Protein AF-0000000085069255 (afdb_homodimer)

Nearest PDB structures (foldseek):
  7xeb-assembly2_B  TM=6.315E-01  e=9.864E-22  Grimontia hollisae
  7vlz-assembly1_A  TM=5.542E-01  e=4.445E-23  Vibrio harveyi VHJR7
  7tmm-assembly1_P  TM=4.502E-01  e=1.464E+00  Saccharomyces cerevisiae
  6xns-assembly2_E  TM=3.213E-01  e=7.939E+00  synthetic construct
  7xeb-assembly2_B  TM=6.242E-01  e=1.854E-21  Grimontia hollisae

Organism: Shewanella halifaxensis (strain HAW-EB4) (NCBI:txid458817)

pLDDT: mean 91.85, std 15.16, range [17.52, 98.81]

Foldseek 3Di:
DDDDDPPDPPPPPPPPPPPPPPPPPPLDAADVVLLVCLLPDDPVLLLDLPRPCQELNNLQSLLSCLQPDPDLSSVLSSLVSLLSSLFRHPLVPHDLVSLLSNLNSLLNCLVVCSCPPVLSSLLSLLSNLLSNQLDQSNQVSSLSNVVSLLVLLVVLLPDADDQSSVSSNLSSLLSLQSSLLSLLVPLPGNSLVSNVVVPSLVSLLVSLLDPSCQHPNRNLSNLSSQQSLQSNLSSDDADPVRDRDPVSVVSVVSLLVSLLVVCVPPNVVSQVSNLLRHCLSNVVFAVVLVVVVSRHDADDLCQLFVDWADLDQAEIETERDDDPVLRPVLSCLLVVLVVVLCVLLVLVPAWFPLQQRRHEYEYEYAALLSCSRNVRRPVVDRSPDQKAWFQDWRNDVPTYTYIYWYWPVVPPPDTDITLSQLNSVLVVCNTRFAPTGPCLAPAQCQLVSQLRSLCSSQPPDDLVLLVVCLVCLVPQDALVDLSRDDPVVDDNSRHNVSVLSLVCCSPPVSVLSSVLSVCRSNVNVVSNVVSSVVCSVCRVVSSVVSVVSNVVRDPPPVVDDRRTDADDRPSDHPVSDDPVNDADPPSHHD/DDDPDPPDDPPPPPPPPPPPPPPPPPLDAADVVLLVCLLPDDPVLLLDLPRPCQELNNLQSLLSCLQPDPDLSSVLSSLVSLVSSLFRHPLVPHDLVSLLSNLNSLLNCLVVCSCPPVLSSLLSSLSNCLSNQLDQSNQVSSLSNVVSLLVLLVVLLPDADDQSSVSSNLSSLLSLQSSLLSLLVPLPGNSLVSNVVVPSLVSLLVSLLDPSCQHPNRNLSNLSSQQSLQSNLSSDDADPVRDRDPVSVVSVVSLLVSLLVVCVPPNVVSQVSNLLRHCLSNVVFAVVLVVVVSRHDADDLCQLFVDWADLDQAEIETERDDDPVLRPVLSCLLCVLVVVLCVLLVLVPAWQPLQQRRHEYEYEYAALLSCSRNVRRPVVDRSPDQKAWFQDWRNDVPTYTYIYWYWPVVPPPDTDITLSQLNSVLVVCNTRFAPTGPCLAPAQCQLVSQLRSLCSSQPPDDLVLLVVCLVCLVPQDALVDLSRDDPVVDDNSRHNVSVLSLVCCSPPVSVLSSVLSVCRSNVNVVVNVVSSVVCSVCRVVSSVVSVVSNVVDDPPPVVDDRRTDADDRPSDHPVSDDPVNDADPPSHHD

Structure (mmCIF, N/CA/C/O backbone):
data_AF-0000000085069255-model_v1
#
loop_
_entity.id
_entity.type
_entity.pdbx_description
1 polymer 'Microbial collagenase'
#
loop_
_atom_site.group_PDB
_atom_site.id
_atom_site.type_symbol
_atom_site.label_atom_id
_atom_site.label_alt_id
_atom_site.label_comp_id
_atom_site.label_asym_id
_atom_site.label_entity_id
_atom_site.label_seq_id
_atom_site.pdbx_PDB_ins_code
_atom_site.Cartn_x
_atom_site.Cartn_y
_atom_site.Cartn_z
_atom_site.occupancy
_atom_site.B_iso_or_equiv
_atom_site.auth_seq_id
_atom_site.auth_comp_id
_atom_site.auth_asym_id
_atom_site.auth_atom_id
_atom_site.pdbx_PDB_model_num
ATOM 1 N N . MET A 1 1 ? -39.375 20.078 -47.5 1 18.75 1 MET A N 1
ATOM 2 C CA . MET A 1 1 ? -38.438 21.109 -47.938 1 18.75 1 MET A CA 1
ATOM 3 C C . MET A 1 1 ? -38.844 22.484 -47.438 1 18.75 1 MET A C 1
ATOM 5 O O . MET A 1 1 ? -39.219 23.344 -48.25 1 18.75 1 MET A O 1
ATOM 9 N N . ASN A 1 2 ? -39.188 22.625 -46.281 1 17.52 2 ASN A N 1
ATOM 10 C CA . ASN A 1 2 ? -40.031 23.656 -45.656 1 17.52 2 ASN A CA 1
ATOM 11 C C . ASN A 1 2 ? -39.281 24.969 -45.5 1 17.52 2 ASN A C 1
ATOM 13 O O . ASN A 1 2 ? -38.062 25.031 -45.719 1 17.52 2 ASN A O 1
ATOM 17 N N . THR A 1 3 ? -38.781 25.469 -44.375 1 18 3 THR A N 1
ATOM 18 C CA . THR A 1 3 ? -39.281 26.547 -43.562 1 18 3 THR A CA 1
ATOM 19 C C . THR A 1 3 ? -38.344 27.734 -43.531 1 18 3 THR A C 1
ATOM 21 O O . THR A 1 3 ? -38.781 28.891 -43.594 1 18 3 THR A O 1
ATOM 24 N N . PRO A 1 4 ? -36.969 27.766 -43.125 1 23.33 4 PRO A N 1
ATOM 25 C CA . PRO A 1 4 ? -36.781 28.719 -42.031 1 23.33 4 PRO A CA 1
ATOM 26 C C . PRO A 1 4 ? -36.438 30.125 -42.531 1 23.33 4 PRO A C 1
ATOM 28 O O . PRO A 1 4 ? -35.781 30.266 -43.562 1 23.33 4 PRO A O 1
ATOM 31 N N . SER A 1 5 ? -37.094 31.234 -42.031 1 20.42 5 SER A N 1
ATOM 32 C CA . SER A 1 5 ? -37.406 32.656 -42.188 1 20.42 5 SER A CA 1
ATOM 33 C C . SER A 1 5 ? -36.188 33.531 -41.844 1 20.42 5 SER A C 1
ATOM 35 O O . SER A 1 5 ? -35.438 33.188 -40.938 1 20.42 5 SER A O 1
ATOM 37 N N . LYS A 1 6 ? -35.781 34.375 -42.688 1 24.55 6 LYS A N 1
ATOM 38 C CA . LYS A 1 6 ? -34.781 35.375 -43 1 24.55 6 LYS A CA 1
ATOM 39 C C . LYS A 1 6 ? -34.781 36.5 -41.938 1 24.55 6 LYS A C 1
ATOM 41 O O . LYS A 1 6 ? -35.25 37.594 -42.219 1 24.55 6 LYS A O 1
ATOM 46 N N . PHE A 1 7 ? -34.938 36.375 -40.531 1 20.14 7 PHE A N 1
ATOM 47 C CA . PHE A 1 7 ? -35.344 37.5 -39.688 1 20.14 7 PHE A CA 1
ATOM 48 C C . PHE A 1 7 ? -34.281 38.562 -39.625 1 20.14 7 PHE A C 1
ATOM 50 O O . PHE A 1 7 ? -33.125 38.281 -39.375 1 20.14 7 PHE A O 1
ATOM 57 N N . ALA A 1 8 ? -34.531 39.625 -40.344 1 22.81 8 ALA A N 1
ATOM 58 C CA . ALA A 1 8 ? -33.875 40.906 -40.562 1 22.81 8 ALA A CA 1
ATOM 59 C C . ALA A 1 8 ? -33.531 41.594 -39.25 1 22.81 8 ALA A C 1
ATOM 61 O O . ALA A 1 8 ? -34.438 41.906 -38.469 1 22.81 8 ALA A O 1
ATOM 62 N N . ILE A 1 9 ? -32.406 41.438 -38.562 1 22.14 9 ILE A N 1
ATOM 63 C CA . ILE A 1 9 ? -31.938 41.844 -37.25 1 22.14 9 ILE A CA 1
ATOM 64 C C . ILE A 1 9 ? -31.734 43.375 -37.25 1 22.14 9 ILE A C 1
ATOM 66 O O . ILE A 1 9 ? -30.906 43.875 -38 1 22.14 9 ILE A O 1
ATOM 70 N N . THR A 1 10 ? -32.844 44.188 -37.25 1 22.31 10 THR A N 1
ATOM 71 C CA . THR A 1 10 ? -32.844 45.656 -37.188 1 22.31 10 THR A CA 1
ATOM 72 C C . THR A 1 10 ? -32.031 46.125 -35.969 1 22.31 10 THR A C 1
ATOM 74 O O . THR A 1 10 ? -32.25 45.656 -34.844 1 22.31 10 THR A O 1
ATOM 77 N N . ILE A 1 11 ? -30.844 46.656 -36.219 1 25.75 11 ILE A N 1
ATOM 78 C CA . ILE A 1 11 ? -29.766 47.156 -35.406 1 25.75 11 ILE A CA 1
ATOM 79 C C . ILE A 1 11 ? -30.234 48.438 -34.688 1 25.75 11 ILE A C 1
ATOM 81 O O . ILE A 1 11 ? -30.406 49.469 -35.281 1 25.75 11 ILE A O 1
ATOM 85 N N . ILE A 1 12 ? -31.406 48.438 -33.938 1 24.52 12 ILE A N 1
ATOM 86 C CA . ILE A 1 12 ? -31.812 49.719 -33.375 1 24.52 12 ILE A CA 1
ATOM 87 C C . ILE A 1 12 ? -30.766 50.188 -32.375 1 24.52 12 ILE A C 1
ATOM 89 O O . ILE A 1 12 ? -30.438 49.469 -31.422 1 24.52 12 ILE A O 1
ATOM 93 N N . ALA A 1 13 ? -29.859 51.094 -32.719 1 25.78 13 ALA A N 1
ATOM 94 C CA . ALA A 1 13 ? -28.797 51.812 -32.031 1 25.78 13 ALA A CA 1
ATOM 95 C C . ALA A 1 13 ? -29.375 52.656 -30.891 1 25.78 13 ALA A C 1
ATOM 97 O O . ALA A 1 13 ? -30.078 53.625 -31.109 1 25.78 13 ALA A O 1
ATOM 98 N N . SER A 1 14 ? -30.062 52 -29.906 1 23.38 14 SER A N 1
ATOM 99 C CA . SER A 1 14 ? -30.594 52.812 -28.812 1 23.38 14 SER A CA 1
ATOM 100 C C . SER A 1 14 ? -29.516 53.656 -28.156 1 23.38 14 SER A C 1
ATOM 102 O O . SER A 1 14 ? -28.406 53.188 -27.938 1 23.38 14 SER A O 1
ATOM 104 N N . LEU A 1 15 ? -29.594 55 -28.344 1 25.38 15 LEU A N 1
ATOM 105 C CA . LEU A 1 15 ? -28.875 56.156 -27.812 1 25.38 15 LEU A CA 1
ATOM 106 C C . LEU A 1 15 ? -28.938 56.156 -26.281 1 25.38 15 LEU A C 1
ATOM 108 O O . LEU A 1 15 ? -30 56.344 -25.688 1 25.38 15 LEU A O 1
ATOM 112 N N . LEU A 1 16 ? -28.359 55.156 -25.625 1 23.8 16 LEU A N 1
ATOM 113 C CA . LEU A 1 16 ? -28.328 55.188 -24.172 1 23.8 16 LEU A CA 1
ATOM 114 C C . LEU A 1 16 ? -27.625 56.406 -23.656 1 23.8 16 LEU A C 1
ATOM 116 O O . LEU A 1 16 ? -26.422 56.594 -23.891 1 23.8 16 LEU A O 1
ATOM 120 N N . ALA A 1 17 ? -28.312 57.656 -23.578 1 27.48 17 ALA A N 1
ATOM 121 C CA . ALA A 1 17 ? -27.891 58.844 -22.859 1 27.48 17 ALA A CA 1
ATOM 122 C C . ALA A 1 17 ? -27.547 58.531 -21.422 1 27.48 17 ALA A C 1
ATOM 124 O O . ALA A 1 17 ? -28.359 57.969 -20.672 1 27.48 17 ALA A O 1
ATOM 125 N N . SER A 1 18 ? -26.328 58.188 -21.156 1 24.2 18 SER A N 1
ATOM 126 C CA . SER A 1 18 ? -25.688 58.031 -19.859 1 24.2 18 SER A CA 1
ATOM 127 C C . SER A 1 18 ? -25.906 59.25 -18.984 1 24.2 18 SER A C 1
ATOM 129 O O . SER A 1 18 ? -25.375 60.312 -19.266 1 24.2 18 SER A O 1
ATOM 131 N N . LEU A 1 19 ? -27.203 59.562 -18.516 1 26.59 19 LEU A N 1
ATOM 132 C CA . LEU A 1 19 ? -27.422 60.594 -17.5 1 26.59 19 LEU A CA 1
ATOM 133 C C . LEU A 1 19 ? -26.531 60.375 -16.297 1 26.59 19 LEU A C 1
ATOM 135 O O . LEU A 1 19 ? -26.641 59.312 -15.633 1 26.59 19 LEU A O 1
ATOM 139 N N . SER A 1 20 ? -25.375 60.781 -16.359 1 27.28 20 SER A N 1
ATOM 140 C CA . SER A 1 20 ? -24.484 60.906 -15.203 1 27.28 20 SER A CA 1
ATOM 141 C C . SER A 1 20 ? -25.141 61.75 -14.086 1 27.28 20 SER A C 1
ATOM 143 O O . SER A 1 20 ? -25.219 62.969 -14.18 1 27.28 20 SER A O 1
ATOM 145 N N . GLY A 1 21 ? -26.391 61.375 -13.594 1 29.12 21 GLY A N 1
ATOM 146 C CA . GLY A 1 21 ? -26.922 62.031 -12.406 1 29.12 21 GLY A CA 1
ATOM 147 C C . GLY A 1 21 ? -25.906 62.125 -11.281 1 29.12 21 GLY A C 1
ATOM 148 O O . GLY A 1 21 ? -25.406 61.125 -10.797 1 29.12 21 GLY A O 1
ATOM 149 N N . CYS A 1 22 ? -25.125 63.156 -11.266 1 28.25 22 CYS A N 1
ATOM 150 C CA . CYS A 1 22 ? -24.406 63.531 -10.055 1 28.25 22 CYS A CA 1
ATOM 151 C C . CYS A 1 22 ? -25.344 63.594 -8.859 1 28.25 22 CYS A C 1
ATOM 153 O O . CYS A 1 22 ? -26.141 64.5 -8.727 1 28.25 22 CYS A O 1
ATOM 155 N N . ALA A 1 23 ? -26 62.531 -8.469 1 36.06 23 ALA A N 1
ATOM 156 C CA . ALA A 1 23 ? -26.719 62.594 -7.195 1 36.06 23 ALA A CA 1
ATOM 157 C C . ALA A 1 23 ? -25.906 63.312 -6.137 1 36.06 23 ALA A C 1
ATOM 159 O O . ALA A 1 23 ? -24.781 62.938 -5.824 1 36.06 23 ALA A O 1
ATOM 160 N N . SER A 1 24 ? -26.016 64.625 -6.059 1 33.84 24 SER A N 1
ATOM 161 C CA . SER A 1 24 ? -25.469 65.375 -4.926 1 33.84 24 SER A CA 1
ATOM 162 C C . SER A 1 24 ? -25.625 64.562 -3.623 1 33.84 24 SER A C 1
ATOM 164 O O . SER A 1 24 ? -26.75 64.312 -3.211 1 33.84 24 SER A O 1
ATOM 166 N N . VAL A 1 25 ? -24.844 63.656 -3.33 1 39.16 25 VAL A N 1
ATOM 167 C CA . VAL A 1 25 ? -24.812 63.125 -1.979 1 39.16 25 VAL A CA 1
ATOM 168 C C . VAL A 1 25 ? -24.922 64.25 -0.958 1 39.16 25 VAL A C 1
ATOM 170 O O . VAL A 1 25 ? -24.047 65.125 -0.884 1 39.16 25 VAL A O 1
ATOM 173 N N . LYS A 1 26 ? -26.109 64.625 -0.805 1 45.88 26 LYS A N 1
ATOM 174 C CA . LYS A 1 26 ? -26.469 65.562 0.269 1 45.88 26 LYS A CA 1
ATOM 175 C C . LYS A 1 26 ? -25.609 65.312 1.508 1 45.88 26 LYS A C 1
ATOM 177 O O . LYS A 1 26 ? -25.609 64.188 2.062 1 45.88 26 LYS A O 1
ATOM 182 N N . GLN A 1 27 ? -24.469 66.062 1.73 1 50.12 27 GLN A N 1
ATOM 183 C CA . GLN A 1 27 ? -23.656 66 2.945 1 50.12 27 GLN A CA 1
ATOM 184 C C . GLN A 1 27 ? -24.531 66 4.191 1 50.12 27 GLN A C 1
ATOM 186 O O . GLN A 1 27 ? -25.281 66.938 4.453 1 50.12 27 GLN A O 1
ATOM 191 N N . GLN A 1 28 ? -24.922 64.938 4.641 1 65.75 28 GLN A N 1
ATOM 192 C CA . GLN A 1 28 ? -25.75 64.812 5.828 1 65.75 28 GLN A CA 1
ATOM 193 C C . GLN A 1 28 ? -25.047 65.375 7.062 1 65.75 28 GLN A C 1
ATOM 195 O O . GLN A 1 28 ? -23.875 65.062 7.293 1 65.75 28 GLN A O 1
ATOM 200 N N . ASN A 1 29 ? -25.578 66.438 7.762 1 77.31 29 ASN A N 1
ATOM 201 C CA . ASN A 1 29 ? -25.031 67.062 8.938 1 77.31 29 ASN A CA 1
ATOM 202 C C . ASN A 1 29 ? -25.047 66.188 10.156 1 77.31 29 ASN A C 1
ATOM 204 O O . ASN A 1 29 ? -26.047 65.5 10.438 1 77.31 29 ASN A O 1
ATOM 208 N N . ALA A 1 30 ? -23.844 66 10.734 1 87.5 30 ALA A N 1
ATOM 209 C CA . ALA A 1 30 ? -23.672 65.188 11.945 1 87.5 30 ALA A CA 1
ATOM 210 C C . ALA A 1 30 ? -24.422 65.812 13.125 1 87.5 30 ALA A C 1
ATOM 212 O O . ALA A 1 30 ? -24.609 67.062 13.18 1 87.5 30 ALA A O 1
ATOM 213 N N . ASN A 1 31 ? -24.922 65 13.953 1 89.44 31 ASN A N 1
ATOM 214 C CA . ASN A 1 31 ? -25.484 65.5 15.219 1 89.44 31 ASN A CA 1
ATOM 215 C C . ASN A 1 31 ? -24.422 66.062 16.125 1 89.44 31 ASN A C 1
ATOM 217 O O . ASN A 1 31 ? -23.594 65.312 16.688 1 89.44 31 ASN A O 1
ATOM 221 N N . PRO A 1 32 ? -24.438 67.375 16.312 1 90.75 32 PRO A N 1
ATOM 222 C CA . PRO A 1 32 ? -23.344 68 17.031 1 90.75 32 PRO A CA 1
ATOM 223 C C . PRO A 1 32 ? -23.234 67.5 18.484 1 90.75 32 PRO A C 1
ATOM 225 O O . PRO A 1 32 ? -22.141 67.438 19.031 1 90.75 32 PRO A O 1
ATOM 228 N N . GLN A 1 33 ? -24.359 67.188 19.062 1 91.31 33 GLN A N 1
ATOM 229 C CA . GLN A 1 33 ? -24.344 66.75 20.453 1 91.31 33 GLN A CA 1
ATOM 230 C C . GLN A 1 33 ? -23.609 65.438 20.594 1 91.31 33 GLN A C 1
ATOM 232 O O . GLN A 1 33 ? -22.797 65.25 21.5 1 91.31 33 GLN A O 1
ATOM 237 N N . LEU A 1 34 ? -23.891 64.625 19.703 1 91 34 LEU A N 1
ATOM 238 C CA . LEU A 1 34 ? -23.266 63.281 19.734 1 91 34 LEU A CA 1
ATOM 239 C C . LEU A 1 34 ? -21.766 63.406 19.469 1 91 34 LEU A C 1
ATOM 241 O O . LEU A 1 34 ? -20.969 62.719 20.109 1 91 34 LEU A O 1
ATOM 245 N N . VAL A 1 35 ? -21.422 64.25 18.562 1 90.56 35 VAL A N 1
ATOM 246 C CA . VAL A 1 35 ? -20.016 64.438 18.188 1 90.56 35 VAL A CA 1
ATOM 247 C C . VAL A 1 35 ? -19.25 65 19.359 1 90.56 35 VAL A C 1
ATOM 249 O O . VAL A 1 35 ? -18.109 64.625 19.625 1 90.56 35 VAL A O 1
ATOM 252 N N . ASN A 1 36 ? -19.953 65.875 20.094 1 93.38 36 ASN A N 1
ATOM 253 C CA . ASN A 1 36 ? -19.328 66.5 21.266 1 93.38 36 ASN A CA 1
ATOM 254 C C . ASN A 1 36 ? -19.109 65.438 22.375 1 93.38 36 ASN A C 1
ATOM 256 O O . ASN A 1 36 ? -18.094 65.5 23.078 1 93.38 36 ASN A O 1
ATOM 260 N N . GLN A 1 37 ? -19.984 64.625 22.422 1 94.31 37 GLN A N 1
ATOM 261 C CA . GLN A 1 37 ? -19.859 63.531 23.406 1 94.31 37 GLN A CA 1
ATOM 262 C C . GLN A 1 37 ? -18.688 62.625 23.078 1 94.31 37 GLN A C 1
ATOM 264 O O . GLN A 1 37 ? -17.938 62.219 23.969 1 94.31 37 GLN A O 1
ATOM 269 N N . ILE A 1 38 ? -18.516 62.312 21.844 1 93.5 38 ILE A N 1
ATOM 270 C CA . ILE A 1 38 ? -17.406 61.469 21.391 1 93.5 38 ILE A CA 1
ATOM 271 C C . ILE A 1 38 ? -16.094 62.188 21.656 1 93.5 38 ILE A C 1
ATOM 273 O O . ILE A 1 38 ? -15.148 61.594 22.172 1 93.5 38 ILE A O 1
ATOM 277 N N . ASN A 1 39 ? -16.094 63.469 21.422 1 92.38 39 ASN A N 1
ATOM 278 C CA . ASN A 1 39 ? -14.883 64.25 21.578 1 92.38 39 ASN A CA 1
ATOM 279 C C . ASN A 1 39 ? -14.484 64.375 23.047 1 92.38 39 ASN A C 1
ATOM 281 O O . ASN A 1 39 ? -13.305 64.562 23.359 1 92.38 39 ASN A O 1
ATOM 285 N N . ALA A 1 40 ? -15.5 64.312 23.859 1 93.44 40 ALA A N 1
ATOM 286 C CA . ALA A 1 40 ? -15.258 64.5 25.281 1 93.44 40 ALA A CA 1
ATOM 287 C C . ALA A 1 40 ? -15.008 63.219 26.016 1 93.44 40 ALA A C 1
ATOM 289 O O . ALA A 1 40 ? -14.539 63.219 27.156 1 93.44 40 ALA A O 1
ATOM 290 N N . ALA A 1 41 ? -15.227 62.125 25.375 1 93.44 41 ALA A N 1
ATOM 291 C CA . ALA A 1 41 ? -15.164 60.812 26.031 1 93.44 41 ALA A CA 1
ATOM 292 C C . ALA A 1 41 ? -13.719 60.438 26.344 1 93.44 41 ALA A C 1
ATOM 294 O O . ALA A 1 41 ? -12.828 60.656 25.516 1 93.44 41 ALA A O 1
ATOM 295 N N . SER A 1 42 ? -13.5 59.875 27.484 1 93 42 SER A N 1
ATOM 296 C CA . SER A 1 42 ? -12.195 59.344 27.828 1 93 42 SER A CA 1
ATOM 297 C C . SER A 1 42 ? -11.945 58 27.094 1 93 42 SER A C 1
ATOM 299 O O . SER A 1 42 ? -12.883 57.375 26.609 1 93 42 SER A O 1
ATOM 301 N N . GLU A 1 43 ? -10.703 57.719 27 1 91.62 43 GLU A N 1
ATOM 302 C CA . GLU A 1 43 ? -10.32 56.438 26.391 1 91.62 43 GLU A CA 1
ATOM 303 C C . GLU A 1 43 ? -11.023 55.281 27.062 1 91.62 43 GLU A C 1
ATOM 305 O O . GLU A 1 43 ? -11.57 54.406 26.391 1 91.62 43 GLU A O 1
ATOM 310 N N . THR A 1 44 ? -11.078 55.344 28.375 1 91.88 44 THR A N 1
ATOM 311 C CA . THR A 1 44 ? -11.68 54.25 29.141 1 91.88 44 THR A CA 1
ATOM 312 C C . THR A 1 44 ? -13.18 54.156 28.875 1 91.88 44 THR A C 1
ATOM 314 O O . THR A 1 44 ? -13.734 53.062 28.797 1 91.88 44 THR A O 1
ATOM 317 N N . ALA A 1 45 ? -13.703 55.25 28.688 1 91.75 45 ALA A N 1
ATOM 318 C CA . ALA A 1 45 ? -15.141 55.312 28.438 1 91.75 45 ALA A CA 1
ATOM 319 C C . ALA A 1 45 ? -15.469 54.844 27.016 1 91.75 45 ALA A C 1
ATOM 321 O O . ALA A 1 45 ? -16.516 54.219 26.781 1 91.75 45 ALA A O 1
ATOM 322 N N . LEU A 1 46 ? -14.617 55.156 26.172 1 92 46 LEU A N 1
ATOM 323 C CA . LEU A 1 46 ? -14.828 54.781 24.781 1 92 46 LEU A CA 1
ATOM 324 C C . LEU A 1 46 ? -14.57 53.312 24.547 1 92 46 LEU A C 1
ATOM 326 O O . LEU A 1 46 ? -15.305 52.656 23.812 1 92 46 LEU A O 1
ATOM 330 N N . PHE A 1 47 ? -13.516 52.781 25.172 1 92.38 47 PHE A N 1
ATOM 331 C CA . PHE A 1 47 ? -13.125 51.406 24.984 1 92.38 47 PHE A CA 1
ATOM 332 C C . PHE A 1 47 ? -13.781 50.5 26.031 1 92.38 47 PHE A C 1
ATOM 334 O O . PHE A 1 47 ? -13.094 49.875 26.828 1 92.38 47 PHE A O 1
ATOM 341 N N . ASP A 1 48 ? -15.062 50.531 26 1 90.88 48 ASP A N 1
ATOM 342 C CA . ASP A 1 48 ? -15.93 49.781 26.891 1 90.88 48 ASP A CA 1
ATOM 343 C C . ASP A 1 48 ? -17.156 49.25 26.141 1 90.88 48 ASP A C 1
ATOM 345 O O . ASP A 1 48 ? -17.859 50 25.469 1 90.88 48 ASP A O 1
ATOM 349 N N . ALA A 1 49 ? -17.406 48.031 26.312 1 89.81 49 ALA A N 1
ATOM 350 C CA . ALA A 1 49 ? -18.516 47.375 25.609 1 89.81 49 ALA A CA 1
ATOM 351 C C . ALA A 1 49 ? -19.844 48 26 1 89.81 49 ALA A C 1
ATOM 353 O O . ALA A 1 49 ? -20.828 47.906 25.25 1 89.81 49 ALA A O 1
ATOM 354 N N . GLN A 1 50 ? -19.875 48.625 27.156 1 90 50 GLN A N 1
ATOM 355 C CA . GLN A 1 50 ? -21.109 49.188 27.672 1 90 50 GLN A CA 1
ATOM 356 C C . GLN A 1 50 ? -21.203 50.656 27.344 1 90 50 GLN A C 1
ATOM 358 O O . GLN A 1 50 ? -22.156 51.344 27.75 1 90 50 GLN A O 1
ATOM 363 N N . SER A 1 51 ? -20.281 51.125 26.609 1 93.19 51 SER A N 1
ATOM 364 C CA . SER A 1 51 ? -20.312 52.531 26.266 1 93.19 51 SER A CA 1
ATOM 365 C C . SER A 1 51 ? -21.578 52.875 25.469 1 93.19 51 SER A C 1
ATOM 367 O O . SER A 1 51 ? -21.859 52.25 24.453 1 93.19 51 SER A O 1
ATOM 369 N N . PRO A 1 52 ? -22.297 53.844 25.859 1 94 52 PRO A N 1
ATOM 370 C CA . PRO A 1 52 ? -23.5 54.25 25.141 1 94 52 PRO A CA 1
ATOM 371 C C . PRO A 1 52 ? -23.219 54.875 23.797 1 94 52 PRO A C 1
ATOM 373 O O . PRO A 1 52 ? -24.125 55.094 22.984 1 94 52 PRO A O 1
ATOM 376 N N . LEU A 1 53 ? -21.969 55.125 23.562 1 95.44 53 LEU A N 1
ATOM 377 C CA . LEU A 1 53 ? -21.578 55.812 22.328 1 95.44 53 LEU A CA 1
ATOM 378 C C . LEU A 1 53 ? -21.312 54.781 21.219 1 95.44 53 LEU A C 1
ATOM 380 O O . LEU A 1 53 ? -21.141 55.156 20.062 1 95.44 53 LEU A O 1
ATOM 384 N N . LEU A 1 54 ? -21.25 53.562 21.547 1 95.94 54 LEU A N 1
ATOM 385 C CA . LEU A 1 54 ? -20.938 52.562 20.562 1 95.94 54 LEU A CA 1
ATOM 386 C C . LEU A 1 54 ? -22.219 51.938 19.984 1 95.94 54 LEU A C 1
ATOM 388 O O . LEU A 1 54 ? -22.516 50.781 20.188 1 95.94 54 LEU A O 1
ATOM 392 N N . THR A 1 55 ? -22.922 52.75 19.219 1 95.06 55 THR A N 1
ATOM 393 C CA . THR A 1 55 ? -24.141 52.344 18.5 1 95.06 55 THR A CA 1
ATOM 394 C C . THR A 1 55 ? -23.984 52.594 17 1 95.06 55 THR A C 1
ATOM 396 O O . THR A 1 55 ? -23.156 53.406 16.594 1 95.06 55 THR A O 1
ATOM 399 N N . THR A 1 56 ? -24.844 51.969 16.25 1 95.94 56 THR A N 1
ATOM 400 C CA . THR A 1 56 ? -24.781 52.156 14.797 1 95.94 56 THR A CA 1
ATOM 401 C C . THR A 1 56 ? -25.125 53.594 14.414 1 95.94 56 THR A C 1
ATOM 403 O O . THR A 1 56 ? -24.562 54.156 13.461 1 95.94 56 THR A O 1
ATOM 406 N N . ASP A 1 57 ? -25.969 54.156 15.188 1 94.56 57 ASP A N 1
ATOM 407 C CA . ASP A 1 57 ? -26.328 55.562 14.938 1 94.56 57 ASP A CA 1
ATOM 408 C C . ASP A 1 57 ? -25.141 56.469 15.203 1 94.56 57 ASP A C 1
ATOM 410 O O . ASP A 1 57 ? -24.844 57.344 14.391 1 94.56 57 ASP A O 1
ATOM 414 N N . ALA A 1 58 ? -24.531 56.281 16.297 1 95.88 58 ALA A N 1
ATOM 415 C CA . ALA A 1 58 ? -23.359 57.094 16.641 1 95.88 58 ALA A CA 1
ATOM 416 C C . ALA A 1 58 ? -22.25 56.906 15.602 1 95.88 58 ALA A C 1
ATOM 418 O O . ALA A 1 58 ? -21.547 57.844 15.266 1 95.88 58 ALA A O 1
ATOM 419 N N . PHE A 1 59 ? -22.109 55.719 15.133 1 97.25 59 PHE A N 1
ATOM 420 C CA . PHE A 1 59 ? -21.141 55.406 14.102 1 97.25 59 PHE A CA 1
ATOM 421 C C . PHE A 1 59 ? -21.391 56.25 12.852 1 97.25 59 PHE A C 1
ATOM 423 O O . PHE A 1 59 ? -20.469 56.875 12.328 1 97.25 59 PHE A O 1
ATOM 430 N N . THR A 1 60 ? -22.609 56.312 12.43 1 96.12 60 THR A N 1
ATOM 431 C CA . THR A 1 60 ? -22.984 57.062 11.234 1 96.12 60 THR A CA 1
ATOM 432 C C . THR A 1 60 ? -22.75 58.531 11.438 1 96.12 60 THR A C 1
ATOM 434 O O . THR A 1 60 ? -22.203 59.219 10.555 1 96.12 60 THR A O 1
ATOM 437 N N . GLN A 1 61 ? -23.094 59 12.578 1 95.19 61 GLN A N 1
ATOM 438 C CA . GLN A 1 61 ? -22.906 60.406 12.875 1 95.19 61 GLN A CA 1
ATOM 439 C C . GLN A 1 61 ? -21.422 60.781 12.945 1 95.19 61 GLN A C 1
ATOM 441 O O . GLN A 1 61 ? -21 61.844 12.5 1 95.19 61 GLN A O 1
ATOM 446 N N . ALA A 1 62 ? -20.688 59.906 13.539 1 97.31 62 ALA A N 1
ATOM 447 C CA . ALA A 1 62 ? -19.25 60.094 13.602 1 97.31 62 ALA A CA 1
ATOM 448 C C . ALA A 1 62 ? -18.641 60.156 12.195 1 97.31 62 ALA A C 1
ATOM 450 O O . ALA A 1 62 ? -17.719 60.906 11.938 1 97.31 62 ALA A O 1
ATOM 451 N N . SER A 1 63 ? -19.141 59.344 11.273 1 97.62 63 SER A N 1
ATOM 452 C CA . SER A 1 63 ? -18.672 59.344 9.898 1 97.62 63 SER A CA 1
ATOM 453 C C . SER A 1 63 ? -18.953 60.656 9.203 1 97.62 63 SER A C 1
ATOM 455 O O . SER A 1 63 ? -18.078 61.219 8.516 1 97.62 63 SER A O 1
ATOM 457 N N . PHE A 1 64 ? -20.109 61.156 9.453 1 96 64 PHE A N 1
ATOM 458 C CA . PHE A 1 64 ? -20.469 62.438 8.875 1 96 64 PHE A CA 1
ATOM 459 C C . PHE A 1 64 ? -19.594 63.562 9.438 1 96 64 PHE A C 1
ATOM 461 O O . PHE A 1 64 ? -19.141 64.438 8.695 1 96 64 PHE A O 1
ATOM 468 N N . ALA A 1 65 ? -19.406 63.438 10.688 1 96.38 65 ALA A N 1
ATOM 469 C CA . ALA A 1 65 ? -18.578 64.438 11.344 1 96.38 65 ALA A CA 1
ATOM 470 C C . ALA A 1 65 ? -17.141 64.375 10.812 1 96.38 65 ALA A C 1
ATOM 472 O O . ALA A 1 65 ? -16.516 65.438 10.594 1 96.38 65 ALA A O 1
ATOM 473 N N . LEU A 1 66 ? -16.656 63.219 10.641 1 96.62 66 LEU A N 1
ATOM 474 C CA . LEU A 1 66 ? -15.297 63.062 10.117 1 96.62 66 LEU A CA 1
ATOM 475 C C . LEU A 1 66 ? -15.172 63.656 8.727 1 96.62 66 LEU A C 1
ATOM 477 O O . LEU A 1 66 ? -14.164 64.312 8.414 1 96.62 66 LEU A O 1
ATOM 481 N N . ALA A 1 67 ? -16.172 63.531 7.895 1 95.25 67 ALA A N 1
ATOM 482 C CA . ALA A 1 67 ? -16.156 64 6.512 1 95.25 67 ALA A CA 1
ATOM 483 C C . ALA A 1 67 ? -16.125 65.5 6.441 1 95.25 67 ALA A C 1
ATOM 485 O O . ALA A 1 67 ? -15.562 66.062 5.508 1 95.25 67 ALA A O 1
ATOM 486 N N . SER A 1 68 ? -16.641 66.125 7.477 1 92.94 68 SER A N 1
ATOM 487 C CA . SER A 1 68 ? -16.828 67.562 7.391 1 92.94 68 SER A CA 1
ATOM 488 C C . SER A 1 68 ? -15.797 68.312 8.242 1 92.94 68 SER A C 1
ATOM 490 O O . SER A 1 68 ? -15.602 69.5 8.094 1 92.94 68 SER A O 1
ATOM 492 N N . SER A 1 69 ? -15.133 67.562 9.055 1 92.62 69 SER A N 1
ATOM 493 C CA . SER A 1 69 ? -14.234 68.25 10 1 92.62 69 SER A CA 1
ATOM 494 C C . SER A 1 69 ? -12.906 68.625 9.344 1 92.62 69 SER A C 1
ATOM 496 O O . SER A 1 69 ? -12.391 67.875 8.508 1 92.62 69 SER A O 1
ATOM 498 N N . LYS A 1 70 ? -12.383 69.812 9.797 1 92.81 70 LYS A N 1
ATOM 499 C CA . LYS A 1 70 ? -11.055 70.25 9.375 1 92.81 70 LYS A CA 1
ATOM 500 C C . LYS A 1 70 ? -10.117 70.375 10.562 1 92.81 70 LYS A C 1
ATOM 502 O O . LYS A 1 70 ? -8.938 70.688 10.398 1 92.81 70 LYS A O 1
ATOM 507 N N . ASP A 1 71 ? -10.656 70.125 11.727 1 92.81 71 ASP A N 1
ATOM 508 C CA . ASP A 1 71 ? -9.883 70.25 12.961 1 92.81 71 ASP A CA 1
ATOM 509 C C . ASP A 1 71 ? -9.156 68.938 13.266 1 92.81 71 ASP A C 1
ATOM 511 O O . ASP A 1 71 ? -9.789 67.875 13.5 1 92.81 71 ASP A O 1
ATOM 515 N N . ILE A 1 72 ? -7.895 69 13.336 1 94.88 72 ILE A N 1
ATOM 516 C CA . ILE A 1 72 ? -7.023 67.812 13.469 1 94.88 72 ILE A CA 1
ATOM 517 C C . ILE A 1 72 ? -7.352 67.125 14.758 1 94.88 72 ILE A C 1
ATOM 519 O O . ILE A 1 72 ? -7.371 65.875 14.789 1 94.88 72 ILE A O 1
ATOM 523 N N . ALA A 1 73 ? -7.598 67.812 15.836 1 94.12 73 ALA A N 1
ATOM 524 C CA . ALA A 1 73 ? -7.891 67.188 17.125 1 94.12 73 ALA A CA 1
ATOM 525 C C . ALA A 1 73 ? -9.211 66.438 17.078 1 94.12 73 ALA A C 1
ATOM 527 O O . ALA A 1 73 ? -9.32 65.312 17.641 1 94.12 73 ALA A O 1
ATOM 528 N N . VAL A 1 74 ? -10.141 67 16.422 1 94.06 74 VAL A N 1
ATOM 529 C CA . VAL A 1 74 ? -11.445 66.312 16.281 1 94.06 74 VAL A CA 1
ATOM 530 C C . VAL A 1 74 ? -11.328 65.125 15.406 1 94.06 74 VAL A C 1
ATOM 532 O O . VAL A 1 74 ? -11.891 64.062 15.727 1 94.06 74 VAL A O 1
ATOM 535 N N . ILE A 1 75 ? -10.57 65.25 14.312 1 96.12 75 ILE A N 1
ATOM 536 C CA . ILE A 1 75 ? -10.367 64.125 13.398 1 96.12 75 ILE A CA 1
ATOM 537 C C . ILE A 1 75 ? -9.695 62.969 14.141 1 96.12 75 ILE A C 1
ATOM 539 O O . ILE A 1 75 ? -10.109 61.812 14 1 96.12 75 ILE A O 1
ATOM 543 N N . ASP A 1 76 ? -8.727 63.25 14.945 1 95.94 76 ASP A N 1
ATOM 544 C CA . ASP A 1 76 ? -8.039 62.219 15.734 1 95.94 76 ASP A CA 1
ATOM 545 C C . ASP A 1 76 ? -9.008 61.5 16.672 1 95.94 76 ASP A C 1
ATOM 547 O O . ASP A 1 76 ? -9 60.281 16.766 1 95.94 76 ASP A O 1
ATOM 551 N N . LYS A 1 77 ? -9.844 62.281 17.344 1 95.5 77 LYS A N 1
ATOM 552 C CA . LYS A 1 77 ? -10.797 61.719 18.297 1 95.5 77 LYS A CA 1
ATOM 553 C C . LYS A 1 77 ? -11.812 60.812 17.578 1 95.5 77 LYS A C 1
ATOM 555 O O . LYS A 1 77 ? -12.195 59.781 18.094 1 95.5 77 LYS A O 1
ATOM 560 N N . LEU A 1 78 ? -12.211 61.281 16.453 1 96.75 78 LEU A N 1
ATOM 561 C CA . LEU A 1 78 ? -13.188 60.5 15.68 1 96.75 78 LEU A CA 1
ATOM 562 C C . LEU A 1 78 ? -12.578 59.219 15.156 1 96.75 78 LEU A C 1
ATOM 564 O O . LEU A 1 78 ? -13.195 58.156 15.234 1 96.75 78 LEU A O 1
ATOM 568 N N . LEU A 1 79 ? -11.398 59.312 14.648 1 97.12 79 LEU A N 1
ATOM 569 C CA . LEU A 1 79 ? -10.719 58.125 14.195 1 97.12 79 LEU A CA 1
ATOM 570 C C . LEU A 1 79 ? -10.477 57.156 15.359 1 97.12 79 LEU A C 1
ATOM 572 O O . LEU A 1 79 ? -10.617 55.938 15.203 1 97.12 79 LEU A O 1
ATOM 576 N N . TYR A 1 80 ? -10.086 57.656 16.484 1 96.44 80 TYR A N 1
ATOM 577 C CA . TYR A 1 80 ? -9.875 56.844 17.656 1 96.44 80 TYR A CA 1
ATOM 578 C C . TYR A 1 80 ? -11.18 56.219 18.125 1 96.44 80 TYR A C 1
ATOM 580 O O . TYR A 1 80 ? -11.188 55.094 18.641 1 96.44 80 TYR A O 1
ATOM 588 N N . TYR A 1 81 ? -12.289 56.969 17.969 1 96.94 81 TYR A N 1
ATOM 589 C CA . TYR A 1 81 ? -13.617 56.438 18.234 1 96.94 81 TYR A CA 1
ATOM 590 C C . TYR A 1 81 ? -13.891 55.219 17.344 1 96.94 81 TYR A C 1
ATOM 592 O O . TYR A 1 81 ? -14.383 54.188 17.828 1 96.94 81 TYR A O 1
ATOM 600 N N . PHE A 1 82 ? -13.562 55.312 16.094 1 97.56 82 PHE A N 1
ATOM 601 C CA . PHE A 1 82 ? -13.773 54.188 15.188 1 97.56 82 PHE A CA 1
ATOM 602 C C . PHE A 1 82 ? -12.906 53 15.602 1 97.56 82 PHE A C 1
ATOM 604 O O . PHE A 1 82 ? -13.32 51.844 15.445 1 97.56 82 PHE A O 1
ATOM 611 N N . ARG A 1 83 ? -11.719 53.25 16.078 1 96.69 83 ARG A N 1
ATOM 612 C CA . ARG A 1 83 ? -10.875 52.219 16.641 1 96.69 83 ARG A CA 1
ATOM 613 C C . ARG A 1 83 ? -11.578 51.5 17.797 1 96.69 83 ARG A C 1
ATOM 615 O O . ARG A 1 83 ? -11.648 50.281 17.828 1 96.69 83 ARG A O 1
ATOM 622 N N . ALA A 1 84 ? -12.102 52.25 18.703 1 95.56 84 ALA A N 1
ATOM 623 C CA . ALA A 1 84 ? -12.82 51.688 19.828 1 95.56 84 ALA A CA 1
ATOM 624 C C . ALA A 1 84 ? -14.031 50.875 19.375 1 95.56 84 ALA A C 1
ATOM 626 O O . ALA A 1 84 ? -14.281 49.781 19.875 1 95.56 84 ALA A O 1
ATOM 627 N N . PHE A 1 85 ? -14.758 51.5 18.438 1 96.44 85 PHE A N 1
ATOM 628 C CA . PHE A 1 85 ? -15.953 50.844 17.922 1 96.44 85 PHE A CA 1
ATOM 629 C C . PHE A 1 85 ? -15.602 49.5 17.281 1 96.44 85 PHE A C 1
ATOM 631 O O . PHE A 1 85 ? -16.344 48.5 17.422 1 96.44 85 PHE A O 1
ATOM 638 N N . SER A 1 86 ? -14.539 49.469 16.641 1 96 86 SER A N 1
ATOM 639 C CA . SER A 1 86 ? -14.133 48.25 15.961 1 96 86 SER A CA 1
ATOM 640 C C . SER A 1 86 ? -13.898 47.094 16.953 1 96 86 SER A C 1
ATOM 642 O O . SER A 1 86 ? -14.031 45.938 16.594 1 96 86 SER A O 1
ATOM 644 N N . TYR A 1 87 ? -13.523 47.344 18.172 1 93.75 87 TYR A N 1
ATOM 645 C CA . TYR A 1 87 ? -13.234 46.344 19.172 1 93.75 87 TYR A CA 1
ATOM 646 C C . TYR A 1 87 ? -14.453 46.062 20.047 1 93.75 87 TYR A C 1
ATOM 648 O O . TYR A 1 87 ? -14.727 44.906 20.391 1 93.75 87 TYR A O 1
ATOM 656 N N . TYR A 1 88 ? -15.219 47.094 20.281 1 94.19 88 TYR A N 1
ATOM 657 C CA . TYR A 1 88 ? -16.234 46.938 21.312 1 94.19 88 TYR A CA 1
ATOM 658 C C . TYR A 1 88 ? -17.625 47.219 20.75 1 94.19 88 TYR A C 1
ATOM 660 O O . TYR A 1 88 ? -18.641 46.938 21.406 1 94.19 88 TYR A O 1
ATOM 668 N N . GLY A 1 89 ? -17.75 47.781 19.641 1 94.06 89 GLY A N 1
ATOM 669 C CA . GLY A 1 89 ? -19.031 48.125 19.047 1 94.06 89 GLY A CA 1
ATOM 670 C C . GLY A 1 89 ? -19.703 46.938 18.359 1 94.06 89 GLY A C 1
ATOM 671 O O . GLY A 1 89 ? -19.094 45.875 18.188 1 94.06 89 GLY A O 1
ATOM 672 N N . PRO A 1 90 ? -20.938 47.062 18.016 1 94.06 90 PRO A N 1
ATOM 673 C CA . PRO A 1 90 ? -21.656 46.031 17.266 1 94.06 90 PRO A CA 1
ATOM 674 C C . PRO A 1 90 ? -21.344 46.062 15.773 1 94.06 90 PRO A C 1
ATOM 676 O O . PRO A 1 90 ? -22.219 46.344 14.961 1 94.06 90 PRO A O 1
ATOM 679 N N . VAL A 1 91 ? -20.219 45.719 15.43 1 94.19 91 VAL A N 1
ATOM 680 C CA . VAL A 1 91 ? -19.703 45.812 14.07 1 94.19 91 VAL A CA 1
ATOM 681 C C . VAL A 1 91 ? -20.531 44.969 13.125 1 94.19 91 VAL A C 1
ATOM 683 O O . VAL A 1 91 ? -20.719 45.312 11.953 1 94.19 91 VAL A O 1
ATOM 686 N N . ASP A 1 92 ? -21.094 43.875 13.594 1 90.12 92 ASP A N 1
ATOM 687 C CA . ASP A 1 92 ? -21.875 42.969 12.773 1 90.12 92 ASP A CA 1
ATOM 688 C C . ASP A 1 92 ? -23.219 43.594 12.367 1 90.12 92 ASP A C 1
ATOM 690 O O . ASP A 1 92 ? -23.859 43.125 11.43 1 90.12 92 ASP A O 1
ATOM 694 N N . ASP A 1 93 ? -23.578 44.625 13.023 1 93.38 93 ASP A N 1
ATOM 695 C CA . ASP A 1 93 ? -24.859 45.25 12.766 1 93.38 93 ASP A CA 1
ATOM 696 C C . ASP A 1 93 ? -24.688 46.406 11.781 1 93.38 93 ASP A C 1
ATOM 698 O O . ASP A 1 93 ? -25.688 47.031 11.367 1 93.38 93 ASP A O 1
ATOM 702 N N . LEU A 1 94 ? -23.516 46.688 11.422 1 96 94 LEU A N 1
ATOM 703 C CA . LEU A 1 94 ? -23.281 47.781 10.477 1 96 94 LEU A CA 1
ATOM 704 C C . LEU A 1 94 ? -23.781 47.406 9.086 1 96 94 LEU A C 1
ATOM 706 O O . LEU A 1 94 ? -23.547 46.281 8.617 1 96 94 LEU A O 1
ATOM 710 N N . SER A 1 95 ? -24.438 48.344 8.445 1 95.12 95 SER A N 1
ATOM 711 C CA . SER A 1 95 ? -24.906 48.125 7.078 1 95.12 95 SER A CA 1
ATOM 712 C C . SER A 1 95 ? -23.844 48.531 6.059 1 95.12 95 SER A C 1
ATOM 714 O O . SER A 1 95 ? -22.859 49.188 6.406 1 95.12 95 SER A O 1
ATOM 716 N N . ASP A 1 96 ? -24.094 48.281 4.84 1 94.44 96 ASP A N 1
ATOM 717 C CA . ASP A 1 96 ? -23.219 48.688 3.75 1 94.44 96 ASP A CA 1
ATOM 718 C C . ASP A 1 96 ? -23.156 50.219 3.639 1 94.44 96 ASP A C 1
ATOM 720 O O . ASP A 1 96 ? -22.109 50.781 3.293 1 94.44 96 ASP A O 1
ATOM 724 N N . ALA A 1 97 ? -24.219 50.75 3.93 1 94.44 97 ALA A N 1
ATOM 725 C CA . ALA A 1 97 ? -24.281 52.219 3.861 1 94.44 97 ALA A CA 1
ATOM 726 C C . ALA A 1 97 ? -23.406 52.844 4.938 1 94.44 97 ALA A C 1
ATOM 728 O O . ALA A 1 97 ? -22.797 53.906 4.711 1 94.44 97 ALA A O 1
ATOM 729 N N . ASP A 1 98 ? -23.391 52.219 6.078 1 96.56 98 ASP A N 1
ATOM 730 C CA . ASP A 1 98 ? -22.531 52.719 7.152 1 96.56 98 ASP A CA 1
ATOM 731 C C . ASP A 1 98 ? -21.062 52.656 6.746 1 96.56 98 ASP A C 1
ATOM 733 O O . ASP A 1 98 ? -20.328 53.625 6.941 1 96.56 98 ASP A O 1
ATOM 737 N N . ILE A 1 99 ? -20.656 51.594 6.191 1 97.25 99 ILE A N 1
ATOM 738 C CA . ILE A 1 99 ? -19.281 51.406 5.773 1 97.25 99 ILE A CA 1
ATOM 739 C C . ILE A 1 99 ? -18.938 52.344 4.637 1 97.25 99 ILE A C 1
ATOM 741 O O . ILE A 1 99 ? -17.844 52.906 4.605 1 97.25 99 ILE A O 1
ATOM 745 N N . ALA A 1 100 ? -19.875 52.562 3.752 1 95.94 100 ALA A N 1
ATOM 746 C CA . ALA A 1 100 ? -19.672 53.469 2.643 1 95.94 100 ALA A CA 1
ATOM 747 C C . ALA A 1 100 ? -19.484 54.906 3.152 1 95.94 100 ALA A C 1
ATOM 749 O O . ALA A 1 100 ? -18.672 55.656 2.625 1 95.94 100 ALA A O 1
ATOM 750 N N . ALA A 1 101 ? -20.266 55.219 4.145 1 96.38 101 ALA A N 1
ATOM 751 C CA . ALA A 1 101 ? -20.156 56.562 4.727 1 96.38 101 ALA A CA 1
ATOM 752 C C . ALA A 1 101 ? -18.766 56.781 5.348 1 96.38 101 ALA A C 1
ATOM 754 O O . ALA A 1 101 ? -18.172 57.844 5.191 1 96.38 101 ALA A O 1
ATOM 755 N N . LEU A 1 102 ? -18.344 55.812 6.07 1 98.19 102 LEU A N 1
ATOM 756 C CA . LEU A 1 102 ? -17 55.875 6.641 1 98.19 102 LEU A CA 1
ATOM 757 C C . LEU A 1 102 ? -15.945 56 5.543 1 98.19 102 LEU A C 1
ATOM 759 O O . LEU A 1 102 ? -15.008 56.781 5.652 1 98.19 102 LEU A O 1
ATOM 763 N N . ALA A 1 103 ? -16.094 55.219 4.488 1 98.12 103 ALA A N 1
ATOM 764 C CA . ALA A 1 103 ? -15.148 55.25 3.377 1 98.12 103 ALA A CA 1
ATOM 765 C C . ALA A 1 103 ? -15.094 56.625 2.723 1 98.12 103 ALA A C 1
ATOM 767 O O . ALA A 1 103 ? -14.016 57.125 2.412 1 98.12 103 ALA A O 1
ATOM 768 N N . GLU A 1 104 ? -16.234 57.156 2.525 1 96.69 104 GLU A N 1
ATOM 769 C CA . GLU A 1 104 ? -16.297 58.5 1.936 1 96.69 104 GLU A CA 1
ATOM 770 C C . GLU A 1 104 ? -15.609 59.531 2.818 1 96.69 104 GLU A C 1
ATOM 772 O O . GLU A 1 104 ? -14.906 60.406 2.318 1 96.69 104 GLU A O 1
ATOM 777 N N . ALA A 1 105 ? -15.852 59.406 4.059 1 97.69 105 ALA A N 1
ATOM 778 C CA . ALA A 1 105 ? -15.211 60.312 5.004 1 97.69 105 ALA A CA 1
ATOM 779 C C . ALA A 1 105 ? -13.688 60.188 4.949 1 97.69 105 ALA A C 1
ATOM 781 O O . ALA A 1 105 ? -12.969 61.188 4.938 1 97.69 105 ALA A O 1
ATOM 782 N N . LEU A 1 106 ? -13.203 58.969 4.941 1 98.12 106 LEU A N 1
ATOM 783 C CA . LEU A 1 106 ? -11.773 58.719 4.879 1 98.12 106 LEU A CA 1
ATOM 784 C C . LEU A 1 106 ? -11.18 59.219 3.572 1 98.12 106 LEU A C 1
ATOM 786 O O . LEU A 1 106 ? -10.062 59.75 3.559 1 98.12 106 LEU A O 1
ATOM 790 N N . GLU A 1 107 ? -11.922 59.094 2.518 1 96.75 107 GLU A N 1
ATOM 791 C CA . GLU A 1 107 ? -11.484 59.625 1.226 1 96.75 107 GLU A CA 1
ATOM 792 C C . GLU A 1 107 ? -11.367 61.125 1.25 1 96.75 107 GLU A C 1
ATOM 794 O O . GLU A 1 107 ? -10.406 61.688 0.721 1 96.75 107 GLU A O 1
ATOM 799 N N . GLU A 1 108 ? -12.312 61.719 1.871 1 95.56 108 GLU A N 1
ATOM 800 C CA . GLU A 1 108 ? -12.297 63.188 1.977 1 95.56 108 GLU A CA 1
ATOM 801 C C . GLU A 1 108 ? -11.07 63.656 2.75 1 95.56 108 GLU A C 1
ATOM 803 O O . GLU A 1 108 ? -10.398 64.625 2.334 1 95.56 108 GLU A O 1
ATOM 808 N N . ILE A 1 109 ? -10.82 63 3.828 1 95.56 109 ILE A N 1
ATOM 809 C CA . ILE A 1 109 ? -9.695 63.438 4.641 1 95.56 109 ILE A CA 1
ATOM 810 C C . ILE A 1 109 ? -8.391 63.156 3.912 1 95.56 109 ILE A C 1
ATOM 812 O O . ILE A 1 109 ? -7.449 63.938 3.973 1 95.56 109 ILE A O 1
ATOM 816 N N . SER A 1 110 ? -8.281 62.062 3.234 1 95 110 SER A N 1
ATOM 817 C CA . SER A 1 110 ? -7.074 61.75 2.477 1 95 110 SER A CA 1
ATOM 818 C C . SER A 1 110 ? -6.871 62.75 1.328 1 95 110 SER A C 1
ATOM 820 O O . SER A 1 110 ? -5.758 63.219 1.107 1 95 110 SER A O 1
ATOM 822 N N . ASP A 1 111 ? -7.934 63.156 0.652 1 93.81 111 ASP A N 1
ATOM 823 C CA . ASP A 1 111 ? -7.875 64.062 -0.504 1 93.81 111 ASP A CA 1
ATOM 824 C C . ASP A 1 111 ? -7.559 65.5 -0.08 1 93.81 111 ASP A C 1
ATOM 826 O O . ASP A 1 111 ? -6.977 66.25 -0.848 1 93.81 111 ASP A O 1
ATOM 830 N N . SER A 1 112 ? -7.953 65.75 1.126 1 93.38 112 SER A N 1
ATOM 831 C CA . SER A 1 112 ? -7.777 67.125 1.611 1 93.38 112 SER A CA 1
ATOM 832 C C . SER A 1 112 ? -6.324 67.375 1.988 1 93.38 112 SER A C 1
ATOM 834 O O . SER A 1 112 ? -5.926 68.562 2.174 1 93.38 112 SER A O 1
ATOM 836 N N . GLY A 1 113 ? -5.543 66.375 2.162 1 92.38 113 GLY A N 1
ATOM 837 C CA . GLY A 1 113 ? -4.152 66.5 2.568 1 92.38 113 GLY A CA 1
ATOM 838 C C . GLY A 1 113 ? -3.98 66.625 4.07 1 92.38 113 GLY A C 1
ATOM 839 O O . GLY A 1 113 ? -2.861 66.75 4.562 1 92.38 113 GLY A O 1
ATOM 840 N N . LEU A 1 114 ? -5.047 66.438 4.797 1 92.75 114 LEU A N 1
ATOM 841 C CA . LEU A 1 114 ? -5.031 66.625 6.246 1 92.75 114 LEU A CA 1
ATOM 842 C C . LEU A 1 114 ? -4.195 65.562 6.914 1 92.75 114 LEU A C 1
ATOM 844 O O . LEU A 1 114 ? -3.727 65.688 8.039 1 92.75 114 LEU A O 1
ATOM 848 N N . LEU A 1 115 ? -4 64.438 6.234 1 94.75 115 LEU A N 1
ATOM 849 C CA . LEU A 1 115 ? -3.227 63.375 6.789 1 94.75 115 LEU A CA 1
ATOM 850 C C . LEU A 1 115 ? -1.73 63.594 6.613 1 94.75 115 LEU A C 1
ATOM 852 O O . LEU A 1 115 ? -0.912 62.969 7.281 1 94.75 115 LEU A O 1
ATOM 856 N N . ASP A 1 116 ? -1.481 64.562 5.727 1 89.31 116 ASP A N 1
ATOM 857 C CA . ASP A 1 116 ? -0.08 64.75 5.371 1 89.31 116 ASP A CA 1
ATOM 858 C C . ASP A 1 116 ? 0.719 65.312 6.566 1 89.31 116 ASP A C 1
ATOM 860 O O . ASP A 1 116 ? 0.361 66.312 7.172 1 89.31 116 ASP A O 1
ATOM 864 N N . VAL A 1 117 ? 1.65 64.625 7.039 1 84.31 117 VAL A N 1
ATOM 865 C CA . VAL A 1 117 ? 2.648 64.938 8.062 1 84.31 117 VAL A CA 1
ATOM 866 C C . VAL A 1 117 ? 1.995 64.875 9.445 1 84.31 117 VAL A C 1
ATOM 868 O O . VAL A 1 117 ? 2.557 65.375 10.422 1 84.31 117 VAL A O 1
ATOM 871 N N . GLN A 1 118 ? 0.72 64.375 9.516 1 94.25 118 GLN A N 1
ATOM 872 C CA . GLN A 1 118 ? 0.07 64.125 10.797 1 94.25 118 GLN A CA 1
ATOM 873 C C . GLN A 1 118 ? 0.181 62.656 11.203 1 94.25 118 GLN A C 1
ATOM 875 O O . GLN A 1 118 ? -0.709 61.844 10.898 1 94.25 118 GLN A O 1
ATOM 880 N N . VAL A 1 119 ? 1.144 62.406 11.953 1 95.75 119 VAL A N 1
ATOM 881 C CA . VAL A 1 119 ? 1.571 61.031 12.172 1 95.75 119 VAL A CA 1
ATOM 882 C C . VAL A 1 119 ? 0.503 60.281 12.969 1 95.75 119 VAL A C 1
ATOM 884 O O . VAL A 1 119 ? 0.236 59.094 12.695 1 95.75 119 VAL A O 1
ATOM 887 N N . ARG A 1 120 ? -0.088 60.906 13.93 1 95.69 120 ARG A N 1
ATOM 888 C CA . ARG A 1 120 ? -1.143 60.25 14.711 1 95.69 120 ARG A CA 1
ATOM 889 C C . ARG A 1 120 ? -2.348 59.938 13.836 1 95.69 120 ARG A C 1
ATOM 891 O O . ARG A 1 120 ? -2.945 58.844 13.977 1 95.69 120 ARG A O 1
ATOM 898 N N . LEU A 1 121 ? -2.688 60.844 12.977 1 97.31 121 LEU A N 1
ATOM 899 C CA . LEU A 1 121 ? -3.805 60.594 12.07 1 97.31 121 LEU A CA 1
ATOM 900 C C . LEU A 1 121 ? -3.477 59.469 11.094 1 97.31 121 LEU A C 1
ATOM 902 O O . LEU A 1 121 ? -4.348 58.688 10.75 1 97.31 121 LEU A O 1
ATOM 906 N N . GLN A 1 122 ? -2.244 59.438 10.672 1 97.69 122 GLN A N 1
ATOM 907 C CA . GLN A 1 122 ? -1.811 58.375 9.773 1 97.69 122 GLN A CA 1
ATOM 908 C C . GLN A 1 122 ? -1.903 57 10.453 1 97.69 122 GLN A C 1
ATOM 910 O O . GLN A 1 122 ? -2.307 56.031 9.82 1 97.69 122 GLN A O 1
ATOM 915 N N . GLU A 1 123 ? -1.503 56.938 11.703 1 97 123 GLU A N 1
ATOM 916 C CA . GLU A 1 123 ? -1.676 55.719 12.477 1 97 123 GLU A CA 1
ATOM 917 C C . GLU A 1 123 ? -3.137 55.281 12.492 1 97 123 GLU A C 1
ATOM 919 O O . GLU A 1 123 ? -3.451 54.125 12.18 1 97 123 GLU A O 1
ATOM 924 N N . GLN A 1 124 ? -3.99 56.188 12.828 1 97.19 124 GLN A N 1
ATOM 925 C CA . GLN A 1 124 ? -5.406 55.906 12.984 1 97.19 124 GLN A CA 1
ATOM 926 C C . GLN A 1 124 ? -6.039 55.531 11.641 1 97.19 124 GLN A C 1
ATOM 928 O O . GLN A 1 124 ? -6.934 54.688 11.586 1 97.19 124 GLN A O 1
ATOM 933 N N . TYR A 1 125 ? -5.598 56.219 10.625 1 97.81 125 TYR A N 1
ATOM 934 C CA . TYR A 1 125 ? -6.082 55.906 9.281 1 97.81 125 TYR A CA 1
ATOM 935 C C . TYR A 1 125 ? -5.785 54.438 8.914 1 97.81 125 TYR A C 1
ATOM 937 O O . TYR A 1 125 ? -6.68 53.719 8.484 1 97.81 125 TYR A O 1
ATOM 945 N N . ALA A 1 126 ? -4.562 54.031 9.133 1 97.88 126 ALA A N 1
ATOM 946 C CA . ALA A 1 126 ? -4.152 52.656 8.844 1 97.88 126 ALA A CA 1
ATOM 947 C C . ALA A 1 126 ? -4.977 51.656 9.641 1 97.88 126 ALA A C 1
ATOM 949 O O . ALA A 1 126 ? -5.473 50.656 9.094 1 97.88 126 ALA A O 1
ATOM 950 N N . VAL A 1 127 ? -5.168 51.906 10.945 1 97.44 127 VAL A N 1
ATOM 951 C CA . VAL A 1 127 ? -5.926 51.031 11.82 1 97.44 127 VAL A CA 1
ATOM 952 C C . VAL A 1 127 ? -7.367 50.938 11.328 1 97.44 127 VAL A C 1
ATOM 954 O O . VAL A 1 127 ? -7.934 49.844 11.266 1 97.44 127 VAL A O 1
ATOM 957 N N . THR A 1 128 ? -7.895 52.031 10.953 1 98.06 128 THR A N 1
ATOM 958 C CA . THR A 1 128 ? -9.273 52.031 10.484 1 98.06 128 THR A CA 1
ATOM 959 C C . THR A 1 128 ? -9.422 51.188 9.227 1 98.06 128 THR A C 1
ATOM 961 O O . THR A 1 128 ? -10.414 50.469 9.07 1 98.06 128 THR A O 1
ATOM 964 N N . LEU A 1 129 ? -8.484 51.281 8.375 1 97.81 129 LEU A N 1
ATOM 965 C CA . LEU A 1 129 ? -8.547 50.531 7.125 1 97.81 129 LEU A CA 1
ATOM 966 C C . LEU A 1 129 ? -8.617 49.031 7.391 1 97.81 129 LEU A C 1
ATOM 968 O O . LEU A 1 129 ? -9.531 48.344 6.914 1 97.81 129 LEU A O 1
ATOM 972 N N . TYR A 1 130 ? -7.676 48.5 8.188 1 97 130 TYR A N 1
ATOM 973 C CA . TYR A 1 130 ? -7.629 47.031 8.289 1 97 130 TYR A CA 1
ATOM 974 C C . TYR A 1 130 ? -8.68 46.531 9.258 1 97 130 TYR A C 1
ATOM 976 O O . TYR A 1 130 ? -8.984 45.312 9.281 1 97 130 TYR A O 1
ATOM 984 N N . ARG A 1 131 ? -9.297 47.406 10.039 1 96.88 131 ARG A N 1
ATOM 985 C CA . ARG A 1 131 ? -10.328 46.969 10.961 1 96.88 131 ARG A CA 1
ATOM 986 C C . ARG A 1 131 ? -11.688 46.875 10.273 1 96.88 131 ARG A C 1
ATOM 988 O O . ARG A 1 131 ? -12.539 46.062 10.633 1 96.88 131 ARG A O 1
ATOM 995 N N . TYR A 1 132 ? -11.891 47.75 9.273 1 97.56 132 TYR A N 1
ATOM 996 C CA . TYR A 1 132 ? -13.242 47.844 8.742 1 97.56 132 TYR A CA 1
ATOM 997 C C . TYR A 1 132 ? -13.289 47.344 7.301 1 97.56 132 TYR A C 1
ATOM 999 O O . TYR A 1 132 ? -14.367 47 6.793 1 97.56 132 TYR A O 1
ATOM 1007 N N . PHE A 1 133 ? -12.188 47.25 6.652 1 97.44 133 PHE A N 1
ATOM 1008 C CA . PHE A 1 133 ? -12.266 47.031 5.211 1 97.44 133 PHE A CA 1
ATOM 1009 C C . PHE A 1 133 ? -11.562 45.75 4.809 1 97.44 133 PHE A C 1
ATOM 1011 O O . PHE A 1 133 ? -11.43 45.438 3.619 1 97.44 133 PHE A O 1
ATOM 1018 N N . ALA A 1 134 ? -11.141 44.938 5.688 1 95.81 134 ALA A N 1
ATOM 1019 C CA . ALA A 1 134 ? -10.5 43.656 5.406 1 95.81 134 ALA A CA 1
ATOM 1020 C C . ALA A 1 134 ? -11.539 42.562 5.164 1 95.81 134 ALA A C 1
ATOM 1022 O O . ALA A 1 134 ? -11.555 41.531 5.863 1 95.81 134 ALA A O 1
ATOM 1023 N N . ASN A 1 135 ? -12.414 42.719 4.184 1 95.5 135 ASN A N 1
ATOM 1024 C CA . ASN A 1 135 ? -13.422 41.75 3.777 1 95.5 135 ASN A CA 1
ATOM 1025 C C . ASN A 1 135 ? -13.93 42 2.363 1 95.5 135 ASN A C 1
ATOM 1027 O O . ASN A 1 135 ? -13.734 43.094 1.828 1 95.5 135 ASN A O 1
ATOM 1031 N N . ASN A 1 136 ? -14.555 41.094 1.769 1 95.94 136 ASN A N 1
ATOM 1032 C CA . ASN A 1 136 ? -14.977 41.156 0.373 1 95.94 136 ASN A CA 1
ATOM 1033 C C . ASN A 1 136 ? -16.078 42.188 0.175 1 95.94 136 ASN A C 1
ATOM 1035 O O . ASN A 1 136 ? -16.125 42.875 -0.85 1 95.94 136 ASN A O 1
ATOM 1039 N N . ASP A 1 137 ? -16.953 42.312 1.132 1 95.75 137 ASP A N 1
ATOM 1040 C CA . ASP A 1 137 ? -18.094 43.219 1.007 1 95.75 137 ASP A CA 1
ATOM 1041 C C . ASP A 1 137 ? -17.641 44.656 0.981 1 95.75 137 ASP A C 1
ATOM 1043 O O . ASP A 1 137 ? -18.219 45.5 0.255 1 95.75 137 ASP A O 1
ATOM 1047 N N . ALA A 1 138 ? -16.625 45 1.747 1 96.56 138 ALA A N 1
ATOM 1048 C CA . ALA A 1 138 ? -16.156 46.375 1.881 1 96.56 138 ALA A CA 1
ATOM 1049 C C . ALA A 1 138 ? -15.078 46.688 0.838 1 96.56 138 ALA A C 1
ATOM 1051 O O . ALA A 1 138 ? -14.641 47.812 0.723 1 96.56 138 ALA A O 1
ATOM 1052 N N . ALA A 1 139 ? -14.648 45.75 0.062 1 96.25 139 ALA A N 1
ATOM 1053 C CA . ALA A 1 139 ? -13.492 45.812 -0.827 1 96.25 139 ALA A CA 1
ATOM 1054 C C . ALA A 1 139 ? -13.664 46.938 -1.855 1 96.25 139 ALA A C 1
ATOM 1056 O O . ALA A 1 139 ? -12.742 47.719 -2.107 1 96.25 139 ALA A O 1
ATOM 1057 N N . PRO A 1 140 ? -14.797 47.125 -2.471 1 94.62 140 PRO A N 1
ATOM 1058 C CA . PRO A 1 140 ? -14.945 48.188 -3.453 1 94.62 140 PRO A CA 1
ATOM 1059 C C . PRO A 1 140 ? -14.727 49.594 -2.848 1 94.62 140 PRO A C 1
ATOM 1061 O O . PRO A 1 140 ? -14.18 50.469 -3.51 1 94.62 140 PRO A O 1
ATOM 1064 N N . ALA A 1 141 ? -15.133 49.719 -1.61 1 96.56 141 ALA A N 1
ATOM 1065 C CA . ALA A 1 141 ? -14.977 51 -0.934 1 96.56 141 ALA A CA 1
ATOM 1066 C C . ALA A 1 141 ? -13.531 51.219 -0.496 1 96.56 141 ALA A C 1
ATOM 1068 O O . ALA A 1 141 ? -13.141 52.344 -0.185 1 96.56 141 ALA A O 1
ATOM 1069 N N . LEU A 1 142 ? -12.766 50.219 -0.413 1 97.06 142 LEU A N 1
ATOM 1070 C CA . LEU A 1 142 ? -11.375 50.25 0.027 1 97.06 142 LEU A CA 1
ATOM 1071 C C . LEU A 1 142 ? -10.477 50.812 -1.074 1 97.06 142 LEU A C 1
ATOM 1073 O O . LEU A 1 142 ? -9.477 51.469 -0.791 1 97.06 142 LEU A O 1
ATOM 1077 N N . ALA A 1 143 ? -10.773 50.594 -2.34 1 95.06 143 ALA A N 1
ATOM 1078 C CA . ALA A 1 143 ? -9.906 50.844 -3.49 1 95.06 143 ALA A CA 1
ATOM 1079 C C . ALA A 1 143 ? -9.422 52.312 -3.518 1 95.06 143 ALA A C 1
ATOM 1081 O O . ALA A 1 143 ? -8.219 52.562 -3.604 1 95.06 143 ALA A O 1
ATOM 1082 N N . PRO A 1 144 ? -10.328 53.25 -3.305 1 95.81 144 PRO A N 1
ATOM 1083 C CA . PRO A 1 144 ? -9.883 54.625 -3.375 1 95.81 144 PRO A CA 1
ATOM 1084 C C . PRO A 1 144 ? -9.047 55.031 -2.168 1 95.81 144 PRO A C 1
ATOM 1086 O O . PRO A 1 144 ? -8.414 56.094 -2.184 1 95.81 144 PRO A O 1
ATOM 1089 N N . LEU A 1 145 ? -9.031 54.25 -1.185 1 97.06 145 LEU A N 1
ATOM 1090 C CA . LEU A 1 145 ? -8.359 54.594 0.063 1 97.06 145 LEU A CA 1
ATOM 1091 C C . LEU A 1 145 ? -6.914 54.125 0.058 1 97.06 145 LEU A C 1
ATOM 1093 O O . LEU A 1 145 ? -6.09 54.625 0.824 1 97.06 145 LEU A O 1
ATOM 1097 N N . LEU A 1 146 ? -6.543 53.188 -0.789 1 96.69 146 LEU A N 1
ATOM 1098 C CA . LEU A 1 146 ? -5.281 52.438 -0.751 1 96.69 146 LEU A CA 1
ATOM 1099 C C . LEU A 1 146 ? -4.117 53.375 -1.139 1 96.69 146 LEU A C 1
ATOM 1101 O O . LEU A 1 146 ? -3.027 53.25 -0.571 1 96.69 146 LEU A O 1
ATOM 1105 N N . PRO A 1 147 ? -4.32 54.344 -2.051 1 95.12 147 PRO A N 1
ATOM 1106 C CA . PRO A 1 147 ? -3.193 55.188 -2.43 1 95.12 147 PRO A CA 1
ATOM 1107 C C . PRO A 1 147 ? -2.615 55.969 -1.247 1 95.12 147 PRO A C 1
ATOM 1109 O O . PRO A 1 147 ? -1.408 56.219 -1.2 1 95.12 147 PRO A O 1
ATOM 1112 N N . GLN A 1 148 ? -3.455 56.312 -0.296 1 95.94 148 GLN A N 1
ATOM 1113 C CA . GLN A 1 148 ? -2.99 57.031 0.879 1 95.94 148 GLN A CA 1
ATOM 1114 C C . GLN A 1 148 ? -2.004 56.219 1.69 1 95.94 148 GLN A C 1
ATOM 1116 O O . GLN A 1 148 ? -1.093 56.75 2.32 1 95.94 148 GLN A O 1
ATOM 1121 N N . LEU A 1 149 ? -2.121 54.906 1.729 1 96.38 149 LEU A N 1
ATOM 1122 C CA . LEU A 1 149 ? -1.184 54.031 2.436 1 96.38 149 LEU A CA 1
ATOM 1123 C C . LEU A 1 149 ? 0.221 54.188 1.857 1 96.38 149 LEU A C 1
ATOM 1125 O O . LEU A 1 149 ? 1.205 54.188 2.602 1 96.38 149 LEU A O 1
ATOM 1129 N N . GLU A 1 150 ? 0.291 54.281 0.532 1 95.31 150 GLU A N 1
ATOM 1130 C CA . GLU A 1 150 ? 1.59 54.438 -0.112 1 95.31 150 GLU A CA 1
ATOM 1131 C C . GLU A 1 150 ? 2.213 55.781 0.242 1 95.31 150 GLU A C 1
ATOM 1133 O O . GLU A 1 150 ? 3.41 55.875 0.527 1 95.31 150 GLU A O 1
ATOM 1138 N N . VAL A 1 151 ? 1.36 56.75 0.214 1 95.81 151 VAL A N 1
ATOM 1139 C CA . VAL A 1 151 ? 1.828 58.094 0.524 1 95.81 151 VAL A CA 1
ATOM 1140 C C . VAL A 1 151 ? 2.371 58.156 1.95 1 95.81 151 VAL A C 1
ATOM 1142 O O . VAL A 1 151 ? 3.486 58.625 2.182 1 95.81 151 VAL A O 1
ATOM 1145 N N . GLN A 1 152 ? 1.62 57.656 2.867 1 96.94 152 GLN A N 1
ATOM 1146 C CA . GLN A 1 152 ? 2.059 57.75 4.254 1 96.94 152 GLN A CA 1
ATOM 1147 C C . GLN A 1 152 ? 3.24 56.844 4.535 1 96.94 152 GLN A C 1
ATOM 1149 O O . GLN A 1 152 ? 4.07 57.125 5.398 1 96.94 152 GLN A O 1
ATOM 1154 N N . LEU A 1 153 ? 3.318 55.688 3.82 1 97.5 153 LEU A N 1
ATOM 1155 C CA . LEU A 1 153 ? 4.488 54.812 3.98 1 97.5 153 LEU A CA 1
ATOM 1156 C C . LEU A 1 153 ? 5.766 55.562 3.619 1 97.5 153 LEU A C 1
ATOM 1158 O O . LEU A 1 153 ? 6.75 55.531 4.363 1 97.5 153 LEU A O 1
ATOM 1162 N N . LYS A 1 154 ? 5.699 56.281 2.508 1 95.94 154 LYS A N 1
ATOM 1163 C CA . LYS A 1 154 ? 6.863 57.062 2.061 1 95.94 154 LYS A CA 1
ATOM 1164 C C . LYS A 1 154 ? 7.191 58.188 3.039 1 95.94 154 LYS A C 1
ATOM 1166 O O . LYS A 1 154 ? 8.359 58.375 3.381 1 95.94 154 LYS A O 1
ATOM 1171 N N . GLN A 1 155 ? 6.18 58.875 3.535 1 97.06 155 GLN A N 1
ATOM 1172 C CA . GLN A 1 155 ? 6.367 59.969 4.48 1 97.06 155 GLN A CA 1
ATOM 1173 C C . GLN A 1 155 ? 6.949 59.438 5.797 1 97.06 155 GLN A C 1
ATOM 1175 O O . GLN A 1 155 ? 7.906 60.031 6.32 1 97.06 155 GLN A O 1
ATOM 1180 N N . LEU A 1 156 ? 6.391 58.406 6.273 1 97.88 156 LEU A N 1
ATOM 1181 C CA . LEU A 1 156 ? 6.793 57.875 7.566 1 97.88 156 LEU A CA 1
ATOM 1182 C C . LEU A 1 156 ? 8.172 57.219 7.48 1 97.88 156 LEU A C 1
ATOM 1184 O O . LEU A 1 156 ? 8.953 57.281 8.438 1 97.88 156 LEU A O 1
ATOM 1188 N N . ALA A 1 157 ? 8.469 56.625 6.336 1 96.62 157 ALA A N 1
ATOM 1189 C CA . ALA A 1 157 ? 9.797 56.062 6.117 1 96.62 157 ALA A CA 1
ATOM 1190 C C . ALA A 1 157 ? 10.875 57.156 6.277 1 96.62 157 ALA A C 1
ATOM 1192 O O . ALA A 1 157 ? 11.93 56.875 6.871 1 96.62 157 ALA A O 1
ATOM 1193 N N . ALA A 1 158 ? 10.547 58.312 5.855 1 95.44 158 ALA A N 1
ATOM 1194 C CA . ALA A 1 158 ? 11.523 59.375 5.84 1 95.44 158 ALA A CA 1
ATOM 1195 C C . ALA A 1 158 ? 11.508 60.156 7.152 1 95.44 158 ALA A C 1
ATOM 1197 O O . ALA A 1 158 ? 12.375 61 7.395 1 95.44 158 ALA A O 1
ATOM 1198 N N . SER A 1 159 ? 10.609 59.844 8.023 1 96.62 159 SER A N 1
ATOM 1199 C CA . SER A 1 159 ? 10.469 60.594 9.273 1 96.62 159 SER A CA 1
ATOM 1200 C C . SER A 1 159 ? 11.547 60.219 10.273 1 96.62 159 SER A C 1
ATOM 1202 O O . SER A 1 159 ? 12.141 59.125 10.18 1 96.62 159 SER A O 1
ATOM 1204 N N . THR A 1 160 ? 11.766 61.094 11.242 1 95.75 160 THR A N 1
ATOM 1205 C CA . THR A 1 160 ? 12.75 60.844 12.289 1 95.75 160 THR A CA 1
ATOM 1206 C C . THR A 1 160 ? 12.234 59.781 13.25 1 95.75 160 THR A C 1
ATOM 1208 O O . THR A 1 160 ? 11.062 59.781 13.617 1 95.75 160 THR A O 1
ATOM 1211 N N . PRO A 1 161 ? 13.125 58.938 13.664 1 95.56 161 PRO A N 1
ATOM 1212 C CA . PRO A 1 161 ? 12.703 57.875 14.609 1 95.56 161 PRO A CA 1
ATOM 1213 C C . PRO A 1 161 ? 12.25 58.469 15.953 1 95.56 161 PRO A C 1
ATOM 1215 O O . PRO A 1 161 ? 12.977 59.219 16.578 1 95.56 161 PRO A O 1
ATOM 1218 N N . ASN A 1 162 ? 11.102 58.25 16.359 1 94.75 162 ASN A N 1
ATOM 1219 C CA . ASN A 1 162 ? 10.5 58.5 17.656 1 94.75 162 ASN A CA 1
ATOM 1220 C C . ASN A 1 162 ? 9.227 57.656 17.859 1 94.75 162 ASN A C 1
ATOM 1222 O O . ASN A 1 162 ? 8.766 57 16.922 1 94.75 162 ASN A O 1
ATOM 1226 N N . LYS A 1 163 ? 8.695 57.656 18.969 1 93.56 163 LYS A N 1
ATOM 1227 C CA . LYS A 1 163 ? 7.602 56.75 19.312 1 93.56 163 LYS A CA 1
ATOM 1228 C C . LYS A 1 163 ? 6.387 57 18.422 1 93.56 163 LYS A C 1
ATOM 1230 O O . LYS A 1 163 ? 5.816 56.062 17.875 1 93.56 163 LYS A O 1
ATOM 1235 N N . ALA A 1 164 ? 6.008 58.219 18.203 1 94.25 164 ALA A N 1
ATOM 1236 C CA . ALA A 1 164 ? 4.816 58.562 17.438 1 94.25 164 ALA A CA 1
ATOM 1237 C C . ALA A 1 164 ? 4.977 58.125 15.977 1 94.25 164 ALA A C 1
ATOM 1239 O O . ALA A 1 164 ? 4.086 57.5 15.406 1 94.25 164 ALA A O 1
ATOM 1240 N N . ASN A 1 165 ? 6.141 58.5 15.398 1 96.69 165 ASN A N 1
ATOM 1241 C CA . ASN A 1 165 ? 6.426 58.125 14.016 1 96.69 165 ASN A CA 1
ATOM 1242 C C . ASN A 1 165 ? 6.5 56.625 13.844 1 96.69 165 ASN A C 1
ATOM 1244 O O . ASN A 1 165 ? 6.008 56.062 12.852 1 96.69 165 ASN A O 1
ATOM 1248 N N . ASP A 1 166 ? 7.039 56 14.82 1 96.44 166 ASP A N 1
ATOM 1249 C CA . ASP A 1 166 ? 7.227 54.562 14.734 1 96.44 166 ASP A CA 1
ATOM 1250 C C . ASP A 1 166 ? 5.891 53.844 14.852 1 96.44 166 ASP A C 1
ATOM 1252 O O . ASP A 1 166 ? 5.656 52.844 14.156 1 96.44 166 ASP A O 1
ATOM 1256 N N . TYR A 1 167 ? 5.047 54.281 15.719 1 95.88 167 TYR A N 1
ATOM 1257 C CA . TYR A 1 167 ? 3.713 53.688 15.797 1 95.88 167 TYR A CA 1
ATOM 1258 C C . TYR A 1 167 ? 2.98 53.812 14.469 1 95.88 167 TYR A C 1
ATOM 1260 O O . TYR A 1 167 ? 2.342 52.844 14.016 1 95.88 167 TYR A O 1
ATOM 1268 N N . ALA A 1 168 ? 3.072 54.969 13.914 1 97.06 168 ALA A N 1
ATOM 1269 C CA . ALA A 1 168 ? 2.389 55.219 12.648 1 97.06 168 ALA A CA 1
ATOM 1270 C C . ALA A 1 168 ? 2.947 54.312 11.547 1 97.06 168 ALA A C 1
ATOM 1272 O O . ALA A 1 168 ? 2.189 53.75 10.75 1 97.06 168 ALA A O 1
ATOM 1273 N N . LEU A 1 169 ? 4.242 54.219 11.508 1 97.88 169 LEU A N 1
ATOM 1274 C CA . LEU A 1 169 ? 4.879 53.344 10.516 1 97.88 169 LEU A CA 1
ATOM 1275 C C . LEU A 1 169 ? 4.48 51.906 10.719 1 97.88 169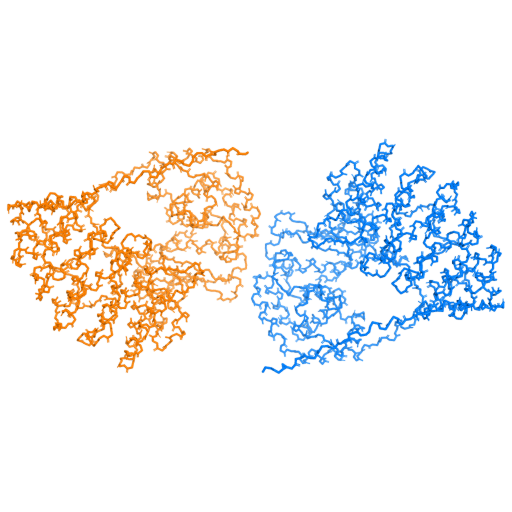 LEU A C 1
ATOM 1277 O O . LEU A 1 169 ? 4.121 51.219 9.758 1 97.88 169 LEU A O 1
ATOM 1281 N N . LEU A 1 170 ? 4.523 51.438 11.969 1 96.94 170 LEU A N 1
ATOM 1282 C CA . LEU A 1 170 ? 4.16 50.062 12.281 1 96.94 170 LEU A CA 1
ATOM 1283 C C . LEU A 1 170 ? 2.729 49.781 11.844 1 96.94 170 LEU A C 1
ATOM 1285 O O . LEU A 1 170 ? 2.473 48.75 11.188 1 96.94 170 LEU A O 1
ATOM 1289 N N . GLU A 1 171 ? 1.804 50.625 12.172 1 97 171 GLU A N 1
ATOM 1290 C CA . GLU A 1 171 ? 0.401 50.406 11.844 1 97 171 GLU A CA 1
ATOM 1291 C C . GLU A 1 171 ? 0.168 50.469 10.344 1 97 171 GLU A C 1
ATOM 1293 O O . GLU A 1 171 ? -0.698 49.781 9.805 1 97 171 GLU A O 1
ATOM 1298 N N . THR A 1 172 ? 0.941 51.312 9.68 1 98.12 172 THR A N 1
ATOM 1299 C CA . THR A 1 172 ? 0.859 51.375 8.227 1 98.12 172 THR A CA 1
ATOM 1300 C C . THR A 1 172 ? 1.302 50.031 7.613 1 98.12 172 THR A C 1
ATOM 1302 O O . THR A 1 172 ? 0.613 49.469 6.758 1 98.12 172 THR A O 1
ATOM 1305 N N . LEU A 1 173 ? 2.416 49.5 8.078 1 98.12 173 LEU A N 1
ATOM 1306 C CA . LEU A 1 173 ? 2.893 48.188 7.609 1 98.12 173 LEU A CA 1
ATOM 1307 C C . LEU A 1 173 ? 1.906 47.094 7.969 1 98.12 173 LEU A C 1
ATOM 1309 O O . LEU A 1 173 ? 1.642 46.219 7.16 1 98.12 173 LEU A O 1
ATOM 1313 N N . LYS A 1 174 ? 1.33 47.188 9.141 1 97.12 174 LYS A N 1
ATOM 1314 C CA . LYS A 1 174 ? 0.324 46.219 9.57 1 97.12 174 LYS A CA 1
ATOM 1315 C C . LYS A 1 174 ? -0.914 46.281 8.68 1 97.12 174 LYS A C 1
ATOM 1317 O O . LYS A 1 174 ? -1.559 45.25 8.43 1 97.12 174 LYS A O 1
ATOM 1322 N N . ALA A 1 175 ? -1.232 47.438 8.266 1 97.94 175 ALA A N 1
ATOM 1323 C CA . ALA A 1 175 ? -2.381 47.562 7.371 1 97.94 175 ALA A CA 1
ATOM 1324 C C . ALA A 1 175 ? -2.174 46.75 6.098 1 97.94 175 ALA A C 1
ATOM 1326 O O . ALA A 1 175 ? -3.066 46 5.676 1 97.94 175 ALA A O 1
ATOM 1327 N N . TYR A 1 176 ? -0.947 46.906 5.496 1 97.88 176 TYR A N 1
ATOM 1328 C CA . TYR A 1 176 ? -0.633 46.062 4.348 1 97.88 176 TYR A CA 1
ATOM 1329 C C . TYR A 1 176 ? -0.788 44.594 4.695 1 97.88 176 TYR A C 1
ATOM 1331 O O . TYR A 1 176 ? -1.479 43.844 3.99 1 97.88 176 TYR A O 1
ATOM 1339 N N . GLY A 1 177 ? -0.214 44.188 5.82 1 97.5 177 GLY A N 1
ATOM 1340 C CA . GLY A 1 177 ? -0.185 42.781 6.215 1 97.5 177 GLY A CA 1
ATOM 1341 C C . GLY A 1 177 ? -1.56 42.219 6.531 1 97.5 177 GLY A C 1
ATOM 1342 O O . GLY A 1 177 ? -1.922 41.156 6.051 1 97.5 177 GLY A O 1
ATOM 1343 N N . PHE A 1 178 ? -2.344 42.938 7.281 1 97.25 178 PHE A N 1
ATOM 1344 C CA . PHE A 1 178 ? -3.639 42.406 7.723 1 97.25 178 PHE A CA 1
ATOM 1345 C C . PHE A 1 178 ? -4.613 42.344 6.555 1 97.25 178 PHE A C 1
ATOM 1347 O O . PHE A 1 178 ? -5.402 41.406 6.469 1 97.25 178 PHE A O 1
ATOM 1354 N N . LEU A 1 179 ? -4.598 43.312 5.684 1 97.44 179 LEU A N 1
ATOM 1355 C CA . LEU A 1 179 ? -5.438 43.25 4.492 1 97.44 179 LEU A CA 1
ATOM 1356 C C . LEU A 1 179 ? -5.07 42.062 3.621 1 97.44 179 LEU A C 1
ATOM 1358 O O . LEU A 1 179 ? -5.945 41.312 3.197 1 97.44 179 LEU A O 1
ATOM 1362 N N . LEU A 1 180 ? -3.822 41.844 3.477 1 97.31 180 LEU A N 1
ATOM 1363 C CA . LEU A 1 180 ? -3.344 40.781 2.635 1 97.31 180 LEU A CA 1
ATOM 1364 C C . LEU A 1 180 ? -3.566 39.406 3.314 1 97.31 180 LEU A C 1
ATOM 1366 O O . LEU A 1 180 ? -3.814 38.406 2.643 1 97.31 180 LEU A O 1
ATOM 1370 N N . ASN A 1 181 ? -3.441 39.406 4.648 1 96.38 181 ASN A N 1
ATOM 1371 C CA . ASN A 1 181 ? -3.701 38.156 5.387 1 96.38 181 ASN A CA 1
ATOM 1372 C C . ASN A 1 181 ? -5.137 37.688 5.184 1 96.38 181 ASN A C 1
ATOM 1374 O O . ASN A 1 181 ? -5.383 36.469 5.09 1 96.38 181 ASN A O 1
ATOM 1378 N N . LYS A 1 182 ? -6.012 38.594 5.098 1 95.56 182 LYS A N 1
ATOM 1379 C CA . LYS A 1 182 ? -7.41 38.25 4.863 1 95.56 182 LYS A CA 1
ATOM 1380 C C . LYS A 1 182 ? -7.641 37.875 3.404 1 95.56 182 LYS A C 1
ATOM 1382 O O . LYS A 1 182 ? -8.32 36.875 3.119 1 95.56 182 LYS A O 1
ATOM 1387 N N . SER A 1 183 ? -7.086 38.531 2.518 1 95.94 183 SER A N 1
ATOM 1388 C CA . SER A 1 183 ? -7.355 38.344 1.097 1 95.94 183 SER A CA 1
ATOM 1389 C C . SER A 1 183 ? -6.793 37 0.611 1 95.94 183 SER A C 1
ATOM 1391 O O . SER A 1 183 ? -7.391 36.344 -0.24 1 95.94 183 SER A O 1
ATOM 1393 N N . ARG A 1 184 ? -5.668 36.562 1.157 1 94.56 184 ARG A N 1
ATOM 1394 C CA . ARG A 1 184 ? -5.016 35.344 0.694 1 94.56 184 ARG A CA 1
ATOM 1395 C C . ARG A 1 184 ? -5.867 34.094 0.994 1 94.56 184 ARG A C 1
ATOM 1397 O O . ARG A 1 184 ? -5.652 33.031 0.417 1 94.56 184 ARG A O 1
ATOM 1404 N N . LYS A 1 185 ? -6.758 34.25 1.913 1 92.19 185 LYS A N 1
ATOM 1405 C CA . LYS A 1 185 ? -7.609 33.156 2.301 1 92.19 185 LYS A CA 1
ATOM 1406 C C . LYS A 1 185 ? -8.688 32.875 1.251 1 92.19 185 LYS A C 1
ATOM 1408 O O . LYS A 1 185 ? -9.25 31.797 1.185 1 92.19 185 LYS A O 1
ATOM 1413 N N . GLU A 1 186 ? -9.008 33.938 0.487 1 93.56 186 GLU A N 1
ATOM 1414 C CA . GLU A 1 186 ? -9.922 33.844 -0.643 1 93.56 186 GLU A CA 1
ATOM 1415 C C . GLU A 1 186 ? -9.328 34.469 -1.897 1 93.56 186 GLU A C 1
ATOM 1417 O O . GLU A 1 186 ? -9.664 35.625 -2.254 1 93.56 186 GLU A O 1
ATOM 1422 N N . VAL A 1 187 ? -8.633 33.719 -2.588 1 92 187 VAL A N 1
ATOM 1423 C CA . VAL A 1 187 ? -7.797 34.219 -3.674 1 92 187 VAL A CA 1
ATOM 1424 C C . VAL A 1 187 ? -8.688 34.75 -4.797 1 92 187 VAL A C 1
ATOM 1426 O O . VAL A 1 187 ? -8.312 35.688 -5.496 1 92 187 VAL A O 1
ATOM 1429 N N . ASP A 1 188 ? -9.891 34.25 -4.906 1 93.5 188 ASP A N 1
ATOM 1430 C CA . ASP A 1 188 ? -10.789 34.719 -5.961 1 93.5 188 ASP A CA 1
ATOM 1431 C C . ASP A 1 188 ? -11.758 35.781 -5.441 1 93.5 188 ASP A C 1
ATOM 1433 O O . ASP A 1 188 ? -12.633 36.25 -6.176 1 93.5 188 ASP A O 1
ATOM 1437 N N . GLY A 1 189 ? -11.547 36.188 -4.195 1 96.44 189 GLY A N 1
ATOM 1438 C CA . GLY A 1 189 ? -12.453 37.156 -3.586 1 96.44 189 GLY A CA 1
ATOM 1439 C C . GLY A 1 189 ? -12.227 38.562 -4.059 1 96.44 189 GLY A C 1
ATOM 1440 O O . GLY A 1 189 ? -11.172 38.875 -4.598 1 96.44 189 GLY A O 1
ATOM 1441 N N . GLU A 1 190 ? -13.234 39.406 -3.781 1 97.06 190 GLU A N 1
ATOM 1442 C CA . GLU A 1 190 ? -13.195 40.812 -4.23 1 97.06 190 GLU A CA 1
ATOM 1443 C C . GLU A 1 190 ? -12.07 41.594 -3.549 1 97.06 190 GLU A C 1
ATOM 1445 O O . GLU A 1 190 ? -11.438 42.438 -4.16 1 97.06 190 GLU A O 1
ATOM 1450 N N . LEU A 1 191 ? -11.82 41.281 -2.336 1 97.56 191 LEU A N 1
ATOM 1451 C CA . LEU A 1 191 ? -10.742 41.938 -1.621 1 97.56 191 LEU A CA 1
ATOM 1452 C C . LEU A 1 191 ? -9.398 41.688 -2.299 1 97.56 191 LEU A C 1
ATOM 1454 O O . LEU A 1 191 ? -8.625 42.625 -2.502 1 97.56 191 LEU A O 1
ATOM 1458 N N . ASN A 1 192 ? -9.164 40.469 -2.598 1 97.31 192 ASN A N 1
ATOM 1459 C CA . ASN A 1 192 ? -7.906 40.125 -3.246 1 97.31 192 ASN A CA 1
ATOM 1460 C C . ASN A 1 192 ? -7.773 40.812 -4.609 1 97.31 192 ASN A C 1
ATOM 1462 O O . ASN A 1 192 ? -6.699 41.281 -4.965 1 97.31 192 ASN A O 1
ATOM 1466 N N . LYS A 1 193 ? -8.828 40.844 -5.367 1 96.25 193 LYS A N 1
ATOM 1467 C CA . LYS A 1 193 ? -8.828 41.5 -6.668 1 96.25 193 LYS A CA 1
ATOM 1468 C C . LYS A 1 193 ? -8.445 42.969 -6.539 1 96.25 193 LYS A C 1
ATOM 1470 O O . LYS A 1 193 ? -7.613 43.469 -7.293 1 96.25 193 LYS A O 1
ATOM 1475 N N . VAL A 1 194 ? -9.023 43.594 -5.578 1 96.81 194 VAL A N 1
ATOM 1476 C CA . VAL A 1 194 ? -8.789 45 -5.355 1 96.81 194 VAL A CA 1
ATOM 1477 C C . VAL A 1 194 ? -7.332 45.25 -4.957 1 96.81 194 VAL A C 1
ATOM 1479 O O . VAL A 1 194 ? -6.676 46.156 -5.457 1 96.81 194 VAL A O 1
ATOM 1482 N N . LEU A 1 195 ? -6.828 44.438 -4.078 1 96.88 195 LEU A N 1
ATOM 1483 C CA . LEU A 1 195 ? -5.477 44.594 -3.555 1 96.88 195 LEU A CA 1
ATOM 1484 C C . LEU A 1 195 ? -4.438 44.344 -4.637 1 96.88 195 LEU A C 1
ATOM 1486 O O . LEU A 1 195 ? -3.428 45.031 -4.727 1 96.88 195 LEU A O 1
ATOM 1490 N N . LEU A 1 196 ? -4.645 43.344 -5.453 1 95.31 196 LEU A N 1
ATOM 1491 C CA . LEU A 1 196 ? -3.689 43 -6.5 1 95.31 196 LEU A CA 1
ATOM 1492 C C . LEU A 1 196 ? -3.73 44 -7.633 1 95.31 196 LEU A C 1
ATOM 1494 O O . LEU A 1 196 ? -2.719 44.25 -8.297 1 95.31 196 LEU A O 1
ATOM 1498 N N . ALA A 1 197 ? -4.844 44.625 -7.836 1 94.12 197 ALA A N 1
ATOM 1499 C CA . ALA A 1 197 ? -5 45.594 -8.906 1 94.12 197 ALA A CA 1
ATOM 1500 C C . ALA A 1 197 ? -4.211 46.875 -8.609 1 94.12 197 ALA A C 1
ATOM 1502 O O . ALA A 1 197 ? -3.879 47.625 -9.523 1 94.12 197 ALA A O 1
ATOM 1503 N N . THR A 1 198 ? -3.893 47.156 -7.383 1 90.62 198 THR A N 1
ATOM 1504 C CA . THR A 1 198 ? -3.238 48.406 -6.988 1 90.62 198 THR A CA 1
ATOM 1505 C C . THR A 1 198 ? -1.728 48.219 -6.898 1 90.62 198 THR A C 1
ATOM 1507 O O . THR A 1 198 ? -1.001 49.125 -6.535 1 90.62 198 THR A O 1
ATOM 1510 N N . ASP A 1 199 ? -1.113 47.125 -7.184 1 86.38 199 ASP A N 1
ATOM 1511 C CA . ASP A 1 199 ? 0.308 46.781 -7.133 1 86.38 199 ASP A CA 1
ATOM 1512 C C . ASP A 1 199 ? 0.914 47.188 -5.789 1 86.38 199 ASP A C 1
ATOM 1514 O O . ASP A 1 199 ? 1.921 47.906 -5.742 1 86.38 199 ASP A O 1
ATOM 1518 N N . LEU A 1 200 ? 0.231 46.844 -4.73 1 89.25 200 LEU A N 1
ATOM 1519 C CA . LEU A 1 200 ? 0.648 47.156 -3.369 1 89.25 200 LEU A CA 1
ATOM 1520 C C . LEU A 1 200 ? 2.07 46.688 -3.107 1 89.25 200 LEU A C 1
ATOM 1522 O O . LEU A 1 200 ? 2.771 47.219 -2.252 1 89.25 200 LEU A O 1
ATOM 1526 N N . ASN A 1 201 ? 2.516 45.719 -3.859 1 93.31 201 ASN A N 1
ATOM 1527 C CA . ASN A 1 201 ? 3.828 45.125 -3.637 1 93.31 201 ASN A CA 1
ATOM 1528 C C . ASN A 1 201 ? 4.953 46.062 -4.051 1 93.31 201 ASN A C 1
ATOM 1530 O O . ASN A 1 201 ? 6.035 46.031 -3.465 1 93.31 201 ASN A O 1
ATOM 1534 N N . SER A 1 202 ? 4.715 46.906 -5.02 1 95.5 202 SER A N 1
ATOM 1535 C CA . SER A 1 202 ? 5.77 47.781 -5.512 1 95.5 202 SER A CA 1
ATOM 1536 C C . SER A 1 202 ? 6.254 48.75 -4.418 1 95.5 202 SER A C 1
ATOM 1538 O O . SER A 1 202 ? 7.461 48.906 -4.215 1 95.5 202 SER A O 1
ATOM 1540 N N . ALA A 1 203 ? 5.312 49.344 -3.701 1 96.19 203 ALA A N 1
ATOM 1541 C CA . ALA A 1 203 ? 5.668 50.25 -2.615 1 96.19 203 ALA A CA 1
ATOM 1542 C C . ALA A 1 203 ? 6.402 49.531 -1.5 1 96.19 203 ALA A C 1
ATOM 1544 O O . ALA A 1 203 ? 7.355 50.031 -0.922 1 96.19 203 ALA A O 1
ATOM 1545 N N . LEU A 1 204 ? 5.965 48.344 -1.198 1 98.06 204 LEU A N 1
ATOM 1546 C CA . LEU A 1 204 ? 6.582 47.531 -0.148 1 98.06 204 LEU A CA 1
ATOM 1547 C C . LEU A 1 204 ? 7.996 47.125 -0.54 1 98.06 204 LEU A C 1
ATOM 1549 O O . LEU A 1 204 ? 8.906 47.156 0.29 1 98.06 204 LEU A O 1
ATOM 1553 N N . ILE A 1 205 ? 8.172 46.719 -1.826 1 98.25 205 ILE A N 1
ATOM 1554 C CA . ILE A 1 205 ? 9.484 46.312 -2.32 1 98.25 205 ILE A CA 1
ATOM 1555 C C . ILE A 1 205 ? 10.445 47.5 -2.248 1 98.25 205 ILE A C 1
ATOM 1557 O O . ILE A 1 205 ? 11.57 47.375 -1.749 1 98.25 205 ILE A O 1
ATOM 1561 N N . ASP A 1 206 ? 9.953 48.625 -2.68 1 97.88 206 ASP A N 1
ATOM 1562 C CA . ASP A 1 206 ? 10.781 49.844 -2.658 1 97.88 206 ASP A CA 1
ATOM 1563 C C . ASP A 1 206 ? 11.172 50.188 -1.229 1 97.88 206 ASP A C 1
ATOM 1565 O O . ASP A 1 206 ? 12.328 50.562 -0.968 1 97.88 206 ASP A O 1
ATOM 1569 N N . PHE A 1 207 ? 10.219 50.156 -0.387 1 98.31 207 PHE A N 1
ATOM 1570 C CA . PHE A 1 207 ? 10.477 50.469 1.014 1 98.31 207 PHE A CA 1
ATOM 1571 C C . PHE A 1 207 ? 11.484 49.5 1.612 1 98.31 207 PHE A C 1
ATOM 1573 O O . PHE A 1 207 ? 12.461 49.938 2.242 1 98.31 207 PHE A O 1
ATOM 1580 N N . ALA A 1 208 ? 11.266 48.188 1.425 1 98.62 208 ALA A N 1
ATOM 1581 C CA . ALA A 1 208 ? 12.133 47.156 1.984 1 98.62 208 ALA A CA 1
ATOM 1582 C C . ALA A 1 208 ? 13.562 47.281 1.455 1 98.62 208 ALA A C 1
ATOM 1584 O O . ALA A 1 208 ? 14.523 47 2.168 1 98.62 208 ALA A O 1
ATOM 1585 N N . ALA A 1 209 ? 13.68 47.75 0.224 1 98.19 209 ALA A N 1
ATOM 1586 C CA . ALA A 1 209 ? 14.984 47.875 -0.418 1 98.19 209 ALA A CA 1
ATOM 1587 C C . ALA A 1 209 ? 15.711 49.156 0.056 1 98.19 209 ALA A C 1
ATOM 1589 O O . ALA A 1 209 ? 16.922 49.25 -0.073 1 98.19 209 ALA A O 1
ATOM 1590 N N . SER A 1 210 ? 14.984 50.062 0.618 1 97.56 210 SER A N 1
ATOM 1591 C CA . SER A 1 210 ? 15.547 51.344 0.981 1 97.56 210 SER A CA 1
ATOM 1592 C C . SER A 1 210 ? 16.297 51.281 2.305 1 97.56 210 SER A C 1
ATOM 1594 O O . SER A 1 210 ? 15.992 50.438 3.15 1 97.56 210 SER A O 1
ATOM 1596 N N . ALA A 1 211 ? 17.203 52.219 2.531 1 96.19 211 ALA A N 1
ATOM 1597 C CA . ALA A 1 211 ? 17.953 52.312 3.785 1 96.19 211 ALA A CA 1
ATOM 1598 C C . ALA A 1 211 ? 17.031 52.75 4.926 1 96.19 211 ALA A C 1
ATOM 1600 O O . ALA A 1 211 ? 17.328 52.5 6.098 1 96.19 211 ALA A O 1
ATOM 1601 N N . GLU A 1 212 ? 15.859 53.312 4.551 1 96.56 212 GLU A N 1
ATOM 1602 C CA . GLU A 1 212 ? 14.914 53.812 5.543 1 96.56 212 GLU A CA 1
ATOM 1603 C C . GLU A 1 212 ? 14.203 52.656 6.254 1 96.56 212 GLU A C 1
ATOM 1605 O O . GLU A 1 212 ? 13.578 52.844 7.297 1 96.56 212 GLU A O 1
ATOM 1610 N N . SER A 1 213 ? 14.391 51.531 5.703 1 98.12 213 SER A N 1
ATOM 1611 C CA . SER A 1 213 ? 13.734 50.375 6.316 1 98.12 213 SER A CA 1
ATOM 1612 C C . SER A 1 213 ? 14.539 49.875 7.504 1 98.12 213 SER A C 1
ATOM 1614 O O . SER A 1 213 ? 14.094 48.938 8.211 1 98.12 213 SER A O 1
ATOM 1616 N N . ILE A 1 214 ? 15.734 50.344 7.66 1 97.5 214 ILE A N 1
ATOM 1617 C CA . ILE A 1 214 ? 16.516 50.188 8.883 1 97.5 214 ILE A CA 1
ATOM 1618 C C . ILE A 1 214 ? 16.453 51.469 9.719 1 97.5 214 ILE A C 1
ATOM 1620 O O . ILE A 1 214 ? 16.938 52.5 9.289 1 97.5 214 ILE A O 1
ATOM 1624 N N . ARG A 1 215 ? 15.758 51.344 10.82 1 95.75 215 ARG A N 1
ATOM 1625 C CA . ARG A 1 215 ? 15.445 52.531 11.609 1 95.75 215 ARG A CA 1
ATOM 1626 C C . ARG A 1 215 ? 16.109 52.469 12.984 1 95.75 215 ARG A C 1
ATOM 1628 O O . ARG A 1 215 ? 15.875 51.531 13.742 1 95.75 215 ARG A O 1
ATOM 1635 N N . ALA A 1 216 ? 16.984 53.469 13.336 1 95 216 ALA A N 1
ATOM 1636 C CA . ALA A 1 216 ? 17.719 53.531 14.602 1 95 216 ALA A CA 1
ATOM 1637 C C . ALA A 1 216 ? 18.422 52.219 14.875 1 95 216 ALA A C 1
ATOM 1639 O O . ALA A 1 216 ? 18.297 51.656 15.969 1 95 216 ALA A O 1
ATOM 1640 N N . ASN A 1 217 ? 18.984 51.625 13.859 1 93.06 217 ASN A N 1
ATOM 1641 C CA . ASN A 1 217 ? 19.766 50.406 13.898 1 93.06 217 ASN A CA 1
ATOM 1642 C C . ASN A 1 217 ? 18.891 49.188 14.195 1 93.06 217 ASN A C 1
ATOM 1644 O O . ASN A 1 217 ? 19.375 48.156 14.664 1 93.06 217 ASN A O 1
ATOM 1648 N N . ASN A 1 218 ? 17.578 49.344 13.945 1 96 218 ASN A N 1
ATOM 1649 C CA . ASN A 1 218 ? 16.641 48.25 14.086 1 96 218 ASN A CA 1
ATOM 1650 C C . ASN A 1 218 ? 16 47.875 12.75 1 96 218 ASN A C 1
ATOM 1652 O O . ASN A 1 218 ? 15.727 48.75 11.93 1 96 218 ASN A O 1
ATOM 1656 N N . ASP A 1 219 ? 15.719 46.594 12.602 1 97.62 219 ASP A N 1
ATOM 1657 C CA . ASP A 1 219 ? 15.242 46.156 11.289 1 97.62 219 ASP A CA 1
ATOM 1658 C C . ASP A 1 219 ? 13.758 45.812 11.336 1 97.62 219 ASP A C 1
ATOM 1660 O O . ASP A 1 219 ? 13.242 45.156 10.406 1 97.62 219 ASP A O 1
ATOM 1664 N N . TRP A 1 220 ? 13.016 46.156 12.445 1 97.62 220 TRP A N 1
ATOM 1665 C CA . TRP A 1 220 ? 11.602 45.812 12.562 1 97.62 220 TRP A CA 1
ATOM 1666 C C . TRP A 1 220 ? 10.805 46.344 11.383 1 97.62 220 TRP A C 1
ATOM 1668 O O . TRP A 1 220 ? 9.867 45.688 10.914 1 97.62 220 TRP A O 1
ATOM 1678 N N . PRO A 1 221 ? 11.148 47.531 10.773 1 98.5 221 PRO A N 1
ATOM 1679 C CA . PRO A 1 221 ? 10.352 47.938 9.617 1 98.5 221 PRO A CA 1
ATOM 1680 C C . PRO A 1 221 ? 10.547 47.031 8.406 1 98.5 221 PRO A C 1
ATOM 1682 O O . PRO A 1 221 ? 9.57 46.688 7.742 1 98.5 221 PRO A O 1
ATOM 1685 N N . ARG A 1 222 ? 11.773 46.688 8.164 1 98.62 222 ARG A N 1
ATOM 1686 C CA . ARG A 1 222 ? 12.062 45.812 7.027 1 98.62 222 ARG A CA 1
ATOM 1687 C C . ARG A 1 222 ? 11.43 44.438 7.223 1 98.62 222 ARG A C 1
ATOM 1689 O O . ARG A 1 222 ? 10.844 43.875 6.289 1 98.62 222 ARG A O 1
ATOM 1696 N N . THR A 1 223 ? 11.547 43.906 8.422 1 98.56 223 THR A N 1
ATOM 1697 C CA . THR A 1 223 ? 10.977 42.594 8.711 1 98.56 223 THR A CA 1
ATOM 1698 C C . THR A 1 223 ? 9.461 42.594 8.539 1 98.56 223 THR A C 1
ATOM 1700 O O . THR A 1 223 ? 8.875 41.656 8.023 1 98.56 223 THR A O 1
ATOM 1703 N N . ASN A 1 224 ? 8.82 43.656 8.945 1 98.62 224 ASN A N 1
ATOM 1704 C CA . ASN A 1 224 ? 7.379 43.781 8.742 1 98.62 224 ASN A CA 1
ATOM 1705 C C . ASN A 1 224 ? 7.035 43.938 7.266 1 98.62 224 ASN A C 1
ATOM 1707 O O . ASN A 1 224 ? 5.996 43.438 6.816 1 98.62 224 ASN A O 1
ATOM 1711 N N . ALA A 1 225 ? 7.883 44.625 6.555 1 98.75 225 ALA A N 1
ATOM 1712 C CA . ALA A 1 225 ? 7.672 44.719 5.113 1 98.75 225 ALA A CA 1
ATOM 1713 C C . ALA A 1 225 ? 7.789 43.344 4.449 1 98.75 225 ALA A C 1
ATOM 1715 O O . ALA A 1 225 ? 6.973 43 3.592 1 98.75 225 ALA A O 1
ATOM 1716 N N . TYR A 1 226 ? 8.836 42.625 4.871 1 98.81 226 TYR A N 1
ATOM 1717 C CA . TYR A 1 226 ? 8.984 41.25 4.391 1 98.81 226 TYR A CA 1
ATOM 1718 C C . TYR A 1 226 ? 7.734 40.438 4.68 1 98.81 226 TYR A C 1
ATOM 1720 O O . TYR A 1 226 ? 7.262 39.688 3.816 1 98.81 226 TYR A O 1
ATOM 1728 N N . TRP A 1 227 ? 7.211 40.531 5.871 1 98.62 227 TRP A N 1
ATOM 1729 C CA . TRP A 1 227 ? 6.008 39.812 6.281 1 98.62 227 TRP A CA 1
ATOM 1730 C C . TRP A 1 227 ? 4.828 40.156 5.383 1 98.62 227 TRP A C 1
ATOM 1732 O O . TRP A 1 227 ? 4.117 39.281 4.906 1 98.62 227 TRP A O 1
ATOM 1742 N N . ALA A 1 228 ? 4.641 41.406 5.09 1 98.56 228 ALA A N 1
ATOM 1743 C CA . ALA A 1 228 ? 3.555 41.812 4.211 1 98.56 228 ALA A CA 1
ATOM 1744 C C . ALA A 1 228 ? 3.756 41.312 2.795 1 98.56 228 ALA A C 1
ATOM 1746 O O . ALA A 1 228 ? 2.797 40.875 2.141 1 98.56 228 ALA A O 1
ATOM 1747 N N . LEU A 1 229 ? 4.992 41.312 2.326 1 98.69 229 LEU A N 1
ATOM 1748 C CA . LEU A 1 229 ? 5.305 40.812 0.998 1 98.69 229 LEU A CA 1
ATOM 1749 C C . LEU A 1 229 ? 5.055 39.312 0.926 1 98.69 229 LEU A C 1
ATOM 1751 O O . LEU A 1 229 ? 4.637 38.781 -0.112 1 98.69 229 LEU A O 1
ATOM 1755 N N . ALA A 1 230 ? 5.375 38.625 2.025 1 98.5 230 ALA A N 1
ATOM 1756 C CA . ALA A 1 230 ? 5.078 37.188 2.08 1 98.5 230 ALA A CA 1
ATOM 1757 C C . ALA A 1 230 ? 3.586 36.938 1.906 1 98.5 230 ALA A C 1
ATOM 1759 O O . ALA A 1 230 ? 3.186 36.031 1.167 1 98.5 230 ALA A O 1
ATOM 1760 N N . LEU A 1 231 ? 2.799 37.719 2.596 1 98 231 LEU A N 1
ATOM 1761 C CA . LEU A 1 231 ? 1.352 37.594 2.502 1 98 231 LEU A CA 1
ATOM 1762 C C . LEU A 1 231 ? 0.86 37.938 1.103 1 98 231 LEU A C 1
ATOM 1764 O O . LEU A 1 231 ? -0.086 37.344 0.598 1 98 231 LEU A O 1
ATOM 1768 N N . TYR A 1 232 ? 1.508 38.938 0.48 1 98.06 232 TYR A N 1
ATOM 1769 C CA . TYR A 1 232 ? 1.199 39.25 -0.91 1 98.06 232 TYR A CA 1
ATOM 1770 C C . TYR A 1 232 ? 1.491 38.062 -1.818 1 98.06 232 TYR A C 1
ATOM 1772 O O . TYR A 1 232 ? 0.69 37.719 -2.697 1 98.06 232 TYR A O 1
ATOM 1780 N N . ARG A 1 233 ? 2.588 37.438 -1.586 1 97.69 233 ARG A N 1
ATOM 1781 C CA . ARG A 1 233 ? 2.973 36.25 -2.361 1 97.69 233 ARG A CA 1
ATOM 1782 C C . ARG A 1 233 ? 1.898 35.156 -2.285 1 97.69 233 ARG A C 1
ATOM 1784 O O . ARG A 1 233 ? 1.558 34.562 -3.297 1 97.69 233 ARG A O 1
ATOM 1791 N N . LEU A 1 234 ? 1.383 34.969 -1.086 1 96.62 234 LEU A N 1
ATOM 1792 C CA . LEU A 1 234 ? 0.365 33.969 -0.864 1 96.62 234 LEU A CA 1
ATOM 1793 C C . LEU A 1 234 ? -0.961 34.375 -1.499 1 96.62 234 LEU A C 1
ATOM 1795 O O . LEU A 1 234 ? -1.818 33.531 -1.754 1 96.62 234 LEU A O 1
ATOM 1799 N N . ALA A 1 235 ? -1.15 35.656 -1.732 1 96.75 235 ALA A N 1
ATOM 1800 C CA . ALA A 1 235 ? -2.393 36.188 -2.307 1 96.75 235 ALA A CA 1
ATOM 1801 C C . ALA A 1 235 ? -2.385 36.062 -3.828 1 96.75 235 ALA A C 1
ATOM 1803 O O . ALA A 1 235 ? -3.432 36.156 -4.469 1 96.75 235 ALA A O 1
ATOM 1804 N N . LEU A 1 236 ? -1.241 35.875 -4.402 1 96.44 236 LEU A N 1
ATOM 1805 C CA . LEU A 1 236 ? -1.124 35.719 -5.848 1 96.44 236 LEU A CA 1
ATOM 1806 C C . LEU A 1 236 ? -1.813 34.469 -6.336 1 96.44 236 LEU A C 1
ATOM 1808 O O . LEU A 1 236 ? -1.88 33.469 -5.609 1 96.44 236 LEU A O 1
ATOM 1812 N N . PRO A 1 237 ? -2.32 34.5 -7.547 1 92.25 237 PRO A N 1
ATOM 1813 C CA . PRO A 1 237 ? -2.938 33.281 -8.102 1 92.25 237 PRO A CA 1
ATOM 1814 C C . PRO A 1 237 ? -1.945 32.125 -8.25 1 92.25 237 PRO A C 1
ATOM 1816 O O . PRO A 1 237 ? -0.792 32.344 -8.633 1 92.25 237 PRO A O 1
ATOM 1819 N N . SER A 1 238 ? -2.375 30.969 -7.875 1 90.62 238 SER A N 1
ATOM 1820 C CA . SER A 1 238 ? -1.537 29.781 -7.98 1 90.62 238 SER A CA 1
ATOM 1821 C C . SER A 1 238 ? -1.78 29.047 -9.297 1 90.62 238 SER A C 1
ATOM 1823 O O . SER A 1 238 ? -2.84 29.188 -9.906 1 90.62 238 SER A O 1
ATOM 1825 N N . SER A 1 239 ? -0.757 28.281 -9.703 1 89.69 239 SER A N 1
ATOM 1826 C CA . SER A 1 239 ? -0.905 27.453 -10.898 1 89.69 239 SER A CA 1
ATOM 1827 C C . SER A 1 239 ? -1.726 26.203 -10.602 1 89.69 239 SER A C 1
ATOM 1829 O O . SER A 1 239 ? -1.83 25.781 -9.445 1 89.69 239 SER A O 1
ATOM 1831 N N . GLU A 1 240 ? -2.25 25.547 -11.656 1 86.06 240 GLU A N 1
ATOM 1832 C CA . GLU A 1 240 ? -3.057 24.344 -11.523 1 86.06 240 GLU A CA 1
ATOM 1833 C C . GLU A 1 240 ? -2.191 23.141 -11.164 1 86.06 240 GLU A C 1
ATOM 1835 O O . GLU A 1 240 ? -2.646 22.219 -10.477 1 86.06 240 GLU A O 1
ATOM 1840 N N . ASP A 1 241 ? -0.958 23.188 -11.555 1 84.88 241 ASP A N 1
ATOM 1841 C CA . ASP A 1 241 ? -0.091 22.016 -11.367 1 84.88 241 ASP A CA 1
ATOM 1842 C C . ASP A 1 241 ? 0.694 22.125 -10.055 1 84.88 241 ASP A C 1
ATOM 1844 O O . ASP A 1 241 ? 1.508 21.266 -9.742 1 84.88 241 ASP A O 1
ATOM 1848 N N . GLY A 1 242 ? 0.428 23.172 -9.32 1 86.5 242 GLY A N 1
ATOM 1849 C CA . GLY A 1 242 ? 1.091 23.328 -8.031 1 86.5 242 GLY A CA 1
ATOM 1850 C C . GLY A 1 242 ? 2.465 23.969 -8.148 1 86.5 242 GLY A C 1
ATOM 1851 O O . GLY A 1 242 ? 3.125 24.219 -7.133 1 86.5 242 GLY A O 1
ATOM 1852 N N . GLU A 1 243 ? 2.879 24.25 -9.344 1 89.06 243 GLU A N 1
ATOM 1853 C CA . GLU A 1 243 ? 4.168 24.906 -9.555 1 89.06 243 GLU A CA 1
ATOM 1854 C C . GLU A 1 243 ? 4.07 26.406 -9.312 1 89.06 243 GLU A C 1
ATOM 1856 O O . GLU A 1 243 ? 3.008 27 -9.5 1 89.06 243 GLU A O 1
ATOM 1861 N N . ASP A 1 244 ? 5.191 26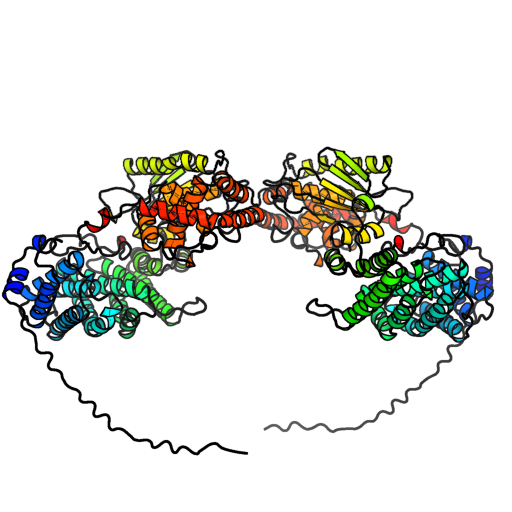.969 -8.867 1 92.44 244 ASP A N 1
ATOM 1862 C CA . ASP A 1 244 ? 5.23 28.422 -8.656 1 92.44 244 ASP A CA 1
ATOM 1863 C C . ASP A 1 244 ? 4.988 29.172 -9.969 1 92.44 244 ASP A C 1
ATOM 1865 O O . ASP A 1 244 ? 5.52 28.797 -11.016 1 92.44 244 ASP A O 1
ATOM 1869 N N . THR A 1 245 ? 4.191 30.234 -9.945 1 94.94 245 THR A N 1
ATOM 1870 C CA . THR A 1 245 ? 3.889 31.047 -11.109 1 94.94 245 THR A CA 1
ATOM 1871 C C . THR A 1 245 ? 5.004 32.062 -11.367 1 94.94 245 THR A C 1
ATOM 1873 O O . THR A 1 245 ? 5.867 32.281 -10.508 1 94.94 245 THR A O 1
ATOM 1876 N N . GLU A 1 246 ? 4.965 32.656 -12.531 1 95.12 246 GLU A N 1
ATOM 1877 C CA . GLU A 1 246 ? 5.945 33.688 -12.883 1 95.12 246 GLU A CA 1
ATOM 1878 C C . GLU A 1 246 ? 5.895 34.844 -11.898 1 95.12 246 GLU A C 1
ATOM 1880 O O . GLU A 1 246 ? 6.934 35.406 -11.523 1 95.12 246 GLU A O 1
ATOM 1885 N N . GLN A 1 247 ? 4.711 35.281 -11.492 1 95.19 247 GLN A N 1
ATOM 1886 C CA . GLN A 1 247 ? 4.543 36.406 -10.555 1 95.19 247 GLN A CA 1
ATOM 1887 C C . GLN A 1 247 ? 5.109 36.031 -9.18 1 95.19 247 GLN A C 1
ATOM 1889 O O . GLN A 1 247 ? 5.758 36.875 -8.539 1 95.19 247 GLN A O 1
ATOM 1894 N N . GLU A 1 248 ? 4.848 34.812 -8.758 1 96.5 248 GLU A N 1
ATOM 1895 C CA . GLU A 1 248 ? 5.395 34.344 -7.484 1 96.5 248 GLU A CA 1
ATOM 1896 C C . GLU A 1 248 ? 6.918 34.344 -7.512 1 96.5 248 GLU A C 1
ATOM 1898 O O . GLU A 1 248 ? 7.566 34.844 -6.59 1 96.5 248 GLU A O 1
ATOM 1903 N N . LEU A 1 249 ? 7.449 33.844 -8.578 1 96.56 249 LEU A N 1
ATOM 1904 C CA . LEU A 1 249 ? 8.898 33.75 -8.719 1 96.56 249 LEU A CA 1
ATOM 1905 C C . LEU A 1 249 ? 9.531 35.125 -8.805 1 96.56 249 LEU A C 1
ATOM 1907 O O . LEU A 1 249 ? 10.625 35.344 -8.273 1 96.56 249 LEU A O 1
ATOM 1911 N N . ALA A 1 250 ? 8.867 36.031 -9.5 1 96.94 250 ALA A N 1
ATOM 1912 C CA . ALA A 1 250 ? 9.367 37.375 -9.602 1 96.94 250 ALA A CA 1
ATOM 1913 C C . ALA A 1 250 ? 9.438 38.062 -8.234 1 96.94 250 ALA A C 1
ATOM 1915 O O . ALA A 1 250 ? 10.406 38.75 -7.926 1 96.94 250 ALA A O 1
ATOM 1916 N N . LEU A 1 251 ? 8.438 37.875 -7.449 1 97.81 251 LEU A N 1
ATOM 1917 C CA . LEU A 1 251 ? 8.438 38.438 -6.105 1 97.81 251 LEU A CA 1
ATOM 1918 C C . LEU A 1 251 ? 9.508 37.781 -5.238 1 97.81 251 LEU A C 1
ATOM 1920 O O . LEU A 1 251 ? 10.211 38.469 -4.492 1 97.81 251 LEU A O 1
ATOM 1924 N N . ASP A 1 252 ? 9.602 36.469 -5.312 1 97.81 252 ASP A N 1
ATOM 1925 C CA . ASP A 1 252 ? 10.656 35.75 -4.586 1 97.81 252 ASP A CA 1
ATOM 1926 C C . ASP A 1 252 ? 12.031 36.344 -4.926 1 97.81 252 ASP A C 1
ATOM 1928 O O . ASP A 1 252 ? 12.844 36.594 -4.031 1 97.81 252 ASP A O 1
ATOM 1932 N N . ALA A 1 253 ? 12.242 36.531 -6.191 1 97.75 253 ALA A N 1
ATOM 1933 C CA . ALA A 1 253 ? 13.531 37.031 -6.652 1 97.75 253 ALA A CA 1
ATOM 1934 C C . ALA A 1 253 ? 13.773 38.438 -6.133 1 97.75 253 ALA A C 1
ATOM 1936 O O . ALA A 1 253 ? 14.898 38.781 -5.758 1 97.75 253 ALA A O 1
ATOM 1937 N N . ALA A 1 254 ? 12.773 39.281 -6.172 1 98.38 254 ALA A N 1
ATOM 1938 C CA . ALA A 1 254 ? 12.898 40.656 -5.703 1 98.38 254 ALA A CA 1
ATOM 1939 C C . ALA A 1 254 ? 13.258 40.719 -4.223 1 98.38 254 ALA A C 1
ATOM 1941 O O . ALA A 1 254 ? 14.156 41.438 -3.816 1 98.38 254 ALA A O 1
ATOM 1942 N N . VAL A 1 255 ? 12.578 39.938 -3.443 1 98.69 255 VAL A N 1
ATOM 1943 C CA . VAL A 1 255 ? 12.82 39.906 -2.004 1 98.69 255 VAL A CA 1
ATOM 1944 C C . VAL A 1 255 ? 14.203 39.312 -1.722 1 98.69 255 VAL A C 1
ATOM 1946 O O . VAL A 1 255 ? 14.938 39.812 -0.863 1 98.69 255 VAL A O 1
ATOM 1949 N N . ALA A 1 256 ? 14.547 38.25 -2.467 1 98.5 256 ALA A N 1
ATOM 1950 C CA . ALA A 1 256 ? 15.867 37.656 -2.311 1 98.5 256 ALA A CA 1
ATOM 1951 C C . ALA A 1 256 ? 16.969 38.656 -2.613 1 98.5 256 ALA A C 1
ATOM 1953 O O . ALA A 1 256 ? 18 38.688 -1.94 1 98.5 256 ALA A O 1
ATOM 1954 N N . ALA A 1 257 ? 16.781 39.438 -3.633 1 98.56 257 ALA A N 1
ATOM 1955 C CA . ALA A 1 257 ? 17.781 40.438 -3.984 1 98.56 257 ALA A CA 1
ATOM 1956 C C . ALA A 1 257 ? 17.969 41.438 -2.844 1 98.56 257 ALA A C 1
ATOM 1958 O O . ALA A 1 257 ? 19.094 41.844 -2.549 1 98.56 257 ALA A O 1
ATOM 1959 N N . ILE A 1 258 ? 16.906 41.906 -2.234 1 98.81 258 ILE A N 1
ATOM 1960 C CA . ILE A 1 258 ? 16.984 42.812 -1.098 1 98.81 258 ILE A CA 1
ATOM 1961 C C . ILE A 1 258 ? 17.734 42.125 0.051 1 98.81 258 ILE A C 1
ATOM 1963 O O . ILE A 1 258 ? 18.609 42.75 0.67 1 98.81 258 ILE A O 1
ATOM 1967 N N . ALA A 1 259 ? 17.359 40.875 0.327 1 98.81 259 ALA A N 1
ATOM 1968 C CA . ALA A 1 259 ? 17.969 40.156 1.417 1 98.81 259 ALA A CA 1
ATOM 1969 C C . ALA A 1 259 ? 19.469 39.969 1.184 1 98.81 259 ALA A C 1
ATOM 1971 O O . ALA A 1 259 ? 20.266 40.125 2.105 1 98.81 259 ALA A O 1
ATOM 1972 N N . LYS A 1 260 ? 19.859 39.656 -0.028 1 98.56 260 LYS A N 1
ATOM 1973 C CA . LYS A 1 260 ? 21.266 39.469 -0.357 1 98.56 260 LYS A CA 1
ATOM 1974 C C . LYS A 1 260 ? 22.047 40.75 -0.125 1 98.56 260 LYS A C 1
ATOM 1976 O O . LYS A 1 260 ? 23.141 40.75 0.45 1 98.56 260 LYS A O 1
ATOM 1981 N N . ALA A 1 261 ? 21.516 41.812 -0.593 1 98.56 261 ALA A N 1
ATOM 1982 C CA . ALA A 1 261 ? 22.156 43.094 -0.379 1 98.56 261 ALA A CA 1
ATOM 1983 C C . ALA A 1 261 ? 22.281 43.406 1.11 1 98.56 261 ALA A C 1
ATOM 1985 O O . ALA A 1 261 ? 23.312 43.938 1.555 1 98.56 261 ALA A O 1
ATOM 1986 N N . ASP A 1 262 ? 21.297 43.125 1.832 1 98.38 262 ASP A N 1
ATOM 1987 C CA . ASP A 1 262 ? 21.297 43.375 3.268 1 98.38 262 ASP A CA 1
ATOM 1988 C C . ASP A 1 262 ? 22.312 42.5 3.984 1 98.38 262 ASP A C 1
ATOM 1990 O O . ASP A 1 262 ? 22.969 42.938 4.934 1 98.38 262 ASP A O 1
ATOM 1994 N N . VAL A 1 263 ? 22.422 41.25 3.594 1 98.5 263 VAL A N 1
ATOM 1995 C CA . VAL A 1 263 ? 23.359 40.312 4.199 1 98.5 263 VAL A CA 1
ATOM 1996 C C . VAL A 1 263 ? 24.781 40.844 4.047 1 98.5 263 VAL A C 1
ATOM 1998 O O . VAL A 1 263 ? 25.609 40.688 4.945 1 98.5 263 VAL A O 1
ATOM 2001 N N . THR A 1 264 ? 25.047 41.5 2.906 1 98 264 THR A N 1
ATOM 2002 C CA . THR A 1 264 ? 26.359 42.062 2.701 1 98 264 THR A CA 1
ATOM 2003 C C . THR A 1 264 ? 26.656 43.156 3.748 1 98 264 THR A C 1
ATOM 2005 O O . THR A 1 264 ? 27.797 43.344 4.145 1 98 264 THR A O 1
ATOM 2008 N N . LEU A 1 265 ? 25.656 43.781 4.262 1 97.69 265 LEU A N 1
ATOM 2009 C CA . LEU A 1 265 ? 25.812 44.906 5.184 1 97.69 265 LEU A CA 1
ATOM 2010 C C . LEU A 1 265 ? 25.719 44.406 6.629 1 97.69 265 LEU A C 1
ATOM 2012 O O . LEU A 1 265 ? 26.484 44.844 7.484 1 97.69 265 LEU A O 1
ATOM 2016 N N . ARG A 1 266 ? 24.75 43.438 6.973 1 97.81 266 ARG A N 1
ATOM 2017 C CA . ARG A 1 266 ? 24.422 43.188 8.375 1 97.81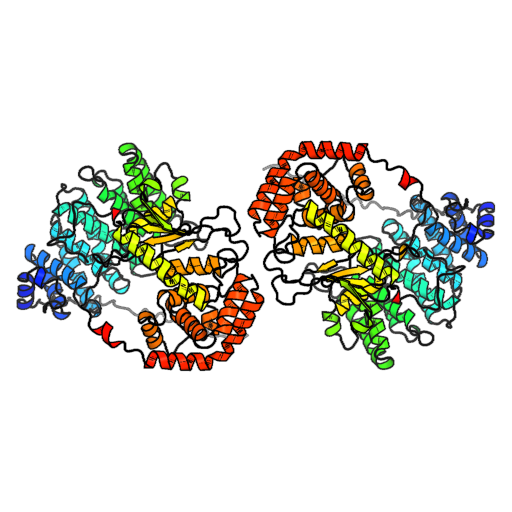 266 ARG A CA 1
ATOM 2018 C C . ARG A 1 266 ? 24.609 41.719 8.727 1 97.81 266 ARG A C 1
ATOM 2020 O O . ARG A 1 266 ? 24.391 41.312 9.867 1 97.81 266 ARG A O 1
ATOM 2027 N N . GLY A 1 267 ? 24.938 40.906 7.781 1 97.56 267 GLY A N 1
ATOM 2028 C CA . GLY A 1 267 ? 25.25 39.531 8.031 1 97.56 267 GLY A CA 1
ATOM 2029 C C . GLY A 1 267 ? 24.078 38.719 8.539 1 97.56 267 GLY A C 1
ATOM 2030 O O . GLY A 1 267 ? 23 38.719 7.93 1 97.56 267 GLY A O 1
ATOM 2031 N N . ASP A 1 268 ? 24.219 38.125 9.641 1 97.5 268 ASP A N 1
ATOM 2032 C CA . ASP A 1 268 ? 23.25 37.156 10.164 1 97.5 268 ASP A CA 1
ATOM 2033 C C . ASP A 1 268 ? 21.969 37.844 10.586 1 97.5 268 ASP A C 1
ATOM 2035 O O . ASP A 1 268 ? 20.875 37.281 10.477 1 97.5 268 ASP A O 1
ATOM 2039 N N . ALA A 1 269 ? 22.094 39.062 10.969 1 97.56 269 ALA A N 1
ATOM 2040 C CA . ALA A 1 269 ? 20.891 39.812 11.344 1 97.56 269 ALA A CA 1
ATOM 2041 C C . ALA A 1 269 ? 19.953 39.969 10.148 1 97.56 269 ALA A C 1
ATOM 2043 O O . ALA A 1 269 ? 18.734 39.906 10.305 1 97.56 269 ALA A O 1
ATOM 2044 N N . ALA A 1 270 ? 20.578 40.156 8.992 1 98.38 270 ALA A N 1
ATOM 2045 C CA . ALA A 1 270 ? 19.797 40.25 7.762 1 98.38 270 ALA A CA 1
ATOM 2046 C C . ALA A 1 270 ? 19.156 38.938 7.398 1 98.38 270 ALA A C 1
ATOM 2048 O O . ALA A 1 270 ? 18 38.875 6.961 1 98.38 270 ALA A O 1
ATOM 2049 N N . LYS A 1 271 ? 19.891 37.875 7.621 1 98.56 271 LYS A N 1
ATOM 2050 C CA . LYS A 1 271 ? 19.344 36.531 7.363 1 98.56 271 LYS A CA 1
ATOM 2051 C C . LYS A 1 271 ? 18.141 36.25 8.258 1 98.56 271 LYS A C 1
ATOM 2053 O O . LYS A 1 271 ? 17.125 35.719 7.797 1 98.56 271 LYS A O 1
ATOM 2058 N N . ASP A 1 272 ? 18.297 36.656 9.477 1 98.06 272 ASP A N 1
ATOM 2059 C CA . ASP A 1 272 ? 17.203 36.438 10.43 1 98.06 272 ASP A CA 1
ATOM 2060 C C . ASP A 1 272 ? 15.961 37.219 10.023 1 98.06 272 ASP A C 1
ATOM 2062 O O . ASP A 1 272 ? 14.844 36.719 10.109 1 98.06 272 ASP A O 1
ATOM 2066 N N . ALA A 1 273 ? 16.125 38.438 9.547 1 98.31 273 ALA A N 1
ATOM 2067 C CA . ALA A 1 273 ? 14.992 39.281 9.141 1 98.31 273 ALA A CA 1
ATOM 2068 C C . ALA A 1 273 ? 14.258 38.656 7.953 1 98.31 273 ALA A C 1
ATOM 2070 O O . ALA A 1 273 ? 13.023 38.594 7.957 1 98.31 273 ALA A O 1
ATOM 2071 N N . TYR A 1 274 ? 15.031 38.219 6.992 1 98.69 274 TYR A N 1
ATOM 2072 C CA . TYR A 1 274 ? 14.438 37.594 5.824 1 98.69 274 TYR A CA 1
ATOM 2073 C C . TYR A 1 274 ? 13.695 36.312 6.219 1 98.69 274 TYR A C 1
ATOM 2075 O O . TYR A 1 274 ? 12.57 36.062 5.773 1 98.69 274 TYR A O 1
ATOM 2083 N N . THR A 1 275 ? 14.367 35.5 7.062 1 98.75 275 THR A N 1
ATOM 2084 C CA . THR A 1 275 ? 13.828 34.219 7.469 1 98.75 275 THR A CA 1
ATOM 2085 C C . THR A 1 275 ? 12.508 34.375 8.211 1 98.75 275 THR A C 1
ATOM 2087 O O . THR A 1 275 ? 11.492 33.781 7.836 1 98.75 275 THR A O 1
ATOM 2090 N N . ALA A 1 276 ? 12.477 35.25 9.172 1 97.94 276 ALA A N 1
ATOM 2091 C CA . ALA A 1 276 ? 11.312 35.438 10.031 1 97.94 276 ALA A CA 1
ATOM 2092 C C . ALA A 1 276 ? 10.234 36.25 9.32 1 97.94 276 ALA A C 1
ATOM 2094 O O . ALA A 1 276 ? 9.047 36.031 9.547 1 97.94 276 ALA A O 1
ATOM 2095 N N . GLY A 1 277 ? 10.68 37.125 8.484 1 98.5 277 GLY A N 1
ATOM 2096 C CA . GLY A 1 277 ? 9.727 38.031 7.852 1 98.5 277 GLY A CA 1
ATOM 2097 C C . GLY A 1 277 ? 9.07 37.438 6.617 1 98.5 277 GLY A C 1
ATOM 2098 O O . GLY A 1 277 ? 7.855 37.531 6.445 1 98.5 277 GLY A O 1
ATOM 2099 N N . PHE A 1 278 ? 9.891 36.812 5.797 1 98.69 278 PHE A N 1
ATOM 2100 C CA . PHE A 1 278 ? 9.367 36.375 4.504 1 98.69 278 PHE A CA 1
ATOM 2101 C C . PHE A 1 278 ? 9.312 34.844 4.422 1 98.69 278 PHE A C 1
ATOM 2103 O O . PHE A 1 278 ? 8.242 34.281 4.227 1 98.69 278 PHE A O 1
ATOM 2110 N N . HIS A 1 279 ? 10.414 34.156 4.641 1 98.56 279 HIS A N 1
ATOM 2111 C CA . HIS A 1 279 ? 10.602 32.75 4.34 1 98.56 279 HIS A CA 1
ATOM 2112 C C . HIS A 1 279 ? 9.547 31.891 5.047 1 98.56 279 HIS A C 1
ATOM 2114 O O . HIS A 1 279 ? 8.844 31.125 4.402 1 98.56 279 HIS A O 1
ATOM 2120 N N . VAL A 1 280 ? 9.375 32.062 6.344 1 98.25 280 VAL A N 1
ATOM 2121 C CA . VAL A 1 280 ? 8.477 31.219 7.129 1 98.25 280 VAL A CA 1
ATOM 2122 C C . VAL A 1 280 ? 7.023 31.609 6.844 1 98.25 280 VAL A C 1
ATOM 2124 O O . VAL A 1 280 ? 6.129 30.766 6.891 1 98.25 280 VAL A O 1
ATOM 2127 N N . ASN A 1 281 ? 6.836 32.875 6.473 1 98.12 281 ASN A N 1
ATOM 2128 C CA . ASN A 1 281 ? 5.465 33.344 6.312 1 98.12 281 ASN A CA 1
ATOM 2129 C C . ASN A 1 281 ? 4.914 33 4.93 1 98.12 281 ASN A C 1
ATOM 2131 O O . ASN A 1 281 ? 3.715 33.125 4.688 1 98.12 281 ASN A O 1
ATOM 2135 N N . VAL A 1 282 ? 5.777 32.5 4.012 1 97.25 282 VAL A N 1
ATOM 2136 C CA . VAL A 1 282 ? 5.277 31.906 2.777 1 97.25 282 VAL A CA 1
ATOM 2137 C C . VAL A 1 282 ? 5.227 30.391 2.922 1 97.25 282 VAL A C 1
ATOM 2139 O O . VAL A 1 282 ? 4.957 29.672 1.953 1 97.25 282 VAL A O 1
ATOM 2142 N N . PHE A 1 283 ? 5.59 29.844 4.121 1 96.56 283 PHE A N 1
ATOM 2143 C CA . PHE A 1 283 ? 5.598 28.422 4.43 1 96.56 283 PHE A CA 1
ATOM 2144 C C . PHE A 1 283 ? 6.617 27.688 3.572 1 96.56 283 PHE A C 1
ATOM 2146 O O . PHE A 1 283 ? 6.336 26.609 3.047 1 96.56 283 PHE A O 1
ATOM 2153 N N . ALA A 1 284 ? 7.812 28.25 3.449 1 96.25 284 ALA A N 1
ATOM 2154 C CA . ALA A 1 284 ? 8.812 27.719 2.529 1 96.25 284 ALA A CA 1
ATOM 2155 C C . ALA A 1 284 ? 9.523 26.516 3.135 1 96.25 284 ALA A C 1
ATOM 2157 O O . ALA A 1 284 ? 10.086 25.688 2.41 1 96.25 284 ALA A O 1
ATOM 2158 N N . GLY A 1 285 ? 9.57 26.438 4.461 1 96.75 285 GLY A N 1
ATOM 2159 C CA . GLY A 1 285 ? 10.031 25.219 5.109 1 96.75 285 GLY A CA 1
ATOM 2160 C C . GLY A 1 285 ? 11.539 25.156 5.266 1 96.75 285 GLY A C 1
ATOM 2161 O O . GLY A 1 285 ? 12.25 26.078 4.859 1 96.75 285 GLY A O 1
ATOM 2162 N N . GLN A 1 286 ? 11.977 24.047 5.879 1 97.75 286 GLN A N 1
ATOM 2163 C CA . GLN A 1 286 ? 13.375 23.859 6.238 1 97.75 286 GLN A CA 1
ATOM 2164 C C . GLN A 1 286 ? 14.234 23.625 4.996 1 97.75 286 GLN A C 1
ATOM 2166 O O . GLN A 1 286 ? 15.305 24.219 4.855 1 97.75 286 GLN A O 1
ATOM 2171 N N . GLU A 1 287 ? 13.844 22.812 4.102 1 96.62 287 GLU A N 1
ATOM 2172 C CA . GLU A 1 287 ? 14.633 22.406 2.939 1 96.62 287 GLU A CA 1
ATOM 2173 C C . GLU A 1 287 ? 15 23.609 2.074 1 96.62 287 GLU A C 1
ATOM 2175 O O . GLU A 1 287 ? 16.156 23.766 1.691 1 96.62 287 GLU A O 1
ATOM 2180 N N . LEU A 1 288 ? 14.055 24.391 1.855 1 96.38 288 LEU A N 1
ATOM 2181 C CA . LEU A 1 288 ? 14.305 25.562 1.025 1 96.38 288 LEU A CA 1
ATOM 2182 C C . LEU A 1 288 ? 15.234 26.547 1.735 1 96.38 288 LEU A C 1
ATOM 2184 O O . LEU A 1 288 ? 16.031 27.234 1.09 1 96.38 288 LEU A O 1
ATOM 2188 N N . CYS A 1 289 ? 15.094 26.656 3.016 1 98.38 289 CYS A N 1
ATOM 2189 C CA . CYS A 1 289 ? 16 27.516 3.77 1 98.38 289 CYS A CA 1
ATOM 2190 C C . CYS A 1 289 ? 17.438 27.016 3.66 1 98.38 289 CYS A C 1
ATOM 2192 O O . CYS A 1 289 ? 18.359 27.812 3.521 1 98.38 289 CYS A O 1
ATOM 2194 N N . GLU A 1 290 ? 17.609 25.688 3.732 1 97.75 290 GLU A N 1
ATOM 2195 C CA . GLU A 1 290 ? 18.938 25.094 3.582 1 97.75 290 GLU A CA 1
ATOM 2196 C C . GLU A 1 290 ? 19.5 25.359 2.191 1 97.75 290 GLU A C 1
ATOM 2198 O O . GLU A 1 290 ? 20.688 25.672 2.051 1 97.75 290 GLU A O 1
ATOM 2203 N N . GLU A 1 291 ? 18.703 25.312 1.206 1 96.75 291 GLU A N 1
ATOM 2204 C CA . GLU A 1 291 ? 19.125 25.578 -0.169 1 96.75 291 GLU A CA 1
ATOM 2205 C C . GLU A 1 291 ? 19.516 27.047 -0.36 1 96.75 291 GLU A C 1
ATOM 2207 O O . GLU A 1 291 ? 20.375 27.359 -1.176 1 96.75 291 GLU A O 1
ATOM 2212 N N . ASN A 1 292 ? 18.766 27.891 0.385 1 97.56 292 ASN A N 1
ATOM 2213 C CA . ASN A 1 292 ? 19.016 29.328 0.303 1 97.56 292 ASN A CA 1
ATOM 2214 C C . ASN A 1 292 ? 19.781 29.828 1.524 1 97.56 292 ASN A C 1
ATOM 2216 O O . ASN A 1 292 ? 19.391 30.844 2.125 1 97.56 292 ASN A O 1
ATOM 2220 N N . SER A 1 293 ? 20.812 29.078 1.863 1 97.56 293 SER A N 1
ATOM 2221 C CA . SER A 1 293 ? 21.531 29.375 3.098 1 97.56 293 SER A CA 1
ATOM 2222 C C . SER A 1 293 ? 22.266 30.703 3.014 1 97.56 293 SER A C 1
ATOM 2224 O O . SER A 1 293 ? 22.703 31.25 4.035 1 97.56 293 SER A O 1
ATOM 2226 N N . ASP A 1 294 ? 22.391 31.266 1.83 1 98.06 294 ASP A N 1
ATOM 2227 C CA . ASP A 1 294 ? 23.031 32.562 1.648 1 98.06 294 ASP A CA 1
ATOM 2228 C C . ASP A 1 294 ? 22.188 33.688 2.238 1 98.06 294 ASP A C 1
ATOM 2230 O O . ASP A 1 294 ? 22.703 34.719 2.627 1 98.06 294 ASP A O 1
ATOM 2234 N N . ILE A 1 295 ? 20.812 33.5 2.365 1 98.62 295 ILE A N 1
ATOM 2235 C CA . ILE A 1 295 ? 19.969 34.562 2.855 1 98.62 295 ILE A CA 1
ATOM 2236 C C . ILE A 1 295 ? 19.062 34.031 3.967 1 98.62 295 ILE A C 1
ATOM 2238 O O . ILE A 1 295 ? 18.375 34.812 4.637 1 98.62 295 ILE A O 1
ATOM 2242 N N . CYS A 1 296 ? 19 32.812 4.168 1 98.44 296 CYS A N 1
ATOM 2243 C CA . CYS A 1 296 ? 18.141 32.188 5.164 1 98.44 296 CYS A CA 1
ATOM 2244 C C . CYS A 1 296 ? 18.984 31.484 6.238 1 98.44 296 CYS A C 1
ATOM 2246 O O . CYS A 1 296 ? 20.062 30.969 5.953 1 98.44 296 CYS A O 1
ATOM 2248 N N . ARG A 1 297 ? 18.484 31.453 7.469 1 98.06 297 ARG A N 1
ATOM 2249 C CA . ARG A 1 297 ? 19.234 30.844 8.562 1 98.06 297 ARG A CA 1
ATOM 2250 C C . ARG A 1 297 ? 18.297 30.078 9.5 1 98.06 297 ARG A C 1
ATOM 2252 O O . ARG A 1 297 ? 17.25 30.594 9.891 1 98.06 297 ARG A O 1
ATOM 2259 N N . ILE A 1 298 ? 18.688 28.875 9.883 1 98.06 298 ILE A N 1
ATOM 2260 C CA . ILE A 1 298 ? 17.938 28 10.781 1 98.06 298 ILE A CA 1
ATOM 2261 C C . ILE A 1 298 ? 18.547 28.062 12.18 1 98.06 298 ILE A C 1
ATOM 2263 O O . ILE A 1 298 ? 19.75 27.859 12.359 1 98.06 298 ILE A O 1
ATOM 2267 N N . PRO A 1 299 ? 17.75 28.438 13.148 1 96.12 299 PRO A N 1
ATOM 2268 C CA . PRO A 1 299 ? 18.281 28.453 14.516 1 96.12 299 PRO A CA 1
ATOM 2269 C C . PRO A 1 299 ? 18.656 27.062 15.023 1 96.12 299 PRO A C 1
ATOM 2271 O O . PRO A 1 299 ? 18.094 26.062 14.578 1 96.12 299 PRO A O 1
ATOM 2274 N N . GLU A 1 300 ? 19.594 27.047 15.945 1 96.12 300 GLU A N 1
ATOM 2275 C CA . GLU A 1 300 ? 19.938 25.781 16.609 1 96.12 300 GLU A CA 1
ATOM 2276 C C . GLU A 1 300 ? 18.812 25.344 17.547 1 96.12 300 GLU A C 1
ATOM 2278 O O . GLU A 1 300 ? 18.219 26.156 18.234 1 96.12 300 GLU A O 1
ATOM 2283 N N . LEU A 1 301 ? 18.594 24.031 17.578 1 96.5 301 LEU A N 1
ATOM 2284 C CA . LEU A 1 301 ? 17.531 23.469 18.406 1 96.5 301 LEU A CA 1
ATOM 2285 C C . LEU A 1 301 ? 17.688 23.891 19.859 1 96.5 301 LEU A C 1
ATOM 2287 O O . LEU A 1 301 ? 16.734 24.359 20.484 1 96.5 301 LEU A O 1
ATOM 2291 N N . LYS A 1 302 ? 18.875 23.859 20.406 1 96.31 302 LYS A N 1
ATOM 2292 C CA . LYS A 1 302 ? 19.141 24.156 21.812 1 96.31 302 LYS A CA 1
ATOM 2293 C C . LYS A 1 302 ? 18.906 25.641 22.125 1 96.31 302 LYS A C 1
ATOM 2295 O O . LYS A 1 302 ? 18.562 26 23.25 1 96.31 302 LYS A O 1
ATOM 2300 N N . THR A 1 303 ? 19.109 26.406 21.078 1 95.5 303 THR A N 1
ATOM 2301 C CA . THR A 1 303 ? 18.859 27.844 21.234 1 95.5 303 THR A CA 1
ATOM 2302 C C . THR A 1 303 ? 17.359 28.141 21.219 1 95.5 303 THR A C 1
ATOM 2304 O O . THR A 1 303 ? 16.859 28.922 22.031 1 95.5 303 THR A O 1
ATOM 2307 N N . ALA A 1 304 ? 16.641 27.453 20.344 1 96.12 304 ALA A N 1
ATOM 2308 C CA . ALA A 1 304 ? 15.195 27.688 20.203 1 96.12 304 ALA A CA 1
ATOM 2309 C C . ALA A 1 304 ? 14.43 27.047 21.359 1 96.12 304 ALA A C 1
ATOM 2311 O O . ALA A 1 304 ? 13.453 27.609 21.859 1 96.12 304 ALA A O 1
ATOM 2312 N N . LEU A 1 305 ? 14.891 25.859 21.766 1 97.88 305 LEU A N 1
ATOM 2313 C CA . LEU A 1 305 ? 14.25 25.078 22.812 1 97.88 305 LEU A CA 1
ATOM 2314 C C . LEU A 1 305 ? 15.273 24.625 23.844 1 97.88 305 LEU A C 1
ATOM 2316 O O . LEU A 1 305 ? 15.633 23.438 23.891 1 97.88 305 LEU A O 1
ATOM 2320 N N . PRO A 1 306 ? 15.609 25.516 24.781 1 97.81 306 PRO A N 1
ATOM 2321 C CA . PRO A 1 306 ? 16.734 25.234 25.688 1 97.81 306 PRO A CA 1
ATOM 2322 C C . PRO A 1 306 ? 16.344 24.328 26.844 1 97.81 306 PRO A C 1
ATOM 2324 O O . PRO A 1 306 ? 17.219 23.797 27.547 1 97.81 306 PRO A O 1
ATOM 2327 N N . ILE A 1 307 ? 15.078 24.141 27.125 1 98.31 307 ILE A N 1
ATOM 2328 C CA . ILE A 1 307 ? 14.648 23.406 28.312 1 98.31 307 ILE A CA 1
ATOM 2329 C C . ILE A 1 307 ? 14.141 22.031 27.922 1 98.31 307 ILE A C 1
ATOM 2331 O O . ILE A 1 307 ? 13.258 21.906 27.078 1 98.31 307 ILE A O 1
ATOM 2335 N N . GLU A 1 308 ? 14.688 21.047 28.484 1 97.75 308 GLU A N 1
ATOM 2336 C CA . GLU A 1 308 ? 14.219 19.672 28.406 1 97.75 308 GLU A CA 1
ATOM 2337 C C . GLU A 1 308 ? 13.773 19.172 29.781 1 97.75 308 GLU A C 1
ATOM 2339 O O . GLU A 1 308 ? 14.539 19.203 30.75 1 97.75 308 GLU A O 1
ATOM 2344 N N . HIS A 1 309 ? 12.539 18.812 29.875 1 98.19 309 HIS A N 1
ATOM 2345 C CA . HIS A 1 309 ? 11.969 18.375 31.156 1 98.19 309 HIS A CA 1
ATOM 2346 C C . HIS A 1 309 ? 11.344 16.984 31.016 1 98.19 309 HIS A C 1
ATOM 2348 O O . HIS A 1 309 ? 10.492 16.766 30.156 1 98.19 309 HIS A O 1
ATOM 2354 N N . HIS A 1 310 ? 11.703 16.062 31.875 1 97.69 310 HIS A N 1
ATOM 2355 C CA . HIS A 1 310 ? 11.188 14.695 31.844 1 97.69 310 HIS A CA 1
ATOM 2356 C C . HIS A 1 310 ? 10.016 14.516 32.781 1 97.69 310 HIS A C 1
ATOM 2358 O O . HIS A 1 310 ? 10.148 14.727 34 1 97.69 310 HIS A O 1
ATOM 2364 N N . CYS A 1 311 ? 8.898 14.289 32.219 1 96.88 311 CYS A N 1
ATOM 2365 C CA . CYS A 1 311 ? 7.742 13.914 33.031 1 96.88 311 CYS A CA 1
ATOM 2366 C C . CYS A 1 311 ? 7.898 12.508 33.562 1 96.88 311 CYS A C 1
ATOM 2368 O O . CYS A 1 311 ? 7.504 12.234 34.719 1 96.88 311 CYS A O 1
ATOM 2370 N N . SER A 1 312 ? 8.383 11.594 32.781 1 95.25 312 SER A N 1
ATOM 2371 C CA . SER A 1 312 ? 8.719 10.203 33.062 1 95.25 312 SER A CA 1
ATOM 2372 C C . SER A 1 312 ? 9.789 9.688 32.094 1 95.25 312 SER A C 1
ATOM 2374 O O . SER A 1 312 ? 10.352 10.453 31.312 1 95.25 312 SER A O 1
ATOM 2376 N N . ASP A 1 313 ? 10.094 8.375 32.219 1 94.94 313 ASP A N 1
ATOM 2377 C CA . ASP A 1 313 ? 11.055 7.762 31.297 1 94.94 313 ASP A CA 1
ATOM 2378 C C . ASP A 1 313 ? 10.5 7.711 29.875 1 94.94 313 ASP A C 1
ATOM 2380 O O . ASP A 1 313 ? 11.266 7.695 28.906 1 94.94 313 ASP A O 1
ATOM 2384 N N . SER A 1 314 ? 9.172 7.77 29.75 1 94.5 314 SER A N 1
ATOM 2385 C CA . SER A 1 314 ? 8.562 7.57 28.438 1 94.5 314 SER A CA 1
ATOM 2386 C C . SER A 1 314 ? 7.934 8.859 27.922 1 94.5 314 SER A C 1
ATOM 2388 O O . SER A 1 314 ? 7.18 8.844 26.953 1 94.5 314 SER A O 1
ATOM 2390 N N . LEU A 1 315 ? 8.203 9.992 28.625 1 96.5 315 LEU A N 1
ATOM 2391 C CA . LEU A 1 315 ? 7.574 11.258 28.25 1 96.5 315 LEU A CA 1
ATOM 2392 C C . LEU A 1 315 ? 8.438 12.438 28.672 1 96.5 315 LEU A C 1
ATOM 2394 O O . LEU A 1 315 ? 8.742 12.602 29.859 1 96.5 315 LEU A O 1
ATOM 2398 N N . PHE A 1 316 ? 8.852 13.234 27.656 1 97.75 316 PHE A N 1
ATOM 2399 C CA . PHE A 1 316 ? 9.602 14.43 28.016 1 97.75 316 PHE A CA 1
ATOM 2400 C C . PHE A 1 316 ? 9.188 15.617 27.156 1 97.75 316 PHE A C 1
ATOM 2402 O O . PHE A 1 316 ? 8.656 15.445 26.062 1 97.75 316 PHE A O 1
ATOM 2409 N N . ILE A 1 317 ? 9.406 16.859 27.641 1 98 317 ILE A N 1
ATOM 2410 C CA . ILE A 1 317 ? 8.977 18.109 27.031 1 98 317 ILE A CA 1
ATOM 2411 C C . ILE A 1 317 ? 10.195 18.938 26.641 1 98 317 ILE A C 1
ATOM 2413 O O . ILE A 1 317 ? 11.117 19.109 27.453 1 98 317 ILE A O 1
ATOM 2417 N N . LEU A 1 318 ? 10.266 19.328 25.422 1 98.31 318 LEU A N 1
ATOM 2418 C CA . LEU A 1 318 ? 11.133 20.422 24.969 1 98.31 318 LEU A CA 1
ATOM 2419 C C . LEU A 1 318 ? 10.359 21.734 24.875 1 98.31 318 LEU A C 1
ATOM 2421 O O . LEU A 1 318 ? 9.266 21.766 24.312 1 98.31 318 LEU A O 1
ATOM 2425 N N . THR A 1 319 ? 10.891 22.781 25.5 1 98.06 319 THR A N 1
ATOM 2426 C CA . THR A 1 319 ? 10.133 24.016 25.5 1 98.06 319 THR A CA 1
ATOM 2427 C C . THR A 1 319 ? 11.07 25.219 25.562 1 98.06 319 THR A C 1
ATOM 2429 O O . THR A 1 319 ? 12.258 25.078 25.859 1 98.06 319 THR A O 1
ATOM 2432 N N . GLN A 1 320 ? 10.508 26.375 25.266 1 96.94 320 GLN A N 1
ATOM 2433 C CA . GLN A 1 320 ? 11.273 27.609 25.219 1 96.94 320 GLN A CA 1
ATOM 2434 C C . GLN A 1 320 ? 11.438 28.219 26.609 1 96.94 320 GLN A C 1
ATOM 2436 O O . GLN A 1 320 ? 12.539 28.609 26.984 1 96.94 320 GLN A O 1
ATOM 2441 N N . ASP A 1 321 ? 10.336 28.281 27.375 1 96.44 321 ASP A N 1
ATOM 2442 C CA . ASP A 1 321 ? 10.477 29.078 28.594 1 96.44 321 ASP A CA 1
ATOM 2443 C C . ASP A 1 321 ? 9.398 28.719 29.609 1 96.44 321 ASP A C 1
ATOM 2445 O O . ASP A 1 321 ? 9.023 29.547 30.453 1 96.44 321 ASP A O 1
ATOM 2449 N N . LEU A 1 322 ? 8.766 27.531 29.484 1 97 322 LEU A N 1
ATOM 2450 C CA . LEU A 1 322 ? 7.855 27.125 30.547 1 97 322 LEU A CA 1
ATOM 2451 C C . LEU A 1 322 ? 8.586 27.031 31.891 1 97 322 LEU A C 1
ATOM 2453 O O . LEU A 1 322 ? 9.719 26.562 31.953 1 97 322 LEU A O 1
ATOM 2457 N N . ASN A 1 323 ? 7.957 27.609 32.906 1 96.69 323 ASN A N 1
ATOM 2458 C CA . ASN A 1 323 ? 8.57 27.5 34.219 1 96.69 323 ASN A CA 1
ATOM 2459 C C . ASN A 1 323 ? 8.258 26.172 34.906 1 96.69 323 ASN A C 1
ATOM 2461 O O . ASN A 1 323 ? 7.535 25.344 34.344 1 96.69 323 ASN A O 1
ATOM 2465 N N . GLU A 1 324 ? 8.719 25.969 36.062 1 97.19 324 GLU A N 1
ATOM 2466 C CA . GLU A 1 324 ? 8.617 24.688 36.75 1 97.19 324 GLU A CA 1
ATOM 2467 C C . GLU A 1 324 ? 7.16 24.328 37.031 1 97.19 324 GLU A C 1
ATOM 2469 O O . GLU A 1 324 ? 6.766 23.172 36.906 1 97.19 324 GLU A O 1
ATOM 2474 N N . GLN A 1 325 ? 6.398 25.328 37.438 1 97.19 325 GLN A N 1
ATOM 2475 C CA . GLN A 1 325 ? 4.992 25.078 37.719 1 97.19 325 GLN A CA 1
ATOM 2476 C C . GLN A 1 325 ? 4.219 24.703 36.469 1 97.19 325 GLN A C 1
ATOM 2478 O O . GLN A 1 325 ? 3.396 23.781 36.5 1 97.19 325 GLN A O 1
ATOM 2483 N N . GLU A 1 326 ? 4.465 25.422 35.375 1 97 326 GLU A N 1
ATOM 2484 C CA . GLU A 1 326 ? 3.818 25.156 34.094 1 97 326 GLU A CA 1
ATOM 2485 C C . GLU A 1 326 ? 4.188 23.766 33.594 1 97 326 GLU A C 1
ATOM 2487 O O . GLU A 1 326 ? 3.344 23.062 33.031 1 97 326 GLU A O 1
ATOM 2492 N N . LEU A 1 327 ? 5.449 23.422 33.781 1 97.75 327 LEU A N 1
ATOM 2493 C CA . LEU A 1 327 ? 5.918 22.094 33.375 1 97.75 327 LEU A CA 1
ATOM 2494 C C . LEU A 1 327 ? 5.227 21 34.156 1 97.75 327 LEU A C 1
ATOM 2496 O O . LEU A 1 327 ? 4.75 20.016 33.594 1 97.75 327 LEU A O 1
ATOM 2500 N N . ALA A 1 328 ? 5.145 21.172 35.469 1 97.06 328 ALA A N 1
ATOM 2501 C CA . ALA A 1 328 ? 4.48 20.188 36.344 1 97.06 328 ALA A CA 1
ATOM 2502 C C . ALA A 1 328 ? 3.01 20.047 35.938 1 97.06 328 ALA A C 1
ATOM 2504 O O . ALA A 1 328 ? 2.49 18.922 35.906 1 97.06 328 ALA A O 1
ATOM 2505 N N . GLU A 1 329 ? 2.4 21.203 35.688 1 96.56 329 GLU A N 1
ATOM 2506 C CA . GLU A 1 329 ? 0.999 21.172 35.281 1 96.56 329 GLU A CA 1
ATOM 2507 C C . GLU A 1 329 ? 0.824 20.469 33.938 1 96.56 329 GLU A C 1
ATOM 2509 O O . GLU A 1 329 ? -0.124 19.703 33.75 1 96.56 329 GLU A O 1
ATOM 2514 N N . SER A 1 330 ? 1.707 20.766 33.031 1 96.81 330 SER A N 1
ATOM 2515 C CA . SER A 1 330 ? 1.646 20.141 31.719 1 96.81 330 SER A CA 1
ATOM 2516 C C . SER A 1 330 ? 1.816 18.625 31.828 1 96.81 330 SER A C 1
ATOM 2518 O O . SER A 1 330 ? 1.069 17.859 31.203 1 96.81 330 SER A O 1
ATOM 2520 N N . CYS A 1 331 ? 2.803 18.188 32.656 1 96.75 331 CYS A N 1
ATOM 2521 C CA . CYS A 1 331 ? 3.025 16.766 32.875 1 96.75 331 CYS A CA 1
ATOM 2522 C C . CYS A 1 331 ? 1.797 16.094 33.469 1 96.75 331 CYS A C 1
ATOM 2524 O O . CYS A 1 331 ? 1.391 15.016 33.062 1 96.75 331 CYS A O 1
ATOM 2526 N N . LYS A 1 332 ? 1.216 16.766 34.438 1 96.25 332 LYS A N 1
ATOM 2527 C CA . LYS A 1 332 ? 0.011 16.25 35.062 1 96.25 332 LYS A CA 1
ATOM 2528 C C . LYS A 1 332 ? -1.135 16.125 34.062 1 96.25 332 LYS A C 1
ATOM 2530 O O . LYS A 1 332 ? -1.825 15.094 34.031 1 96.25 332 LYS A O 1
ATOM 2535 N N . LYS A 1 333 ? -1.336 17.094 33.281 1 94.62 333 LYS A N 1
ATOM 2536 C CA . LYS A 1 333 ? -2.414 17.094 32.281 1 94.62 333 LYS A CA 1
ATOM 2537 C C . LYS A 1 333 ? -2.211 15.992 31.25 1 94.62 333 LYS A C 1
ATOM 2539 O O . LYS A 1 333 ? -3.16 15.297 30.891 1 94.62 333 LYS A O 1
ATOM 2544 N N . LEU A 1 334 ? -1.022 15.844 30.828 1 94.06 334 LEU A N 1
ATOM 2545 C CA . LEU A 1 334 ? -0.702 14.828 29.828 1 94.06 334 LEU A CA 1
ATOM 2546 C C . LEU A 1 334 ? -1.022 13.43 30.344 1 94.06 334 LEU A C 1
ATOM 2548 O O . LEU A 1 334 ? -1.679 12.648 29.656 1 94.06 334 LEU A O 1
ATOM 2552 N N . THR A 1 335 ? -0.697 13.094 31.531 1 90.81 335 THR A N 1
ATOM 2553 C CA . THR A 1 335 ? -0.805 11.727 32.031 1 90.81 335 THR A CA 1
ATOM 2554 C C . THR A 1 335 ? -2.191 11.477 32.625 1 90.81 335 THR A C 1
ATOM 2556 O O . THR A 1 335 ? -2.57 10.328 32.875 1 90.81 335 THR A O 1
ATOM 2559 N N . SER A 1 336 ? -2.967 12.57 32.781 1 90.75 336 SER A N 1
ATOM 2560 C CA . SER A 1 336 ? -4.254 12.469 33.469 1 90.75 336 SER A CA 1
ATOM 2561 C C . SER A 1 336 ? -5.258 11.68 32.656 1 90.75 336 SER A C 1
ATOM 2563 O O . SER A 1 336 ? -6.207 11.109 33.188 1 90.75 336 SER A O 1
ATOM 2565 N N . GLN A 1 337 ? -5.074 11.594 31.375 1 90.56 337 GLN A N 1
ATOM 2566 C CA . GLN A 1 337 ? -6.082 10.961 30.531 1 90.56 337 GLN A CA 1
ATOM 2567 C C . GLN A 1 337 ? -5.66 9.547 30.141 1 90.56 337 GLN A C 1
ATOM 2569 O O . GLN A 1 337 ? -6.43 8.82 29.5 1 90.56 337 GLN A O 1
ATOM 2574 N N . GLU A 1 338 ? -4.48 9.133 30.422 1 93.81 338 GLU A N 1
ATOM 2575 C CA . GLU A 1 338 ? -3.934 7.859 29.953 1 93.81 338 GLU A CA 1
ATOM 2576 C C . GLU A 1 338 ? -4.742 6.68 30.5 1 93.81 338 GLU A C 1
ATOM 2578 O O . GLU A 1 338 ? -5.086 5.766 29.734 1 93.81 338 GLU A O 1
ATOM 2583 N N . SER A 1 339 ? -5.016 6.781 31.75 1 95.12 339 SER A N 1
ATOM 2584 C CA . SER A 1 339 ? -5.754 5.684 32.375 1 95.12 339 SER A CA 1
ATOM 2585 C C . SER A 1 339 ? -7.117 5.496 31.719 1 95.12 339 SER A C 1
ATOM 2587 O O . SER A 1 339 ? -7.523 4.367 31.422 1 95.12 339 SER A O 1
ATOM 2589 N N . ASN A 1 340 ? -7.809 6.641 31.547 1 96.12 340 ASN A N 1
ATOM 2590 C CA . ASN A 1 340 ? -9.117 6.57 30.891 1 96.12 340 ASN A CA 1
ATOM 2591 C C . ASN A 1 340 ? -9.008 6.004 29.484 1 96.12 340 ASN A C 1
ATOM 2593 O O . ASN A 1 340 ? -9.82 5.168 29.078 1 96.12 340 ASN A O 1
ATOM 2597 N N . PHE A 1 341 ? -8.062 6.422 28.719 1 97.94 341 PHE A N 1
ATOM 2598 C CA . PHE A 1 341 ? -7.824 5.926 27.359 1 97.94 341 PHE A CA 1
ATOM 2599 C C . PHE A 1 341 ? -7.691 4.41 27.359 1 97.94 341 PHE A C 1
ATOM 2601 O O . PHE A 1 341 ? -8.391 3.723 26.609 1 97.94 341 PHE A O 1
ATOM 2608 N N . HIS A 1 342 ? -6.816 3.871 28.203 1 97.94 342 HIS A N 1
ATOM 2609 C CA . HIS A 1 342 ? -6.535 2.439 28.266 1 97.94 342 HIS A CA 1
ATOM 2610 C C . HIS A 1 342 ? -7.762 1.657 28.719 1 97.94 342 HIS A C 1
ATOM 2612 O O . HIS A 1 342 ? -7.996 0.537 28.266 1 97.94 342 HIS A O 1
ATOM 2618 N N . SER A 1 343 ? -8.516 2.24 29.578 1 97.69 343 SER A N 1
ATOM 2619 C CA . SER A 1 343 ? -9.719 1.583 30.062 1 97.69 343 SER A CA 1
ATOM 2620 C C . SER A 1 343 ? -10.797 1.518 28.984 1 97.69 343 SER A C 1
ATOM 2622 O O . SER A 1 343 ? -11.375 0.458 28.75 1 97.69 343 SER A O 1
ATOM 2624 N N . VAL A 1 344 ? -11.047 2.652 28.312 1 98 344 VAL A N 1
ATOM 2625 C CA . VAL A 1 344 ? -12.086 2.76 27.297 1 98 344 VAL A CA 1
ATOM 2626 C C . VAL A 1 344 ? -11.789 1.798 26.141 1 98 344 VAL A C 1
ATOM 2628 O O . VAL A 1 344 ? -12.695 1.142 25.625 1 98 344 VAL A O 1
ATOM 2631 N N . LEU A 1 345 ? -10.547 1.649 25.75 1 98.56 345 LEU A N 1
ATOM 2632 C CA . LEU A 1 345 ? -10.18 0.877 24.578 1 98.56 345 LEU A CA 1
ATOM 2633 C C . LEU A 1 345 ? -9.68 -0.511 24.969 1 98.56 345 LEU A C 1
ATOM 2635 O O . LEU A 1 345 ? -9.453 -1.357 24.094 1 98.56 345 LEU A O 1
ATOM 2639 N N . LYS A 1 346 ? -9.492 -0.734 26.25 1 98 346 LYS A N 1
ATOM 2640 C CA . LYS A 1 346 ? -9.008 -2.008 26.781 1 98 346 LYS A CA 1
ATOM 2641 C C . LYS A 1 346 ? -7.703 -2.422 26.109 1 98 346 LYS A C 1
ATOM 2643 O O . LYS A 1 346 ? -7.578 -3.547 25.625 1 98 346 LYS A O 1
ATOM 2648 N N . THR A 1 347 ? -6.703 -1.518 26.078 1 97.69 347 THR A N 1
ATOM 2649 C CA . THR A 1 347 ? -5.461 -1.737 25.344 1 97.69 347 THR A CA 1
ATOM 2650 C C . THR A 1 347 ? -4.523 -2.656 26.125 1 97.69 347 THR A C 1
ATOM 2652 O O . THR A 1 347 ? -3.533 -3.146 25.578 1 97.69 347 THR A O 1
ATOM 2655 N N . GLN A 1 348 ? -4.793 -2.891 27.5 1 96.5 348 GLN A N 1
ATOM 2656 C CA . GLN A 1 348 ? -3.965 -3.67 28.406 1 96.5 348 GLN A CA 1
ATOM 2657 C C . GLN A 1 348 ? -2.572 -3.061 28.547 1 96.5 348 GLN A C 1
ATOM 2659 O O . GLN A 1 348 ? -1.598 -3.775 28.781 1 96.5 348 GLN A O 1
ATOM 2664 N N . LEU A 1 349 ? -2.449 -1.782 28.203 1 95.94 349 LEU A N 1
ATOM 2665 C CA . LEU A 1 349 ? -1.21 -1.019 28.312 1 95.94 349 LEU A CA 1
ATOM 2666 C C . LEU A 1 349 ? -0.121 -1.634 27.438 1 95.94 349 LEU A C 1
ATOM 2668 O O . LEU A 1 349 ? 1.064 -1.553 27.766 1 95.94 349 LEU A O 1
ATOM 2672 N N . LYS A 1 350 ? -0.5 -2.307 26.375 1 96.62 350 LYS A N 1
ATOM 2673 C CA . LYS A 1 350 ? 0.453 -2.918 25.453 1 96.62 350 LYS A CA 1
ATOM 2674 C C . LYS A 1 350 ? 0.52 -2.143 24.141 1 96.62 350 LYS A C 1
ATOM 2676 O O . LYS A 1 350 ? -0.507 -1.899 23.5 1 96.62 350 LYS A O 1
ATOM 2681 N N . PRO A 1 351 ? 1.68 -1.76 23.719 1 97.06 351 PRO A N 1
ATOM 2682 C CA . PRO A 1 351 ? 1.806 -1.072 22.438 1 97.06 351 PRO A CA 1
ATOM 2683 C C . PRO A 1 351 ? 1.406 -1.954 21.25 1 97.06 351 PRO A C 1
ATOM 2685 O O . PRO A 1 351 ? 1.335 -3.178 21.391 1 97.06 351 PRO A O 1
ATOM 2688 N N . ALA A 1 352 ? 1.062 -1.304 20.156 1 97.38 352 ALA A N 1
ATOM 2689 C CA . ALA A 1 352 ? 0.857 -2.045 18.922 1 97.38 352 ALA A CA 1
ATOM 2690 C C . ALA A 1 352 ? 2.105 -2.84 18.547 1 97.38 352 ALA A C 1
ATOM 2692 O O . ALA A 1 352 ? 3.229 -2.4 18.797 1 97.38 352 ALA A O 1
ATOM 2693 N N . PRO A 1 353 ? 1.896 -4.023 17.969 1 97.06 353 PRO A N 1
ATOM 2694 C CA . PRO A 1 353 ? 3.057 -4.828 17.578 1 97.06 353 PRO A CA 1
ATOM 2695 C C . PRO A 1 353 ? 3.998 -4.09 16.625 1 97.06 353 PRO A C 1
ATOM 2697 O O . PRO A 1 353 ? 3.543 -3.342 15.758 1 97.06 353 PRO A O 1
ATOM 2700 N N . ASN A 1 354 ? 5.34 -4.258 16.844 1 96.62 354 ASN A N 1
ATOM 2701 C CA . ASN A 1 354 ? 6.418 -3.697 16.031 1 96.62 354 ASN A CA 1
ATOM 2702 C C . ASN A 1 354 ? 6.523 -2.186 16.219 1 96.62 354 ASN A C 1
ATOM 2704 O O . ASN A 1 354 ? 7.094 -1.493 15.375 1 96.62 354 ASN A O 1
ATOM 2708 N N . ASP A 1 355 ? 5.848 -1.588 17.234 1 97.31 355 ASP A N 1
ATOM 2709 C CA . ASP A 1 355 ? 6.102 -0.209 17.641 1 97.31 355 ASP A CA 1
ATOM 2710 C C . ASP A 1 355 ? 7.234 -0.138 18.672 1 97.31 355 ASP A C 1
ATOM 2712 O O . ASP A 1 355 ? 7.066 -0.558 19.812 1 97.31 355 ASP A O 1
ATOM 2716 N N . PHE A 1 356 ? 8.367 0.444 18.297 1 95.88 356 PHE A N 1
ATOM 2717 C CA . PHE A 1 356 ? 9.555 0.403 19.156 1 95.88 356 PHE A CA 1
ATOM 2718 C C . PHE A 1 356 ? 9.812 1.765 19.781 1 95.88 356 PHE A C 1
ATOM 2720 O O . PHE A 1 356 ? 10.906 2.02 20.297 1 95.88 356 PHE A O 1
ATOM 2727 N N . ASN A 1 357 ? 8.789 2.67 19.688 1 95.38 357 ASN A N 1
ATOM 2728 C CA . ASN A 1 357 ? 8.922 3.932 20.406 1 95.38 357 ASN A CA 1
ATOM 2729 C C . ASN A 1 357 ? 9.086 3.701 21.906 1 95.38 357 ASN A C 1
ATOM 2731 O O . ASN A 1 357 ? 8.367 2.895 22.5 1 95.38 357 ASN A O 1
ATOM 2735 N N . THR A 1 358 ? 10.062 4.418 22.484 1 95.44 358 THR A N 1
ATOM 2736 C CA . THR A 1 358 ? 10.305 4.23 23.906 1 95.44 358 THR A CA 1
ATOM 2737 C C . THR A 1 358 ? 9.836 5.449 24.703 1 95.44 358 THR A C 1
ATOM 2739 O O . THR A 1 358 ? 9.57 5.352 25.906 1 95.44 358 THR A O 1
ATOM 2742 N N . ALA A 1 359 ? 9.789 6.562 24 1 96.19 359 ALA A N 1
ATOM 2743 C CA . ALA A 1 359 ? 9.383 7.781 24.688 1 96.19 359 ALA A CA 1
ATOM 2744 C C . ALA A 1 359 ? 8.758 8.781 23.719 1 96.19 359 ALA A C 1
ATOM 2746 O O . ALA A 1 359 ? 9.203 8.914 22.578 1 96.19 359 ALA A O 1
ATOM 2747 N N . LEU A 1 360 ? 7.762 9.484 24.219 1 97.56 360 LEU A N 1
ATOM 2748 C CA . LEU A 1 360 ? 7.156 10.586 23.484 1 97.56 360 LEU A CA 1
ATOM 2749 C C . LEU A 1 360 ? 7.879 11.898 23.766 1 97.56 360 LEU A C 1
ATOM 2751 O O . LEU A 1 360 ? 8.133 12.227 24.938 1 97.56 360 LEU A O 1
ATOM 2755 N N . ARG A 1 361 ? 8.242 12.555 22.688 1 97.88 361 ARG A N 1
ATOM 2756 C CA . ARG A 1 361 ? 8.742 13.922 22.797 1 97.88 361 ARG A CA 1
ATOM 2757 C C . ARG A 1 361 ? 7.617 14.93 22.578 1 97.88 361 ARG A C 1
ATOM 2759 O O . ARG A 1 361 ? 6.914 14.883 21.562 1 97.88 361 ARG A O 1
ATOM 2766 N N . VAL A 1 362 ? 7.434 15.82 23.516 1 98 362 VAL A N 1
ATOM 2767 C CA . VAL A 1 362 ? 6.48 16.922 23.406 1 98 362 VAL A CA 1
ATOM 2768 C C . VAL A 1 362 ? 7.234 18.234 23.203 1 98 362 VAL A C 1
ATOM 2770 O O . VAL A 1 362 ? 8.078 18.594 24.031 1 98 362 VAL A O 1
ATOM 2773 N N . VAL A 1 363 ? 6.961 18.875 22.109 1 98.19 363 VAL A N 1
ATOM 2774 C CA . VAL A 1 363 ? 7.531 20.203 21.875 1 98.19 363 VAL A CA 1
ATOM 2775 C C . VAL A 1 363 ? 6.469 21.281 22.109 1 98.19 363 VAL A C 1
ATOM 2777 O O . VAL A 1 363 ? 5.484 21.344 21.375 1 98.19 363 VAL A O 1
ATOM 2780 N N . ALA A 1 364 ? 6.629 22.047 23.172 1 97.62 364 ALA A N 1
ATOM 2781 C CA . ALA A 1 364 ? 5.676 23.094 23.531 1 97.62 364 ALA A CA 1
ATOM 2782 C C . ALA A 1 364 ? 6.277 24.469 23.312 1 97.62 364 ALA A C 1
ATOM 2784 O O . ALA A 1 364 ? 7.129 24.922 24.094 1 97.62 364 ALA A O 1
ATOM 2785 N N . PHE A 1 365 ? 5.793 25.188 22.375 1 97.31 365 PHE A N 1
ATOM 2786 C CA . PHE A 1 365 ? 6.305 26.516 22.031 1 97.31 365 PHE A CA 1
ATOM 2787 C C . PHE A 1 365 ? 5.605 27.578 22.859 1 97.31 365 PHE A C 1
ATOM 2789 O O . PHE A 1 365 ? 4.527 27.359 23.406 1 97.31 365 PHE A O 1
ATOM 2796 N N . LYS A 1 366 ? 6.227 28.719 22.875 1 95.38 366 LYS A N 1
ATOM 2797 C CA . LYS A 1 366 ? 5.746 29.875 23.656 1 95.38 366 LYS A CA 1
ATOM 2798 C C . LYS A 1 366 ? 4.391 30.344 23.141 1 95.38 366 LYS A C 1
ATOM 2800 O O . LYS A 1 366 ? 3.531 30.75 23.922 1 95.38 366 LYS A O 1
ATOM 2805 N N . ASN A 1 367 ? 4.238 30.438 21.906 1 94.69 367 ASN A N 1
ATOM 2806 C CA . ASN A 1 367 ? 3.021 30.844 21.203 1 94.69 367 ASN A CA 1
ATOM 2807 C C . ASN A 1 367 ? 3.02 30.344 19.766 1 94.69 367 ASN A C 1
ATOM 2809 O O . ASN A 1 367 ? 3.936 29.641 19.344 1 94.69 367 ASN A O 1
ATOM 2813 N N . TRP A 1 368 ? 1.978 30.625 19.062 1 95.25 368 TRP A N 1
ATOM 2814 C CA . TRP A 1 368 ? 1.85 30.125 17.688 1 95.25 368 TRP A CA 1
ATOM 2815 C C . TRP A 1 368 ? 2.963 30.688 16.812 1 95.25 368 TRP A C 1
ATOM 2817 O O . TRP A 1 368 ? 3.441 30 15.898 1 95.25 368 TRP A O 1
ATOM 2827 N N . SER A 1 369 ? 3.396 31.969 17.016 1 96.19 369 SER A N 1
ATOM 2828 C CA . SER A 1 369 ? 4.457 32.562 16.203 1 96.19 369 SER A CA 1
ATOM 2829 C C . SER A 1 369 ? 5.742 31.75 16.281 1 96.19 369 SER A C 1
ATOM 2831 O O . SER A 1 369 ? 6.391 31.516 15.258 1 96.19 369 SER A O 1
ATOM 2833 N N . GLN A 1 370 ? 6.02 31.328 17.469 1 96.75 370 GLN A N 1
ATOM 2834 C CA . GLN A 1 370 ? 7.227 30.531 17.672 1 96.75 370 GLN A CA 1
ATOM 2835 C C . GLN A 1 370 ? 7.07 29.125 17.109 1 96.75 370 GLN A C 1
ATOM 2837 O O . GLN A 1 370 ? 8.016 28.562 16.547 1 96.75 370 GLN A O 1
ATOM 2842 N N . TYR A 1 371 ? 5.898 28.578 17.281 1 96.81 371 TYR A N 1
ATOM 2843 C CA . TYR A 1 371 ? 5.562 27.312 16.641 1 96.81 371 TYR A CA 1
ATOM 2844 C C . TYR A 1 371 ? 5.723 27.406 15.125 1 96.81 371 TYR A C 1
ATOM 2846 O O . TYR A 1 371 ? 6.332 26.531 14.5 1 96.81 371 TYR A O 1
ATOM 2854 N N . HIS A 1 372 ? 5.219 28.484 14.57 1 96.62 372 HIS A N 1
ATOM 2855 C CA . HIS A 1 372 ? 5.25 28.719 13.133 1 96.62 372 HIS A CA 1
ATOM 2856 C C . HIS A 1 372 ? 6.68 28.875 12.625 1 96.62 372 HIS A C 1
ATOM 2858 O O . HIS A 1 372 ? 7.051 28.266 11.617 1 96.62 372 HIS A O 1
ATOM 2864 N N . LEU A 1 373 ? 7.496 29.562 13.352 1 97.69 373 LEU A N 1
ATOM 2865 C CA . LEU A 1 373 ? 8.883 29.844 12.977 1 97.69 373 LEU A CA 1
ATOM 2866 C C . LEU A 1 373 ? 9.742 28.594 13.133 1 97.69 373 LEU A C 1
ATOM 2868 O O . LEU A 1 373 ? 10.297 28.109 12.148 1 97.69 373 LEU A O 1
ATOM 2872 N N . ASN A 1 374 ? 9.75 28.094 14.312 1 97.88 374 ASN A N 1
ATOM 2873 C CA . ASN A 1 374 ? 10.688 27.016 14.633 1 97.88 374 ASN A CA 1
ATOM 2874 C C . ASN A 1 374 ? 10.18 25.672 14.148 1 97.88 374 ASN A C 1
ATOM 2876 O O . ASN A 1 374 ? 10.977 24.781 13.805 1 97.88 374 ASN A O 1
ATOM 2880 N N . GLY A 1 375 ? 8.883 25.469 14.148 1 97.69 375 GLY A N 1
ATOM 2881 C CA . GLY A 1 375 ? 8.336 24.234 13.609 1 97.69 375 GLY A CA 1
ATOM 2882 C C . GLY A 1 375 ? 8.742 23.969 12.172 1 97.69 375 GLY A C 1
ATOM 2883 O O . GLY A 1 375 ? 9.125 22.859 11.82 1 97.69 375 GLY A O 1
ATOM 2884 N N . GLN A 1 376 ? 8.672 25.016 11.328 1 97.56 376 GLN A N 1
ATOM 2885 C CA . GLN A 1 376 ? 9.055 24.906 9.922 1 97.56 376 GLN A CA 1
ATOM 2886 C C . GLN A 1 376 ? 10.562 24.688 9.781 1 97.56 376 GLN A C 1
ATOM 2888 O O . GLN A 1 376 ? 11 23.812 9.039 1 97.56 376 GLN A O 1
ATOM 2893 N N . LEU A 1 377 ? 11.32 25.469 10.523 1 98.25 377 LEU A N 1
ATOM 2894 C CA . LEU A 1 377 ? 12.75 25.578 10.258 1 98.25 377 LEU A CA 1
ATOM 2895 C C . LEU A 1 377 ? 13.516 24.422 10.875 1 98.25 377 LEU A C 1
ATOM 2897 O O . LEU A 1 377 ? 14.445 23.891 10.273 1 98.25 377 LEU A O 1
ATOM 2901 N N . ILE A 1 378 ? 13.109 24.047 12.109 1 97.88 378 ILE A N 1
ATOM 2902 C CA . ILE A 1 378 ? 13.891 23.062 12.852 1 97.88 378 ILE A CA 1
ATOM 2903 C C . ILE A 1 378 ? 13.344 21.656 12.586 1 97.88 378 ILE A C 1
ATOM 2905 O O . ILE A 1 378 ? 14.109 20.719 12.406 1 97.88 378 ILE A O 1
ATOM 2909 N N . PHE A 1 379 ? 12.023 21.547 12.469 1 96.88 379 PHE A N 1
ATOM 2910 C CA . PHE A 1 379 ? 11.422 20.219 12.438 1 96.88 379 PHE A CA 1
ATOM 2911 C C . PHE A 1 379 ? 10.812 19.938 11.07 1 96.88 379 PHE A C 1
ATOM 2913 O O . PHE A 1 379 ? 10.312 18.844 10.82 1 96.88 379 PHE A O 1
ATOM 2920 N N . ASP A 1 380 ? 10.805 20.938 10.156 1 96.06 380 ASP A N 1
ATOM 2921 C CA . ASP A 1 380 ? 10.32 20.828 8.789 1 96.06 380 ASP A CA 1
ATOM 2922 C C . ASP A 1 380 ? 8.867 20.344 8.758 1 96.06 380 ASP A C 1
ATOM 2924 O O . ASP A 1 380 ? 8.539 19.422 8 1 96.06 380 ASP A O 1
ATOM 2928 N N . ILE A 1 381 ? 7.977 20.844 9.617 1 95.69 381 ILE A N 1
ATOM 2929 C CA . ILE A 1 381 ? 6.566 20.484 9.648 1 95.69 381 ILE A CA 1
ATOM 2930 C C . ILE A 1 381 ? 5.723 21.641 9.133 1 95.69 381 ILE A C 1
ATOM 2932 O O . ILE A 1 381 ? 6.152 22.797 9.172 1 95.69 381 ILE A O 1
ATOM 2936 N N . ASN A 1 382 ? 4.555 21.328 8.578 1 93.94 382 ASN A N 1
ATOM 2937 C CA . ASN A 1 382 ? 3.561 22.344 8.273 1 93.94 382 ASN A CA 1
ATOM 2938 C C . ASN A 1 382 ? 2.898 22.891 9.539 1 93.94 382 ASN A C 1
ATOM 2940 O O . ASN A 1 382 ? 2.508 22.125 10.414 1 93.94 382 ASN A O 1
ATOM 2944 N N . THR A 1 383 ? 2.791 24.156 9.633 1 94.94 383 THR A N 1
ATOM 2945 C CA . THR A 1 383 ? 2.402 24.734 10.914 1 94.94 383 THR A CA 1
ATOM 2946 C C . THR A 1 383 ? 1.074 25.484 10.781 1 94.94 383 THR A C 1
ATOM 2948 O O . THR A 1 383 ? 0.671 26.203 11.695 1 94.94 383 THR A O 1
ATOM 2951 N N . ASP A 1 384 ? 0.433 25.359 9.633 1 91.12 384 ASP A N 1
ATOM 2952 C CA . ASP A 1 384 ? -0.89 25.953 9.492 1 91.12 384 ASP A CA 1
ATOM 2953 C C . ASP A 1 384 ? -1.958 25.094 10.164 1 91.12 384 ASP A C 1
ATOM 2955 O O . ASP A 1 384 ? -2.912 24.672 9.523 1 91.12 384 ASP A O 1
ATOM 2959 N N . ASN A 1 385 ? -1.79 24.844 11.453 1 90.44 385 ASN A N 1
ATOM 2960 C CA . ASN A 1 385 ? -2.666 24 12.266 1 90.44 385 ASN A CA 1
ATOM 2961 C C . ASN A 1 385 ? -2.496 24.297 13.75 1 90.44 385 ASN A C 1
ATOM 2963 O O . ASN A 1 385 ? -1.688 25.141 14.133 1 90.44 385 ASN A O 1
ATOM 2967 N N . GLY A 1 386 ? -3.295 23.719 14.594 1 90.06 386 GLY A N 1
ATOM 2968 C CA . GLY A 1 386 ? -3.297 23.969 16.016 1 90.06 386 GLY A CA 1
ATOM 2969 C C . GLY A 1 386 ? -2.35 23.062 16.781 1 90.06 386 GLY A C 1
ATOM 2970 O O . GLY A 1 386 ? -2.396 23 18.016 1 90.06 386 GLY A O 1
ATOM 2971 N N . GLY A 1 387 ? -1.51 22.391 16.141 1 93.31 387 GLY A N 1
ATOM 2972 C CA . GLY A 1 387 ? -0.614 21.359 16.656 1 93.31 387 GLY A CA 1
ATOM 2973 C C . GLY A 1 387 ? -0.556 20.125 15.773 1 93.31 387 GLY A C 1
ATOM 2974 O O . GLY A 1 387 ? -1.371 19.969 14.859 1 93.31 387 GLY A O 1
ATOM 2975 N N . MET A 1 388 ? 0.448 19.344 16.047 1 94.56 388 MET A N 1
ATOM 2976 C CA . MET A 1 388 ? 0.614 18.203 15.148 1 94.56 388 MET A CA 1
ATOM 2977 C C . MET A 1 388 ? 1.315 17.047 15.867 1 94.56 388 MET A C 1
ATOM 2979 O O . MET A 1 388 ? 2.273 17.266 16.609 1 94.56 388 MET A O 1
ATOM 2983 N N . TYR A 1 389 ? 0.793 15.883 15.672 1 95.62 389 TYR A N 1
ATOM 2984 C CA . TYR A 1 389 ? 1.467 14.664 16.109 1 95.62 389 TYR A CA 1
ATOM 2985 C C . TYR A 1 389 ? 2.137 13.961 14.938 1 95.62 389 TYR A C 1
ATOM 2987 O O . TYR A 1 389 ? 1.512 13.75 13.891 1 95.62 389 TYR A O 1
ATOM 2995 N N . ILE A 1 390 ? 3.408 13.625 15.07 1 95.62 390 ILE A N 1
ATOM 2996 C CA . ILE A 1 390 ? 4.184 12.875 14.086 1 95.62 390 ILE A CA 1
ATOM 2997 C C . ILE A 1 390 ? 4.68 11.57 14.703 1 95.62 390 ILE A C 1
ATOM 2999 O O . ILE A 1 390 ? 5.59 11.578 15.539 1 95.62 390 ILE A O 1
ATOM 3003 N N . GLU A 1 391 ? 4.16 10.539 14.227 1 94.69 391 GLU A N 1
ATOM 3004 C CA . GLU A 1 391 ? 4.477 9.219 14.766 1 94.69 391 GLU A CA 1
ATOM 3005 C C . GLU A 1 391 ? 5.828 8.727 14.25 1 94.69 391 GLU A C 1
ATOM 3007 O O . GLU A 1 391 ? 6.535 8 14.953 1 94.69 391 GLU A O 1
ATOM 3012 N N . GLY A 1 392 ? 6.156 9.125 13.039 1 94.62 392 GLY A N 1
ATOM 3013 C CA . GLY A 1 392 ? 7.305 8.547 12.359 1 94.62 392 GLY A CA 1
ATOM 3014 C C . GLY A 1 392 ? 7.055 7.137 11.859 1 94.62 392 GLY A C 1
ATOM 3015 O O . GLY A 1 392 ? 5.992 6.848 11.312 1 94.62 392 GLY A O 1
ATOM 3016 N N . THR A 1 393 ? 8.148 6.328 11.938 1 96.06 393 THR A N 1
ATOM 3017 C CA . THR A 1 393 ? 8.07 4.922 11.555 1 96.06 393 THR A CA 1
ATOM 3018 C C . THR A 1 393 ? 8.203 4.02 12.781 1 96.06 393 THR A C 1
ATOM 3020 O O . THR A 1 393 ? 9.32 3.701 13.203 1 96.06 393 THR A O 1
ATOM 3023 N N . PRO A 1 394 ? 7.07 3.59 13.273 1 96.88 394 PRO A N 1
ATOM 3024 C CA . PRO A 1 394 ? 7.09 2.861 14.547 1 96.88 394 PRO A CA 1
ATOM 3025 C C . PRO A 1 394 ? 8.023 1.651 14.516 1 96.88 394 PRO A C 1
ATOM 3027 O O . PRO A 1 394 ? 8.648 1.325 15.531 1 96.88 394 PRO A O 1
ATOM 3030 N N . SER A 1 395 ? 8.172 1.029 13.367 1 97 395 SER A N 1
ATOM 3031 C CA . SER A 1 395 ? 8.969 -0.191 13.273 1 97 395 SER A CA 1
ATOM 3032 C C . SER A 1 395 ? 10.453 0.127 13.148 1 97 395 SER A C 1
ATOM 3034 O O . SER A 1 395 ? 11.289 -0.772 13.211 1 97 395 SER A O 1
ATOM 3036 N N . LYS A 1 396 ? 10.852 1.37 12.961 1 96.75 396 LYS A N 1
ATOM 3037 C CA . LYS A 1 396 ? 12.25 1.785 12.867 1 96.75 396 LYS A CA 1
ATOM 3038 C C . LYS A 1 396 ? 12.898 1.824 14.25 1 96.75 396 LYS A C 1
ATOM 3040 O O . LYS A 1 396 ? 12.422 2.518 15.148 1 96.75 396 LYS A O 1
ATOM 3045 N N . PRO A 1 397 ? 14.008 1.044 14.398 1 94.25 397 PRO A N 1
ATOM 3046 C CA . PRO A 1 397 ? 14.734 1.192 15.664 1 94.25 397 PRO A CA 1
ATOM 3047 C C . PRO A 1 397 ? 15.172 2.631 15.922 1 94.25 397 PRO A C 1
ATOM 3049 O O . PRO A 1 397 ? 15.727 3.283 15.031 1 94.25 397 PRO A O 1
ATOM 3052 N N . GLY A 1 398 ? 14.836 3.121 17.062 1 95.12 398 GLY A N 1
ATOM 3053 C CA . GLY A 1 398 ? 15.211 4.48 17.406 1 95.12 398 GLY A CA 1
ATOM 3054 C C . GLY A 1 398 ? 14.211 5.52 16.938 1 95.12 398 GLY A C 1
ATOM 3055 O O . GLY A 1 398 ? 14.484 6.719 16.984 1 95.12 398 GLY A O 1
ATOM 3056 N N . ASN A 1 399 ? 13.086 5.113 16.5 1 96.06 399 ASN A N 1
ATOM 3057 C CA . ASN A 1 399 ? 12.023 6.039 16.109 1 96.06 399 ASN A CA 1
ATOM 3058 C C . ASN A 1 399 ? 11.695 7.012 17.234 1 96.06 399 ASN A C 1
ATOM 3060 O O . ASN A 1 399 ? 11.734 6.645 18.422 1 96.06 399 ASN A O 1
ATOM 3064 N N . GLN A 1 400 ? 11.398 8.297 16.906 1 96 400 GLN A N 1
ATOM 3065 C CA . GLN A 1 400 ? 11.023 9.32 17.875 1 96 400 GLN A CA 1
ATOM 3066 C C . GLN A 1 400 ? 9.648 9.906 17.547 1 96 400 GLN A C 1
ATOM 3068 O O . GLN A 1 400 ? 9.539 10.836 16.75 1 96 400 GLN A O 1
ATOM 3073 N N . ALA A 1 401 ? 8.688 9.414 18.234 1 97.19 401 ALA A N 1
ATOM 3074 C CA . ALA A 1 401 ? 7.375 10.047 18.141 1 97.19 401 ALA A CA 1
ATOM 3075 C C . ALA A 1 401 ? 7.398 11.43 18.781 1 97.19 401 ALA A C 1
ATOM 3077 O O . ALA A 1 401 ? 8.016 11.625 19.828 1 97.19 401 ALA A O 1
ATOM 3078 N N . THR A 1 402 ? 6.801 12.406 18.062 1 97.38 402 THR A N 1
ATOM 3079 C CA . THR A 1 402 ? 6.801 13.789 18.547 1 97.38 402 THR A CA 1
ATOM 3080 C C . THR A 1 402 ? 5.441 14.445 18.328 1 97.38 402 THR A C 1
ATOM 3082 O O . THR A 1 402 ? 4.836 14.266 17.266 1 97.38 402 THR A O 1
ATOM 3085 N N . PHE A 1 403 ? 4.926 15.086 19.281 1 95.31 403 PHE A N 1
ATOM 3086 C CA . PHE A 1 403 ? 3.873 16.016 18.891 1 95.31 403 PHE A CA 1
ATOM 3087 C C . PHE A 1 403 ? 4.262 17.453 19.25 1 95.31 403 PHE A C 1
ATOM 3089 O O . PHE A 1 403 ? 5.121 17.672 20.109 1 95.31 403 PHE A O 1
ATOM 3096 N N . PHE A 1 404 ? 3.738 18.391 18.516 1 97.31 404 PHE A N 1
ATOM 3097 C CA . PHE A 1 404 ? 4.027 19.812 18.562 1 97.31 404 PHE A CA 1
ATOM 3098 C C . PHE A 1 404 ? 2.801 20.609 19 1 97.31 404 PHE A C 1
ATOM 3100 O O . PHE A 1 404 ? 1.697 20.375 18.5 1 97.31 404 PHE A O 1
ATOM 3107 N N . ALA A 1 405 ? 3.004 21.438 20 1 96.81 405 ALA A N 1
ATOM 3108 C CA . ALA A 1 405 ? 1.948 22.281 20.547 1 96.81 405 ALA A CA 1
ATOM 3109 C C . ALA A 1 405 ? 2.5 23.641 20.953 1 96.81 405 ALA A C 1
ATOM 3111 O O . ALA A 1 405 ? 3.691 23.922 20.797 1 96.81 405 ALA A O 1
ATOM 3112 N N . TYR A 1 406 ? 1.638 24.562 21.391 1 96.88 406 TYR A N 1
ATOM 3113 C CA . TYR A 1 406 ? 2.035 25.891 21.875 1 96.88 406 TYR A CA 1
ATOM 3114 C C . TYR A 1 406 ? 1.065 26.391 22.938 1 96.88 406 TYR A C 1
ATOM 3116 O O . TYR A 1 406 ? -0.068 25.906 23.031 1 96.88 406 TYR A O 1
ATOM 3124 N N . ARG A 1 407 ? 1.562 27.328 23.703 1 95.38 407 ARG A N 1
ATOM 3125 C CA . ARG A 1 407 ? 0.735 27.922 24.75 1 95.38 407 ARG A CA 1
ATOM 3126 C C . ARG A 1 407 ? -0.431 28.703 24.141 1 95.38 407 ARG A C 1
ATOM 3128 O O . ARG A 1 407 ? -0.288 29.328 23.094 1 95.38 407 ARG A O 1
ATOM 3135 N N . GLN A 1 408 ? -1.491 28.578 24.938 1 93.19 408 GLN A N 1
ATOM 3136 C CA . GLN A 1 408 ? -2.646 29.422 24.641 1 93.19 408 GLN A CA 1
ATOM 3137 C C . GLN A 1 408 ? -2.418 30.859 25.109 1 93.19 408 GLN A C 1
ATOM 3139 O O . GLN A 1 408 ? -3.014 31.297 26.094 1 93.19 408 GLN A O 1
ATOM 3144 N N . TRP A 1 409 ? -1.694 31.656 24.344 1 88.19 409 TRP A N 1
ATOM 3145 C CA . TRP A 1 409 ? -1.177 32.938 24.781 1 88.19 409 TRP A CA 1
ATOM 3146 C C . TRP A 1 409 ? -2.301 33.969 24.906 1 88.19 409 TRP A C 1
ATOM 3148 O O . TRP A 1 409 ? -2.164 34.969 25.609 1 88.19 409 TRP A O 1
ATOM 3158 N N . TRP A 1 410 ? -3.443 33.719 24.312 1 85.31 410 TRP A N 1
ATOM 3159 C CA . TRP A 1 410 ? -4.508 34.719 24.281 1 85.31 410 TRP A CA 1
ATOM 3160 C C . TRP A 1 410 ? -5.328 34.688 25.562 1 85.31 410 TRP A C 1
ATOM 3162 O O . TRP A 1 410 ? -6.203 35.531 25.766 1 85.31 410 TRP A O 1
ATOM 3172 N N . ILE A 1 411 ? -5.055 33.75 26.484 1 87.81 411 ILE A N 1
ATOM 3173 C CA . ILE A 1 411 ? -5.82 33.719 27.719 1 87.81 411 ILE A CA 1
ATOM 3174 C C . ILE A 1 411 ? -4.938 34.156 28.891 1 87.81 411 ILE A C 1
ATOM 3176 O O . ILE A 1 411 ? -5.34 34.031 30.047 1 87.81 411 ILE A O 1
ATOM 3180 N N . GLU A 1 412 ? -3.77 34.594 28.609 1 85.44 412 GLU A N 1
ATOM 3181 C CA . GLU A 1 412 ? -2.898 35.094 29.672 1 85.44 412 GLU A CA 1
ATOM 3182 C C . GLU A 1 412 ? -3.641 36.062 30.594 1 85.44 412 GLU A C 1
ATOM 3184 O O . GLU A 1 412 ? -4.484 36.844 30.141 1 85.44 412 GLU A O 1
ATOM 3189 N N . PRO A 1 413 ? -3.393 35.938 31.875 1 88.69 413 PRO A N 1
ATOM 3190 C CA . PRO A 1 413 ? -2.254 35.281 32.531 1 88.69 413 PRO A CA 1
ATOM 3191 C C . PRO A 1 413 ? -2.529 33.812 32.844 1 88.69 413 PRO A C 1
ATOM 3193 O O . PRO A 1 413 ? -1.67 33.125 33.406 1 88.69 413 PRO A O 1
ATOM 3196 N N . GLU A 1 414 ? -3.693 33.344 32.5 1 91.94 414 GLU A N 1
ATOM 3197 C CA . GLU A 1 414 ? -3.969 31.938 32.656 1 91.94 414 GLU A CA 1
ATOM 3198 C C . GLU A 1 414 ? -3.064 31.094 31.766 1 91.94 414 GLU A C 1
ATOM 3200 O O . GLU A 1 414 ? -2.727 31.5 30.656 1 91.94 414 GLU A O 1
ATOM 3205 N N . PHE A 1 415 ? -2.66 29.969 32.344 1 94.81 415 PHE A N 1
ATOM 3206 C CA . PHE A 1 415 ? -1.751 29.109 31.609 1 94.81 415 PHE A CA 1
ATOM 3207 C C . PHE A 1 415 ? -2.479 27.875 31.094 1 94.81 415 PHE A C 1
ATOM 3209 O O . PHE A 1 415 ? -3.191 27.203 31.844 1 94.81 415 PHE A O 1
ATOM 3216 N N . LYS A 1 416 ? -2.256 27.656 29.844 1 94.81 416 LYS A N 1
ATOM 3217 C CA . LYS A 1 416 ? -2.672 26.422 29.203 1 94.81 416 LYS A CA 1
ATOM 3218 C C . LYS A 1 416 ? -1.873 26.172 27.922 1 94.81 416 LYS A C 1
ATOM 3220 O O . LYS A 1 416 ? -1.511 27.109 27.219 1 94.81 416 LYS A O 1
ATOM 3225 N N . VAL A 1 417 ? -1.536 24.938 27.719 1 94.75 417 VAL A N 1
ATOM 3226 C CA . VAL A 1 417 ? -1.029 24.562 26.391 1 94.75 417 VAL A CA 1
ATOM 3227 C C . VAL A 1 417 ? -2.193 24.188 25.484 1 94.75 417 VAL A C 1
ATOM 3229 O O . VAL A 1 417 ? -3.01 23.328 25.828 1 94.75 417 VAL A O 1
ATOM 3232 N N . TRP A 1 418 ? -2.25 24.812 24.328 1 92.5 418 TRP A N 1
ATOM 3233 C CA . TRP A 1 418 ? -3.354 24.656 23.391 1 92.5 418 TRP A CA 1
ATOM 3234 C C . TRP A 1 418 ? -3.41 23.234 22.859 1 92.5 418 TRP A C 1
ATOM 3236 O O . TRP A 1 418 ? -2.396 22.688 22.406 1 92.5 418 TRP A O 1
ATOM 3246 N N . ASN A 1 419 ? -4.527 22.484 22.906 1 90.88 419 ASN A N 1
ATOM 3247 C CA . ASN A 1 419 ? -4.828 21.172 22.344 1 90.88 419 ASN A CA 1
ATOM 3248 C C . ASN A 1 419 ? -3.918 20.094 22.922 1 90.88 419 ASN A C 1
ATOM 3250 O O . ASN A 1 419 ? -3.684 19.062 22.281 1 90.88 419 ASN A O 1
ATOM 3254 N N . LEU A 1 420 ? -3.404 20.328 24.094 1 94.69 420 LEU A N 1
ATOM 3255 C CA . LEU A 1 420 ? -2.422 19.438 24.703 1 94.69 420 LEU A CA 1
ATOM 3256 C C . LEU A 1 420 ? -2.979 18.031 24.828 1 94.69 420 LEU A C 1
ATOM 3258 O O . LEU A 1 420 ? -2.371 17.078 24.344 1 94.69 420 LEU A O 1
ATOM 3262 N N . ASN A 1 421 ? -4.121 17.906 25.422 1 93.62 421 ASN A N 1
ATOM 3263 C CA . ASN A 1 421 ? -4.723 16.594 25.656 1 93.62 421 ASN A CA 1
ATOM 3264 C C . ASN A 1 421 ? -5.117 15.914 24.344 1 93.62 421 ASN A C 1
ATOM 3266 O O . ASN A 1 421 ? -4.914 14.711 24.188 1 93.62 421 ASN A O 1
ATOM 3270 N N . HIS A 1 422 ? -5.648 16.719 23.469 1 94.88 422 HIS A N 1
ATOM 3271 C CA . HIS A 1 422 ? -6.055 16.219 22.156 1 94.88 422 HIS A CA 1
ATOM 3272 C C . HIS A 1 422 ? -4.875 15.602 21.406 1 94.88 422 HIS A C 1
ATOM 3274 O O . HIS A 1 422 ? -4.957 14.461 20.938 1 94.88 422 HIS A O 1
ATOM 3280 N N . GLU A 1 423 ? -3.74 16.266 21.375 1 95 423 GLU A N 1
ATOM 3281 C CA . GLU A 1 423 ? -2.543 15.781 20.688 1 95 423 GLU A CA 1
ATOM 3282 C C . GLU A 1 423 ? -1.984 14.539 21.359 1 95 423 GLU A C 1
ATOM 3284 O O . GLU A 1 423 ? -1.473 13.641 20.688 1 95 423 GLU A O 1
ATOM 3289 N N . TYR A 1 424 ? -2.092 14.555 22.656 1 96.19 424 TYR A N 1
ATOM 3290 C CA . TYR A 1 424 ? -1.584 13.406 23.391 1 96.19 424 TYR A CA 1
ATOM 3291 C C . TYR A 1 424 ? -2.357 12.141 23.031 1 96.19 424 TYR A C 1
ATOM 3293 O O . TYR A 1 424 ? -1.779 11.055 22.953 1 96.19 424 TYR A O 1
ATOM 3301 N N . VAL A 1 425 ? -3.605 12.25 22.828 1 96.94 425 VAL A N 1
ATOM 3302 C CA . VAL A 1 425 ? -4.418 11.094 22.484 1 96.94 425 VAL A CA 1
ATOM 3303 C C . VAL A 1 425 ? -4 10.555 21.109 1 96.94 425 VAL A C 1
ATOM 3305 O O . VAL A 1 425 ? -4.016 9.344 20.891 1 96.94 425 VAL A O 1
ATOM 3308 N N . HIS A 1 426 ? -3.66 11.438 20.172 1 97.25 426 HIS A N 1
ATOM 3309 C CA . HIS A 1 426 ? -3.123 10.961 18.906 1 97.25 426 HIS A CA 1
ATOM 3310 C C . HIS A 1 426 ? -1.928 10.039 19.125 1 97.25 426 HIS A C 1
ATOM 3312 O O . HIS A 1 426 ? -1.795 9.016 18.453 1 97.25 426 HIS A O 1
ATOM 3318 N N . TYR A 1 427 ? -1.096 10.391 20.078 1 96.81 427 TYR A N 1
ATOM 3319 C CA . TYR A 1 427 ? 0.04 9.539 20.406 1 96.81 427 TYR A CA 1
ATOM 3320 C C . TYR A 1 427 ? -0.428 8.203 20.984 1 96.81 427 TYR A C 1
ATOM 3322 O O . TYR A 1 427 ? 0.046 7.145 20.562 1 96.81 427 TYR A O 1
ATOM 3330 N N . LEU A 1 428 ? -1.303 8.258 21.953 1 97.31 428 LEU A N 1
ATOM 3331 C CA . LEU A 1 428 ? -1.801 7.027 22.547 1 97.31 428 LEU A CA 1
ATOM 3332 C C . LEU A 1 428 ? -2.439 6.125 21.5 1 97.31 428 LEU A C 1
ATOM 3334 O O . LEU A 1 428 ? -2.209 4.914 21.5 1 97.31 428 LEU A O 1
ATOM 3338 N N . ASP A 1 429 ? -3.232 6.707 20.641 1 98.06 429 ASP A N 1
ATOM 3339 C CA . ASP A 1 429 ? -3.883 5.988 19.547 1 98.06 429 ASP A CA 1
ATOM 3340 C C . ASP A 1 429 ? -2.854 5.344 18.625 1 98.06 429 ASP A C 1
ATOM 3342 O O . ASP A 1 429 ? -2.98 4.168 18.266 1 98.06 429 ASP A O 1
ATOM 3346 N N . GLY A 1 430 ? -1.788 6.074 18.25 1 97.44 430 GLY A N 1
ATOM 3347 C CA . GLY A 1 430 ? -0.748 5.57 17.359 1 97.44 430 GLY A CA 1
ATOM 3348 C C . GLY A 1 430 ? 0.117 4.504 18.016 1 97.44 430 GLY A C 1
ATOM 3349 O O . GLY A 1 430 ? 0.501 3.529 17.359 1 97.44 430 GLY A O 1
ATOM 3350 N N . HIS A 1 431 ? 0.348 4.648 19.297 1 97.19 431 HIS A N 1
ATOM 3351 C CA . HIS A 1 431 ? 1.285 3.781 20 1 97.19 431 HIS A CA 1
ATOM 3352 C C . HIS A 1 431 ? 0.598 2.51 20.484 1 97.19 431 HIS A C 1
ATOM 3354 O O . HIS A 1 431 ? 1.203 1.436 20.484 1 97.19 431 HIS A O 1
ATOM 3360 N N . PHE A 1 432 ? -0.722 2.588 20.844 1 97.75 432 PHE A N 1
ATOM 3361 C CA . PHE A 1 432 ? -1.325 1.464 21.547 1 97.75 432 PHE A CA 1
ATOM 3362 C C . PHE A 1 432 ? -2.469 0.865 20.75 1 97.75 432 PHE A C 1
ATOM 3364 O O . PHE A 1 432 ? -2.99 -0.197 21.094 1 97.75 432 PHE A O 1
ATOM 3371 N N . VAL A 1 433 ? -2.922 1.517 19.656 1 98.19 433 VAL A N 1
ATOM 3372 C CA . VAL A 1 433 ? -4.121 1.037 18.969 1 98.19 433 VAL A CA 1
ATOM 3373 C C . VAL A 1 433 ? -3.811 0.781 17.5 1 98.19 433 VAL A C 1
ATOM 3375 O O . VAL A 1 433 ? -3.922 -0.351 17.016 1 98.19 433 VAL A O 1
ATOM 3378 N N . LYS A 1 434 ? -3.348 1.77 16.781 1 97.94 434 LYS A N 1
ATOM 3379 C CA . LYS A 1 434 ? -3.16 1.645 15.336 1 97.94 434 LYS A CA 1
ATOM 3380 C C . LYS A 1 434 ? -1.808 1.018 15.016 1 97.94 434 LYS A C 1
ATOM 3382 O O . LYS A 1 434 ? -0.773 1.466 15.508 1 97.94 434 LYS A O 1
ATOM 3387 N N . TYR A 1 435 ? -1.897 0.013 14.219 1 97.56 435 TYR A N 1
ATOM 3388 C CA . TYR A 1 435 ? -0.663 -0.598 13.742 1 97.56 435 TYR A CA 1
ATOM 3389 C C . TYR A 1 435 ? 0.049 0.314 12.75 1 97.56 435 TYR A C 1
ATOM 3391 O O . TYR A 1 435 ? -0.592 0.933 11.898 1 97.56 435 TYR A O 1
ATOM 3399 N N . ALA A 1 436 ? 1.39 0.403 12.898 1 95.25 436 ALA A N 1
ATOM 3400 C CA . ALA A 1 436 ? 2.266 1.124 11.977 1 95.25 436 ALA A CA 1
ATOM 3401 C C . ALA A 1 436 ? 2.014 2.627 12.047 1 95.25 436 ALA A C 1
ATOM 3403 O O . ALA A 1 436 ? 1.56 3.141 13.07 1 95.25 436 ALA A O 1
ATOM 3404 N N . GLY A 1 437 ? 2.471 3.387 11.031 1 92.44 437 GLY A N 1
ATOM 3405 C CA . GLY A 1 437 ? 2.434 4.84 11.062 1 92.44 437 GLY A CA 1
ATOM 3406 C C . GLY A 1 437 ? 1.254 5.426 10.312 1 92.44 437 GLY A C 1
ATOM 3407 O O . GLY A 1 437 ? 0.375 4.691 9.859 1 92.44 437 GLY A O 1
ATOM 3408 N N . PHE A 1 438 ? 1.216 6.703 10.336 1 89 438 PHE A N 1
ATOM 3409 C CA . PHE A 1 438 ? 0.183 7.453 9.633 1 89 438 PHE A CA 1
ATOM 3410 C C . PHE A 1 438 ? 0.092 7.008 8.172 1 89 438 PHE A C 1
ATOM 3412 O O . PHE A 1 438 ? 1.114 6.809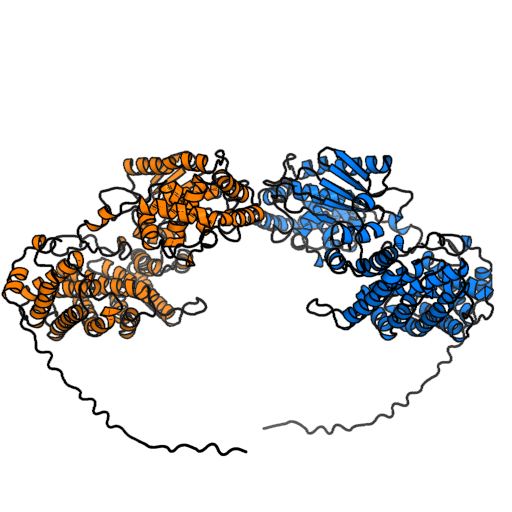 7.516 1 89 438 PHE A O 1
ATOM 3419 N N . GLY A 1 439 ? -1.099 6.734 7.633 1 91.56 439 GLY A N 1
ATOM 3420 C CA . GLY A 1 439 ? -1.317 6.375 6.238 1 91.56 439 GLY A CA 1
ATOM 3421 C C . GLY A 1 439 ? -1.293 4.879 5.996 1 91.56 439 GLY A C 1
ATOM 3422 O O . GLY A 1 439 ? -1.543 4.422 4.879 1 91.56 439 GLY A O 1
ATOM 3423 N N . HIS A 1 440 ? -1.006 4.164 7 1 95.5 440 HIS A N 1
ATOM 3424 C CA . HIS A 1 440 ? -0.951 2.713 6.859 1 95.5 440 HIS A CA 1
ATOM 3425 C C . HIS A 1 440 ? -2.299 2.15 6.418 1 95.5 440 HIS A C 1
ATOM 3427 O O . HIS A 1 440 ? -2.361 1.309 5.52 1 95.5 440 HIS A O 1
ATOM 3433 N N . PHE A 1 441 ? -3.342 2.506 7.094 1 97.12 441 PHE A N 1
ATOM 3434 C CA . PHE A 1 441 ? -4.676 2.027 6.75 1 97.12 441 PHE A CA 1
ATOM 3435 C C . PHE A 1 441 ? -5.254 2.82 5.586 1 97.12 441 PHE A C 1
ATOM 3437 O O . PHE A 1 441 ? -5.047 4.031 5.488 1 97.12 441 PHE A O 1
ATOM 3444 N N . PRO A 1 442 ? -6.027 2.266 4.711 1 93.38 442 PRO A N 1
ATOM 3445 C CA . PRO A 1 442 ? -6.379 2.883 3.43 1 93.38 442 PRO A CA 1
ATOM 3446 C C . PRO A 1 442 ? -7.445 3.969 3.57 1 93.38 442 PRO A C 1
ATOM 3448 O O . PRO A 1 442 ? -7.504 4.891 2.756 1 93.38 442 PRO A O 1
ATOM 3451 N N . GLU A 1 443 ? -8.383 3.84 4.508 1 95.94 443 GLU A N 1
ATOM 3452 C CA . GLU A 1 443 ? -9.492 4.781 4.605 1 95.94 443 GLU A CA 1
ATOM 3453 C C . GLU A 1 443 ? -10.188 4.676 5.961 1 95.94 443 GLU A C 1
ATOM 3455 O O . GLU A 1 443 ? -9.82 3.838 6.789 1 95.94 443 GLU A O 1
ATOM 3460 N N . LYS A 1 444 ? -11.102 5.684 6.258 1 97.62 444 LYS A N 1
ATOM 3461 C CA . LYS A 1 444 ? -11.992 5.688 7.414 1 97.62 444 LYS A CA 1
ATOM 3462 C C . LYS A 1 444 ? -11.211 5.809 8.719 1 97.62 444 LYS A C 1
ATOM 3464 O O . LYS A 1 444 ? -11.5 5.105 9.688 1 97.62 444 LYS A O 1
ATOM 3469 N N . MET A 1 445 ? -10.195 6.68 8.656 1 98.12 445 MET A N 1
ATOM 3470 C CA . MET A 1 445 ? -9.352 6.867 9.836 1 98.12 445 MET A CA 1
ATOM 3471 C C . MET A 1 445 ? -9.594 8.234 10.469 1 98.12 445 MET A C 1
ATOM 3473 O O . MET A 1 445 ? -9.367 8.414 11.664 1 98.12 445 MET A O 1
ATOM 3477 N N . VAL A 1 446 ? -10.148 9.195 9.703 1 98 446 VAL A N 1
ATOM 3478 C CA . VAL A 1 446 ? -10.266 10.562 10.188 1 98 446 VAL A CA 1
ATOM 3479 C C . VAL A 1 446 ? -11.297 10.633 11.312 1 98 446 VAL A C 1
ATOM 3481 O O . VAL A 1 446 ? -11.031 11.203 12.367 1 98 446 VAL A O 1
ATOM 3484 N N . TRP A 1 447 ? -12.453 10.016 11.125 1 98.5 447 TRP A N 1
ATOM 3485 C CA . TRP A 1 447 ? -13.477 10.023 12.164 1 98.5 447 TRP A CA 1
ATOM 3486 C C . TRP A 1 447 ? -12.953 9.383 13.453 1 98.5 447 TRP A C 1
ATOM 3488 O O . TRP A 1 447 ? -13.234 9.867 14.547 1 98.5 447 TRP A O 1
ATOM 3498 N N . TRP A 1 448 ? -12.164 8.305 13.312 1 98.69 448 TRP A N 1
ATOM 3499 C CA . TRP A 1 448 ? -11.617 7.562 14.438 1 98.69 448 TRP A CA 1
ATOM 3500 C C . TRP A 1 448 ? -10.602 8.398 15.211 1 98.69 448 TRP A C 1
ATOM 3502 O O . TRP A 1 448 ? -10.742 8.594 16.422 1 98.69 448 TRP A O 1
ATOM 3512 N N . SER A 1 449 ? -9.602 8.914 14.477 1 98.06 449 SER A N 1
ATOM 3513 C CA . SER A 1 449 ? -8.492 9.617 15.117 1 98.06 449 SER A CA 1
ATOM 3514 C C . SER A 1 449 ? -8.969 10.914 15.766 1 98.06 449 SER A C 1
ATOM 3516 O O . SER A 1 449 ? -8.68 11.164 16.938 1 98.06 449 SER A O 1
ATOM 3518 N N . GLU A 1 450 ? -9.711 11.68 14.984 1 97.94 450 GLU A N 1
ATOM 3519 C CA . GLU A 1 450 ? -10.133 12.984 15.477 1 97.94 450 GLU A CA 1
ATOM 3520 C C . GLU A 1 450 ? -11.273 12.852 16.484 1 97.94 450 GLU A C 1
ATOM 3522 O O . GLU A 1 450 ? -11.289 13.547 17.5 1 97.94 450 GLU A O 1
ATOM 3527 N N . GLY A 1 451 ? -12.195 11.977 16.234 1 98.44 451 GLY A N 1
ATOM 3528 C CA . GLY A 1 451 ? -13.273 11.734 17.188 1 98.44 451 GLY A CA 1
ATOM 3529 C C . GLY A 1 451 ? -12.781 11.172 18.516 1 98.44 451 GLY A C 1
ATOM 3530 O O . GLY A 1 451 ? -13.234 11.594 19.578 1 98.44 451 GLY A O 1
ATOM 3531 N N . LEU A 1 452 ? -11.859 10.219 18.422 1 98.56 452 LEU A N 1
ATOM 3532 C CA . LEU A 1 452 ? -11.297 9.609 19.625 1 98.56 452 LEU A CA 1
ATOM 3533 C C . LEU A 1 452 ? -10.531 10.633 20.453 1 98.56 452 LEU A C 1
ATOM 3535 O O . LEU A 1 452 ? -10.672 10.68 21.672 1 98.56 452 LEU A O 1
ATOM 3539 N N . ALA A 1 453 ? -9.758 11.43 19.75 1 97.75 453 ALA A N 1
ATOM 3540 C CA . ALA A 1 453 ? -9 12.469 20.438 1 97.75 453 ALA A CA 1
ATOM 3541 C C . ALA A 1 453 ? -9.93 13.445 21.156 1 97.75 453 ALA A C 1
ATOM 3543 O O . ALA A 1 453 ? -9.695 13.812 22.312 1 97.75 453 ALA A O 1
ATOM 3544 N N . GLU A 1 454 ? -11.016 13.844 20.5 1 97.81 454 GLU A N 1
ATOM 3545 C CA . GLU A 1 454 ? -11.984 14.742 21.109 1 97.81 454 GLU A CA 1
ATOM 3546 C C . GLU A 1 454 ? -12.664 14.086 22.312 1 97.81 454 GLU A C 1
ATOM 3548 O O . GLU A 1 454 ? -12.82 14.711 23.359 1 97.81 454 GLU A O 1
ATOM 3553 N N . TYR A 1 455 ? -13.008 12.883 22.188 1 98.19 455 TYR A N 1
ATOM 3554 C CA . TYR A 1 455 ? -13.773 12.203 23.219 1 98.19 455 TYR A CA 1
ATOM 3555 C C . TYR A 1 455 ? -12.93 11.969 24.469 1 98.19 455 TYR A C 1
ATOM 3557 O O . TYR A 1 455 ? -13.375 12.242 25.578 1 98.19 455 TYR A O 1
ATOM 3565 N N . ILE A 1 456 ? -11.75 11.492 24.266 1 97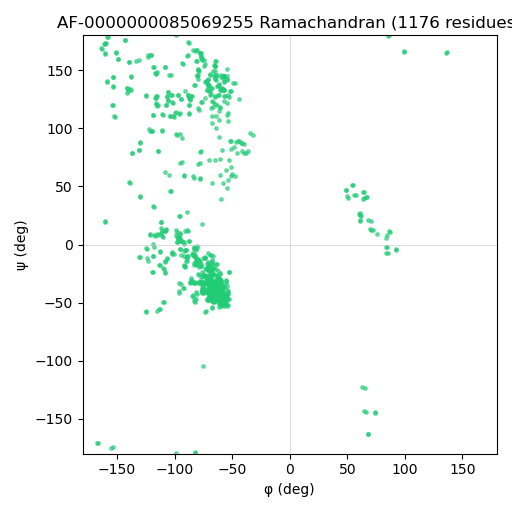.5 456 ILE A N 1
ATOM 3566 C CA . ILE A 1 456 ? -10.891 11.188 25.406 1 97.5 456 ILE A CA 1
ATOM 3567 C C . ILE A 1 456 ? -10.453 12.484 26.094 1 97.5 456 ILE A C 1
ATOM 3569 O O . ILE A 1 456 ? -10.391 12.555 27.312 1 97.5 456 ILE A O 1
ATOM 3573 N N . SER A 1 457 ? -10.188 13.477 25.312 1 95.62 457 SER A N 1
ATOM 3574 C CA . SER A 1 457 ? -9.688 14.742 25.859 1 95.62 457 SER A CA 1
ATOM 3575 C C . SER A 1 457 ? -10.789 15.516 26.562 1 95.62 457 SER A C 1
ATOM 3577 O O . SER A 1 457 ? -10.539 16.203 27.562 1 95.62 457 SER A O 1
ATOM 3579 N N . LYS A 1 458 ? -12.062 15.375 26.078 1 94.81 458 LYS A N 1
ATOM 3580 C CA . LYS A 1 458 ? -13.141 16.203 26.594 1 94.81 458 LYS A CA 1
ATOM 3581 C C . LYS A 1 458 ? -14.102 15.391 27.453 1 94.81 458 LYS A C 1
ATOM 3583 O O . LYS A 1 458 ? -14.914 15.945 28.203 1 94.81 458 LYS A O 1
ATOM 3588 N N . GLY A 1 459 ? -14.016 14.102 27.359 1 93.06 459 GLY A N 1
ATOM 3589 C CA . GLY A 1 459 ? -14.984 13.258 28.047 1 93.06 459 GLY A CA 1
ATOM 3590 C C . GLY A 1 459 ? -16.391 13.406 27.5 1 93.06 459 GLY A C 1
ATOM 3591 O O . GLY A 1 459 ? -16.578 13.555 26.281 1 93.06 459 GLY A O 1
ATOM 3592 N N . ASP A 1 460 ? -17.344 13.336 28.391 1 89.88 460 ASP A N 1
ATOM 3593 C CA . ASP A 1 460 ? -18.734 13.406 27.953 1 89.88 460 ASP A CA 1
ATOM 3594 C C . ASP A 1 460 ? -19.297 14.828 28.109 1 89.88 460 ASP A C 1
ATOM 3596 O O . ASP A 1 460 ? -20.5 15.031 28.031 1 89.88 460 ASP A O 1
ATOM 3600 N N . ASP A 1 461 ? -18.422 15.734 28.375 1 90.38 461 ASP A N 1
ATOM 3601 C CA . ASP A 1 461 ? -18.797 17.141 28.484 1 90.38 461 ASP A CA 1
ATOM 3602 C C . ASP A 1 461 ? -18.047 17.984 27.453 1 90.38 461 ASP A C 1
ATOM 3604 O O . ASP A 1 461 ? -16.938 18.453 27.719 1 90.38 461 ASP A O 1
ATOM 3608 N N . ASN A 1 462 ? -18.688 18.25 26.375 1 94.19 462 ASN A N 1
ATOM 3609 C CA . ASN A 1 462 ? -18.156 19.062 25.281 1 94.19 462 ASN A CA 1
ATOM 3610 C C . ASN A 1 462 ? -19.203 20.047 24.75 1 94.19 462 ASN A C 1
ATOM 3612 O O . ASN A 1 462 ? -19.797 19.812 23.703 1 94.19 462 ASN A O 1
ATOM 3616 N N . PRO A 1 463 ? -19.375 21.125 25.484 1 93 463 PRO A N 1
ATOM 3617 C CA . PRO A 1 463 ? -20.406 22.078 25.109 1 93 463 PRO A CA 1
ATOM 3618 C C . PRO A 1 463 ? -20.234 22.625 23.688 1 93 463 PRO A C 1
ATOM 3620 O O . PRO A 1 463 ? -21.219 22.906 23 1 93 463 PRO A O 1
ATOM 3623 N N . SER A 1 464 ? -19.031 22.828 23.281 1 91.88 464 SER A N 1
ATOM 3624 C CA . SER A 1 464 ? -18.781 23.328 21.922 1 91.88 464 SER A CA 1
ATOM 3625 C C . SER A 1 464 ? -19.328 22.375 20.875 1 91.88 464 SER A C 1
ATOM 3627 O O . SER A 1 464 ? -19.906 22.797 19.875 1 91.88 464 SER A O 1
ATOM 3629 N N . ALA A 1 465 ? -19.188 21.078 21.125 1 95.19 465 ALA A N 1
ATOM 3630 C CA . ALA A 1 465 ? -19.734 20.078 20.203 1 95.19 465 ALA A CA 1
ATOM 3631 C C . ALA A 1 465 ? -21.25 20.062 20.25 1 95.19 465 ALA A C 1
ATOM 3633 O O . ALA A 1 465 ? -21.906 20.078 19.203 1 95.19 465 ALA A O 1
ATOM 3634 N N . LEU A 1 466 ? -21.781 20.125 21.406 1 95.19 466 LEU A N 1
ATOM 3635 C CA . LEU A 1 466 ? -23.234 20.047 21.562 1 95.19 466 LEU A CA 1
ATOM 3636 C C . LEU A 1 466 ? -23.906 21.25 20.922 1 95.19 466 LEU A C 1
ATOM 3638 O O . LEU A 1 466 ? -25.016 21.125 20.391 1 95.19 466 LEU A O 1
ATOM 3642 N N . ARG A 1 467 ? -23.25 22.375 20.938 1 93.38 467 ARG A N 1
ATOM 3643 C CA . ARG A 1 467 ? -23.797 23.562 20.281 1 93.38 467 ARG A CA 1
ATOM 3644 C C . ARG A 1 467 ? -23.953 23.328 18.781 1 93.38 467 ARG A C 1
ATOM 3646 O O . ARG A 1 467 ? -24.969 23.688 18.188 1 93.38 467 ARG A O 1
ATOM 3653 N N . VAL A 1 468 ? -22.969 22.781 18.172 1 94.75 468 VAL A N 1
ATOM 3654 C CA . VAL A 1 468 ? -23 22.516 16.734 1 94.75 468 VAL A CA 1
ATOM 3655 C C . VAL A 1 468 ? -24.047 21.453 16.422 1 94.75 468 VAL A C 1
ATOM 3657 O O . VAL A 1 468 ? -24.797 21.594 15.453 1 94.75 468 VAL A O 1
ATOM 3660 N N . ILE A 1 469 ? -24.125 20.406 17.266 1 96.62 469 ILE A N 1
ATOM 3661 C CA . ILE A 1 469 ? -25.094 19.344 17.062 1 96.62 469 ILE A CA 1
ATOM 3662 C C . ILE A 1 469 ? -26.516 19.906 17.141 1 96.62 469 ILE A C 1
ATOM 3664 O O . ILE A 1 469 ? -27.359 19.594 16.312 1 96.62 469 ILE A O 1
ATOM 3668 N N . LYS A 1 470 ? -26.734 20.719 18.141 1 94.5 470 LYS A N 1
ATOM 3669 C CA . LYS A 1 470 ? -28.031 21.344 18.297 1 94.5 470 LYS A CA 1
ATOM 3670 C C . LYS A 1 470 ? -28.375 22.219 17.094 1 94.5 470 LYS A C 1
ATOM 3672 O O . LYS A 1 470 ? -29.5 22.156 16.578 1 94.5 470 LYS A O 1
ATOM 3677 N N . ARG A 1 471 ? -27.453 22.969 16.641 1 93.69 471 ARG A N 1
ATOM 3678 C CA . ARG A 1 471 ? -27.625 23.859 15.492 1 93.69 471 ARG A CA 1
ATOM 3679 C C . ARG A 1 471 ? -27.984 23.062 14.242 1 93.69 471 ARG A C 1
ATOM 3681 O O . ARG A 1 471 ? -28.859 23.453 13.477 1 93.69 471 ARG A O 1
ATOM 3688 N N . ASP A 1 472 ? -27.328 21.922 14.047 1 96 472 ASP A N 1
ATOM 3689 C CA . ASP A 1 472 ? -27.391 21.234 12.758 1 96 472 ASP A CA 1
ATOM 3690 C C . ASP A 1 472 ? -28.156 19.922 12.883 1 96 472 ASP A C 1
ATOM 3692 O O . ASP A 1 472 ? -28 19.031 12.039 1 96 472 ASP A O 1
ATOM 3696 N N . ILE A 1 473 ? -28.953 19.703 13.875 1 96.38 473 ILE A N 1
ATOM 3697 C CA . ILE A 1 473 ? -29.594 18.438 14.195 1 96.38 473 ILE A CA 1
ATOM 3698 C C . ILE A 1 473 ? -30.5 18.016 13.039 1 96.38 473 ILE A C 1
ATOM 3700 O O . ILE A 1 473 ? -30.656 16.828 12.766 1 96.38 473 ILE A O 1
ATOM 3704 N N . GLY A 1 474 ? -31.094 18.938 12.344 1 95.31 474 GLY A N 1
ATOM 3705 C CA . GLY A 1 474 ? -32 18.656 11.234 1 95.31 474 GLY A CA 1
ATOM 3706 C C . GLY A 1 474 ? -31.281 18.078 10.031 1 95.31 474 GLY A C 1
ATOM 3707 O O . GLY A 1 474 ? -31.906 17.422 9.195 1 95.31 474 GLY A O 1
ATOM 3708 N N . GLU A 1 475 ? -30.047 18.375 9.883 1 96.25 475 GLU A N 1
ATOM 3709 C CA . GLU A 1 475 ? -29.234 17.891 8.766 1 96.25 475 GLU A CA 1
ATOM 3710 C C . GLU A 1 475 ? -28.078 17.031 9.258 1 96.25 475 GLU A C 1
ATOM 3712 O O . GLU A 1 475 ? -26.984 17.078 8.688 1 96.25 475 GLU A O 1
ATOM 3717 N N . ALA A 1 476 ? -28.344 16.391 10.281 1 97.38 476 ALA A N 1
ATOM 3718 C CA . ALA A 1 476 ? -27.297 15.562 10.898 1 97.38 476 ALA A CA 1
ATOM 3719 C C . ALA A 1 476 ? -26.766 14.523 9.914 1 97.38 476 ALA A C 1
ATOM 3721 O O . ALA A 1 476 ? -27.547 13.844 9.242 1 97.38 476 ALA A O 1
ATOM 3722 N N . PRO A 1 477 ? -25.453 14.32 9.742 1 98.25 477 PRO A N 1
ATOM 3723 C CA . PRO A 1 477 ? -24.922 13.211 8.953 1 98.25 477 PRO A CA 1
ATOM 3724 C C . PRO A 1 477 ? -25.234 11.844 9.555 1 98.25 477 PRO A C 1
ATOM 3726 O O . PRO A 1 477 ? -25.422 11.727 10.773 1 98.25 477 PRO A O 1
ATOM 3729 N N . THR A 1 478 ? -25.281 10.875 8.688 1 98.44 478 THR A N 1
ATOM 3730 C CA . THR A 1 478 ? -25.5 9.508 9.148 1 98.44 478 THR A CA 1
ATOM 3731 C C . THR A 1 478 ? -24.203 8.93 9.727 1 98.44 478 THR A C 1
ATOM 3733 O O . THR A 1 478 ? -23.125 9.492 9.539 1 98.44 478 THR A O 1
ATOM 3736 N N . LEU A 1 479 ? -24.359 7.793 10.469 1 98.62 479 LEU A N 1
ATOM 3737 C CA . LEU A 1 479 ? -23.188 7.086 10.938 1 98.62 479 LEU A CA 1
ATOM 3738 C C . LEU A 1 479 ? -22.266 6.734 9.781 1 98.62 479 LEU A C 1
ATOM 3740 O O . LEU A 1 479 ? -21.047 6.891 9.875 1 98.62 479 LEU A O 1
ATOM 3744 N N . GLU A 1 480 ? -22.875 6.27 8.703 1 98.38 480 GLU A N 1
ATOM 3745 C CA . GLU A 1 480 ? -22.094 5.91 7.52 1 98.38 480 GLU A CA 1
ATOM 3746 C C . GLU A 1 480 ? -21.297 7.102 7.004 1 98.38 480 GLU A C 1
ATOM 3748 O O . GLU A 1 480 ? -20.109 6.969 6.664 1 98.38 480 GLU A O 1
ATOM 3753 N N . GLU A 1 481 ? -21.922 8.227 6.953 1 98.38 481 GLU A N 1
ATOM 3754 C CA . GLU A 1 481 ? -21.266 9.445 6.504 1 98.38 481 GLU A CA 1
ATOM 3755 C C . GLU A 1 481 ? -20.156 9.859 7.473 1 98.38 481 GLU A C 1
ATOM 3757 O O . GLU A 1 481 ? -19.078 10.297 7.047 1 98.38 481 GLU A O 1
ATOM 3762 N N . ILE A 1 482 ? -20.391 9.75 8.766 1 98.75 482 ILE A N 1
ATOM 3763 C CA . ILE A 1 482 ? -19.406 10.125 9.766 1 98.75 482 ILE A CA 1
ATOM 3764 C C . ILE A 1 482 ? -18.203 9.188 9.672 1 98.75 482 ILE A C 1
ATOM 3766 O O . ILE A 1 482 ? -17.047 9.648 9.68 1 98.75 482 ILE A O 1
ATOM 3770 N N . PHE A 1 483 ? -18.469 7.898 9.516 1 98.69 483 PHE A N 1
ATOM 3771 C CA . PHE A 1 483 ? -17.391 6.922 9.406 1 98.69 483 PHE A CA 1
ATOM 3772 C C . PHE A 1 483 ? -16.516 7.219 8.188 1 98.69 483 PHE A C 1
ATOM 3774 O O . PHE A 1 483 ? -15.328 6.891 8.18 1 98.69 483 PHE A O 1
ATOM 3781 N N . ALA A 1 484 ? -17.062 7.887 7.191 1 98.06 484 ALA A N 1
ATOM 3782 C CA . ALA A 1 484 ? -16.359 8.164 5.938 1 98.06 484 ALA A CA 1
ATOM 3783 C C . ALA A 1 484 ? -15.719 9.547 5.961 1 98.06 484 ALA A C 1
ATOM 3785 O O . ALA A 1 484 ? -15.234 10.031 4.934 1 98.06 484 ALA A O 1
ATOM 3786 N N . THR A 1 485 ? -15.719 10.156 7.086 1 98.19 485 THR A N 1
ATOM 3787 C CA . THR A 1 485 ? -15.25 11.531 7.215 1 98.19 485 THR A CA 1
ATOM 3788 C C . THR A 1 485 ? -13.812 11.664 6.719 1 98.19 485 THR A C 1
ATOM 3790 O O . THR A 1 485 ? -12.969 10.812 7.012 1 98.19 485 THR A O 1
ATOM 3793 N N . GLU A 1 486 ? -13.594 12.633 5.938 1 95.88 486 GLU A N 1
ATOM 3794 C CA . GLU A 1 486 ? -12.289 13.133 5.531 1 95.88 486 GLU A CA 1
ATOM 3795 C C . GLU A 1 486 ? -12.102 14.594 5.93 1 95.88 486 GLU A C 1
ATOM 3797 O O . GLU A 1 486 ? -13.078 15.281 6.238 1 95.88 486 GLU A O 1
ATOM 3802 N N . TYR A 1 487 ? -10.906 15.023 5.93 1 93 487 TYR A N 1
ATOM 3803 C CA . TYR A 1 487 ? -10.641 16.391 6.352 1 93 487 TYR A CA 1
ATOM 3804 C C . TYR A 1 487 ? -11.375 17.391 5.461 1 93 487 TYR A C 1
ATOM 3806 O O . TYR A 1 487 ? -11.812 18.453 5.926 1 93 487 TYR A O 1
ATOM 3814 N N . LYS A 1 488 ? -11.578 17.031 4.164 1 92.31 488 LYS A N 1
ATOM 3815 C CA . LYS A 1 488 ? -12.234 17.922 3.213 1 92.31 488 LYS A CA 1
ATOM 3816 C C . LYS A 1 488 ? -13.711 18.109 3.562 1 92.31 488 LYS A C 1
ATOM 3818 O O . LYS A 1 488 ? -14.367 19 3.041 1 92.31 488 LYS A O 1
ATOM 3823 N N . ASP A 1 489 ? -14.164 17.312 4.52 1 94.5 489 ASP A N 1
ATOM 3824 C CA . ASP A 1 489 ? -15.586 17.344 4.855 1 94.5 489 ASP A CA 1
ATOM 3825 C C . ASP A 1 489 ? -15.883 18.406 5.906 1 94.5 489 ASP A C 1
ATOM 3827 O O . ASP A 1 489 ? -17.016 18.547 6.352 1 94.5 489 ASP A O 1
ATOM 3831 N N . GLY A 1 490 ? -14.938 19.141 6.305 1 93.62 490 GLY A N 1
ATOM 3832 C CA . GLY A 1 490 ? -15.133 20.266 7.191 1 93.62 490 GLY A CA 1
ATOM 3833 C C . GLY A 1 490 ? -14.805 19.953 8.641 1 93.62 490 GLY A C 1
ATOM 3834 O O . GLY A 1 490 ? -14.836 18.797 9.055 1 93.62 490 GLY A O 1
ATOM 3835 N N . GLN A 1 491 ? -14.68 20.953 9.438 1 94.44 491 GLN A N 1
ATOM 3836 C CA . GLN A 1 491 ? -14.227 20.828 10.82 1 94.44 491 GLN A CA 1
ATOM 3837 C C . GLN A 1 491 ? -15.32 20.25 11.711 1 94.44 491 GLN A C 1
ATOM 3839 O O . GLN A 1 491 ? -15.039 19.469 12.625 1 94.44 491 GLN A O 1
ATOM 3844 N N . ASP A 1 492 ? -16.516 20.672 11.477 1 97.19 492 ASP A N 1
ATOM 3845 C CA . ASP A 1 492 ? -17.594 20.188 12.32 1 97.19 492 ASP A CA 1
ATOM 3846 C C . ASP A 1 492 ? -17.75 18.672 12.211 1 97.19 492 ASP A C 1
ATOM 3848 O O . ASP A 1 492 ? -17.891 17.984 13.219 1 97.19 492 ASP A O 1
ATOM 3852 N N . ARG A 1 493 ? -17.719 18.188 11.008 1 97.56 493 ARG A N 1
ATOM 3853 C CA . ARG A 1 493 ? -17.812 16.75 10.828 1 97.56 493 ARG A CA 1
ATOM 3854 C C . ARG A 1 493 ? -16.594 16.031 11.414 1 97.56 493 ARG A C 1
ATOM 3856 O O . ARG A 1 493 ? -16.734 15.016 12.094 1 97.56 493 ARG A O 1
ATOM 3863 N N . THR A 1 494 ? -15.422 16.547 11.156 1 97.56 494 THR A N 1
ATOM 3864 C CA . THR A 1 494 ? -14.141 15.961 11.547 1 97.56 494 THR A CA 1
ATOM 3865 C C . THR A 1 494 ? -14.047 15.82 13.062 1 97.56 494 THR A C 1
ATOM 3867 O O . THR A 1 494 ? -13.648 14.773 13.57 1 97.56 494 THR A O 1
ATOM 3870 N N . TYR A 1 495 ? -14.508 16.859 13.758 1 97.31 495 TYR A N 1
ATOM 3871 C CA . TYR A 1 495 ? -14.242 16.875 15.188 1 97.31 495 TYR A CA 1
ATOM 3872 C C . TYR A 1 495 ? -15.516 16.625 15.984 1 97.31 495 TYR A C 1
ATOM 3874 O O . TYR A 1 495 ? -15.547 15.766 16.875 1 97.31 495 TYR A O 1
ATOM 3882 N N . LYS A 1 496 ? -16.578 17.344 15.68 1 98.12 496 LYS A N 1
ATOM 3883 C CA . LYS A 1 496 ? -17.766 17.344 16.547 1 98.12 496 LYS A CA 1
ATOM 3884 C C . LYS A 1 496 ? -18.656 16.141 16.266 1 98.12 496 LYS A C 1
ATOM 3886 O O . LYS A 1 496 ? -19.047 15.43 17.188 1 98.12 496 LYS A O 1
ATOM 3891 N N . TRP A 1 497 ? -18.938 15.938 14.992 1 98.62 497 TRP A N 1
ATOM 3892 C CA . TRP A 1 497 ? -19.781 14.789 14.664 1 98.62 497 TRP A CA 1
ATOM 3893 C C . TRP A 1 497 ? -19.047 13.484 14.93 1 98.62 497 TRP A C 1
ATOM 3895 O O . TRP A 1 497 ? -19.641 12.508 15.398 1 98.62 497 TRP A O 1
ATOM 3905 N N . SER A 1 498 ? -17.766 13.461 14.609 1 98.75 498 SER A N 1
ATOM 3906 C CA . SER A 1 498 ? -16.953 12.289 14.914 1 98.75 498 SER A CA 1
ATOM 3907 C C . SER A 1 498 ? -16.891 12.023 16.406 1 98.75 498 SER A C 1
ATOM 3909 O O . SER A 1 498 ? -16.938 10.875 16.844 1 98.75 498 SER A O 1
ATOM 3911 N N . TYR A 1 499 ? -16.797 13.078 17.203 1 98.56 499 TYR A N 1
ATOM 3912 C CA . TYR A 1 499 ? -16.859 12.977 18.656 1 98.56 499 TYR A CA 1
ATOM 3913 C C . TYR A 1 499 ? -18.156 12.312 19.094 1 98.56 499 TYR A C 1
ATOM 3915 O O . TYR A 1 499 ? -18.156 11.414 19.938 1 98.56 499 TYR A O 1
ATOM 3923 N N . MET A 1 500 ? -19.234 12.734 18.531 1 98.69 500 MET A N 1
ATOM 3924 C CA . MET A 1 500 ? -20.547 12.195 18.922 1 98.69 500 MET A CA 1
ATOM 3925 C C . MET A 1 500 ? -20.656 10.727 18.547 1 98.69 500 MET A C 1
ATOM 3927 O O . MET A 1 500 ? -21.219 9.93 19.312 1 98.69 500 MET A O 1
ATOM 3931 N N . ALA A 1 501 ? -20.156 10.398 17.375 1 98.81 501 ALA A N 1
ATOM 3932 C CA . ALA A 1 501 ? -20.203 9 16.969 1 98.81 501 ALA A CA 1
ATOM 3933 C C . ALA A 1 501 ? -19.375 8.125 17.906 1 98.81 501 ALA A C 1
ATOM 3935 O O . ALA A 1 501 ? -19.828 7.043 18.297 1 98.81 501 ALA A O 1
ATOM 3936 N N . ILE A 1 502 ? -18.156 8.586 18.266 1 98.81 502 ILE A N 1
ATOM 3937 C CA . ILE A 1 502 ? -17.312 7.855 19.203 1 98.81 502 ILE A CA 1
ATOM 3938 C C . ILE A 1 502 ? -18.031 7.688 20.531 1 98.81 502 ILE A C 1
ATOM 3940 O O . ILE A 1 502 ? -18.094 6.582 21.078 1 98.81 502 ILE A O 1
ATOM 3944 N N . ARG A 1 503 ? -18.578 8.742 21.047 1 98.62 503 ARG A N 1
ATOM 3945 C CA . ARG A 1 503 ? -19.281 8.703 22.328 1 98.62 503 ARG A CA 1
ATOM 3946 C C . ARG A 1 503 ? -20.453 7.73 22.281 1 98.62 503 ARG A C 1
ATOM 3948 O O . ARG A 1 503 ? -20.641 6.938 23.203 1 98.62 503 ARG A O 1
ATOM 3955 N N . PHE A 1 504 ? -21.266 7.781 21.172 1 98.56 504 PHE A N 1
ATOM 3956 C CA . PHE A 1 504 ? -22.406 6.875 21 1 98.56 504 PHE A CA 1
ATOM 3957 C C . PHE A 1 504 ? -21.953 5.422 21.078 1 98.56 504 PHE A C 1
ATOM 3959 O O . PHE A 1 504 ? -22.562 4.613 21.781 1 98.56 504 PHE A O 1
ATOM 3966 N N . LEU A 1 505 ? -20.828 5.129 20.391 1 98.81 505 LEU A N 1
ATOM 3967 C CA . LEU A 1 505 ? -20.344 3.752 20.344 1 98.81 505 LEU A CA 1
ATOM 3968 C C . LEU A 1 505 ? -19.781 3.33 21.703 1 98.81 505 LEU A C 1
ATOM 3970 O O . LEU A 1 505 ? -20 2.195 22.141 1 98.81 505 LEU A O 1
ATOM 3974 N N . VAL A 1 506 ? -19.047 4.188 22.375 1 98.56 506 VAL A N 1
ATOM 3975 C CA . VAL A 1 506 ? -18.469 3.879 23.672 1 98.56 506 VAL A CA 1
ATOM 3976 C C . VAL A 1 506 ? -19.594 3.623 24.688 1 98.56 506 VAL A C 1
ATOM 3978 O O . VAL A 1 506 ? -19.516 2.691 25.484 1 98.56 506 VAL A O 1
ATOM 3981 N N . GLU A 1 507 ? -20.688 4.367 24.562 1 98 507 GLU A N 1
ATOM 3982 C CA . GLU A 1 507 ? -21.766 4.309 25.547 1 98 507 GLU A CA 1
ATOM 3983 C C . GLU A 1 507 ? -22.734 3.182 25.25 1 98 507 GLU A C 1
ATOM 3985 O O . GLU A 1 507 ? -23.359 2.619 26.156 1 98 507 GLU A O 1
ATOM 3990 N N . ASN A 1 508 ? -22.906 2.832 23.984 1 98.5 508 ASN A N 1
ATOM 3991 C CA . ASN A 1 508 ? -23.984 1.926 23.625 1 98.5 508 ASN A CA 1
ATOM 3992 C C . ASN A 1 508 ? -23.469 0.639 23 1 98.5 508 ASN A C 1
ATOM 3994 O O . ASN A 1 508 ? -24.141 -0.387 23.016 1 98.5 508 ASN A O 1
ATOM 3998 N N . TYR A 1 509 ? -22.328 0.646 22.438 1 98.62 509 TYR A N 1
ATOM 3999 C CA . TYR A 1 509 ? -21.75 -0.491 21.734 1 98.62 509 TYR A CA 1
ATOM 4000 C C . TYR A 1 509 ? -20.266 -0.636 22.031 1 98.62 509 TYR A C 1
ATOM 4002 O O . TYR A 1 509 ? -19.453 -0.755 21.125 1 98.62 509 TYR A O 1
ATOM 4010 N N . HIS A 1 510 ? -19.969 -0.687 23.328 1 98.56 510 HIS A N 1
ATOM 4011 C CA . HIS A 1 510 ? -18.594 -0.63 23.797 1 98.56 510 HIS A CA 1
ATOM 4012 C C . HIS A 1 510 ? -17.797 -1.831 23.312 1 98.56 510 HIS A C 1
ATOM 4014 O O . HIS A 1 510 ? -16.625 -1.692 22.938 1 98.56 510 HIS A O 1
ATOM 4020 N N . SER A 1 511 ? -18.375 -3.045 23.312 1 98.56 511 SER A N 1
ATOM 4021 C CA . SER A 1 511 ? -17.656 -4.242 22.875 1 98.56 511 SER A CA 1
ATOM 4022 C C . SER A 1 511 ? -17.234 -4.125 21.422 1 98.56 511 SER A C 1
ATOM 4024 O O . SER A 1 511 ? -16.109 -4.484 21.062 1 98.56 511 SER A O 1
ATOM 4026 N N . GLU A 1 512 ? -18.188 -3.639 20.547 1 98.62 512 GLU A N 1
ATOM 4027 C CA . GLU A 1 512 ? -17.875 -3.438 19.141 1 98.62 512 GLU A CA 1
ATOM 4028 C C . GLU A 1 512 ? -16.828 -2.352 18.953 1 98.62 512 GLU A C 1
ATOM 4030 O O . GLU A 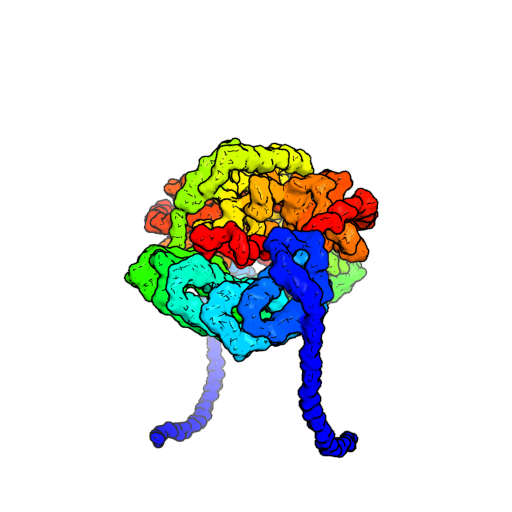1 512 ? -15.953 -2.463 18.094 1 98.62 512 GLU A O 1
ATOM 4035 N N . PHE A 1 513 ? -16.953 -1.33 19.812 1 98.69 513 PHE A N 1
ATOM 4036 C CA . PHE A 1 513 ? -15.977 -0.252 19.75 1 98.69 513 PHE A CA 1
ATOM 4037 C C . PHE A 1 513 ? -14.578 -0.772 20.078 1 98.69 513 PHE A C 1
ATOM 4039 O O . PHE A 1 513 ? -13.617 -0.46 19.375 1 98.69 513 PHE A O 1
ATOM 4046 N N . VAL A 1 514 ? -14.438 -1.605 21.078 1 98.81 514 VAL A N 1
ATOM 4047 C CA . VAL A 1 514 ? -13.172 -2.221 21.469 1 98.81 514 VAL A CA 1
ATOM 4048 C C . VAL A 1 514 ? -12.68 -3.143 20.359 1 98.81 514 VAL A C 1
ATOM 4050 O O . VAL A 1 514 ? -11.484 -3.197 20.062 1 98.81 514 VAL A O 1
ATOM 4053 N N . GLN A 1 515 ? -13.641 -3.83 19.719 1 98.56 515 GLN A N 1
ATOM 4054 C CA . GLN A 1 515 ? -13.273 -4.727 18.625 1 98.56 515 GLN A CA 1
ATOM 4055 C C . GLN A 1 515 ? -12.688 -3.949 17.438 1 98.56 515 GLN A C 1
ATOM 4057 O O . GLN A 1 515 ? -11.781 -4.43 16.766 1 98.56 515 GLN A O 1
ATOM 4062 N N . LEU A 1 516 ? -13.227 -2.74 17.141 1 98.62 516 LEU A N 1
ATOM 4063 C CA . LEU A 1 516 ? -12.633 -1.887 16.125 1 98.62 516 LEU A CA 1
ATOM 4064 C C . LEU A 1 516 ? -11.172 -1.593 16.453 1 98.62 516 LEU A C 1
ATOM 4066 O O . LEU A 1 516 ? -10.305 -1.711 15.578 1 98.62 516 LEU A O 1
ATOM 4070 N N . SER A 1 517 ? -10.906 -1.221 17.719 1 98.5 517 SER A N 1
ATOM 4071 C CA . SER A 1 517 ? -9.547 -0.957 18.188 1 98.5 517 SER A CA 1
ATOM 4072 C C . SER A 1 517 ? -8.656 -2.188 18.016 1 98.5 517 SER A C 1
ATOM 4074 O O . SER A 1 517 ? -7.5 -2.072 17.609 1 98.5 517 SER A O 1
ATOM 4076 N N . HIS A 1 518 ? -9.18 -3.328 18.297 1 98.12 518 HIS A N 1
ATOM 4077 C CA . HIS A 1 518 ? -8.43 -4.57 18.172 1 98.12 518 HIS A CA 1
ATOM 4078 C C . HIS A 1 518 ? -8.047 -4.848 16.719 1 98.12 518 HIS A C 1
ATOM 4080 O O . HIS A 1 518 ? -6.922 -5.254 16.438 1 98.12 518 HIS A O 1
ATOM 4086 N N . TYR A 1 519 ? -9.008 -4.629 15.781 1 98.31 519 TYR A N 1
ATOM 4087 C CA . TYR A 1 519 ? -8.734 -4.844 14.367 1 98.31 519 TYR A CA 1
ATOM 4088 C C . TYR A 1 519 ? -7.641 -3.904 13.875 1 98.31 519 TYR A C 1
ATOM 4090 O O . TYR A 1 519 ? -6.797 -4.297 13.062 1 98.31 519 TYR A O 1
ATOM 4098 N N . LEU A 1 520 ? -7.637 -2.672 14.352 1 98.31 520 LEU A N 1
ATOM 4099 C CA . LEU A 1 520 ? -6.598 -1.722 13.969 1 98.31 520 LEU A CA 1
ATOM 4100 C C . LEU A 1 520 ? -5.246 -2.133 14.547 1 98.31 520 LEU A C 1
ATOM 4102 O O . LEU A 1 520 ? -4.23 -2.102 13.844 1 98.31 520 LEU A O 1
ATOM 4106 N N . LYS A 1 521 ? -5.234 -2.594 15.781 1 98.06 521 LYS A N 1
ATOM 4107 C CA . LYS A 1 521 ? -4 -2.982 16.453 1 98.06 521 LYS A CA 1
ATOM 4108 C C . LYS A 1 521 ? -3.379 -4.215 15.805 1 98.06 521 LYS A C 1
ATOM 4110 O O . LYS A 1 521 ? -2.156 -4.312 15.695 1 98.06 521 LYS A O 1
ATOM 4115 N N . THR A 1 522 ? -4.23 -5.121 15.328 1 97.75 522 THR A N 1
ATOM 4116 C CA . THR A 1 522 ? -3.756 -6.383 14.773 1 97.75 522 THR A CA 1
ATOM 4117 C C . THR A 1 522 ? -3.619 -6.293 13.258 1 97.75 522 THR A C 1
ATOM 4119 O O . THR A 1 522 ? -3.406 -7.305 12.586 1 97.75 522 THR A O 1
ATOM 4122 N N . ASP A 1 523 ? -3.822 -5.102 12.734 1 97.94 523 ASP A N 1
ATOM 4123 C CA . ASP A 1 523 ? -3.602 -4.836 11.32 1 97.94 523 ASP A CA 1
ATOM 4124 C C . ASP A 1 523 ? -4.57 -5.637 10.453 1 97.94 523 ASP A C 1
ATOM 4126 O O . ASP A 1 523 ? -4.164 -6.242 9.453 1 97.94 523 ASP A O 1
ATOM 4130 N N . TYR A 1 524 ? -5.824 -5.754 10.875 1 98 524 TYR A N 1
ATOM 4131 C CA . TYR A 1 524 ? -6.855 -6.457 10.117 1 98 524 TYR A CA 1
ATOM 4132 C C . TYR A 1 524 ? -7.945 -5.496 9.656 1 98 524 TYR A C 1
ATOM 4134 O O . TYR A 1 524 ? -9.047 -5.488 10.211 1 98 524 TYR A O 1
ATOM 4142 N N . PHE A 1 525 ? -7.707 -4.734 8.531 1 97.69 525 PHE A N 1
ATOM 4143 C CA . PHE A 1 525 ? -8.562 -3.658 8.047 1 97.69 525 PHE A CA 1
ATOM 4144 C C . PHE A 1 525 ? -9.891 -4.207 7.551 1 97.69 525 PHE A C 1
ATOM 4146 O O . PHE A 1 525 ? -10.938 -3.564 7.711 1 97.69 525 PHE A O 1
ATOM 4153 N N . GLU A 1 526 ? -9.867 -5.379 6.91 1 97.5 526 GLU A N 1
ATOM 4154 C CA . GLU A 1 526 ? -11.109 -5.965 6.422 1 97.5 526 GLU A CA 1
ATOM 4155 C C . GLU A 1 526 ? -12.117 -6.148 7.551 1 97.5 526 GLU A C 1
ATOM 4157 O O . GLU A 1 526 ? -13.305 -5.84 7.391 1 97.5 526 GLU A O 1
ATOM 4162 N N . GLY A 1 527 ? -11.633 -6.66 8.664 1 98.38 527 GLY A N 1
ATOM 4163 C CA . GLY A 1 527 ? -12.492 -6.797 9.828 1 98.38 527 GLY A CA 1
ATOM 4164 C C . GLY A 1 527 ? -13.016 -5.469 10.344 1 98.38 527 GLY A C 1
ATOM 4165 O O . GLY A 1 527 ? -14.188 -5.348 10.688 1 98.38 527 GLY A O 1
ATOM 4166 N N . TYR A 1 528 ? -12.18 -4.465 10.406 1 98.38 528 TYR A N 1
ATOM 4167 C CA . TYR A 1 528 ? -12.531 -3.105 10.789 1 98.38 528 TYR A CA 1
ATOM 4168 C C . TYR A 1 528 ? -13.633 -2.553 9.891 1 98.38 528 TYR A C 1
ATOM 4170 O O . TYR A 1 528 ? -14.664 -2.084 10.383 1 98.38 528 TYR A O 1
ATOM 4178 N N . ASP A 1 529 ? -13.453 -2.68 8.578 1 98.5 529 ASP A N 1
ATOM 4179 C CA . ASP A 1 529 ? -14.367 -2.15 7.57 1 98.5 529 ASP A CA 1
ATOM 4180 C C . ASP A 1 529 ? -15.727 -2.842 7.652 1 98.5 529 ASP A C 1
ATOM 4182 O O . ASP A 1 529 ? -16.766 -2.182 7.609 1 98.5 529 ASP A O 1
ATOM 4186 N N . GLN A 1 530 ? -15.719 -4.18 7.812 1 98.12 530 GLN A N 1
ATOM 4187 C CA . GLN A 1 530 ? -16.953 -4.945 7.895 1 98.12 530 GLN A CA 1
ATOM 4188 C C . GLN A 1 530 ? -17.734 -4.609 9.164 1 98.12 530 GLN A C 1
ATOM 4190 O O . GLN A 1 530 ? -18.969 -4.508 9.141 1 98.12 530 GLN A O 1
ATOM 4195 N N . LEU A 1 531 ? -17 -4.465 10.242 1 98.56 531 LEU A N 1
ATOM 4196 C CA . LEU A 1 531 ? -17.656 -4.137 11.5 1 98.56 531 LEU A CA 1
ATOM 4197 C C . LEU A 1 531 ? -18.266 -2.736 11.453 1 98.56 531 LEU A C 1
ATOM 4199 O O . LEU A 1 531 ? -19.359 -2.514 11.945 1 98.56 531 LEU A O 1
ATOM 4203 N N . MET A 1 532 ? -17.578 -1.769 10.844 1 98.44 532 MET A N 1
ATOM 4204 C CA . MET A 1 532 ? -18.125 -0.429 10.656 1 98.44 532 MET A CA 1
ATOM 4205 C C . MET A 1 532 ? -19.422 -0.476 9.844 1 98.44 532 MET A C 1
ATOM 4207 O O . MET A 1 532 ? -20.406 0.169 10.203 1 98.44 532 MET A O 1
ATOM 4211 N N . ALA A 1 533 ? -19.375 -1.23 8.789 1 98.06 533 ALA A N 1
ATOM 4212 C CA . ALA A 1 533 ? -20.578 -1.396 7.98 1 98.06 533 ALA A CA 1
ATOM 4213 C C . ALA A 1 533 ? -21.734 -1.963 8.82 1 98.06 533 ALA A C 1
ATOM 4215 O O . ALA A 1 533 ? -22.859 -1.498 8.719 1 98.06 533 ALA A O 1
ATOM 4216 N N . SER A 1 534 ? -21.422 -2.914 9.672 1 98.62 534 SER A N 1
ATOM 4217 C CA . SER A 1 534 ? -22.422 -3.539 10.523 1 98.62 534 SER A CA 1
ATOM 4218 C C . SER A 1 534 ? -23 -2.541 11.531 1 98.62 534 SER A C 1
ATOM 4220 O O . SER A 1 534 ? -24.188 -2.564 11.828 1 98.62 534 SER A O 1
ATOM 4222 N N . LEU A 1 535 ? -22.172 -1.664 12.023 1 98.62 535 LEU A N 1
ATOM 4223 C CA . LEU A 1 535 ? -22.562 -0.704 13.047 1 98.62 535 LEU A CA 1
ATOM 4224 C C . LEU A 1 535 ? -23.531 0.335 12.484 1 98.62 535 LEU A C 1
ATOM 4226 O O . LEU A 1 535 ? -24.25 0.99 13.242 1 98.62 535 LEU A O 1
ATOM 4230 N N . THR A 1 536 ? -23.594 0.523 11.156 1 98.31 536 THR A N 1
ATOM 4231 C CA . THR A 1 536 ? -24.484 1.496 10.547 1 98.31 536 THR A CA 1
ATOM 4232 C C . THR A 1 536 ? -25.953 1.074 10.727 1 98.31 536 THR A C 1
ATOM 4234 O O . THR A 1 536 ? -26.859 1.885 10.555 1 98.31 536 THR A O 1
ATOM 4237 N N . GLN A 1 537 ? -26.188 -0.174 11.07 1 98.19 537 GLN A N 1
ATOM 4238 C CA . GLN A 1 537 ? -27.547 -0.661 11.305 1 98.19 537 GLN A CA 1
ATOM 4239 C C . GLN A 1 537 ? -28.188 0.049 12.5 1 98.19 537 GLN A C 1
ATOM 4241 O O . GLN A 1 537 ? -29.406 0.049 12.641 1 98.19 537 GLN A O 1
ATOM 4246 N N . HIS A 1 538 ? -27.344 0.695 13.312 1 98.5 538 HIS A N 1
ATOM 4247 C CA . HIS A 1 538 ? -27.844 1.351 14.516 1 98.5 538 HIS A CA 1
ATOM 4248 C C . HIS A 1 538 ? -28.109 2.832 14.266 1 98.5 538 HIS A C 1
ATOM 4250 O O . HIS A 1 538 ? -28.156 3.625 15.211 1 98.5 538 HIS A O 1
ATOM 4256 N N . GLN A 1 539 ? -28.344 3.232 13.078 1 98.44 539 GLN A N 1
ATOM 4257 C CA . GLN A 1 539 ? -28.562 4.621 12.68 1 98.44 539 GLN A CA 1
ATOM 4258 C C . GLN A 1 539 ? -29.781 5.211 13.391 1 98.44 539 GLN A C 1
ATOM 4260 O O . GLN A 1 539 ? -29.734 6.348 13.867 1 98.44 539 GLN A O 1
ATOM 4265 N N . ALA A 1 540 ? -30.828 4.496 13.469 1 98.31 540 ALA A N 1
ATOM 4266 C CA . ALA A 1 540 ? -32.062 5 14.102 1 98.31 540 ALA A CA 1
ATOM 4267 C C . ALA A 1 540 ? -31.828 5.297 15.578 1 98.31 540 ALA A C 1
ATOM 4269 O O . ALA A 1 540 ? -32.281 6.328 16.094 1 98.31 540 ALA A O 1
ATOM 4270 N N . GLN A 1 541 ? -31.078 4.453 16.219 1 98.62 541 GLN A N 1
ATOM 4271 C CA . GLN A 1 541 ? -30.781 4.668 17.625 1 98.62 541 GLN A CA 1
ATOM 4272 C C . GLN A 1 541 ? -29.859 5.871 17.812 1 98.62 541 GLN A C 1
ATOM 4274 O O . GLN A 1 541 ? -30.016 6.633 18.766 1 98.62 541 GLN A O 1
ATOM 4279 N N . PHE A 1 542 ? -28.922 5.98 16.969 1 98.5 542 PHE A N 1
ATOM 4280 C CA . PHE A 1 542 ? -28.016 7.117 17.016 1 98.5 542 PHE A CA 1
ATOM 4281 C C . PHE A 1 542 ? -28.781 8.43 16.922 1 98.5 542 PHE A C 1
ATOM 4283 O O . PHE A 1 542 ? -28.531 9.352 17.703 1 98.5 542 PHE A O 1
ATOM 4290 N N . SER A 1 543 ? -29.703 8.531 16.016 1 98.19 543 SER A N 1
ATOM 4291 C CA . SER A 1 543 ? -30.5 9.734 15.828 1 98.19 543 SER A CA 1
ATOM 4292 C C . SER A 1 543 ? -31.297 10.07 17.078 1 98.19 543 SER A C 1
ATOM 4294 O O . SER A 1 543 ? -31.344 11.227 17.516 1 98.19 543 SER A O 1
ATOM 4296 N N . THR A 1 544 ? -31.891 9.078 17.656 1 98.19 544 THR A N 1
ATOM 4297 C CA . THR A 1 544 ? -32.688 9.281 18.875 1 98.19 544 THR A CA 1
ATOM 4298 C C . THR A 1 544 ? -31.766 9.727 20.016 1 98.19 544 THR A C 1
ATOM 4300 O O . THR A 1 544 ? -32.156 10.602 20.812 1 98.19 544 THR A O 1
ATOM 4303 N N . TRP A 1 545 ? -30.672 9.109 20.031 1 98.25 545 TRP A N 1
ATOM 4304 C CA . TRP A 1 545 ? -29.703 9.445 21.062 1 98.25 545 TRP A CA 1
ATOM 4305 C C . TRP A 1 545 ? -29.219 10.891 20.922 1 98.25 545 TRP A C 1
ATOM 4307 O O . TRP A 1 545 ? -29.094 11.609 21.906 1 98.25 545 TRP A O 1
ATOM 4317 N N . LEU A 1 546 ? -29 11.367 19.703 1 98.06 546 LEU A N 1
ATOM 4318 C CA . LEU A 1 546 ? -28.609 12.75 19.453 1 98.06 546 LEU A CA 1
ATOM 4319 C C . LEU A 1 546 ? -29.688 13.711 19.922 1 98.06 546 LEU A C 1
ATOM 4321 O O . LEU A 1 546 ? -29.391 14.727 20.562 1 98.06 546 LEU A O 1
ATOM 4325 N N . ASP A 1 547 ? -30.906 13.352 19.656 1 97.19 547 ASP A N 1
ATOM 4326 C CA . ASP A 1 547 ? -32.031 14.188 20.062 1 97.19 547 ASP A CA 1
ATOM 4327 C C . ASP A 1 547 ? -32.062 14.336 21.594 1 97.19 547 ASP A C 1
ATOM 4329 O O . ASP A 1 547 ? -32.344 15.43 22.094 1 97.19 547 ASP A O 1
ATOM 4333 N N . THR A 1 548 ? -31.766 13.312 22.188 1 97.06 548 THR A N 1
ATOM 4334 C CA . THR A 1 548 ? -31.766 13.336 23.641 1 97.06 548 THR A CA 1
ATOM 4335 C C . THR A 1 548 ? -30.641 14.234 24.156 1 97.06 548 THR A C 1
ATOM 4337 O O . THR A 1 548 ? -30.859 15.031 25.078 1 97.06 548 THR A O 1
ATOM 4340 N N . GLN A 1 549 ? -29.453 14.109 23.562 1 95.88 549 GLN A N 1
ATOM 4341 C CA . GLN A 1 549 ? -28.312 14.922 23.984 1 95.88 549 GLN A CA 1
ATOM 4342 C C . GLN A 1 549 ? -28.609 16.406 23.797 1 95.88 549 GLN A C 1
ATOM 4344 O O . GLN A 1 549 ? -28.297 17.219 24.672 1 95.88 549 GLN A O 1
ATOM 4349 N N . VAL A 1 550 ? -29.188 16.75 22.688 1 94.25 550 VAL A N 1
ATOM 4350 C CA . VAL A 1 550 ? -29.5 18.125 22.359 1 94.25 550 VAL A CA 1
ATOM 4351 C C . VAL A 1 550 ? -30.578 18.656 23.297 1 94.25 550 VAL A C 1
ATOM 4353 O O . VAL A 1 550 ? -30.531 19.812 23.719 1 94.25 550 VAL A O 1
ATOM 4356 N N . GLY A 1 551 ? -31.547 17.875 23.547 1 93.06 551 GLY A N 1
ATOM 4357 C CA . GLY A 1 551 ? -32.625 18.266 24.438 1 93.06 551 GLY A CA 1
ATOM 4358 C C . GLY A 1 551 ? -32.156 18.578 25.844 1 93.06 551 GLY A C 1
ATOM 4359 O O . GLY A 1 551 ? -32.719 19.453 26.516 1 93.06 551 GLY A O 1
ATOM 4360 N N . GLU A 1 552 ? -31.141 17.953 26.25 1 92.62 552 GLU A N 1
ATOM 4361 C CA . GLU A 1 552 ? -30.625 18.094 27.609 1 92.62 552 GLU A CA 1
ATOM 4362 C C . GLU A 1 552 ? -29.609 19.219 27.703 1 92.62 552 GLU A C 1
ATOM 4364 O O . GLU A 1 552 ? -29.266 19.672 28.797 1 92.62 552 GLU A O 1
ATOM 4369 N N . PHE A 1 553 ? -29.141 19.672 26.594 1 91.62 553 PHE A N 1
ATOM 4370 C CA . PHE A 1 553 ? -28.078 20.672 26.547 1 91.62 553 PHE A CA 1
ATOM 4371 C C . PHE A 1 553 ? -28.672 22.078 26.625 1 91.62 553 PHE A C 1
ATOM 4373 O O . PHE A 1 553 ? -29.516 22.453 25.797 1 91.62 553 PHE A O 1
ATOM 4380 N N . ASP A 1 554 ? -28.219 22.875 27.609 1 86.94 554 ASP A N 1
ATOM 4381 C CA . ASP A 1 554 ? -28.609 24.266 27.797 1 86.94 554 ASP A CA 1
ATOM 4382 C C . ASP A 1 554 ? -27.547 25.203 27.219 1 86.94 554 ASP A C 1
ATOM 4384 O O . ASP A 1 554 ? -26.438 25.312 27.766 1 86.94 554 ASP A O 1
ATOM 4388 N N . ASP A 1 555 ? -27.859 25.953 26.172 1 79.06 555 ASP A N 1
ATOM 4389 C CA . ASP A 1 555 ? -26.891 26.797 25.469 1 79.06 555 ASP A CA 1
ATOM 4390 C C . ASP A 1 555 ? -27 28.25 25.938 1 79.06 555 ASP A C 1
ATOM 4392 O O . ASP A 1 555 ? -26.453 29.156 25.312 1 79.06 555 ASP A O 1
ATOM 4396 N N . ASN A 1 556 ? -27.703 28.719 26.938 1 74.94 556 ASN A N 1
ATOM 4397 C CA . ASN A 1 556 ? -27.984 30.094 27.359 1 74.94 556 ASN A CA 1
ATOM 4398 C C . ASN A 1 556 ? -26.734 30.781 27.859 1 74.94 556 ASN A C 1
ATOM 4400 O O . ASN A 1 556 ? -26.609 32 27.75 1 74.94 556 ASN A O 1
ATOM 4404 N N . GLU A 1 557 ? -25.844 30.203 28.297 1 66.62 557 GLU A N 1
ATOM 4405 C CA . GLU A 1 557 ? -24.656 30.828 28.891 1 66.62 557 GLU A CA 1
ATOM 4406 C C . GLU A 1 557 ? -23.828 31.547 27.844 1 66.62 557 GLU A C 1
ATOM 4408 O O . GLU A 1 557 ? -23.266 32.625 28.109 1 66.62 557 GLU A O 1
ATOM 4413 N N . GLU A 1 558 ? -23.656 31.25 26.656 1 64.31 558 GLU A N 1
ATOM 4414 C CA . GLU A 1 558 ? -22.812 31.875 25.641 1 64.31 558 GLU A CA 1
ATOM 4415 C C . GLU A 1 558 ? -23.391 33.219 25.172 1 64.31 558 GLU A C 1
ATOM 4417 O O . GLU A 1 558 ? -22.641 34.125 24.797 1 64.31 558 GLU A O 1
ATOM 4422 N N . LYS A 1 559 ? -24.641 33.562 25.328 1 63.03 559 LYS A N 1
ATOM 4423 C CA . LYS A 1 559 ? -25.359 34.719 24.828 1 63.03 559 LYS A CA 1
ATOM 4424 C C . LYS A 1 559 ? -25.109 35.938 25.688 1 63.03 559 LYS A C 1
ATOM 4426 O O . LYS A 1 559 ? -25.344 37.094 25.266 1 63.03 559 LYS A O 1
ATOM 4431 N N . THR A 1 560 ? -24.344 35.812 26.797 1 64.38 560 THR A N 1
ATOM 4432 C CA . THR A 1 560 ? -24.219 36.906 27.719 1 64.38 560 THR A CA 1
ATOM 4433 C C . THR A 1 560 ? -22.797 37.438 27.766 1 64.38 560 THR A C 1
ATOM 4435 O O . THR A 1 560 ? -22.516 38.438 28.422 1 64.38 560 THR A O 1
ATOM 4438 N N . LYS A 1 561 ? -21.891 37.125 27.047 1 71.12 561 LYS A N 1
ATOM 4439 C CA . LYS A 1 561 ? -20.5 37.562 27.125 1 71.12 561 LYS A CA 1
ATOM 4440 C C . LYS A 1 561 ? -20.312 38.906 26.469 1 71.12 561 LYS A C 1
ATOM 4442 O O . LYS A 1 561 ? -20.938 39.219 25.438 1 71.12 561 LYS A O 1
ATOM 4447 N N . PRO A 1 562 ? -19.531 39.719 27.188 1 76.06 562 PRO A N 1
ATOM 4448 C CA . PRO A 1 562 ? -19.266 41.031 26.578 1 76.06 562 PRO A CA 1
ATOM 4449 C C . PRO A 1 562 ? -18.625 40.906 25.203 1 76.06 562 PRO A C 1
ATOM 4451 O O . PRO A 1 562 ? -17.828 40.031 24.953 1 76.06 562 PRO A O 1
ATOM 4454 N N . ARG A 1 563 ? -19.062 41.906 24.375 1 80.69 563 ARG A N 1
ATOM 4455 C CA . ARG A 1 563 ? -18.562 41.969 23 1 80.69 563 ARG A CA 1
ATOM 4456 C C . ARG A 1 563 ? -17.094 42.344 22.984 1 80.69 563 ARG A C 1
ATOM 4458 O O . ARG A 1 563 ? -16.672 43.281 23.672 1 80.69 563 ARG A O 1
ATOM 4465 N N . LEU A 1 564 ? -16.172 41.781 22.406 1 85.31 564 LEU A N 1
ATOM 4466 C CA . LEU A 1 564 ? -14.781 42.094 22.109 1 85.31 564 LEU A CA 1
ATOM 4467 C C . LEU A 1 564 ? -14.328 41.375 20.844 1 85.31 564 LEU A C 1
ATOM 4469 O O . LEU A 1 564 ? -14.219 40.156 20.828 1 85.31 564 LEU A O 1
ATOM 4473 N N . HIS A 1 565 ? -14.133 42.219 19.844 1 89.25 565 HIS A N 1
ATOM 4474 C CA . HIS A 1 565 ? -13.656 41.719 18.562 1 89.25 565 HIS A CA 1
ATOM 4475 C C . HIS A 1 565 ? -12.141 41.812 18.469 1 89.25 565 HIS A C 1
ATOM 4477 O O . HIS A 1 565 ? -11.609 42.812 17.984 1 89.25 565 HIS A O 1
ATOM 4483 N N . LYS A 1 566 ? -11.547 40.781 18.844 1 86.31 566 LYS A N 1
ATOM 4484 C CA . LYS A 1 566 ? -10.086 40.812 18.844 1 86.31 566 LYS A CA 1
ATOM 4485 C C . LYS A 1 566 ? -9.539 40.594 17.438 1 86.31 566 LYS A C 1
ATOM 4487 O O . LYS A 1 566 ? -10.203 39.969 16.594 1 86.31 566 LYS A O 1
ATOM 4492 N N . GLN A 1 567 ? -8.367 41.219 17.312 1 84.25 567 GLN A N 1
ATOM 4493 C CA . GLN A 1 567 ? -7.621 40.781 16.141 1 84.25 567 GLN A CA 1
ATOM 4494 C C . GLN A 1 567 ? -7.32 39.281 16.203 1 84.25 567 GLN A C 1
ATOM 4496 O O . GLN A 1 567 ? -7.109 38.75 17.281 1 84.25 567 GLN A O 1
ATOM 4501 N N . GLY A 1 568 ? -7.359 38.688 15.086 1 79.75 568 GLY A N 1
ATOM 4502 C CA . GLY A 1 568 ? -7.172 37.25 15.047 1 79.75 568 GLY A CA 1
ATOM 4503 C C . GLY A 1 568 ? -5.883 36.781 15.711 1 79.75 568 GLY A C 1
ATOM 4504 O O . GLY A 1 568 ? -4.855 37.469 15.602 1 79.75 568 GLY A O 1
ATOM 4505 N N . ARG A 1 569 ? -5.91 35.656 16.344 1 80.5 569 ARG A N 1
ATOM 4506 C CA . ARG A 1 569 ? -4.816 35.094 17.125 1 80.5 569 ARG A CA 1
ATOM 4507 C C . ARG A 1 569 ? -3.623 34.75 16.234 1 80.5 569 ARG A C 1
ATOM 4509 O O . ARG A 1 569 ? -2.473 34.875 16.656 1 80.5 569 ARG A O 1
ATOM 4516 N N . TYR A 1 570 ? -3.893 34.5 15.031 1 85.62 570 TYR A N 1
ATOM 4517 C CA . TYR A 1 570 ? -2.855 34 14.141 1 85.62 570 TYR A CA 1
ATOM 4518 C C . TYR A 1 570 ? -2.49 35.062 13.094 1 85.62 570 TYR A C 1
ATOM 4520 O O . TYR A 1 570 ? -1.782 34.75 12.125 1 85.62 570 TYR A O 1
ATOM 4528 N N . ASP A 1 571 ? -2.971 36.281 13.367 1 89.19 571 ASP A N 1
ATOM 4529 C CA . ASP A 1 571 ? -2.881 37.25 12.305 1 89.19 571 ASP A CA 1
ATOM 4530 C C . ASP A 1 571 ? -1.502 37.906 12.281 1 89.19 571 ASP A C 1
ATOM 4532 O O . ASP A 1 571 ? -1.038 38.344 11.227 1 89.19 571 ASP A O 1
ATOM 4536 N N . TYR A 1 572 ? -0.911 38.062 13.422 1 92.44 572 TYR A N 1
ATOM 4537 C CA . TYR A 1 572 ? 0.359 38.75 13.531 1 92.44 572 TYR A CA 1
ATOM 4538 C C . TYR A 1 572 ? 1.362 37.969 14.344 1 92.44 572 TYR A C 1
ATOM 4540 O O . TYR A 1 572 ? 0.978 37.094 15.133 1 92.44 572 TYR A O 1
ATOM 4548 N N . ARG A 1 573 ? 2.699 38.312 14.109 1 93.5 573 ARG A N 1
ATOM 4549 C CA . ARG A 1 573 ? 3.762 37.5 14.711 1 93.5 573 ARG A CA 1
ATOM 4550 C C . ARG A 1 573 ? 4.391 38.25 15.891 1 93.5 573 ARG A C 1
ATOM 4552 O O . ARG A 1 573 ? 4.574 39.469 15.844 1 93.5 573 ARG A O 1
ATOM 4559 N N . ASP A 1 574 ? 4.758 37.469 16.812 1 92.38 574 ASP A N 1
ATOM 4560 C CA . ASP A 1 574 ? 5.324 38.094 18.016 1 92.38 574 ASP A CA 1
ATOM 4561 C C . ASP A 1 574 ? 6.695 38.688 17.734 1 92.38 574 ASP A C 1
ATOM 4563 O O . ASP A 1 574 ? 7.051 39.719 18.281 1 92.38 574 ASP A O 1
ATOM 4567 N N . TYR A 1 575 ? 7.465 38.094 16.781 1 93.25 575 TYR A N 1
ATOM 4568 C CA . TYR A 1 575 ? 8.828 38.531 16.5 1 93.25 575 TYR A CA 1
ATOM 4569 C C . TYR A 1 575 ? 8.844 39.75 15.586 1 93.25 575 TYR A C 1
ATOM 4571 O O . TYR A 1 575 ? 9.898 40.312 15.32 1 93.25 575 TYR A O 1
ATOM 4579 N N . LEU A 1 576 ? 7.684 40.125 15.141 1 95.69 576 LEU A N 1
ATOM 4580 C CA . LEU A 1 576 ? 7.574 41.312 14.289 1 95.69 576 LEU A CA 1
ATOM 4581 C C . LEU A 1 576 ? 7.324 42.562 15.117 1 95.69 576 LEU A C 1
ATOM 4583 O O . LEU A 1 576 ? 7.484 43.688 14.625 1 95.69 576 LEU A O 1
ATOM 4587 N N . GLN A 1 577 ? 6.887 42.406 16.312 1 93.31 577 GLN A N 1
ATOM 4588 C CA . GLN A 1 577 ? 6.547 43.5 17.203 1 93.31 577 GLN A CA 1
ATOM 4589 C C . GLN A 1 577 ? 7.801 44.125 17.828 1 93.31 577 GLN A C 1
ATOM 4591 O O . GLN A 1 577 ? 8.492 43.438 18.609 1 93.31 577 GLN A O 1
ATOM 4596 N N . PRO A 1 578 ? 8.062 45.406 17.516 1 94.12 578 PRO A N 1
ATOM 4597 C CA . PRO A 1 578 ? 9.227 46 18.172 1 94.12 578 PRO A CA 1
ATOM 4598 C C . PRO A 1 578 ? 9.031 46.219 19.672 1 94.12 578 PRO A C 1
ATOM 4600 O O . PRO A 1 578 ? 7.941 46.594 20.109 1 94.12 578 PRO A O 1
ATOM 4603 N N . GLN A 1 579 ? 9.984 46.094 20.484 1 89.19 579 GLN A N 1
ATOM 4604 C CA . GLN A 1 579 ? 9.922 46.094 21.938 1 89.19 579 GLN A CA 1
ATOM 4605 C C . GLN A 1 579 ? 9.516 47.438 22.484 1 89.19 579 GLN A C 1
ATOM 4607 O O . GLN A 1 579 ? 8.805 47.531 23.5 1 89.19 579 GLN A O 1
ATOM 4612 N N . HIS A 1 580 ? 9.938 48.469 21.766 1 91.62 580 HIS A N 1
ATOM 4613 C CA . HIS A 1 580 ? 9.719 49.812 22.312 1 91.62 580 HIS A CA 1
ATOM 4614 C C . HIS A 1 580 ? 8.312 50.312 21.984 1 91.62 580 HIS A C 1
ATOM 4616 O O . HIS A 1 580 ? 7.898 51.344 22.469 1 91.62 580 HIS A O 1
ATOM 4622 N N . LEU A 1 581 ? 7.574 49.562 21.156 1 91.19 581 LEU A N 1
ATOM 4623 C CA . LEU A 1 581 ? 6.203 49.969 20.812 1 91.19 581 LEU A CA 1
ATOM 4624 C C . LEU A 1 581 ? 5.203 49.031 21.5 1 91.19 581 LEU A C 1
ATOM 4626 O O . LEU A 1 581 ? 4.52 48.25 20.844 1 91.19 581 LEU A O 1
ATOM 4630 N N . ALA A 1 582 ? 5.23 49.031 22.859 1 75.38 582 ALA A N 1
ATOM 4631 C CA . ALA A 1 582 ? 4.387 48.125 23.656 1 75.38 582 ALA A CA 1
ATOM 4632 C C . ALA A 1 582 ? 2.938 48.594 23.656 1 75.38 582 ALA A C 1
ATOM 4634 O O . ALA A 1 582 ? 2.67 49.781 23.438 1 75.38 582 ALA A O 1
ATOM 4635 N N . HIS A 1 583 ? 2.066 47.625 23.844 1 73.06 583 HIS A N 1
ATOM 4636 C CA . HIS A 1 583 ? 0.65 47.906 24.047 1 73.06 583 HIS A CA 1
ATOM 4637 C C . HIS A 1 583 ? 0.441 48.875 25.203 1 73.06 583 HIS A C 1
ATOM 4639 O O . HIS A 1 583 ? 1.03 48.688 26.281 1 73.06 583 HIS A O 1
ATOM 4645 N N . GLY A 1 584 ? -0.236 50.062 24.859 1 72.94 584 GLY A N 1
ATOM 4646 C CA . GLY A 1 584 ? -0.441 51 25.938 1 72.94 584 GLY A CA 1
ATOM 4647 C C . GLY A 1 584 ? -1.447 52.094 25.609 1 72.94 584 GLY A C 1
ATOM 4648 O O . GLY A 1 584 ? -2.141 52 24.594 1 72.94 584 GLY A O 1
ATOM 4649 N N . GLU A 1 585 ? -1.534 53.031 26.422 1 73.5 585 GLU A N 1
ATOM 4650 C CA . GLU A 1 585 ? -2.469 54.156 26.344 1 73.5 585 GLU A CA 1
ATOM 4651 C C . GLU A 1 585 ? -2.379 54.844 24.984 1 73.5 585 GLU A C 1
ATOM 4653 O O . GLU A 1 585 ? -1.281 55.062 24.453 1 73.5 585 GLU A O 1
ATOM 4658 N N . ASN A 1 586 ? -3.553 55 24.312 1 72.38 586 ASN A N 1
ATOM 4659 C CA . ASN A 1 586 ? -3.748 55.75 23.078 1 72.38 586 ASN A CA 1
ATOM 4660 C C . ASN A 1 586 ? -3.428 54.875 21.859 1 72.38 586 ASN A C 1
ATOM 4662 O O . ASN A 1 586 ? -3.551 55.344 20.719 1 72.38 586 ASN A O 1
ATOM 4666 N N . HIS A 1 587 ? -2.887 53.656 22.125 1 77.56 587 HIS A N 1
ATOM 4667 C CA . HIS A 1 587 ? -2.568 52.75 21.031 1 77.56 587 HIS A CA 1
ATOM 4668 C C . HIS A 1 587 ? -3.139 51.375 21.297 1 77.56 587 HIS A C 1
ATOM 4670 O O . HIS A 1 587 ? -2.449 50.344 21.109 1 77.56 587 HIS A O 1
ATOM 4676 N N . LEU A 1 588 ? -4.344 51.438 21.797 1 73.5 588 LEU A N 1
ATOM 4677 C CA . LEU A 1 588 ? -4.945 50.188 22.266 1 73.5 588 LEU A CA 1
ATOM 4678 C C . LEU A 1 588 ? -5.266 49.25 21.109 1 73.5 588 LEU A C 1
ATOM 4680 O O . LEU A 1 588 ? -5.711 49.688 20.047 1 73.5 588 LEU A O 1
ATOM 4684 N N . LYS A 1 589 ? -4.863 47.969 21.266 1 78.06 589 LYS A N 1
ATOM 4685 C CA . LYS A 1 589 ? -5.188 46.875 20.359 1 78.06 589 LYS A CA 1
ATOM 4686 C C . LYS A 1 589 ? -5.543 45.625 21.141 1 78.06 589 LYS A C 1
ATOM 4688 O O . LYS A 1 589 ? -5.059 45.406 22.266 1 78.06 589 LYS A O 1
ATOM 4693 N N . PHE A 1 590 ? -6.562 44.906 20.453 1 80.88 590 PHE A N 1
ATOM 4694 C CA . PHE A 1 590 ? -6.969 43.656 21.109 1 80.88 590 PHE A CA 1
ATOM 4695 C C . PHE A 1 590 ? -6.961 42.5 20.109 1 80.88 590 PHE A C 1
ATOM 4697 O O . PHE A 1 590 ? -7.223 42.688 18.922 1 80.88 590 PHE A O 1
ATOM 4704 N N . MET B 1 1 ? 16.609 25.953 -54.969 1 20.16 1 MET B N 1
ATOM 4705 C CA . MET B 1 1 ? 15.977 25.891 -56.312 1 20.16 1 MET B CA 1
ATOM 4706 C C . MET B 1 1 ? 16.219 24.547 -56.969 1 20.16 1 MET B C 1
ATOM 4708 O O . MET B 1 1 ? 15.844 24.328 -58.125 1 20.16 1 MET B O 1
ATOM 4712 N N . ASN B 1 2 ? 17.203 23.797 -56.406 1 20.42 2 ASN B N 1
ATOM 4713 C CA . ASN B 1 2 ? 18.109 22.797 -56.969 1 20.42 2 ASN B CA 1
ATOM 4714 C C . ASN B 1 2 ? 17.359 21.578 -57.469 1 20.42 2 ASN B C 1
ATOM 4716 O O . ASN B 1 2 ? 16.281 21.25 -56.938 1 20.42 2 ASN B O 1
ATOM 4720 N N . THR B 1 3 ? 17.812 21 -58.562 1 21.94 3 THR B N 1
ATOM 4721 C CA . THR B 1 3 ? 17.5 20.328 -59.812 1 21.94 3 THR B CA 1
ATOM 4722 C C . THR B 1 3 ? 17.375 18.828 -59.625 1 21.94 3 THR B C 1
ATOM 4724 O O . THR B 1 3 ? 17.484 18.047 -60.562 1 21.94 3 THR B O 1
ATOM 4727 N N . PRO B 1 4 ? 17 18.344 -58.469 1 24.94 4 PRO B N 1
ATOM 4728 C CA . PRO B 1 4 ? 17.438 16.953 -58.312 1 24.94 4 PRO B CA 1
ATOM 4729 C C . PRO B 1 4 ? 16.844 16.031 -59.375 1 24.94 4 PRO B C 1
ATOM 4731 O O . PRO B 1 4 ? 15.672 16.203 -59.75 1 24.94 4 PRO B O 1
ATOM 4734 N N . SER B 1 5 ? 17.672 15.477 -60.219 1 22.16 5 SER B N 1
ATOM 4735 C CA . SER B 1 5 ? 17.625 14.688 -61.438 1 22.16 5 SER B CA 1
ATOM 4736 C C . SER B 1 5 ? 16.922 13.352 -61.219 1 22.16 5 SER B C 1
ATOM 4738 O O . SER B 1 5 ? 17.281 12.602 -60.312 1 22.16 5 SER B O 1
ATOM 4740 N N . LYS B 1 6 ? 15.68 13.234 -61.75 1 24.66 6 LYS B N 1
ATOM 4741 C CA . LYS B 1 6 ? 14.719 12.141 -61.719 1 24.66 6 LYS B CA 1
ATOM 4742 C C . LYS B 1 6 ? 15.258 10.922 -62.469 1 24.66 6 LYS B C 1
ATOM 4744 O O . LYS B 1 6 ? 15.484 10.977 -63.688 1 24.66 6 LYS B O 1
ATOM 4749 N N . PHE B 1 7 ? 16.266 10.227 -61.844 1 23.22 7 PHE B N 1
ATOM 4750 C CA . PHE B 1 7 ? 16.844 9 -62.375 1 23.22 7 PHE B CA 1
ATOM 4751 C C . PHE B 1 7 ? 15.758 8.062 -62.875 1 23.22 7 PHE B C 1
ATOM 4753 O O . PHE B 1 7 ? 14.711 7.914 -62.219 1 23.22 7 PHE B O 1
ATOM 4760 N N . ALA B 1 8 ? 15.953 7.723 -64.062 1 21.81 8 ALA B N 1
ATOM 4761 C CA . ALA B 1 8 ? 15.258 6.98 -65.125 1 21.81 8 ALA B CA 1
ATOM 4762 C C . ALA B 1 8 ? 14.859 5.586 -64.625 1 21.81 8 ALA B C 1
ATOM 4764 O O . ALA B 1 8 ? 15.555 4.996 -63.812 1 21.81 8 ALA B O 1
ATOM 4765 N N . ILE B 1 9 ? 13.773 4.961 -65.125 1 21.8 9 ILE B N 1
ATOM 4766 C CA . ILE B 1 9 ? 12.68 4.016 -64.938 1 21.8 9 ILE B CA 1
ATOM 4767 C C . ILE B 1 9 ? 13.125 2.615 -65.375 1 21.8 9 ILE B C 1
ATOM 4769 O O . ILE B 1 9 ? 12.359 1.654 -65.25 1 21.8 9 ILE B O 1
ATOM 4773 N N . THR B 1 10 ? 14.531 2.373 -65.625 1 22.25 10 THR B N 1
ATOM 4774 C CA . THR B 1 10 ? 14.609 1.243 -66.562 1 22.25 10 THR B CA 1
ATOM 4775 C C . THR B 1 10 ? 13.977 -0.001 -65.938 1 22.25 10 THR B C 1
ATOM 4777 O O . THR B 1 10 ? 14.211 -0.312 -64.75 1 22.25 10 THR B O 1
ATOM 4780 N N . ILE B 1 11 ? 13.109 -0.665 -66.75 1 25.36 11 ILE B N 1
ATOM 4781 C CA . ILE B 1 11 ? 12.062 -1.677 -66.75 1 25.36 11 ILE B CA 1
ATOM 4782 C C . ILE B 1 11 ? 12.688 -3.066 -66.625 1 25.36 11 ILE B C 1
ATOM 4784 O O . ILE B 1 11 ? 11.969 -4.074 -66.625 1 25.36 11 ILE B O 1
ATOM 4788 N N . ILE B 1 12 ? 13.969 -3.271 -66.188 1 24.77 12 ILE B N 1
ATOM 4789 C CA . ILE B 1 12 ? 14.484 -4.551 -66.625 1 24.77 12 ILE B CA 1
ATOM 4790 C C . ILE B 1 12 ? 13.656 -5.691 -66.062 1 24.77 12 ILE B C 1
ATOM 4792 O O . ILE B 1 12 ? 13.547 -5.824 -64.812 1 24.77 12 ILE B O 1
ATOM 4796 N N . ALA B 1 13 ? 12.641 -6.199 -66.75 1 25.02 13 ALA B N 1
ATOM 4797 C CA . ALA B 1 13 ? 11.727 -7.32 -66.562 1 25.02 13 ALA B CA 1
ATOM 4798 C C . ALA B 1 13 ? 12.492 -8.633 -66.438 1 25.02 13 ALA B C 1
ATOM 4800 O O . ALA B 1 13 ? 13.016 -9.164 -67.438 1 25.02 13 ALA B O 1
ATOM 4801 N N . SER B 1 14 ? 13.484 -8.672 -65.5 1 23.44 14 SER B N 1
ATOM 4802 C CA . SER B 1 14 ? 14.227 -9.93 -65.5 1 23.44 14 SER B CA 1
ATOM 4803 C C . SER B 1 14 ? 13.289 -11.125 -65.375 1 23.44 14 SER B C 1
ATOM 4805 O O . SER B 1 14 ? 12.297 -11.086 -64.625 1 23.44 14 SER B O 1
ATOM 4807 N N . LEU B 1 15 ? 13.219 -11.922 -66.438 1 24.78 15 LEU B N 1
ATOM 4808 C CA . LEU B 1 15 ? 12.602 -13.203 -66.75 1 24.78 15 LEU B CA 1
ATOM 4809 C C . LEU B 1 15 ? 12.961 -14.25 -65.688 1 24.78 15 LEU B C 1
ATOM 4811 O O . LEU B 1 15 ? 14.117 -14.68 -65.625 1 24.78 15 LEU B O 1
ATOM 4815 N N . LEU B 1 16 ? 12.633 -14.023 -64.438 1 23.38 16 LEU B N 1
ATOM 4816 C CA . LEU B 1 16 ? 12.953 -15.062 -63.5 1 23.38 16 LEU B CA 1
ATOM 4817 C C . LEU B 1 16 ? 12.25 -16.375 -63.844 1 23.38 16 LEU B C 1
ATOM 4819 O O . LEU B 1 16 ? 11.023 -16.453 -63.812 1 23.38 16 LEU B O 1
ATOM 4823 N N . ALA B 1 17 ? 12.719 -17.109 -64.938 1 26.98 17 ALA B N 1
ATOM 4824 C CA . ALA B 1 17 ? 12.344 -18.484 -65.25 1 26.98 17 ALA B CA 1
ATOM 4825 C C . ALA B 1 17 ? 12.469 -19.375 -64 1 26.98 17 ALA B C 1
ATOM 4827 O O . ALA B 1 17 ? 13.547 -19.5 -63.438 1 26.98 17 ALA B O 1
ATOM 4828 N N . SER B 1 18 ? 11.477 -19.375 -63.219 1 23.92 18 SER B N 1
ATOM 4829 C CA . SER B 1 18 ? 11.336 -20.312 -62.094 1 23.92 18 SER B CA 1
ATOM 4830 C C . SER B 1 18 ? 11.508 -21.75 -62.562 1 23.92 18 SER B C 1
ATOM 4832 O O . SER B 1 18 ? 10.719 -22.25 -63.375 1 23.92 18 SER B O 1
ATOM 4834 N N . LEU B 1 19 ? 12.805 -22.188 -62.906 1 26.33 19 LEU B N 1
ATOM 4835 C CA . LEU B 1 19 ? 13.125 -23.594 -63.125 1 26.33 19 LEU B CA 1
ATOM 4836 C C . LEU B 1 19 ? 12.547 -24.469 -62.031 1 26.33 19 LEU B C 1
ATOM 4838 O O . LEU B 1 19 ? 12.922 -24.328 -60.875 1 26.33 19 LEU B O 1
ATOM 4842 N N . SER B 1 20 ? 11.336 -24.703 -62.156 1 27.33 20 SER B N 1
ATOM 4843 C CA . SER B 1 20 ? 10.711 -25.734 -61.344 1 27.33 20 SER B CA 1
ATOM 4844 C C . SER B 1 20 ? 11.43 -27.062 -61.5 1 27.33 20 SER B C 1
ATOM 4846 O O . SER B 1 20 ? 11.211 -27.781 -62.469 1 27.33 20 SER B O 1
ATOM 4848 N N . GLY B 1 21 ? 12.828 -27.094 -61.375 1 29.22 21 GLY B N 1
ATOM 4849 C CA . GLY B 1 21 ? 13.477 -28.406 -61.375 1 29.22 21 GLY B CA 1
ATOM 4850 C C . GLY B 1 21 ? 12.781 -29.422 -60.5 1 29.22 21 GLY B C 1
ATOM 4851 O O . GLY B 1 21 ? 12.617 -29.188 -59.281 1 29.22 21 GLY B O 1
ATOM 4852 N N . CYS B 1 22 ? 11.844 -30.125 -61.031 1 27.97 22 CYS B N 1
ATOM 4853 C CA . CYS B 1 22 ? 11.406 -31.344 -60.375 1 27.97 22 CYS B CA 1
ATOM 4854 C C . CYS B 1 22 ? 12.602 -32.188 -59.969 1 27.97 22 CYS B C 1
ATOM 4856 O O . CYS B 1 22 ? 13.234 -32.844 -60.812 1 27.97 22 CYS B O 1
ATOM 4858 N N . ALA B 1 23 ? 13.523 -31.719 -59.156 1 35.88 23 ALA B N 1
ATOM 4859 C CA . ALA B 1 23 ? 14.539 -32.625 -58.656 1 35.88 23 ALA B CA 1
ATOM 4860 C C . ALA B 1 23 ? 13.938 -34 -58.312 1 35.88 23 ALA B C 1
ATOM 4862 O O . ALA B 1 23 ? 13.023 -34.094 -57.5 1 35.88 23 ALA B O 1
ATOM 4863 N N . SER B 1 24 ? 13.859 -34.875 -59.344 1 34.28 24 SER B N 1
ATOM 4864 C CA . SER B 1 24 ? 13.539 -36.25 -59.031 1 34.28 24 SER B CA 1
ATOM 4865 C C . SER B 1 24 ? 14.203 -36.719 -57.719 1 34.28 24 SER B C 1
ATOM 4867 O O . SER B 1 24 ? 15.43 -36.719 -57.625 1 34.28 24 SER B O 1
ATOM 4869 N N . VAL B 1 25 ? 13.711 -36.406 -56.656 1 39.62 25 VAL B N 1
ATOM 4870 C CA . VAL B 1 25 ? 14.164 -37.062 -55.438 1 39.62 25 VAL B CA 1
ATOM 4871 C C . VAL B 1 25 ? 14.398 -38.562 -55.688 1 39.62 25 VAL B C 1
ATOM 4873 O O . VAL B 1 25 ? 13.461 -39.281 -56 1 39.62 25 VAL B O 1
ATOM 4876 N N . LYS B 1 26 ? 15.516 -38.781 -56.281 1 46.47 26 LYS B N 1
ATOM 4877 C CA . LYS B 1 26 ? 16.047 -40.125 -56.406 1 46.47 26 LYS B CA 1
ATOM 4878 C C . LYS B 1 26 ? 15.648 -41 -55.219 1 46.47 26 LYS B C 1
ATOM 4880 O O . LYS B 1 26 ? 15.992 -40.688 -54.094 1 46.47 26 LYS B O 1
ATOM 4885 N N . GLN B 1 27 ? 14.523 -41.812 -55.281 1 50.09 27 GLN B N 1
ATOM 4886 C CA . GLN B 1 27 ? 14.133 -42.781 -54.281 1 50.09 27 GLN B CA 1
ATOM 4887 C C . GLN B 1 27 ? 15.344 -43.562 -53.781 1 50.09 27 GLN B C 1
ATOM 4889 O O . GLN B 1 27 ? 15.969 -44.312 -54.562 1 50.09 27 GLN B O 1
ATOM 4894 N N . GLN B 1 28 ? 16 -43.156 -52.875 1 65.56 28 GLN B N 1
ATOM 4895 C CA . GLN B 1 28 ? 17.156 -43.844 -52.312 1 65.56 28 GLN B CA 1
ATOM 4896 C C . GLN B 1 28 ? 16.781 -45.219 -51.75 1 65.56 28 GLN B C 1
ATOM 4898 O O . GLN B 1 28 ? 15.797 -45.344 -51.031 1 65.56 28 GLN B O 1
ATOM 4903 N N . ASN B 1 29 ? 17.344 -46.375 -52.312 1 77 29 ASN B N 1
ATOM 4904 C CA . ASN B 1 29 ? 17.078 -47.75 -51.938 1 77 29 ASN B CA 1
ATOM 4905 C C . ASN B 1 29 ? 17.578 -48.062 -50.531 1 77 29 ASN B C 1
ATOM 4907 O O . ASN B 1 29 ? 18.719 -47.688 -50.188 1 77 29 ASN B O 1
ATOM 4911 N N . ALA B 1 30 ? 16.641 -48.531 -49.656 1 87.31 30 ALA B N 1
ATOM 4912 C CA . ALA B 1 30 ? 16.969 -48.906 -48.281 1 87.31 30 ALA B CA 1
ATOM 4913 C C . ALA B 1 30 ? 17.922 -50.094 -48.281 1 87.31 30 ALA B C 1
ATOM 4915 O O . ALA B 1 30 ? 17.938 -50.938 -49.188 1 87.31 30 ALA B O 1
ATOM 4916 N N . ASN B 1 31 ? 18.797 -50.094 -47.344 1 89.25 31 ASN B N 1
ATOM 4917 C CA . ASN B 1 31 ? 19.641 -51.281 -47.094 1 89.25 31 ASN B CA 1
ATOM 4918 C C . ASN B 1 31 ? 18.812 -52.469 -46.656 1 89.25 31 ASN B C 1
ATOM 4920 O O . ASN B 1 31 ? 18.312 -52.5 -45.531 1 89.25 31 ASN B O 1
ATOM 4924 N N . PRO B 1 32 ? 18.703 -53.469 -47.5 1 90.56 32 PRO B N 1
ATOM 4925 C CA . PRO B 1 32 ? 17.781 -54.562 -47.188 1 90.56 32 PRO B CA 1
ATOM 4926 C C . PRO B 1 32 ? 18.188 -55.344 -45.938 1 90.56 32 PRO B C 1
ATOM 4928 O O . PRO B 1 32 ? 17.328 -55.812 -45.219 1 90.56 32 PRO B O 1
ATOM 4931 N N . GLN B 1 33 ? 19.469 -55.406 -45.719 1 91.12 33 GLN B N 1
ATOM 4932 C CA . GLN B 1 33 ? 19.938 -56.156 -44.531 1 91.12 33 GLN B CA 1
ATOM 4933 C C . GLN B 1 33 ? 19.484 -55.469 -43.25 1 91.12 33 GLN B C 1
ATOM 4935 O O . GLN B 1 33 ? 19 -56.156 -42.344 1 91.12 33 GLN B O 1
ATOM 4940 N N . LEU B 1 34 ? 19.609 -54.25 -43.281 1 90.81 34 LEU B N 1
ATOM 4941 C CA . LEU B 1 34 ? 19.219 -53.5 -42.094 1 90.81 34 LEU B CA 1
ATOM 4942 C C . LEU B 1 34 ? 17.703 -53.562 -41.875 1 90.81 34 LEU B C 1
ATOM 4944 O O . LEU B 1 34 ? 17.25 -53.719 -40.75 1 90.81 34 LEU B O 1
ATOM 4948 N N . VAL B 1 35 ? 16.984 -53.469 -42.906 1 90.25 35 VAL B N 1
ATOM 4949 C CA . VAL B 1 35 ? 15.523 -53.5 -42.844 1 90.25 35 VAL B CA 1
ATOM 4950 C C . VAL B 1 35 ? 15.062 -54.875 -42.344 1 90.25 35 VAL B C 1
ATOM 4952 O O . VAL B 1 35 ? 14.125 -54.969 -41.562 1 90.25 35 VAL B O 1
ATOM 4955 N N . ASN B 1 36 ? 15.82 -55.906 -42.781 1 93.12 36 ASN B N 1
ATOM 4956 C CA . ASN B 1 36 ? 15.5 -57.25 -42.312 1 93.12 36 ASN B CA 1
ATOM 4957 C C . ASN B 1 36 ? 15.781 -57.406 -40.844 1 93.12 36 ASN B C 1
ATOM 4959 O O . ASN B 1 36 ? 15.031 -58.094 -40.125 1 93.12 36 ASN B O 1
ATOM 4963 N N . GLN B 1 37 ? 16.75 -56.781 -40.438 1 94.06 37 GLN B N 1
ATOM 4964 C CA . GLN B 1 37 ? 17.078 -56.812 -39.031 1 94.06 37 GLN B CA 1
ATOM 4965 C C . GLN B 1 37 ? 16.016 -56.125 -38.188 1 94.06 37 GLN B C 1
ATOM 4967 O O . GLN B 1 37 ? 15.625 -56.625 -37.125 1 94.06 37 GLN B O 1
ATOM 4972 N N . ILE B 1 38 ? 15.523 -55.031 -38.656 1 93.31 38 ILE B N 1
ATOM 4973 C CA . ILE B 1 38 ? 14.469 -54.281 -37.969 1 93.31 38 ILE B CA 1
ATOM 4974 C C . ILE B 1 38 ? 13.195 -55.125 -37.906 1 93.31 38 ILE B C 1
ATOM 4976 O O . ILE B 1 38 ? 12.555 -55.25 -36.875 1 93.31 38 ILE B O 1
ATOM 4980 N N . ASN B 1 39 ? 12.945 -55.812 -39 1 92.12 39 ASN B N 1
ATOM 4981 C CA . ASN B 1 39 ? 11.727 -56.594 -39.125 1 92.12 39 ASN B CA 1
ATOM 4982 C C . ASN B 1 39 ? 11.773 -57.812 -38.219 1 92.12 39 ASN B C 1
ATOM 4984 O O . ASN B 1 39 ? 10.734 -58.312 -37.781 1 92.12 39 ASN B O 1
ATOM 4988 N N . ALA B 1 40 ? 12.992 -58.219 -37.969 1 93.19 40 ALA B N 1
ATOM 4989 C CA . ALA B 1 40 ? 13.156 -59.469 -37.188 1 93.19 40 ALA B CA 1
ATOM 4990 C C . ALA B 1 40 ? 13.336 -59.156 -35.719 1 93.19 40 ALA B C 1
ATOM 4992 O O . ALA B 1 40 ? 13.227 -60.062 -34.875 1 93.19 40 ALA B O 1
ATOM 4993 N N . ALA B 1 41 ? 13.5 -57.938 -35.375 1 93.25 41 ALA B N 1
ATOM 4994 C CA . ALA B 1 41 ? 13.836 -57.594 -34 1 93.25 41 ALA B CA 1
ATOM 4995 C C . ALA B 1 41 ? 12.625 -57.75 -33.062 1 93.25 41 ALA B C 1
ATOM 4997 O O . ALA B 1 41 ? 11.5 -57.406 -33.469 1 93.25 41 ALA B O 1
ATOM 4998 N N . SER B 1 42 ? 12.836 -58.25 -31.906 1 92.81 42 SER B N 1
ATOM 4999 C CA . SER B 1 42 ? 11.789 -58.312 -30.891 1 92.81 42 SER B CA 1
ATOM 5000 C C . SER B 1 42 ? 11.531 -56.938 -30.297 1 92.81 42 SER B C 1
ATOM 5002 O O . SER B 1 42 ? 12.367 -56.031 -30.391 1 92.81 42 SER B O 1
ATOM 5004 N N . GLU B 1 43 ? 10.375 -56.844 -29.75 1 91.44 43 GLU B N 1
ATOM 5005 C CA . GLU B 1 43 ? 10.016 -55.594 -29.062 1 91.44 43 GLU B CA 1
ATOM 5006 C C . GLU B 1 43 ? 11.055 -55.219 -28.016 1 91.44 43 GLU B C 1
ATOM 5008 O O . GLU B 1 43 ? 11.5 -54.094 -27.938 1 91.44 43 GLU B O 1
ATOM 5013 N N . THR B 1 44 ? 11.492 -56.25 -27.297 1 91.62 44 THR B N 1
ATOM 5014 C CA . THR B 1 44 ? 12.445 -56 -26.203 1 91.62 44 THR B CA 1
ATOM 5015 C C . THR B 1 44 ? 13.789 -55.562 -26.766 1 91.62 44 THR B C 1
ATOM 5017 O O . THR B 1 44 ? 14.453 -54.719 -26.172 1 91.62 44 THR B O 1
ATOM 5020 N N . ALA B 1 45 ? 14.07 -56.062 -27.844 1 91.56 45 ALA B N 1
ATOM 5021 C CA . ALA B 1 45 ? 15.344 -55.719 -28.453 1 91.56 45 ALA B CA 1
ATOM 5022 C C . ALA B 1 45 ? 15.297 -54.312 -29.062 1 91.56 45 ALA B C 1
ATOM 5024 O O . ALA B 1 45 ? 16.297 -53.594 -29.078 1 91.56 45 ALA B O 1
ATOM 5025 N N . LEU B 1 46 ? 14.195 -54 -29.562 1 91.94 46 LEU B N 1
ATOM 5026 C CA . LEU B 1 46 ? 14.023 -52.719 -30.188 1 91.94 46 LEU B CA 1
ATOM 5027 C C . LEU B 1 46 ? 13.93 -51.594 -29.156 1 91.94 46 LEU B C 1
ATOM 5029 O O . LEU B 1 46 ? 14.5 -50.531 -29.328 1 91.94 46 LEU B O 1
ATOM 5033 N N . PHE B 1 47 ? 13.195 -51.875 -28.078 1 92.44 47 PHE B N 1
ATOM 5034 C CA . PHE B 1 47 ? 12.969 -50.875 -27.047 1 92.44 47 PHE B CA 1
ATOM 5035 C C . PHE B 1 47 ? 14.039 -50.969 -25.953 1 92.44 47 PHE B C 1
ATOM 5037 O O . PHE B 1 47 ? 13.719 -51.219 -24.797 1 92.44 47 PHE B O 1
ATOM 5044 N N . ASP B 1 48 ? 15.234 -50.812 -26.391 1 90.81 48 ASP B N 1
ATOM 5045 C CA . ASP B 1 48 ? 16.438 -50.844 -25.562 1 90.81 48 ASP B CA 1
ATOM 5046 C C . ASP B 1 48 ? 17.438 -49.781 -26 1 90.81 48 ASP B C 1
ATOM 5048 O O . ASP B 1 48 ? 17.781 -49.688 -27.172 1 90.81 48 ASP B O 1
ATOM 5052 N N . ALA B 1 49 ? 17.922 -49.062 -25.062 1 89.75 49 ALA B N 1
ATOM 5053 C CA . ALA B 1 49 ? 18.844 -47.969 -25.359 1 89.75 49 ALA B CA 1
ATOM 5054 C C . ALA B 1 49 ? 20.141 -48.5 -25.984 1 89.75 49 ALA B C 1
ATOM 5056 O O . ALA B 1 49 ? 20.844 -47.75 -26.672 1 89.75 49 ALA B O 1
ATOM 5057 N N . GLN B 1 50 ? 20.391 -49.75 -25.766 1 90 50 GLN B N 1
ATOM 5058 C CA . GLN B 1 50 ? 21.641 -50.344 -26.25 1 90 50 GLN B CA 1
ATOM 5059 C C . GLN B 1 50 ? 21.406 -51.062 -27.578 1 90 50 GLN B C 1
ATOM 5061 O O . GLN B 1 50 ? 22.328 -51.688 -28.109 1 90 50 GLN B O 1
ATOM 5066 N N . SER B 1 51 ? 20.25 -50.938 -28.062 1 93.06 51 SER B N 1
ATOM 5067 C CA . SER B 1 51 ? 19.969 -51.625 -29.328 1 93.06 51 SER B CA 1
ATOM 5068 C C . SER B 1 51 ? 20.859 -51.094 -30.438 1 93.06 51 SER B C 1
ATOM 5070 O O . SER B 1 51 ? 20.922 -49.875 -30.688 1 93.06 51 SER B O 1
ATOM 5072 N N . PRO B 1 52 ? 21.531 -51.938 -31.141 1 93.81 52 PRO B N 1
ATOM 5073 C CA . PRO B 1 52 ? 22.406 -51.5 -32.219 1 93.81 52 PRO B CA 1
ATOM 5074 C C . PRO B 1 52 ? 21.625 -50.969 -33.438 1 93.81 52 PRO B C 1
ATOM 5076 O O . PRO B 1 52 ? 22.219 -50.375 -34.344 1 93.81 52 PRO B O 1
ATOM 5079 N N . LEU B 1 53 ? 20.344 -51.125 -33.375 1 95.25 53 LEU B N 1
ATOM 5080 C CA . LEU B 1 53 ? 19.5 -50.688 -34.5 1 95.25 53 LEU B CA 1
ATOM 5081 C C . LEU B 1 53 ? 19.078 -49.25 -34.344 1 95.25 53 LEU B C 1
ATOM 5083 O O . LEU B 1 53 ? 18.5 -48.656 -35.25 1 95.25 53 LEU B O 1
ATOM 5087 N N . LEU B 1 54 ? 19.281 -48.688 -33.219 1 95.88 54 LEU B N 1
ATOM 5088 C CA . LEU B 1 54 ? 18.859 -47.312 -32.969 1 95.88 54 LEU B CA 1
ATOM 5089 C C . LEU B 1 54 ? 19.984 -46.344 -33.25 1 95.88 54 LEU B C 1
ATOM 5091 O O . LEU B 1 54 ? 20.5 -45.688 -32.344 1 95.88 54 LEU B O 1
ATOM 5095 N N . THR B 1 55 ? 20.297 -46.188 -34.5 1 94.94 55 THR B N 1
ATOM 5096 C CA . THR B 1 55 ? 21.281 -45.25 -35.031 1 94.94 55 THR B CA 1
ATOM 5097 C C . THR B 1 55 ? 20.672 -44.312 -36.062 1 94.94 55 THR B C 1
ATOM 5099 O O . THR B 1 55 ? 19.625 -44.656 -36.656 1 94.94 55 THR B O 1
ATOM 5102 N N . THR B 1 56 ? 21.312 -43.25 -36.312 1 95.88 56 THR B N 1
ATOM 5103 C CA . THR B 1 56 ? 20.797 -42.281 -37.312 1 95.88 56 THR B CA 1
ATOM 5104 C C . THR B 1 56 ? 20.797 -42.906 -38.719 1 95.88 56 THR B C 1
ATOM 5106 O O . THR B 1 56 ? 19.906 -42.656 -39.5 1 95.88 56 THR B O 1
ATOM 5109 N N . ASP B 1 57 ? 21.75 -43.719 -38.906 1 94.44 57 ASP B N 1
ATOM 5110 C CA . ASP B 1 57 ? 21.812 -44.406 -40.219 1 94.44 57 ASP B CA 1
ATOM 5111 C C . ASP B 1 57 ? 20.641 -45.375 -40.375 1 94.44 57 ASP B C 1
ATOM 5113 O O . ASP B 1 57 ? 19.969 -45.406 -41.406 1 94.44 57 ASP B O 1
ATOM 5117 N N . ALA B 1 58 ? 20.422 -46.156 -39.375 1 95.81 58 ALA B N 1
ATOM 5118 C CA . ALA B 1 58 ? 19.297 -47.094 -39.406 1 95.81 58 ALA B CA 1
ATOM 5119 C C . ALA B 1 58 ? 17.969 -46.344 -39.562 1 95.81 58 ALA B C 1
ATOM 5121 O O . ALA B 1 58 ? 17.062 -46.812 -40.219 1 95.81 58 ALA B O 1
ATOM 5122 N N . PHE B 1 59 ? 17.859 -45.219 -38.906 1 97.19 59 PHE B N 1
ATOM 5123 C CA . PHE B 1 59 ? 16.672 -44.375 -39 1 97.19 59 PHE B CA 1
ATOM 5124 C C . PHE B 1 59 ? 16.422 -44 -40.438 1 97.19 59 PHE B C 1
ATOM 5126 O O . PHE B 1 59 ? 15.297 -44.125 -40.938 1 97.19 59 PHE B O 1
ATOM 5133 N N . THR B 1 60 ? 17.438 -43.562 -41.125 1 96.06 60 THR B N 1
ATOM 5134 C CA . THR B 1 60 ? 17.328 -43.125 -42.5 1 96.06 60 THR B CA 1
ATOM 5135 C C . THR B 1 60 ? 16.953 -44.281 -43.438 1 96.06 60 THR B C 1
ATOM 5137 O O . THR B 1 60 ? 16.062 -44.125 -44.281 1 96.06 60 THR B O 1
ATOM 5140 N N . GLN B 1 61 ? 17.547 -45.375 -43.188 1 95.12 61 GLN B N 1
ATOM 5141 C CA . GLN B 1 61 ? 17.234 -46.562 -43.969 1 95.12 61 GLN B CA 1
ATOM 5142 C C . GLN B 1 61 ? 15.812 -47.031 -43.75 1 95.12 61 GLN B C 1
ATOM 5144 O O . GLN B 1 61 ? 15.133 -47.469 -44.688 1 95.12 61 GLN B O 1
ATOM 5149 N N . ALA B 1 62 ? 15.438 -47 -42.531 1 97.25 62 ALA B N 1
ATOM 5150 C CA . ALA B 1 62 ? 14.062 -47.375 -42.188 1 97.25 62 ALA B CA 1
ATOM 5151 C C . ALA B 1 62 ? 13.07 -46.438 -42.875 1 97.25 62 ALA B C 1
ATOM 5153 O O . ALA B 1 62 ? 12.008 -46.875 -43.344 1 97.25 62 ALA B O 1
ATOM 5154 N N . SER B 1 63 ? 13.383 -45.156 -43 1 97.62 63 SER B N 1
ATOM 5155 C CA . SER B 1 63 ? 12.516 -44.188 -43.688 1 97.62 63 SER B CA 1
ATOM 5156 C C . SER B 1 63 ? 12.383 -44.531 -45.156 1 97.62 63 SER B C 1
ATOM 5158 O O . SER B 1 63 ? 11.273 -44.5 -45.719 1 97.62 63 SER B O 1
ATOM 5160 N N . PHE B 1 64 ? 13.477 -44.875 -45.719 1 95.88 64 PHE B N 1
ATOM 5161 C CA . PHE B 1 64 ? 13.453 -45.25 -47.125 1 95.88 64 PHE B CA 1
ATOM 5162 C C . PHE B 1 64 ? 12.633 -46.531 -47.344 1 95.88 64 PHE B C 1
ATOM 5164 O O . PHE B 1 64 ? 11.844 -46.594 -48.312 1 95.88 64 PHE B O 1
ATOM 5171 N N . ALA B 1 65 ? 12.859 -47.375 -46.469 1 96.25 65 ALA B N 1
ATOM 5172 C CA . ALA B 1 65 ? 12.117 -48.656 -46.562 1 96.25 65 ALA B CA 1
ATOM 5173 C C . ALA B 1 65 ? 10.617 -48.406 -46.375 1 96.25 65 ALA B C 1
ATOM 5175 O O . ALA B 1 65 ? 9.805 -49 -47.094 1 96.25 65 ALA B O 1
ATOM 5176 N N . LEU B 1 66 ? 10.273 -47.594 -45.469 1 96.56 66 LEU B N 1
ATOM 5177 C CA . LEU B 1 66 ? 8.867 -47.25 -45.25 1 96.56 66 LEU B CA 1
ATOM 5178 C C . LEU B 1 66 ? 8.242 -46.656 -46.5 1 96.56 66 LEU B C 1
ATOM 5180 O O . LEU B 1 66 ? 7.105 -46.969 -46.844 1 96.56 66 LEU B O 1
ATOM 5184 N N . ALA B 1 67 ? 8.953 -45.812 -47.219 1 95.12 67 ALA B N 1
ATOM 5185 C CA . ALA B 1 67 ? 8.453 -45.094 -48.375 1 95.12 67 ALA B CA 1
ATOM 5186 C C . ALA B 1 67 ? 8.18 -46.062 -49.531 1 95.12 67 ALA B C 1
ATOM 5188 O O . ALA B 1 67 ? 7.281 -45.812 -50.344 1 95.12 67 ALA B O 1
ATOM 5189 N N . SER B 1 68 ? 8.898 -47.156 -49.5 1 92.75 68 SER B N 1
ATOM 5190 C CA . SER B 1 68 ? 8.828 -48 -50.688 1 92.75 68 SER B CA 1
ATOM 5191 C C . SER B 1 68 ? 8.008 -49.25 -50.406 1 92.75 68 SER B C 1
ATOM 5193 O O . SER B 1 68 ? 7.621 -49.969 -51.312 1 92.75 68 SER B O 1
ATOM 5195 N N . SER B 1 69 ? 7.723 -49.469 -49.188 1 92.56 69 SER B N 1
ATOM 5196 C CA . SER B 1 69 ? 7.059 -50.719 -48.812 1 92.56 69 SER B CA 1
ATOM 5197 C C . SER B 1 69 ? 5.559 -50.656 -49.094 1 92.56 69 SER B C 1
ATOM 5199 O O . SER B 1 69 ? 4.934 -49.625 -48.875 1 92.56 69 SER B O 1
ATOM 5201 N N . LYS B 1 70 ? 5.023 -51.875 -49.562 1 92.81 70 LYS B N 1
ATOM 5202 C CA . LYS B 1 70 ? 3.578 -52 -49.719 1 92.81 70 LYS B CA 1
ATOM 5203 C C . LYS B 1 70 ? 3.027 -53.125 -48.812 1 92.81 70 LYS B C 1
ATOM 5205 O O . LYS B 1 70 ? 1.817 -53.344 -48.781 1 92.81 70 LYS B O 1
ATOM 5210 N N . ASP B 1 71 ? 3.928 -53.719 -48.094 1 92.62 71 ASP B N 1
ATOM 5211 C CA . ASP B 1 71 ? 3.555 -54.781 -47.188 1 92.62 71 ASP B CA 1
ATOM 5212 C C . ASP B 1 71 ? 3.15 -54.25 -45.812 1 92.62 71 ASP B C 1
ATOM 5214 O O . ASP B 1 71 ? 3.971 -53.656 -45.094 1 92.62 71 ASP B O 1
ATOM 5218 N N . ILE B 1 72 ? 1.968 -54.531 -45.438 1 94.81 72 ILE B N 1
ATOM 5219 C CA . ILE B 1 72 ? 1.358 -53.969 -44.25 1 94.81 72 ILE B CA 1
ATOM 5220 C C . ILE B 1 72 ? 2.162 -54.375 -43 1 94.81 72 ILE B C 1
ATOM 5222 O O . ILE B 1 72 ? 2.375 -53.594 -42.094 1 94.81 72 ILE B O 1
ATOM 5226 N N . ALA B 1 73 ? 2.609 -55.625 -42.969 1 93.94 73 ALA B N 1
ATOM 5227 C CA . ALA B 1 73 ? 3.361 -56.125 -41.812 1 93.94 73 ALA B CA 1
ATOM 5228 C C . ALA B 1 73 ? 4.703 -55.406 -41.688 1 93.94 73 ALA B C 1
ATOM 5230 O O . ALA B 1 73 ? 5.137 -55.094 -40.562 1 93.94 73 ALA B O 1
ATOM 5231 N N . VAL B 1 74 ? 5.297 -55.188 -42.781 1 93.88 74 VAL B N 1
ATOM 5232 C CA . VAL B 1 74 ? 6.586 -54.5 -42.781 1 93.88 74 VAL B CA 1
ATOM 5233 C C . VAL B 1 74 ? 6.398 -53.031 -42.375 1 93.88 74 VAL B C 1
ATOM 5235 O O . VAL B 1 74 ? 7.176 -52.531 -41.562 1 93.88 74 VAL B O 1
ATOM 5238 N N . ILE B 1 75 ? 5.336 -52.438 -42.906 1 96 75 ILE B N 1
ATOM 5239 C CA . ILE B 1 75 ? 5.035 -51.031 -42.562 1 96 75 ILE B CA 1
ATOM 5240 C C . ILE B 1 75 ? 4.801 -50.906 -41.062 1 96 75 ILE B C 1
ATOM 5242 O O . ILE B 1 75 ? 5.316 -50 -40.438 1 96 75 ILE B O 1
ATOM 5246 N N . ASP B 1 76 ? 4.078 -51.812 -40.469 1 95.88 76 ASP B N 1
ATOM 5247 C CA . ASP B 1 76 ? 3.816 -51.812 -39.031 1 95.88 76 ASP B CA 1
ATOM 5248 C C . ASP B 1 76 ? 5.113 -51.906 -38.25 1 95.88 76 ASP B C 1
ATOM 5250 O O . ASP B 1 76 ? 5.324 -51.156 -37.281 1 95.88 76 ASP B O 1
ATOM 5254 N N . LYS B 1 77 ? 5.984 -52.812 -38.656 1 95.44 77 LYS B N 1
ATOM 5255 C CA . LYS B 1 77 ? 7.25 -53.031 -37.969 1 95.44 77 LYS B CA 1
ATOM 5256 C C . LYS B 1 77 ? 8.133 -51.781 -38.062 1 95.44 77 LYS B C 1
ATOM 5258 O O . LYS B 1 77 ? 8.789 -51.406 -37.094 1 95.44 77 LYS B O 1
ATOM 5263 N N . LEU B 1 78 ? 8.109 -51.188 -39.188 1 96.62 78 LEU B N 1
ATOM 5264 C CA . LEU B 1 78 ? 8.922 -49.969 -39.375 1 96.62 78 LEU B CA 1
ATOM 5265 C C . LEU B 1 78 ? 8.375 -48.812 -38.562 1 96.62 78 LEU B C 1
ATOM 5267 O O . LEU B 1 78 ? 9.148 -48.094 -37.938 1 96.62 78 LEU B O 1
ATOM 5271 N N . LEU B 1 79 ? 7.094 -48.656 -38.594 1 97.06 79 LEU B N 1
ATOM 5272 C CA . LEU B 1 79 ? 6.496 -47.625 -37.75 1 97.06 79 LEU B CA 1
ATOM 5273 C C . LEU B 1 79 ? 6.754 -47.875 -36.281 1 97.06 79 LEU B C 1
ATOM 5275 O O . LEU B 1 79 ? 7.023 -46.938 -35.531 1 97.06 79 LEU B O 1
ATOM 5279 N N . TYR B 1 80 ? 6.645 -49.094 -35.875 1 96.31 80 TYR B N 1
ATOM 5280 C CA . TYR B 1 80 ? 6.918 -49.438 -34.469 1 96.31 80 TYR B CA 1
ATOM 5281 C C . TYR B 1 80 ? 8.383 -49.219 -34.125 1 96.31 80 TYR B C 1
ATOM 5283 O O . TYR B 1 80 ? 8.711 -48.844 -33 1 96.31 80 TYR B O 1
ATOM 5291 N N . TYR B 1 81 ? 9.281 -49.469 -35.125 1 96.75 81 TYR B N 1
ATOM 5292 C CA . TYR B 1 81 ? 10.688 -49.125 -34.969 1 96.75 81 TYR B CA 1
ATOM 5293 C C . TYR B 1 81 ? 10.859 -47.625 -34.688 1 96.75 81 TYR B C 1
ATOM 5295 O O . TYR B 1 81 ? 11.625 -47.25 -33.812 1 96.75 81 TYR B O 1
ATOM 5303 N N . PHE B 1 82 ? 10.156 -46.812 -35.438 1 97.56 82 PHE B N 1
ATOM 5304 C CA . PHE B 1 82 ? 10.25 -45.375 -35.188 1 97.56 82 PHE B CA 1
ATOM 5305 C C . PHE B 1 82 ? 9.734 -45 -33.812 1 97.56 82 PHE B C 1
ATOM 5307 O O . PHE B 1 82 ? 10.242 -44.094 -33.188 1 97.56 82 PHE B O 1
ATOM 5314 N N . ARG B 1 83 ? 8.711 -45.688 -33.344 1 96.62 83 ARG B N 1
ATOM 5315 C CA . ARG B 1 83 ? 8.242 -45.531 -31.984 1 96.62 83 ARG B CA 1
ATOM 5316 C C . ARG B 1 83 ? 9.359 -45.812 -30.984 1 96.62 83 ARG B C 1
ATOM 5318 O O . ARG B 1 83 ? 9.617 -45.031 -30.094 1 96.62 83 ARG B O 1
ATOM 5325 N N . ALA B 1 84 ? 10.008 -46.906 -31.141 1 95.5 84 ALA B N 1
ATOM 5326 C CA . ALA B 1 84 ? 11.117 -47.281 -30.266 1 95.5 84 ALA B CA 1
ATOM 5327 C C . ALA B 1 84 ? 12.234 -46.25 -30.328 1 95.5 84 ALA B C 1
ATOM 5329 O O . ALA B 1 84 ? 12.773 -45.844 -29.297 1 95.5 84 ALA B O 1
ATOM 5330 N N . PHE B 1 85 ? 12.547 -45.875 -31.562 1 96.38 85 PHE B N 1
ATOM 5331 C CA . PHE B 1 85 ? 13.617 -44.906 -31.75 1 96.38 85 PHE B CA 1
ATOM 5332 C C . PHE B 1 85 ? 13.289 -43.594 -31.047 1 96.38 85 PHE B C 1
ATOM 5334 O O . PHE B 1 85 ? 14.18 -42.969 -30.469 1 96.38 85 PHE B O 1
ATOM 5341 N N . SER B 1 86 ? 12.102 -43.25 -31.094 1 96 86 SER B N 1
ATOM 5342 C CA . SER B 1 86 ? 11.695 -41.969 -30.484 1 96 86 SER B CA 1
ATOM 5343 C C . SER B 1 86 ? 11.938 -42 -28.969 1 96 86 SER B C 1
ATOM 5345 O O . SER B 1 86 ? 12.125 -40.938 -28.359 1 96 86 SER B O 1
ATOM 5347 N N . TYR B 1 87 ? 11.914 -43.125 -28.312 1 93.81 87 TYR B N 1
ATOM 5348 C CA . TYR B 1 87 ? 12.086 -43.219 -26.875 1 93.81 87 TYR B CA 1
ATOM 5349 C C . TYR B 1 87 ? 13.539 -43.531 -26.516 1 93.81 87 TYR B C 1
ATOM 5351 O O . TYR B 1 87 ? 14.07 -43 -25.531 1 93.81 87 TYR B O 1
ATOM 5359 N N . TYR B 1 88 ? 14.188 -44.281 -27.375 1 94.12 88 TYR B N 1
ATOM 5360 C CA . TYR B 1 88 ? 15.477 -44.812 -26.938 1 94.12 88 TYR B CA 1
ATOM 5361 C C . TYR B 1 88 ? 16.578 -44.406 -27.906 1 94.12 88 TYR B C 1
ATOM 5363 O O . TYR B 1 88 ? 17.766 -44.562 -27.609 1 94.12 88 TYR B O 1
ATOM 5371 N N . GLY B 1 89 ? 16.281 -43.906 -29.016 1 94 89 GLY B N 1
ATOM 5372 C CA . GLY B 1 89 ? 17.266 -43.531 -30.016 1 94 89 GLY B CA 1
ATOM 5373 C C . GLY B 1 89 ? 17.859 -42.156 -29.781 1 94 89 GLY B C 1
ATOM 5374 O O . GLY B 1 89 ? 17.391 -41.406 -28.906 1 94 89 GLY B O 1
ATOM 5375 N N . PRO B 1 90 ? 18.906 -41.812 -30.438 1 94 90 PRO B N 1
ATOM 5376 C CA . PRO B 1 90 ? 19.5 -40.5 -30.359 1 94 90 PRO B CA 1
ATOM 5377 C C . PRO B 1 90 ? 18.75 -39.438 -31.188 1 94 90 PRO B C 1
ATOM 5379 O O . PRO B 1 90 ? 19.297 -38.906 -32.156 1 94 90 PRO B O 1
ATOM 5382 N N . VAL B 1 91 ? 17.641 -39.094 -30.781 1 94.06 91 VAL B N 1
ATOM 5383 C CA . VAL B 1 91 ? 16.734 -38.25 -31.516 1 94.06 91 VAL B CA 1
ATOM 5384 C C . VAL B 1 91 ? 17.359 -36.875 -31.719 1 94.06 91 VAL B C 1
ATOM 5386 O O . VAL B 1 91 ? 17.125 -36.219 -32.719 1 94.06 91 VAL B O 1
ATOM 5389 N N . ASP B 1 92 ? 18.203 -36.438 -30.812 1 90.06 92 ASP B N 1
ATOM 5390 C CA . ASP B 1 92 ? 18.828 -35.125 -30.875 1 90.06 92 ASP B CA 1
ATOM 5391 C C . ASP B 1 92 ? 19.859 -35.062 -31.984 1 90.06 92 ASP B C 1
ATOM 5393 O O . ASP B 1 92 ? 20.266 -33.969 -32.406 1 90.06 92 ASP B O 1
ATOM 5397 N N . ASP B 1 93 ? 20.25 -36.156 -32.469 1 93.25 93 ASP B N 1
ATOM 5398 C CA . ASP B 1 93 ? 21.281 -36.219 -33.469 1 93.25 93 ASP B CA 1
ATOM 5399 C C . ASP B 1 93 ? 20.672 -36.281 -34.875 1 93.25 93 ASP B C 1
ATOM 5401 O O . ASP B 1 93 ? 21.391 -36.25 -35.875 1 93.25 93 ASP B O 1
ATOM 5405 N N . LEU B 1 94 ? 19.406 -36.344 -34.938 1 95.88 94 LEU B N 1
ATOM 5406 C CA . LEU B 1 94 ? 18.734 -36.406 -36.219 1 95.88 94 LEU B CA 1
ATOM 5407 C C . LEU B 1 94 ? 18.844 -35.062 -36.938 1 95.88 94 LEU B C 1
ATOM 5409 O O . LEU B 1 94 ? 18.641 -34 -36.344 1 95.88 94 LEU B O 1
ATOM 5413 N N . SER B 1 95 ? 19.141 -35.125 -38.219 1 94.94 95 SER B N 1
ATOM 5414 C CA . SER B 1 95 ? 19.203 -33.906 -39.031 1 94.94 95 SER B CA 1
ATOM 5415 C C . SER B 1 95 ? 17.844 -33.562 -39.594 1 94.94 95 SER B C 1
ATOM 5417 O O . SER B 1 95 ? 16.922 -34.375 -39.562 1 94.94 95 SER B O 1
ATOM 5419 N N . ASP B 1 96 ? 17.75 -32.438 -40.219 1 94.31 96 ASP B N 1
ATOM 5420 C CA . ASP B 1 96 ? 16.531 -32.031 -40.906 1 94.31 96 ASP B CA 1
ATOM 5421 C C . ASP B 1 96 ? 16.219 -32.969 -42.094 1 94.31 96 ASP B C 1
ATOM 5423 O O . ASP B 1 96 ? 15.047 -33.219 -42.406 1 94.31 96 ASP B O 1
ATOM 5427 N N . ALA B 1 97 ? 17.219 -33.406 -42.656 1 94.31 97 ALA B N 1
ATOM 5428 C CA . ALA B 1 97 ? 17.047 -34.281 -43.781 1 94.31 97 ALA B CA 1
ATOM 5429 C C . ALA B 1 97 ? 16.453 -35.625 -43.344 1 94.31 97 ALA B C 1
ATOM 5431 O O . ALA B 1 97 ? 15.648 -36.219 -44.062 1 94.31 97 ALA B O 1
ATOM 5432 N N . ASP B 1 98 ? 16.875 -36.062 -42.188 1 96.5 98 ASP B N 1
ATOM 5433 C CA . ASP B 1 98 ? 16.312 -37.281 -41.656 1 96.5 98 ASP B CA 1
ATOM 5434 C C . ASP B 1 98 ? 14.812 -37.156 -41.406 1 96.5 98 ASP B C 1
ATOM 5436 O O . ASP B 1 98 ? 14.039 -38.031 -41.781 1 96.5 98 ASP B O 1
ATOM 5440 N N . ILE B 1 99 ? 14.43 -36.094 -40.812 1 97.19 99 ILE B N 1
ATOM 5441 C CA . ILE B 1 99 ? 13.031 -35.844 -40.5 1 97.19 99 ILE B CA 1
ATOM 5442 C C . ILE B 1 99 ? 12.227 -35.656 -41.781 1 97.19 99 ILE B C 1
ATOM 5444 O O . ILE B 1 99 ? 11.109 -36.156 -41.875 1 97.19 99 ILE B O 1
ATOM 5448 N N . ALA B 1 100 ? 12.828 -35 -42.75 1 95.81 100 ALA B N 1
ATOM 5449 C CA . ALA B 1 100 ? 12.172 -34.812 -44.031 1 95.81 100 ALA B CA 1
ATOM 5450 C C . ALA B 1 100 ? 11.938 -36.156 -44.719 1 95.81 100 ALA B C 1
ATOM 5452 O O . ALA B 1 100 ? 10.891 -36.375 -45.344 1 95.81 100 ALA B O 1
ATOM 5453 N N . ALA B 1 101 ? 12.914 -37.031 -44.594 1 96.25 101 ALA B N 1
ATOM 5454 C CA . ALA B 1 101 ? 12.781 -38.344 -45.219 1 96.25 101 ALA B CA 1
ATOM 5455 C C . ALA B 1 101 ? 11.633 -39.125 -44.562 1 96.25 101 ALA B C 1
ATOM 5457 O O . ALA B 1 101 ? 10.852 -39.781 -45.281 1 96.25 101 ALA B O 1
ATOM 5458 N N . LEU B 1 102 ? 11.586 -39.062 -43.281 1 98.19 102 LEU B N 1
ATOM 5459 C CA . LEU B 1 102 ? 10.477 -39.719 -42.594 1 98.19 102 LEU B CA 1
ATOM 5460 C C . LEU B 1 102 ? 9.141 -39.125 -43 1 98.19 102 LEU B C 1
ATOM 5462 O O . LEU B 1 102 ? 8.18 -39.844 -43.25 1 98.19 102 LEU B O 1
ATOM 5466 N N . ALA B 1 103 ? 9.078 -37.812 -43.125 1 98.12 103 ALA B N 1
ATOM 5467 C CA . ALA B 1 103 ? 7.852 -37.125 -43.5 1 98.12 103 ALA B CA 1
ATOM 5468 C C . ALA B 1 103 ? 7.402 -37.562 -44.906 1 98.12 103 ALA B C 1
ATOM 5470 O O . ALA B 1 103 ? 6.219 -37.812 -45.125 1 98.12 103 ALA B O 1
ATOM 5471 N N . GLU B 1 104 ? 8.344 -37.625 -45.75 1 96.62 104 GLU B N 1
ATOM 5472 C CA . GLU B 1 104 ? 8.039 -38.031 -47.125 1 96.62 104 GLU B CA 1
ATOM 5473 C C . GLU B 1 104 ? 7.496 -39.469 -47.125 1 96.62 104 GLU B C 1
ATOM 5475 O O . GLU B 1 104 ? 6.555 -39.781 -47.875 1 96.62 104 GLU B O 1
ATOM 5480 N N . ALA B 1 105 ? 8.117 -40.281 -46.375 1 97.62 105 ALA B N 1
ATOM 5481 C CA . ALA B 1 105 ? 7.66 -41.656 -46.281 1 97.62 105 ALA B CA 1
ATOM 5482 C C . ALA B 1 105 ? 6.23 -41.719 -45.75 1 97.62 105 ALA B C 1
ATOM 5484 O O . ALA B 1 105 ? 5.398 -42.469 -46.281 1 97.62 105 ALA B O 1
ATOM 5485 N N . LEU B 1 106 ? 5.945 -41 -44.719 1 98.12 106 LEU B N 1
ATOM 5486 C CA . LEU B 1 106 ? 4.613 -40.969 -44.125 1 98.12 106 LEU B CA 1
ATOM 5487 C C . LEU B 1 106 ? 3.59 -40.438 -45.125 1 98.12 106 LEU B C 1
ATOM 5489 O O . LEU B 1 106 ? 2.459 -40.906 -45.188 1 98.12 106 LEU B O 1
ATOM 5493 N N . GLU B 1 107 ? 3.996 -39.469 -45.875 1 96.62 107 GLU B N 1
ATOM 5494 C CA . GLU B 1 107 ? 3.119 -38.906 -46.906 1 96.62 107 GLU B CA 1
ATOM 5495 C C . GLU B 1 107 ? 2.795 -39.938 -47.969 1 96.62 107 GLU B C 1
ATOM 5497 O O . GLU B 1 107 ? 1.646 -40.031 -48.406 1 96.62 107 GLU B O 1
ATOM 5502 N N . GLU B 1 108 ? 3.785 -40.656 -48.344 1 95.5 108 GLU B N 1
ATOM 5503 C CA . GLU B 1 108 ? 3.59 -41.688 -49.344 1 95.5 108 GLU B CA 1
ATOM 5504 C C . GLU B 1 108 ? 2.598 -42.75 -48.844 1 95.5 108 GLU B C 1
ATOM 5506 O O . GLU B 1 108 ? 1.702 -43.156 -49.594 1 95.5 108 GLU B O 1
ATOM 5511 N N . ILE B 1 109 ? 2.787 -43.125 -47.625 1 95.56 109 ILE B N 1
ATOM 5512 C CA . ILE B 1 109 ? 1.905 -44.156 -47.125 1 95.56 109 ILE B CA 1
ATOM 5513 C C . ILE B 1 109 ? 0.493 -43.625 -46.938 1 95.56 109 ILE B C 1
ATOM 5515 O O . ILE B 1 109 ? -0.49 -44.312 -47.219 1 95.56 109 ILE B O 1
ATOM 5519 N N . SER B 1 110 ? 0.333 -42.438 -46.531 1 94.94 110 SER B N 1
ATOM 5520 C CA . SER B 1 110 ? -0.986 -41.812 -46.375 1 94.94 110 SER B CA 1
ATOM 5521 C C . SER B 1 110 ? -1.665 -41.656 -47.719 1 94.94 110 SER B C 1
ATOM 5523 O O . SER B 1 110 ? -2.85 -41.969 -47.875 1 94.94 110 SER B O 1
ATOM 5525 N N . ASP B 1 111 ? -0.917 -41.281 -48.781 1 93.69 111 ASP B N 1
ATOM 5526 C CA . ASP B 1 111 ? -1.449 -41 -50.094 1 93.69 111 ASP B CA 1
ATOM 5527 C C . ASP B 1 111 ? -1.829 -42.312 -50.812 1 93.69 111 ASP B C 1
ATOM 5529 O O . ASP B 1 111 ? -2.723 -42.312 -51.656 1 93.69 111 ASP B O 1
ATOM 5533 N N . SER B 1 112 ? -1.135 -43.344 -50.406 1 93.25 112 SER B N 1
ATOM 5534 C CA . SER B 1 112 ? -1.356 -44.625 -51.094 1 93.25 112 SER B CA 1
ATOM 5535 C C . SER B 1 112 ? -2.65 -45.281 -50.594 1 93.25 112 SER B C 1
ATOM 5537 O O . SER B 1 112 ? -3.131 -46.219 -51.219 1 93.25 112 SER B O 1
ATOM 5539 N N . GLY B 1 113 ? -3.184 -44.812 -49.5 1 92.12 113 GLY B N 1
ATOM 5540 C CA . GLY B 1 113 ? -4.391 -45.406 -48.938 1 92.12 113 GLY B CA 1
ATOM 5541 C C . GLY B 1 113 ? -4.121 -46.625 -48.062 1 92.12 113 GLY B C 1
ATOM 5542 O O . GLY B 1 113 ? -5.051 -47.219 -47.531 1 92.12 113 GLY B O 1
ATOM 5543 N N . LEU B 1 114 ? -2.873 -46.906 -47.844 1 92.56 114 LEU B N 1
ATOM 5544 C CA . LEU B 1 114 ? -2.477 -48.094 -47.094 1 92.56 114 LEU B CA 1
ATOM 5545 C C . LEU B 1 114 ? -2.908 -47.969 -45.625 1 92.56 114 LEU B C 1
ATOM 5547 O O . LEU B 1 114 ? -3.047 -49 -44.938 1 92.56 114 LEU B O 1
ATOM 5551 N N . LEU B 1 115 ? -3.133 -46.812 -45.188 1 94.75 115 LEU B N 1
ATOM 5552 C CA . LEU B 1 115 ? -3.539 -46.594 -43.812 1 94.75 115 LEU B CA 1
ATOM 5553 C C . LEU B 1 115 ? -5.035 -46.844 -43.625 1 94.75 115 LEU B C 1
ATOM 5555 O O . LEU B 1 115 ? -5.516 -47.031 -42.531 1 94.75 115 LEU B O 1
ATOM 5559 N N . ASP B 1 116 ? -5.691 -46.844 -44.781 1 89.38 116 ASP B N 1
ATOM 5560 C CA . ASP B 1 116 ? -7.148 -46.906 -44.719 1 89.38 116 ASP B CA 1
ATOM 5561 C C . ASP B 1 116 ? -7.613 -48.25 -44.156 1 89.38 116 ASP B C 1
ATOM 5563 O O . ASP B 1 116 ? -7.23 -49.312 -44.625 1 89.38 116 ASP B O 1
ATOM 5567 N N . VAL B 1 117 ? -8.273 -48.281 -43.094 1 84.62 117 VAL B N 1
ATOM 5568 C CA . VAL B 1 117 ? -8.945 -49.344 -42.375 1 84.62 117 VAL B CA 1
ATOM 5569 C C . VAL B 1 117 ? -7.902 -50.25 -41.719 1 84.62 117 VAL B C 1
ATOM 5571 O O . VAL B 1 117 ? -8.211 -51.406 -41.344 1 84.62 117 VAL B O 1
ATOM 5574 N N . GLN B 1 118 ? -6.598 -49.781 -41.688 1 94.12 118 GLN B N 1
ATOM 5575 C CA . GLN B 1 118 ? -5.562 -50.5 -40.938 1 94.12 118 GLN B CA 1
ATOM 5576 C C . GLN B 1 118 ? -5.332 -49.844 -39.562 1 94.12 118 GLN B C 1
ATOM 5578 O O . GLN B 1 118 ? -4.477 -48.969 -39.438 1 94.12 118 GLN B O 1
ATOM 5583 N N . VAL B 1 119 ? -5.98 -50.375 -38.656 1 95.75 119 VAL B N 1
ATOM 5584 C CA . VAL B 1 119 ? -6.117 -49.688 -37.375 1 95.75 119 VAL B CA 1
ATOM 5585 C C . VAL B 1 119 ? -4.766 -49.625 -36.688 1 95.75 119 VAL B C 1
ATOM 5587 O O . VAL B 1 119 ? -4.418 -48.625 -36.062 1 95.75 119 VAL B O 1
ATOM 5590 N N . ARG B 1 120 ? -4.012 -50.656 -36.719 1 95.69 120 ARG B N 1
ATOM 5591 C CA . ARG B 1 120 ? -2.691 -50.688 -36.094 1 95.69 120 ARG B CA 1
ATOM 5592 C C . ARG B 1 120 ? -1.768 -49.656 -36.75 1 95.69 120 ARG B C 1
ATOM 5594 O O . ARG B 1 120 ? -1.01 -48.969 -36.062 1 95.69 120 ARG B O 1
ATOM 5601 N N . LEU B 1 121 ? -1.84 -49.594 -38.062 1 97.25 121 LEU B N 1
ATOM 5602 C CA . LEU B 1 121 ? -1.021 -48.594 -38.75 1 97.25 121 LEU B CA 1
ATOM 5603 C C . LEU B 1 121 ? -1.459 -47.188 -38.406 1 97.25 121 LEU B C 1
ATOM 5605 O O . LEU B 1 121 ? -0.624 -46.281 -38.312 1 97.25 121 LEU B O 1
ATOM 5609 N N . GLN B 1 122 ? -2.742 -47 -38.281 1 97.69 122 GLN B N 1
ATOM 5610 C CA . GLN B 1 122 ? -3.266 -45.688 -37.906 1 97.69 122 GLN B CA 1
ATOM 5611 C C . GLN B 1 122 ? -2.779 -45.281 -36.5 1 97.69 122 GLN B C 1
ATOM 5613 O O . GLN B 1 122 ? -2.443 -44.125 -36.281 1 97.69 122 GLN B O 1
ATOM 5618 N N . GLU B 1 123 ? -2.771 -46.219 -35.594 1 97.06 123 GLU B N 1
ATOM 5619 C CA . GLU B 1 123 ? -2.201 -45.969 -34.25 1 97.06 123 GLU B CA 1
ATOM 5620 C C . GLU B 1 123 ? -0.753 -45.5 -34.375 1 97.06 123 GLU B C 1
ATOM 5622 O O . GLU B 1 123 ? -0.386 -44.469 -33.812 1 97.06 123 GLU B O 1
ATOM 5627 N N . GLN B 1 124 ? 0.017 -46.25 -35.125 1 97.19 124 GLN B N 1
ATOM 5628 C CA . GLN B 1 124 ? 1.445 -45.969 -35.219 1 97.19 124 GLN B CA 1
ATOM 5629 C C . GLN B 1 124 ? 1.694 -44.656 -35.938 1 97.19 124 GLN B C 1
ATOM 5631 O O . GLN B 1 124 ? 2.645 -43.938 -35.625 1 97.19 124 GLN B O 1
ATOM 5636 N N . TYR B 1 125 ? 0.878 -44.406 -36.938 1 97.75 125 TYR B N 1
ATOM 5637 C CA . TYR B 1 125 ? 0.977 -43.156 -37.688 1 97.75 125 TYR B CA 1
ATOM 5638 C C . TYR B 1 125 ? 0.802 -41.969 -36.719 1 97.75 125 TYR B C 1
ATOM 5640 O O . TYR B 1 125 ? 1.623 -41.031 -36.719 1 97.75 125 TYR B O 1
ATOM 5648 N N . ALA B 1 126 ? -0.222 -42 -35.906 1 97.88 126 ALA B N 1
ATOM 5649 C CA . ALA B 1 126 ? -0.498 -40.938 -34.969 1 97.88 126 ALA B CA 1
ATOM 5650 C C . ALA B 1 126 ? 0.667 -40.75 -33.969 1 97.88 126 ALA B C 1
ATOM 5652 O O . ALA B 1 126 ? 1.114 -39.625 -33.75 1 97.88 126 ALA B O 1
ATOM 5653 N N . VAL B 1 127 ? 1.196 -41.875 -33.469 1 97.44 127 VAL B N 1
ATOM 5654 C CA . VAL B 1 127 ? 2.305 -41.844 -32.5 1 97.44 127 VAL B CA 1
ATOM 5655 C C . VAL B 1 127 ? 3.533 -41.219 -33.156 1 97.44 127 VAL B C 1
ATOM 5657 O O . VAL B 1 127 ? 4.211 -40.375 -32.562 1 97.44 127 VAL B O 1
ATOM 5660 N N . THR B 1 128 ? 3.758 -41.594 -34.375 1 98.06 128 THR B N 1
ATOM 5661 C CA . THR B 1 128 ? 4.918 -41.062 -35.094 1 98.06 128 THR B CA 1
ATOM 5662 C C . THR B 1 128 ? 4.809 -39.562 -35.25 1 98.06 128 THR B C 1
ATOM 5664 O O . THR B 1 128 ? 5.801 -38.844 -35.094 1 98.06 128 THR B O 1
ATOM 5667 N N . LEU B 1 129 ? 3.645 -39.094 -35.531 1 97.75 129 LEU B N 1
ATOM 5668 C CA . LEU B 1 129 ? 3.445 -37.656 -35.75 1 97.75 129 LEU B CA 1
ATOM 5669 C C . LEU B 1 129 ? 3.812 -36.875 -34.5 1 97.75 129 LEU B C 1
ATOM 5671 O O . LEU B 1 129 ? 4.633 -35.938 -34.562 1 97.75 129 LEU B O 1
ATOM 5675 N N . TYR B 1 130 ? 3.246 -37.219 -33.344 1 97 130 TYR B N 1
ATOM 5676 C CA . TYR B 1 130 ? 3.445 -36.344 -32.188 1 97 130 TYR B CA 1
ATOM 5677 C C . TYR B 1 130 ? 4.805 -36.594 -31.562 1 97 130 TYR B C 1
ATOM 5679 O O . TYR B 1 130 ? 5.27 -35.781 -30.75 1 97 130 TYR B O 1
ATOM 5687 N N . ARG B 1 131 ? 5.492 -37.656 -31.922 1 96.88 131 ARG B N 1
ATOM 5688 C CA . ARG B 1 131 ? 6.812 -37.938 -31.359 1 96.88 131 ARG B CA 1
ATOM 5689 C C . ARG B 1 131 ? 7.898 -37.188 -32.125 1 96.88 131 ARG B C 1
ATOM 5691 O O . ARG B 1 131 ? 8.922 -36.812 -31.562 1 96.88 131 ARG B O 1
ATOM 5698 N N . TYR B 1 132 ? 7.66 -37 -33.438 1 97.5 132 TYR B N 1
ATOM 5699 C CA . TYR B 1 132 ? 8.758 -36.469 -34.25 1 97.5 132 TYR B CA 1
ATOM 5700 C C . TYR B 1 132 ? 8.453 -35.062 -34.75 1 97.5 132 TYR B C 1
ATOM 5702 O O . TYR B 1 132 ? 9.359 -34.312 -35.125 1 97.5 132 TYR B O 1
ATOM 5710 N N . PHE B 1 133 ? 7.219 -34.688 -34.719 1 97.38 133 PHE B N 1
ATOM 5711 C CA . PHE B 1 133 ? 6.898 -33.469 -35.469 1 97.38 133 PHE B CA 1
ATOM 5712 C C . PHE B 1 133 ? 6.301 -32.406 -34.531 1 97.38 133 PHE B C 1
ATOM 5714 O O . PHE B 1 133 ? 5.855 -31.344 -35 1 97.38 133 PHE B O 1
ATOM 5721 N N . ALA B 1 134 ? 6.289 -32.562 -33.281 1 95.75 134 ALA B N 1
ATOM 5722 C CA . ALA B 1 134 ? 5.785 -31.609 -32.281 1 95.75 134 ALA B CA 1
ATOM 5723 C C . ALA B 1 134 ? 6.848 -30.578 -31.953 1 95.75 134 ALA B C 1
ATOM 5725 O O . ALA B 1 134 ? 7.219 -30.422 -30.781 1 95.75 134 ALA B O 1
ATOM 5726 N N . ASN B 1 135 ? 7.359 -29.844 -32.938 1 95.44 135 ASN B N 1
ATOM 5727 C CA . ASN B 1 135 ? 8.328 -28.766 -32.75 1 95.44 135 ASN B CA 1
ATOM 5728 C C . ASN B 1 135 ? 8.344 -27.828 -33.969 1 95.44 135 ASN B C 1
ATOM 5730 O O . ASN B 1 135 ? 7.828 -28.172 -35.031 1 95.44 135 ASN B O 1
ATOM 5734 N N . ASN B 1 136 ? 8.898 -26.703 -33.844 1 95.88 136 ASN B N 1
ATOM 5735 C CA . ASN B 1 136 ? 8.859 -25.656 -34.844 1 95.88 136 ASN B CA 1
ATOM 5736 C C . ASN B 1 136 ? 9.695 -26.047 -36.062 1 95.88 136 ASN B C 1
ATOM 5738 O O . ASN B 1 136 ? 9.32 -25.734 -37.219 1 95.88 136 ASN B O 1
ATOM 5742 N N . ASP B 1 137 ? 10.789 -26.719 -35.844 1 95.62 137 ASP B N 1
ATOM 5743 C CA . ASP B 1 137 ? 11.703 -27.062 -36.938 1 95.62 137 ASP B CA 1
ATOM 5744 C C . ASP B 1 137 ? 11.055 -28.062 -37.906 1 95.62 137 ASP B C 1
ATOM 5746 O O . ASP B 1 137 ? 11.25 -27.984 -39.125 1 95.62 137 ASP B O 1
ATOM 5750 N N . ALA B 1 138 ? 10.266 -28.969 -37.375 1 96.44 138 ALA B N 1
ATOM 5751 C CA . ALA B 1 138 ? 9.656 -30.031 -38.156 1 96.44 138 ALA B CA 1
ATOM 5752 C C . ALA B 1 138 ? 8.289 -29.609 -38.688 1 96.44 138 ALA B C 1
ATOM 5754 O O . ALA B 1 138 ? 7.672 -30.344 -39.469 1 96.44 138 ALA B O 1
ATOM 5755 N N . ALA B 1 139 ? 7.789 -28.484 -38.344 1 96.12 139 ALA B N 1
ATOM 5756 C CA . ALA B 1 139 ? 6.422 -28.031 -38.562 1 96.12 139 ALA B CA 1
ATOM 5757 C C . ALA B 1 139 ? 6.113 -27.984 -40.062 1 96.12 139 ALA B C 1
ATOM 5759 O O . ALA B 1 139 ? 5.055 -28.438 -40.5 1 96.12 139 ALA B O 1
ATOM 5760 N N . PRO B 1 140 ? 6.98 -27.5 -40.906 1 94.44 140 PRO B N 1
ATOM 5761 C CA . PRO B 1 140 ? 6.668 -27.469 -42.344 1 94.44 140 PRO B CA 1
ATOM 5762 C C . PRO B 1 140 ? 6.438 -28.859 -42.938 1 94.44 140 PRO B C 1
ATOM 5764 O O . PRO B 1 140 ? 5.594 -29.016 -43.812 1 94.44 140 PRO B O 1
ATOM 5767 N N . ALA B 1 141 ? 7.164 -29.812 -42.406 1 96.5 141 ALA B N 1
ATOM 5768 C CA . ALA B 1 141 ? 7.031 -31.172 -42.906 1 96.5 141 ALA B CA 1
ATOM 5769 C C . ALA B 1 141 ? 5.766 -31.844 -42.375 1 96.5 141 ALA B C 1
ATOM 5771 O O . ALA B 1 141 ? 5.328 -32.875 -42.906 1 96.5 141 ALA B O 1
ATOM 5772 N N . LEU B 1 142 ? 5.223 -31.328 -41.344 1 97 142 LEU B N 1
ATOM 5773 C CA . LEU B 1 142 ? 4.035 -31.875 -40.688 1 97 142 LEU B CA 1
ATOM 5774 C C . LEU B 1 142 ? 2.777 -31.531 -41.469 1 97 142 LEU B C 1
ATOM 5776 O O . LEU B 1 142 ? 1.823 -32.312 -41.5 1 97 142 LEU B O 1
ATOM 5780 N N . ALA B 1 143 ? 2.711 -30.422 -42.188 1 94.94 143 ALA B N 1
ATOM 5781 C CA . ALA B 1 143 ? 1.519 -29.828 -42.812 1 94.94 143 ALA B CA 1
ATOM 5782 C C . ALA B 1 143 ? 0.844 -30.828 -43.75 1 94.94 143 ALA B C 1
ATOM 5784 O O . ALA B 1 143 ? -0.352 -31.109 -43.594 1 94.94 143 ALA B O 1
ATOM 5785 N N . PRO B 1 144 ? 1.627 -31.5 -44.562 1 95.75 144 PRO B N 1
ATOM 5786 C CA . PRO B 1 144 ? 0.982 -32.406 -45.5 1 95.75 144 PRO B CA 1
ATOM 5787 C C . PRO B 1 144 ? 0.486 -33.688 -44.844 1 95.75 144 PRO B C 1
ATOM 5789 O O . PRO B 1 144 ? -0.263 -34.469 -45.438 1 95.75 144 PRO B O 1
ATOM 5792 N N . LEU B 1 145 ? 0.886 -33.906 -43.656 1 97.06 145 LEU B N 1
ATOM 5793 C CA . LEU B 1 145 ? 0.574 -35.125 -42.969 1 97.06 145 LEU B CA 1
ATOM 5794 C C . LEU B 1 145 ? -0.724 -35 -42.156 1 97.06 145 LEU B C 1
ATOM 5796 O O . LEU B 1 145 ? -1.35 -36.031 -41.812 1 97.06 145 LEU B O 1
ATOM 5800 N N . LEU B 1 146 ? -1.18 -33.812 -41.875 1 96.69 146 LEU B N 1
ATOM 5801 C CA . LEU B 1 146 ? -2.252 -33.531 -40.938 1 96.69 146 LEU B CA 1
ATOM 5802 C C . LEU B 1 146 ? -3.598 -34 -41.469 1 96.69 146 LEU B C 1
ATOM 5804 O O . LEU B 1 146 ? -4.438 -34.5 -40.719 1 96.69 146 LEU B O 1
ATOM 5808 N N . PRO B 1 147 ? -3.82 -33.938 -42.781 1 95.06 147 PRO B N 1
ATOM 5809 C CA . PRO B 1 147 ? -5.125 -34.375 -43.312 1 95.06 147 PRO B CA 1
ATOM 5810 C C . PRO B 1 147 ? -5.43 -35.844 -43 1 95.06 147 PRO B C 1
ATOM 5812 O O . PRO B 1 147 ? -6.59 -36.219 -42.781 1 95.06 147 PRO B O 1
ATOM 5815 N N . GLN B 1 148 ? -4.398 -36.656 -42.938 1 96 148 GLN B N 1
ATOM 5816 C CA . GLN B 1 148 ? -4.598 -38.062 -42.625 1 96 148 GLN B CA 1
ATOM 5817 C C . GLN B 1 148 ? -5.168 -38.25 -41.219 1 96 148 GLN B C 1
ATOM 5819 O O . GLN B 1 148 ? -5.922 -39.188 -40.969 1 96 148 GLN B O 1
ATOM 5824 N N . LEU B 1 149 ? -4.871 -37.406 -40.281 1 96.31 149 LEU B N 1
ATOM 5825 C CA . LEU B 1 149 ? -5.422 -37.5 -38.906 1 96.31 149 LEU B CA 1
ATOM 5826 C C . LEU B 1 149 ? -6.941 -37.344 -38.938 1 96.31 149 LEU B C 1
ATOM 5828 O O . LEU B 1 149 ? -7.648 -38.031 -38.219 1 96.31 149 LEU B O 1
ATOM 5832 N N . GLU B 1 150 ? -7.402 -36.438 -39.781 1 95.31 150 GLU B N 1
ATOM 5833 C CA . GLU B 1 150 ? -8.844 -36.25 -39.906 1 95.31 150 GLU B CA 1
ATOM 5834 C C . GLU B 1 150 ? -9.516 -37.469 -40.5 1 95.31 150 GLU B C 1
ATOM 5836 O O . GLU B 1 150 ? -10.57 -37.906 -40.031 1 95.31 150 GLU B O 1
ATOM 5841 N N . VAL B 1 151 ? -8.867 -37.969 -41.5 1 95.81 151 VAL B N 1
ATOM 5842 C CA . VAL B 1 151 ? -9.406 -39.156 -42.156 1 95.81 151 VAL B CA 1
ATOM 5843 C C . VAL B 1 151 ? -9.5 -40.312 -41.156 1 95.81 151 VAL B C 1
ATOM 5845 O O . VAL B 1 151 ? -10.555 -40.938 -41.031 1 95.81 151 VAL B O 1
ATOM 5848 N N . GLN B 1 152 ? -8.445 -40.562 -40.469 1 96.94 152 GLN B N 1
ATOM 5849 C CA . GLN B 1 152 ? -8.461 -41.719 -39.594 1 96.94 152 GLN B CA 1
ATOM 5850 C C . GLN B 1 152 ? -9.359 -41.469 -38.375 1 96.94 152 GLN B C 1
ATOM 5852 O O . GLN B 1 152 ? -9.93 -42.438 -37.844 1 96.94 152 GLN B O 1
ATOM 5857 N N . LEU B 1 153 ? -9.469 -40.188 -37.938 1 97.5 153 LEU B N 1
ATOM 5858 C CA . LEU B 1 153 ? -10.398 -39.906 -36.844 1 97.5 153 LEU B CA 1
ATOM 5859 C C . LEU B 1 153 ? -11.82 -40.312 -37.25 1 97.5 153 LEU B C 1
ATOM 5861 O O . LEU B 1 153 ? -12.523 -40.969 -36.469 1 97.5 153 LEU B O 1
ATOM 5865 N N . LYS B 1 154 ? -12.203 -39.938 -38.438 1 95.88 154 LYS B N 1
ATOM 5866 C CA . LYS B 1 154 ? -13.547 -40.281 -38.938 1 95.88 154 LYS B CA 1
ATOM 5867 C C . LYS B 1 154 ? -13.734 -41.781 -39.062 1 95.88 154 LYS B C 1
ATOM 5869 O O . LYS B 1 154 ? -14.758 -42.312 -38.656 1 95.88 154 LYS B O 1
ATOM 5874 N N . GLN B 1 155 ? -12.727 -42.469 -39.594 1 97 155 GLN B N 1
ATOM 5875 C CA . GLN B 1 155 ? -12.781 -43.906 -39.781 1 97 155 GLN B CA 1
ATOM 5876 C C . GLN B 1 155 ? -12.867 -44.625 -38.438 1 97 155 GLN B C 1
ATOM 5878 O O . GLN B 1 155 ? -13.703 -45.5 -38.25 1 97 155 GLN B O 1
ATOM 5883 N N . LEU B 1 156 ? -12.039 -44.219 -37.562 1 97.81 156 LEU B N 1
ATOM 5884 C CA . LEU B 1 156 ? -11.945 -44.875 -36.25 1 97.81 156 LEU B CA 1
ATOM 5885 C C . LEU B 1 156 ? -13.188 -44.562 -35.406 1 97.81 156 LEU B C 1
ATOM 5887 O O . LEU B 1 156 ? -13.641 -45.438 -34.656 1 97.81 156 LEU B O 1
ATOM 5891 N N . ALA B 1 157 ? -13.727 -43.375 -35.562 1 96.56 157 ALA B N 1
ATOM 5892 C CA . ALA B 1 157 ? -14.969 -43.031 -34.875 1 96.56 157 ALA B CA 1
ATOM 5893 C C . ALA B 1 157 ? -16.094 -43.969 -35.25 1 96.56 157 ALA B C 1
ATOM 5895 O O . ALA B 1 157 ? -16.859 -44.406 -34.375 1 96.56 157 ALA B O 1
ATOM 5896 N N . ALA B 1 158 ? -16.062 -44.406 -36.469 1 95.38 158 ALA B N 1
ATOM 5897 C CA . ALA B 1 158 ? -17.156 -45.219 -36.969 1 95.38 158 ALA B CA 1
ATOM 5898 C C . ALA B 1 158 ? -16.859 -46.719 -36.75 1 95.38 158 ALA B C 1
ATOM 5900 O O . ALA B 1 158 ? -17.719 -47.562 -36.969 1 95.38 158 ALA B O 1
ATOM 5901 N N . SER B 1 159 ? -15.703 -47.031 -36.281 1 96.62 159 SER B N 1
ATOM 5902 C CA . SER B 1 159 ? -15.305 -48.406 -36.125 1 96.62 159 SER B CA 1
ATOM 5903 C C . SER B 1 159 ? -15.969 -49.062 -34.906 1 96.62 159 SER B C 1
ATOM 5905 O O . SER B 1 159 ? -16.391 -48.344 -34 1 96.62 159 SER B O 1
ATOM 5907 N N . THR B 1 160 ? -16.016 -50.406 -34.906 1 95.75 160 THR B N 1
ATOM 5908 C CA . THR B 1 160 ? -16.594 -51.125 -33.781 1 95.75 160 THR B CA 1
ATOM 5909 C C . THR B 1 160 ? -15.664 -51.062 -32.562 1 95.75 160 THR B C 1
ATOM 5911 O O . THR B 1 160 ? -14.445 -51.156 -32.688 1 95.75 160 THR B O 1
ATOM 5914 N N . PRO B 1 161 ? -16.25 -50.906 -31.422 1 95.5 161 PRO B N 1
ATOM 5915 C CA . PRO B 1 161 ? -15.422 -50.875 -30.219 1 95.5 161 PRO B CA 1
ATOM 5916 C C . PRO B 1 161 ? -14.672 -52.188 -29.969 1 95.5 161 PRO B C 1
ATOM 5918 O O . PRO B 1 161 ? -15.289 -53.25 -29.953 1 95.5 161 PRO B O 1
ATOM 5921 N N . ASN B 1 162 ? -13.453 -52.188 -29.922 1 94.75 162 ASN B N 1
ATOM 5922 C CA . ASN B 1 162 ? -12.531 -53.25 -29.484 1 94.75 162 ASN B CA 1
ATOM 5923 C C . ASN B 1 162 ? -11.156 -52.688 -29.156 1 94.75 162 ASN B C 1
ATOM 5925 O O . ASN B 1 162 ? -10.906 -51.5 -29.375 1 94.75 162 ASN B O 1
ATOM 5929 N N . LYS B 1 163 ? -10.32 -53.438 -28.641 1 93.56 163 LYS B N 1
ATOM 5930 C CA . LYS B 1 163 ? -9.055 -52.938 -28.109 1 93.56 163 LYS B CA 1
ATOM 5931 C C . LYS B 1 163 ? -8.211 -52.281 -29.188 1 93.56 163 LYS B C 1
ATOM 5933 O O . LYS B 1 163 ? -7.691 -51.188 -29 1 93.56 163 LYS B O 1
ATOM 5938 N N . ALA B 1 164 ? -8.102 -52.906 -30.344 1 94.31 164 ALA B N 1
ATOM 5939 C CA . ALA B 1 164 ? -7.254 -52.375 -31.422 1 94.31 164 ALA B CA 1
ATOM 5940 C C . ALA B 1 164 ? -7.777 -51.031 -31.938 1 94.31 164 ALA B C 1
ATOM 5942 O O . ALA B 1 164 ? -7.016 -50.094 -32.062 1 94.31 164 ALA B O 1
ATOM 5943 N N . ASN B 1 165 ? -9.094 -51 -32.219 1 96.69 165 ASN B N 1
ATOM 5944 C CA . ASN B 1 165 ? -9.727 -49.781 -32.688 1 96.69 165 ASN B CA 1
ATOM 5945 C C . ASN B 1 165 ? -9.625 -48.656 -31.641 1 96.69 165 ASN B C 1
ATOM 5947 O O . ASN B 1 165 ? -9.375 -47.5 -31.984 1 96.69 165 ASN B O 1
ATOM 5951 N N . ASP B 1 166 ? -9.75 -49.062 -30.438 1 96.44 166 ASP B N 1
ATOM 5952 C CA . ASP B 1 166 ? -9.742 -48.062 -29.359 1 96.44 166 ASP B CA 1
ATOM 5953 C C . ASP B 1 166 ? -8.344 -47.5 -29.156 1 96.44 166 ASP B C 1
ATOM 5955 O O . ASP B 1 166 ? -8.188 -46.281 -28.906 1 96.44 166 ASP B O 1
ATOM 5959 N N . TYR B 1 167 ? -7.348 -48.312 -29.203 1 96 167 TYR B N 1
ATOM 5960 C CA . TYR B 1 167 ? -5.98 -47.812 -29.125 1 96 167 TYR B CA 1
ATOM 5961 C C . TYR B 1 167 ? -5.703 -46.812 -30.25 1 96 167 TYR B C 1
ATOM 5963 O O . TYR B 1 167 ? -5.102 -45.75 -30.016 1 96 167 TYR B O 1
ATOM 5971 N N . ALA B 1 168 ? -6.133 -47.156 -31.406 1 97.12 168 ALA B N 1
ATOM 5972 C CA . ALA B 1 168 ? -5.902 -46.312 -32.562 1 97.12 168 ALA B CA 1
ATOM 5973 C C . ALA B 1 168 ? -6.629 -44.969 -32.406 1 97.12 168 ALA B C 1
ATOM 5975 O O . ALA B 1 168 ? -6.07 -43.906 -32.688 1 97.12 168 ALA B O 1
ATOM 5976 N N . LEU B 1 169 ? -7.844 -45.031 -31.953 1 97.88 169 LEU B N 1
ATOM 5977 C CA . LEU B 1 169 ? -8.617 -43.844 -31.719 1 97.88 169 LEU B CA 1
ATOM 5978 C C . LEU B 1 169 ? -7.965 -42.969 -30.641 1 97.88 169 LEU B C 1
ATOM 5980 O O . LEU B 1 169 ? -7.816 -41.75 -30.812 1 97.88 169 LEU B O 1
ATOM 5984 N N . LEU B 1 170 ? -7.566 -43.594 -29.547 1 97 170 LEU B N 1
ATOM 5985 C CA . LEU B 1 170 ? -6.934 -42.875 -28.438 1 97 170 LEU B CA 1
ATOM 5986 C C . LEU B 1 170 ? -5.668 -42.188 -28.922 1 97 170 LEU B C 1
ATOM 5988 O O . LEU B 1 170 ? -5.48 -41 -28.641 1 97 170 LEU B O 1
ATOM 5992 N N . GLU B 1 171 ? -4.82 -42.875 -29.656 1 97 171 GLU B N 1
ATOM 5993 C CA . GLU B 1 171 ? -3.561 -42.281 -30.094 1 97 171 GLU B CA 1
ATOM 5994 C C . GLU B 1 171 ? -3.801 -41.188 -31.125 1 97 171 GLU B C 1
ATOM 5996 O O . GLU B 1 171 ? -3.045 -40.219 -31.188 1 97 171 GLU B O 1
ATOM 6001 N N . THR B 1 172 ? -4.848 -41.344 -31.922 1 98.12 172 THR B N 1
ATOM 6002 C CA . THR B 1 172 ? -5.211 -40.281 -32.844 1 98.12 172 THR B CA 1
ATOM 6003 C C . THR B 1 172 ? -5.617 -39.031 -32.094 1 98.12 172 THR B C 1
ATOM 6005 O O . THR B 1 172 ? -5.141 -37.938 -32.406 1 98.12 172 THR B O 1
ATOM 6008 N N . LEU B 1 173 ? -6.457 -39.156 -31.078 1 98.12 173 LEU B N 1
ATOM 6009 C CA . LEU B 1 173 ? -6.859 -38.031 -30.266 1 98.12 173 LEU B CA 1
ATOM 6010 C C . LEU B 1 173 ? -5.66 -37.438 -29.531 1 98.12 173 LEU B C 1
ATOM 6012 O O . LEU B 1 173 ? -5.527 -36.219 -29.438 1 98.12 173 LEU B O 1
ATOM 6016 N N . LYS B 1 174 ? -4.777 -38.281 -29.062 1 97.12 174 LYS B N 1
ATOM 6017 C CA . LYS B 1 174 ? -3.561 -37.812 -28.391 1 97.12 174 LYS B CA 1
ATOM 6018 C C . LYS B 1 174 ? -2.668 -37.031 -29.359 1 97.12 174 LYS B C 1
ATOM 6020 O O . LYS B 1 174 ? -1.989 -36.094 -28.953 1 97.12 174 LYS B O 1
ATOM 6025 N N . ALA B 1 175 ? -2.664 -37.469 -30.562 1 97.94 175 ALA B N 1
ATOM 6026 C CA . ALA B 1 175 ? -1.862 -36.719 -31.531 1 97.94 175 ALA B CA 1
ATOM 6027 C C . ALA B 1 175 ? -2.318 -35.281 -31.641 1 97.94 175 ALA B C 1
ATOM 6029 O O . ALA B 1 175 ? -1.494 -34.344 -31.609 1 97.94 175 ALA B O 1
ATOM 6030 N N . TYR B 1 176 ? -3.682 -35.094 -31.75 1 97.88 176 TYR B N 1
ATOM 6031 C CA . TYR B 1 176 ? -4.199 -33.719 -31.719 1 97.88 176 TYR B CA 1
ATOM 6032 C C . TYR B 1 176 ? -3.734 -33 -30.469 1 97.88 176 TYR B C 1
ATOM 6034 O O . TYR B 1 176 ? -3.182 -31.891 -30.562 1 97.88 176 TYR B O 1
ATOM 6042 N N . GLY B 1 177 ? -3.881 -33.625 -29.312 1 97.5 177 GLY B N 1
ATOM 6043 C CA . GLY B 1 177 ? -3.59 -33 -28.047 1 97.5 177 GLY B CA 1
ATOM 6044 C C . GLY B 1 177 ? -2.117 -32.688 -27.844 1 97.5 177 GLY B C 1
ATOM 6045 O O . GLY B 1 177 ? -1.761 -31.578 -27.453 1 97.5 177 GLY B O 1
ATOM 6046 N N . PHE B 1 178 ? -1.249 -33.625 -28.156 1 97.25 178 PHE B N 1
ATOM 6047 C CA . PHE B 1 178 ? 0.178 -33.438 -27.906 1 97.25 178 PHE B CA 1
ATOM 6048 C C . PHE B 1 178 ? 0.763 -32.375 -28.844 1 97.25 178 PHE B C 1
ATOM 6050 O O . PHE B 1 178 ? 1.615 -31.594 -28.438 1 97.25 178 PHE B O 1
ATOM 6057 N N . LEU B 1 179 ? 0.346 -32.375 -30.078 1 97.38 179 LEU B N 1
ATOM 6058 C CA . LEU B 1 179 ? 0.794 -31.344 -31.016 1 97.38 179 LEU B CA 1
ATOM 6059 C C . LEU B 1 179 ? 0.362 -29.969 -30.547 1 97.38 179 LEU B C 1
ATOM 6061 O O . LEU B 1 179 ? 1.173 -29.031 -30.5 1 97.38 179 LEU B O 1
ATOM 6065 N N . LEU B 1 180 ? -0.827 -29.891 -30.094 1 97.25 180 LEU B N 1
ATOM 6066 C CA . LEU B 1 180 ? -1.37 -28.609 -29.656 1 97.25 180 LEU B CA 1
ATOM 6067 C C . LEU B 1 180 ? -0.764 -28.203 -28.312 1 97.25 180 LEU B C 1
ATOM 6069 O O . LEU B 1 180 ? -0.588 -27 -28.047 1 97.25 180 LEU B O 1
ATOM 6073 N N . ASN B 1 181 ? -0.479 -29.203 -27.469 1 96.31 181 ASN B N 1
ATOM 6074 C CA . ASN B 1 181 ? 0.164 -28.906 -26.188 1 96.31 181 ASN B CA 1
ATOM 6075 C C . ASN B 1 181 ? 1.526 -28.25 -26.391 1 96.31 181 ASN B C 1
ATOM 6077 O O . ASN B 1 181 ? 1.899 -27.344 -25.641 1 96.31 181 ASN B O 1
ATOM 6081 N N . LYS B 1 182 ? 2.203 -28.656 -27.375 1 95.5 182 LYS B N 1
ATOM 6082 C CA . LYS B 1 182 ? 3.502 -28.062 -27.688 1 95.5 182 LYS B CA 1
ATOM 6083 C C . LYS B 1 182 ? 3.342 -26.703 -28.344 1 95.5 182 LYS B C 1
ATOM 6085 O O . LYS B 1 182 ? 4.035 -25.75 -27.984 1 95.5 182 LYS B O 1
ATOM 6090 N N . SER B 1 183 ? 2.449 -26.562 -29.219 1 95.88 183 SER B N 1
ATOM 6091 C CA . SER B 1 183 ? 2.311 -25.344 -30.016 1 95.88 183 SER B CA 1
ATOM 6092 C C . SER B 1 183 ? 1.828 -24.188 -29.141 1 95.88 183 SER B C 1
ATOM 6094 O O . SER B 1 183 ? 2.24 -23.047 -29.359 1 95.88 183 SER B O 1
ATOM 6096 N N . ARG B 1 184 ? 0.989 -24.438 -28.141 1 94.5 184 ARG B N 1
ATOM 6097 C CA . ARG B 1 184 ? 0.41 -23.375 -27.312 1 94.5 184 ARG B CA 1
ATOM 6098 C C . ARG B 1 184 ? 1.482 -22.672 -26.484 1 94.5 184 ARG B C 1
ATOM 6100 O O . ARG B 1 184 ? 1.262 -21.578 -25.984 1 94.5 184 ARG B O 1
ATOM 6107 N N . LYS B 1 185 ? 2.574 -23.344 -26.328 1 92.12 185 LYS B N 1
ATOM 6108 C CA . LYS B 1 185 ? 3.656 -22.766 -25.531 1 92.12 185 LYS B CA 1
ATOM 6109 C C . LYS B 1 185 ? 4.395 -21.688 -26.297 1 92.12 185 LYS B C 1
ATOM 6111 O O . LYS B 1 185 ? 5.055 -20.828 -25.688 1 92.12 185 LYS B O 1
ATOM 6116 N N . GLU B 1 186 ? 4.316 -21.781 -27.641 1 93.5 186 GLU B N 1
ATOM 6117 C CA . GLU B 1 186 ? 4.859 -20.75 -28.516 1 93.5 186 GLU B CA 1
ATOM 6118 C C . GLU B 1 186 ? 3.828 -20.312 -29.562 1 93.5 186 GLU B C 1
ATOM 6120 O O . GLU B 1 186 ? 3.869 -20.75 -30.703 1 93.5 186 GLU B O 1
ATOM 6125 N N . VAL B 1 187 ? 3.084 -19.391 -29.188 1 91.88 187 VAL B N 1
ATOM 6126 C CA . VAL B 1 187 ? 1.903 -19.031 -29.969 1 91.88 187 VAL B CA 1
ATOM 6127 C C . VAL B 1 187 ? 2.328 -18.438 -31.312 1 91.88 187 VAL B C 1
ATOM 6129 O O . VAL B 1 187 ? 1.626 -18.594 -32.312 1 91.88 187 VAL B O 1
ATOM 6132 N N . ASP B 1 188 ? 3.502 -17.875 -31.375 1 93.44 188 ASP B N 1
ATOM 6133 C CA . ASP B 1 188 ? 3.973 -17.266 -32.625 1 93.44 188 ASP B CA 1
ATOM 6134 C C . ASP B 1 188 ? 4.887 -18.219 -33.375 1 93.44 188 ASP B C 1
ATOM 6136 O O . ASP B 1 188 ? 5.426 -17.875 -34.438 1 93.44 188 ASP B O 1
ATOM 6140 N N . GLY B 1 189 ? 4.992 -19.438 -32.875 1 96.44 189 GLY B N 1
ATOM 6141 C CA . GLY B 1 189 ? 5.891 -20.406 -33.5 1 96.44 189 GLY B CA 1
ATOM 6142 C C . GLY B 1 189 ? 5.332 -21.016 -34.75 1 96.44 189 GLY B C 1
ATOM 6143 O O . GLY B 1 189 ? 4.121 -20.984 -35 1 96.44 189 GLY B O 1
ATOM 6144 N N . GLU B 1 190 ? 6.242 -21.656 -35.531 1 97.06 190 GLU B N 1
ATOM 6145 C CA . GLU B 1 190 ? 5.867 -22.234 -36.812 1 97.06 190 GLU B CA 1
ATOM 6146 C C . GLU B 1 190 ? 4.898 -23.406 -36.625 1 97.06 190 GLU B C 1
ATOM 6148 O O . GLU B 1 190 ? 3.994 -23.594 -37.438 1 97.06 190 GLU B O 1
ATOM 6153 N N . LEU B 1 191 ? 5.07 -24.125 -35.594 1 97.5 191 LEU B N 1
ATOM 6154 C CA . LEU B 1 191 ? 4.172 -25.25 -35.344 1 97.5 191 LEU B CA 1
ATOM 6155 C C . LEU B 1 191 ? 2.738 -24.766 -35.156 1 97.5 191 LEU B C 1
ATOM 6157 O O . LEU B 1 191 ? 1.808 -25.328 -35.75 1 97.5 191 LEU B O 1
ATOM 6161 N N . ASN B 1 192 ? 2.598 -23.781 -34.375 1 97.31 192 ASN B N 1
ATOM 6162 C CA . ASN B 1 192 ? 1.265 -23.234 -34.125 1 97.31 192 ASN B CA 1
ATOM 6163 C C . ASN B 1 192 ? 0.634 -22.688 -35.375 1 97.31 192 ASN B C 1
ATOM 6165 O O . ASN B 1 192 ? -0.554 -22.891 -35.625 1 97.31 192 ASN B O 1
ATOM 6169 N N . LYS B 1 193 ? 1.407 -22 -36.188 1 96.19 193 LYS B N 1
ATOM 6170 C CA . LYS B 1 193 ? 0.921 -21.469 -37.469 1 96.19 193 LYS B CA 1
ATOM 6171 C C . LYS B 1 193 ? 0.39 -22.578 -38.344 1 96.19 193 LYS B C 1
ATOM 6173 O O . LYS B 1 193 ? -0.7 -22.469 -38.906 1 96.19 193 LYS B O 1
ATOM 6178 N N . VAL B 1 194 ? 1.127 -23.625 -38.406 1 96.75 194 VAL B N 1
ATOM 6179 C CA . VAL B 1 194 ? 0.762 -24.75 -39.25 1 96.75 194 VAL B CA 1
ATOM 6180 C C . VAL B 1 194 ? -0.524 -25.391 -38.75 1 96.75 194 VAL B C 1
ATOM 6182 O O . VAL B 1 194 ? -1.429 -25.703 -39.531 1 96.75 194 VAL B O 1
ATOM 6185 N N . LEU B 1 195 ? -0.613 -25.578 -37.469 1 96.88 195 LEU B N 1
ATOM 6186 C CA . LEU B 1 195 ? -1.757 -26.266 -36.875 1 96.88 195 LEU B CA 1
ATOM 6187 C C . LEU B 1 195 ? -3.021 -25.422 -37 1 96.88 195 LEU B C 1
ATOM 6189 O O . LEU B 1 195 ? -4.102 -25.953 -37.281 1 96.88 195 LEU B O 1
ATOM 6193 N N . LEU B 1 196 ? -2.93 -24.141 -36.812 1 95.25 196 LEU B N 1
ATOM 6194 C CA . LEU B 1 196 ? -4.094 -23.266 -36.906 1 95.25 196 LEU B CA 1
ATOM 6195 C C . LEU B 1 196 ? -4.539 -23.078 -38.344 1 95.25 196 LEU B C 1
ATOM 6197 O O . LEU B 1 196 ? -5.727 -22.875 -38.625 1 95.25 196 LEU B O 1
ATOM 6201 N N . ALA B 1 197 ? -3.635 -23.203 -39.25 1 94.12 197 ALA B N 1
ATOM 6202 C CA . ALA B 1 197 ? -3.949 -23.016 -40.656 1 94.12 197 ALA B CA 1
ATOM 6203 C C . ALA B 1 197 ? -4.789 -24.188 -41.188 1 94.12 197 ALA B C 1
ATOM 6205 O O . ALA B 1 197 ? -5.477 -24.047 -42.219 1 94.12 197 ALA B O 1
ATOM 6206 N N . THR B 1 198 ? -4.77 -25.328 -40.562 1 90.5 198 THR B N 1
ATOM 6207 C CA . THR B 1 198 ? -5.445 -26.516 -41.062 1 90.5 198 THR B CA 1
ATOM 6208 C C . THR B 1 198 ? -6.82 -26.672 -40.406 1 90.5 198 THR B C 1
ATOM 6210 O O . THR B 1 198 ? -7.535 -27.641 -40.656 1 90.5 198 THR B O 1
ATOM 6213 N N . ASP B 1 199 ? -7.32 -25.828 -39.594 1 86.31 199 ASP B N 1
ATOM 6214 C CA . ASP B 1 199 ? -8.602 -25.844 -38.875 1 86.31 199 ASP B CA 1
ATOM 6215 C C . ASP B 1 199 ? -8.828 -27.172 -38.188 1 86.31 199 ASP B C 1
ATOM 6217 O O . ASP B 1 199 ? -9.867 -27.812 -38.375 1 86.31 199 ASP B O 1
ATOM 6221 N N . LEU B 1 200 ? -7.82 -27.656 -37.5 1 89.25 200 LEU B N 1
ATOM 6222 C CA . LEU B 1 200 ? -7.859 -28.922 -36.781 1 89.25 200 LEU B CA 1
ATOM 6223 C C . LEU B 1 200 ? -9.047 -28.984 -35.844 1 89.25 200 LEU B C 1
ATOM 6225 O O . LEU B 1 200 ? -9.539 -30.078 -35.531 1 89.25 200 LEU B O 1
ATOM 6229 N N . ASN B 1 201 ? -9.555 -27.844 -35.438 1 93.38 201 ASN B N 1
ATOM 6230 C CA . ASN B 1 201 ? -10.633 -27.797 -34.469 1 93.38 201 ASN B CA 1
ATOM 6231 C C . ASN B 1 201 ? -11.961 -28.25 -35.062 1 93.38 201 ASN B C 1
ATOM 6233 O O . ASN B 1 201 ? -12.797 -28.812 -34.375 1 93.38 201 ASN B O 1
ATOM 6237 N N . SER B 1 202 ? -12.148 -28.078 -36.344 1 95.56 202 SER B N 1
ATOM 6238 C CA . SER B 1 202 ? -13.414 -28.422 -36.969 1 95.56 202 SER B CA 1
ATOM 6239 C C . SER B 1 202 ? -13.688 -29.922 -36.875 1 95.56 202 SER B C 1
ATOM 6241 O O . SER B 1 202 ? -14.781 -30.328 -36.5 1 95.56 202 SER B O 1
ATOM 6243 N N . ALA B 1 203 ? -12.68 -30.719 -37.188 1 96.12 203 ALA B N 1
ATOM 6244 C CA . ALA B 1 203 ? -12.82 -32.156 -37.094 1 96.12 203 ALA B CA 1
ATOM 6245 C C . ALA B 1 203 ? -13.078 -32.625 -35.656 1 96.12 203 ALA B C 1
ATOM 6247 O O . ALA B 1 203 ? -13.883 -33.5 -35.406 1 96.12 203 ALA B O 1
ATOM 6248 N N . LEU B 1 204 ? -12.398 -32 -34.75 1 98.06 204 LEU B N 1
ATOM 6249 C CA . LEU B 1 204 ? -12.555 -32.344 -33.312 1 98.06 204 LEU B CA 1
ATOM 6250 C C . LEU B 1 204 ? -13.938 -31.953 -32.812 1 98.06 204 LEU B C 1
ATOM 6252 O O . LEU B 1 204 ? -14.562 -32.719 -32.062 1 98.06 204 LEU B O 1
ATOM 6256 N N . ILE B 1 205 ? -14.43 -30.766 -33.25 1 98.25 205 ILE B N 1
ATOM 6257 C CA . ILE B 1 205 ? -15.758 -30.312 -32.844 1 98.25 205 ILE B CA 1
ATOM 6258 C C . ILE B 1 205 ? -16.812 -31.266 -33.406 1 98.25 205 ILE B C 1
ATOM 6260 O O . ILE B 1 205 ? -17.703 -31.703 -32.656 1 98.25 205 ILE B O 1
ATOM 6264 N N . ASP B 1 206 ? -16.641 -31.625 -34.656 1 97.88 206 ASP B N 1
ATOM 6265 C CA . ASP B 1 206 ? -17.594 -32.531 -35.281 1 97.88 206 ASP B CA 1
ATOM 6266 C C . ASP B 1 206 ? -17.594 -33.875 -34.562 1 97.88 206 ASP B C 1
ATOM 6268 O O . ASP B 1 206 ? -18.656 -34.469 -34.312 1 97.88 206 ASP B O 1
ATOM 6272 N N . PHE B 1 207 ? -16.438 -34.375 -34.312 1 98.25 207 PHE B N 1
ATOM 6273 C CA . PHE B 1 207 ? -16.312 -35.656 -33.625 1 98.25 207 PHE B CA 1
ATOM 6274 C C . PHE B 1 207 ? -16.938 -35.594 -32.25 1 98.25 207 PHE B C 1
ATOM 6276 O O . PHE B 1 207 ? -17.734 -36.438 -31.875 1 98.25 207 PHE B O 1
ATOM 6283 N N . ALA B 1 208 ? -16.594 -34.562 -31.453 1 98.62 208 ALA B N 1
ATOM 6284 C CA . ALA B 1 208 ? -17.094 -34.406 -30.078 1 98.62 208 ALA B CA 1
ATOM 6285 C C . ALA B 1 208 ? -18.625 -34.281 -30.078 1 98.62 208 ALA B C 1
ATOM 6287 O O . ALA B 1 208 ? -19.281 -34.75 -29.141 1 98.62 208 ALA B O 1
ATOM 6288 N N . ALA B 1 209 ? -19.156 -33.688 -31.109 1 98.12 209 ALA B N 1
ATOM 6289 C CA . ALA B 1 209 ? -20.594 -33.469 -31.203 1 98.12 209 ALA B CA 1
ATOM 6290 C C . ALA B 1 209 ? -21.312 -34.75 -31.625 1 98.12 209 ALA B C 1
ATOM 6292 O O . ALA B 1 209 ? -22.531 -34.875 -31.422 1 98.12 209 ALA B O 1
ATOM 6293 N N . SER B 1 210 ? -20.609 -35.656 -32.188 1 97.56 210 SER B N 1
ATOM 6294 C CA . SER B 1 210 ? -21.219 -36.875 -32.75 1 97.56 210 SER B CA 1
ATOM 6295 C C . SER B 1 210 ? -21.516 -37.906 -31.672 1 97.56 210 SER B C 1
ATOM 6297 O O . SER B 1 210 ? -20.859 -37.938 -30.625 1 97.56 210 SER B O 1
ATOM 6299 N N . ALA B 1 211 ? -22.438 -38.812 -31.953 1 96.12 211 ALA B N 1
ATOM 6300 C CA . ALA B 1 211 ? -22.781 -39.906 -31.047 1 96.12 211 ALA B CA 1
ATOM 6301 C C . ALA B 1 211 ? -21.641 -40.906 -30.953 1 96.12 211 ALA B C 1
ATOM 6303 O O . ALA B 1 211 ? -21.531 -41.656 -29.984 1 96.12 211 ALA B O 1
ATOM 6304 N N . GLU B 1 212 ? -20.734 -40.844 -31.953 1 96.5 212 GLU B N 1
ATOM 6305 C CA . GLU B 1 212 ? -19.625 -41.781 -32.031 1 96.5 212 GLU B CA 1
ATOM 6306 C C . GLU B 1 212 ? -18.562 -41.438 -30.953 1 96.5 212 GLU B C 1
ATOM 6308 O O . GLU B 1 212 ? -17.688 -42.281 -30.688 1 96.5 212 GLU B O 1
ATOM 6313 N N . SER B 1 213 ? -18.75 -40.344 -30.406 1 98.12 213 SER B N 1
ATOM 6314 C CA . SER B 1 213 ? -17.781 -39.938 -29.391 1 98.12 213 SER B CA 1
ATOM 6315 C C . SER B 1 213 ? -18.109 -40.594 -28.047 1 98.12 213 SER B C 1
ATOM 6317 O O . SER B 1 213 ? -17.344 -40.438 -27.078 1 98.12 213 SER B O 1
ATOM 6319 N N . ILE B 1 214 ? -19.25 -41.188 -27.953 1 97.44 214 ILE B N 1
ATOM 6320 C CA . ILE B 1 214 ? -19.594 -42.094 -26.859 1 97.44 214 ILE B CA 1
ATOM 6321 C C . ILE B 1 214 ? -19.484 -43.531 -27.312 1 97.44 214 ILE B C 1
ATOM 6323 O O . ILE B 1 214 ? -20.219 -43.969 -28.203 1 97.44 214 ILE B O 1
ATOM 6327 N N . ARG B 1 215 ? -18.469 -44.188 -26.75 1 95.69 215 ARG B N 1
ATOM 6328 C CA . ARG B 1 215 ? -18.125 -45.5 -27.25 1 95.69 215 ARG B CA 1
ATOM 6329 C C . ARG B 1 215 ? -18.328 -46.562 -26.188 1 95.69 215 ARG B C 1
ATOM 6331 O O . ARG B 1 215 ? -17.75 -46.469 -25.094 1 95.69 215 ARG B O 1
ATOM 6338 N N . ALA B 1 216 ? -19.203 -47.625 -26.453 1 94.94 216 ALA B N 1
ATOM 6339 C CA . ALA B 1 216 ? -19.531 -48.688 -25.516 1 94.94 216 ALA B CA 1
ATOM 6340 C C . ALA B 1 216 ? -19.922 -48.094 -24.156 1 94.94 216 ALA B C 1
ATOM 6342 O O . ALA B 1 216 ? -19.391 -48.531 -23.125 1 94.94 216 ALA B O 1
ATOM 6343 N N . ASN B 1 217 ? -20.672 -47.062 -24.172 1 92.94 217 ASN B N 1
ATOM 6344 C CA . ASN B 1 217 ? -21.219 -46.375 -23 1 92.94 217 ASN B CA 1
ATOM 6345 C C . ASN B 1 217 ? -20.125 -45.688 -22.203 1 92.94 217 ASN B C 1
ATOM 6347 O O . ASN B 1 217 ? -20.297 -45.406 -21 1 92.94 217 ASN B O 1
ATOM 6351 N N . ASN B 1 218 ? -18.984 -45.438 -22.875 1 96 218 ASN B N 1
ATOM 6352 C CA . ASN B 1 218 ? -17.906 -44.688 -22.25 1 96 218 ASN B CA 1
ATOM 6353 C C . ASN B 1 218 ? -17.625 -43.375 -22.969 1 96 218 ASN B C 1
ATOM 6355 O O . ASN B 1 218 ? -17.75 -43.281 -24.203 1 96 218 ASN B O 1
ATOM 6359 N N . ASP B 1 219 ? -17.219 -42.375 -22.203 1 97.56 219 ASP B N 1
ATOM 6360 C CA . ASP B 1 219 ? -17.094 -41.062 -22.812 1 97.56 219 ASP B CA 1
ATOM 6361 C C . ASP B 1 219 ? -15.633 -40.656 -22.969 1 97.56 219 ASP B C 1
ATOM 6363 O O . ASP B 1 219 ? -15.328 -39.469 -23.219 1 97.56 219 ASP B O 1
ATOM 6367 N N . TRP B 1 220 ? -14.656 -41.594 -22.781 1 97.56 220 TRP B N 1
ATOM 6368 C CA . TRP B 1 220 ? -13.242 -41.281 -22.891 1 97.56 220 TRP B CA 1
ATOM 6369 C C . TRP B 1 220 ? -12.922 -40.625 -24.234 1 97.56 220 TRP B C 1
ATOM 6371 O O . TRP B 1 220 ? -12.078 -39.75 -24.328 1 97.56 220 TRP B O 1
ATOM 6381 N N . PRO B 1 221 ? -13.594 -41.031 -25.359 1 98.5 221 PRO B N 1
ATOM 6382 C CA . PRO B 1 221 ? -13.25 -40.344 -26.609 1 98.5 221 PRO B CA 1
ATOM 6383 C C . PRO B 1 221 ? -13.656 -38.875 -26.609 1 98.5 221 PRO B C 1
ATOM 6385 O O . PRO B 1 221 ? -12.883 -38 -27.031 1 98.5 221 PRO B O 1
ATOM 6388 N N . ARG B 1 222 ? -14.844 -38.625 -26.125 1 98.62 222 ARG B N 1
ATOM 6389 C CA . ARG B 1 222 ? -15.32 -37.219 -26.078 1 98.62 222 ARG B CA 1
ATOM 6390 C C . ARG B 1 222 ? -14.469 -36.375 -25.141 1 98.62 222 ARG B C 1
ATOM 6392 O O . ARG B 1 222 ? -14.117 -35.25 -25.453 1 98.62 222 ARG B O 1
ATOM 6399 N N . THR B 1 223 ? -14.141 -36.938 -23.984 1 98.56 223 THR B N 1
ATOM 6400 C CA . THR B 1 223 ? -13.328 -36.219 -23 1 98.56 223 THR B CA 1
ATOM 6401 C C . THR B 1 223 ? -11.953 -35.906 -23.578 1 98.56 223 THR B C 1
ATOM 6403 O O . THR B 1 223 ? -11.422 -34.812 -23.375 1 98.56 223 THR B O 1
ATOM 6406 N N . ASN B 1 224 ? -11.383 -36.812 -24.312 1 98.62 224 ASN B N 1
ATOM 6407 C CA . ASN B 1 224 ? -10.102 -36.562 -24.969 1 98.62 224 ASN B CA 1
ATOM 6408 C C . ASN B 1 224 ? -10.242 -35.5 -26.078 1 98.62 224 ASN B C 1
ATOM 6410 O O . ASN B 1 224 ? -9.328 -34.719 -26.297 1 98.62 224 ASN B O 1
ATOM 6414 N N . ALA B 1 225 ? -11.359 -35.562 -26.75 1 98.75 225 ALA B N 1
ATOM 6415 C CA . ALA B 1 225 ? -11.609 -34.531 -27.75 1 98.75 225 ALA B CA 1
ATOM 6416 C C . ALA B 1 225 ? -11.711 -33.156 -27.109 1 98.75 225 ALA B C 1
ATOM 6418 O O . ALA B 1 225 ? -11.148 -32.156 -27.609 1 98.75 225 ALA B O 1
ATOM 6419 N N . TYR B 1 226 ? -12.461 -33.125 -25.984 1 98.81 226 TYR B N 1
ATOM 6420 C CA . TYR B 1 226 ? -12.555 -31.875 -25.219 1 98.81 226 TYR B CA 1
ATOM 6421 C C . TYR B 1 226 ? -11.164 -31.375 -24.828 1 98.81 226 TYR B C 1
ATOM 6423 O O . TYR B 1 226 ? -10.875 -30.188 -24.938 1 98.81 226 TYR B O 1
ATOM 6431 N N . TRP B 1 227 ? -10.336 -32.281 -24.344 1 98.62 227 TRP B N 1
ATOM 6432 C CA . TRP B 1 227 ? -8.977 -31.938 -23.938 1 98.62 227 TRP B CA 1
ATOM 6433 C C . TRP B 1 227 ? -8.18 -31.344 -25.094 1 98.62 227 TRP B C 1
ATOM 6435 O O . TRP B 1 227 ? -7.523 -30.312 -24.938 1 98.62 227 TRP B O 1
ATOM 6445 N N . ALA B 1 228 ? -8.266 -31.922 -26.234 1 98.56 228 ALA B N 1
ATOM 6446 C CA . ALA B 1 228 ? -7.566 -31.406 -27.406 1 98.56 228 ALA B CA 1
ATOM 6447 C C . ALA B 1 228 ? -8.102 -30.031 -27.812 1 98.56 228 ALA B C 1
ATOM 6449 O O . ALA B 1 228 ? -7.332 -29.141 -28.188 1 98.56 228 ALA B O 1
ATOM 6450 N N . LEU B 1 229 ? -9.398 -29.859 -27.734 1 98.69 229 LEU B N 1
ATOM 6451 C CA . LEU B 1 229 ? -10.023 -28.578 -28.047 1 98.69 229 LEU B CA 1
ATOM 6452 C C . LEU B 1 229 ? -9.594 -27.5 -27.062 1 98.69 229 LEU B C 1
ATOM 6454 O O . LEU B 1 229 ? -9.438 -26.344 -27.438 1 98.69 229 LEU B O 1
ATOM 6458 N N . ALA B 1 230 ? -9.469 -27.922 -25.797 1 98.5 230 ALA B N 1
ATOM 6459 C CA . ALA B 1 230 ? -8.969 -26.969 -24.797 1 98.5 230 ALA B CA 1
ATOM 6460 C C . ALA B 1 230 ? -7.574 -26.484 -25.172 1 98.5 230 ALA B C 1
ATOM 6462 O O . ALA B 1 230 ? -7.289 -25.281 -25.062 1 98.5 230 ALA B O 1
ATOM 6463 N N . LEU B 1 231 ? -6.738 -27.406 -25.594 1 97.94 231 LEU B N 1
ATOM 6464 C CA . LEU B 1 231 ? -5.379 -27.047 -25.969 1 97.94 231 LEU B CA 1
ATOM 6465 C C . LEU B 1 231 ? -5.383 -26.172 -27.234 1 97.94 231 LEU B C 1
ATOM 6467 O O . LEU B 1 231 ? -4.559 -25.266 -27.359 1 97.94 231 LEU B O 1
ATOM 6471 N N . TYR B 1 232 ? -6.328 -26.453 -28.125 1 98.06 232 TYR B N 1
ATOM 6472 C CA . TYR B 1 232 ? -6.496 -25.594 -29.297 1 98.06 232 TYR B CA 1
ATOM 6473 C C . TYR B 1 232 ? -6.875 -24.172 -28.875 1 98.06 232 TYR B C 1
ATOM 6475 O O . TYR B 1 232 ? -6.332 -23.203 -29.406 1 98.06 232 TYR B O 1
ATOM 6483 N N . ARG B 1 233 ? -7.746 -24.078 -27.938 1 97.62 233 ARG B N 1
ATOM 6484 C CA . ARG B 1 233 ? -8.172 -22.781 -27.422 1 97.62 233 ARG B CA 1
ATOM 6485 C C . ARG B 1 233 ? -6.98 -21.984 -26.906 1 97.62 233 ARG B C 1
ATOM 6487 O O . ARG B 1 233 ? -6.871 -20.781 -27.172 1 97.62 233 ARG B O 1
ATOM 6494 N N . LEU B 1 234 ? -6.113 -22.688 -26.203 1 96.62 234 LEU B N 1
ATOM 6495 C CA . LEU B 1 234 ? -4.938 -22.047 -25.625 1 96.62 234 LEU B CA 1
ATOM 6496 C C . LEU B 1 234 ? -3.936 -21.656 -26.703 1 96.62 234 LEU B C 1
ATOM 6498 O O . LEU B 1 234 ? -3.08 -20.797 -26.484 1 96.62 234 LEU B O 1
ATOM 6502 N N . ALA B 1 235 ? -4.008 -22.312 -27.859 1 96.69 235 ALA B N 1
ATOM 6503 C CA . ALA B 1 235 ? -3.078 -22.062 -28.953 1 96.69 235 ALA B CA 1
ATOM 6504 C C . ALA B 1 235 ? -3.521 -20.859 -29.781 1 96.69 235 ALA B C 1
ATOM 6506 O O . ALA B 1 235 ? -2.742 -20.312 -30.562 1 96.69 235 ALA B O 1
ATOM 6507 N N . LEU B 1 236 ? -4.746 -20.453 -29.625 1 96.44 236 LEU B N 1
ATOM 6508 C CA . LEU B 1 236 ? -5.27 -19.312 -30.359 1 96.44 236 LEU B CA 1
ATOM 6509 C C . LEU B 1 236 ? -4.582 -18.016 -29.938 1 96.44 236 LEU B C 1
ATOM 6511 O O . LEU B 1 236 ? -4.156 -17.891 -28.781 1 96.44 236 LEU B O 1
ATOM 6515 N N . PRO B 1 237 ? -4.473 -17.078 -30.844 1 92.25 237 PRO B N 1
ATOM 6516 C CA . PRO B 1 237 ? -3.881 -15.789 -30.469 1 92.25 237 PRO B CA 1
ATOM 6517 C C . PRO B 1 237 ? -4.699 -15.047 -29.406 1 92.25 237 PRO B C 1
ATOM 6519 O O . PRO B 1 237 ? -5.934 -15.07 -29.453 1 92.25 237 PRO B O 1
ATOM 6522 N N . SER B 1 238 ? -4.012 -14.508 -28.438 1 90.62 238 SER B N 1
ATOM 6523 C CA . SER B 1 238 ? -4.66 -13.758 -27.375 1 90.62 238 SER B CA 1
ATOM 6524 C C . SER B 1 238 ? -4.715 -12.266 -27.688 1 90.62 238 SER B C 1
ATOM 6526 O O . SER B 1 238 ? -3.918 -11.773 -28.484 1 90.62 238 SER B O 1
ATOM 6528 N N . SER B 1 239 ? -5.699 -11.594 -27.062 1 89.75 239 SER B N 1
ATOM 6529 C CA . SER B 1 239 ? -5.797 -10.141 -27.219 1 89.75 239 SER B CA 1
ATOM 6530 C C . SER B 1 239 ? -4.754 -9.43 -26.359 1 89.75 239 SER B C 1
ATOM 6532 O O . SER B 1 239 ? -4.25 -9.992 -25.391 1 89.75 239 SER B O 1
ATOM 6534 N N . GLU B 1 240 ? -4.477 -8.156 -26.688 1 86.06 240 GLU B N 1
ATOM 6535 C CA . GLU B 1 240 ? -3.5 -7.355 -25.953 1 86.06 240 GLU B CA 1
ATOM 6536 C C . GLU B 1 240 ? -4.039 -6.938 -24.578 1 86.06 240 GLU B C 1
ATOM 6538 O O . GLU B 1 240 ? -3.271 -6.777 -23.625 1 86.06 240 GLU B O 1
ATOM 6543 N N . ASP B 1 241 ? -5.328 -6.852 -24.484 1 85.12 241 ASP B N 1
ATOM 6544 C CA . ASP B 1 241 ? -5.926 -6.34 -23.25 1 85.12 241 ASP B CA 1
ATOM 6545 C C . ASP B 1 241 ? -6.293 -7.48 -22.312 1 85.12 241 ASP B C 1
ATOM 6547 O O . ASP B 1 241 ? -6.852 -7.25 -21.234 1 85.12 241 ASP B O 1
ATOM 6551 N N . GLY B 1 242 ? -5.969 -8.68 -22.719 1 86.44 242 GLY B N 1
ATOM 6552 C CA . GLY B 1 242 ? -6.234 -9.82 -21.859 1 86.44 242 GLY B CA 1
ATOM 6553 C C . GLY B 1 242 ? -7.656 -10.344 -21.969 1 86.44 242 GLY B C 1
ATOM 6554 O O . GLY B 1 242 ? -8.008 -11.344 -21.344 1 86.44 242 GLY B O 1
ATOM 6555 N N . GLU B 1 243 ? -8.438 -9.695 -22.766 1 89.06 243 GLU B N 1
ATOM 6556 C CA . GLU B 1 243 ? -9.805 -10.141 -23 1 89.06 243 GLU B CA 1
ATOM 6557 C C . GLU B 1 243 ? -9.859 -11.289 -23.984 1 89.06 243 GLU B C 1
ATOM 6559 O O . GLU B 1 243 ? -8.992 -11.398 -24.859 1 89.06 243 GLU B O 1
ATOM 6564 N N . ASP B 1 244 ? -10.867 -12.164 -23.812 1 92.31 244 ASP B N 1
ATOM 6565 C CA . ASP B 1 244 ? -11.047 -13.273 -24.75 1 92.31 244 ASP B CA 1
ATOM 6566 C C . ASP B 1 244 ? -11.32 -12.766 -26.156 1 92.31 244 ASP B C 1
ATOM 6568 O O . ASP B 1 244 ? -12.078 -11.82 -26.344 1 92.31 244 ASP B O 1
ATOM 6572 N N . THR B 1 245 ? -10.711 -13.367 -27.156 1 94.88 245 THR B N 1
ATOM 6573 C CA . THR B 1 245 ? -10.891 -13.008 -28.562 1 94.88 245 THR B CA 1
ATOM 6574 C C . THR B 1 245 ? -12.164 -13.633 -29.125 1 94.88 245 THR B C 1
ATOM 6576 O O . THR B 1 245 ? -12.742 -14.531 -28.5 1 94.88 245 THR B O 1
ATOM 6579 N N . GLU B 1 246 ? -12.562 -13.164 -30.297 1 95.12 246 GLU B N 1
ATOM 6580 C CA . GLU B 1 246 ? -13.734 -13.719 -30.969 1 95.12 246 GLU B CA 1
ATOM 6581 C C . GLU B 1 246 ? -13.562 -15.203 -31.25 1 95.12 246 GLU B C 1
ATOM 6583 O O . GLU B 1 246 ? -14.508 -15.984 -31.109 1 95.12 246 GLU B O 1
ATOM 6588 N N . GLN B 1 247 ? -12.391 -15.633 -31.688 1 95.19 247 GLN B N 1
ATOM 6589 C CA . GLN B 1 247 ? -12.109 -17.031 -31.984 1 95.19 247 GLN B CA 1
ATOM 6590 C C . GLN B 1 247 ? -12.188 -17.891 -30.734 1 95.19 247 GLN B C 1
ATOM 6592 O O . GLN B 1 247 ? -12.727 -19 -30.766 1 95.19 247 GLN B O 1
ATOM 6597 N N . GLU B 1 248 ? -11.633 -17.359 -29.641 1 96.5 248 GLU B N 1
ATOM 6598 C CA . GLU B 1 248 ? -11.703 -18.078 -28.375 1 96.5 248 GLU B CA 1
ATOM 6599 C C . GLU B 1 248 ? -13.148 -18.25 -27.922 1 96.5 248 GLU B C 1
ATOM 6601 O O . GLU B 1 248 ? -13.562 -19.344 -27.531 1 96.5 248 GLU B O 1
ATOM 6606 N N . LEU B 1 249 ? -13.891 -17.188 -28.047 1 96.5 249 LEU B N 1
ATOM 6607 C CA . LEU B 1 249 ? -15.289 -17.219 -27.609 1 96.5 249 LEU B CA 1
ATOM 6608 C C . LEU B 1 249 ? -16.109 -18.141 -28.484 1 96.5 249 LEU B C 1
ATOM 6610 O O . LEU B 1 249 ? -17.016 -18.828 -28 1 96.5 249 LEU B O 1
ATOM 6614 N N . ALA B 1 250 ? -15.812 -18.125 -29.766 1 97 250 ALA B N 1
ATOM 6615 C CA . ALA B 1 250 ? -16.516 -19.016 -30.688 1 97 250 ALA B CA 1
ATOM 6616 C C . ALA B 1 250 ? -16.266 -20.484 -30.328 1 97 250 ALA B C 1
ATOM 6618 O O . ALA B 1 250 ? -17.188 -21.297 -30.359 1 97 250 ALA B O 1
ATOM 6619 N N . LEU B 1 251 ? -15.07 -20.812 -30.031 1 97.75 251 LEU B N 1
ATOM 6620 C CA . LEU B 1 251 ? -14.75 -22.172 -29.641 1 97.75 251 LEU B CA 1
ATOM 6621 C C . LEU B 1 251 ? -15.414 -22.531 -28.312 1 97.75 251 LEU B C 1
ATOM 6623 O O . LEU B 1 251 ? -15.953 -23.641 -28.172 1 97.75 251 LEU B O 1
ATOM 6627 N N . ASP B 1 252 ? -15.336 -21.625 -27.359 1 97.81 252 ASP B N 1
ATOM 6628 C CA . ASP B 1 252 ? -16.016 -21.844 -26.078 1 97.81 252 ASP B CA 1
ATOM 6629 C C . ASP B 1 252 ? -17.484 -22.156 -26.297 1 97.81 252 ASP B C 1
ATOM 6631 O O . ASP B 1 252 ? -18.031 -23.094 -25.688 1 97.81 252 ASP B O 1
ATOM 6635 N N . ALA B 1 253 ? -18.094 -21.359 -27.125 1 97.75 253 ALA B N 1
ATOM 6636 C CA . ALA B 1 253 ? -19.516 -21.531 -27.406 1 97.75 253 ALA B CA 1
ATOM 6637 C C . ALA B 1 253 ? -19.797 -22.875 -28.062 1 97.75 253 ALA B C 1
ATOM 6639 O O . ALA B 1 253 ? -20.781 -23.547 -27.734 1 97.75 253 ALA B O 1
ATOM 6640 N N . ALA B 1 254 ? -18.984 -23.266 -29 1 98.38 254 ALA B N 1
ATOM 6641 C CA . ALA B 1 254 ? -19.156 -24.547 -29.703 1 98.38 254 ALA B CA 1
ATOM 6642 C C . ALA B 1 254 ? -19.062 -25.719 -28.734 1 98.38 254 ALA B C 1
ATOM 6644 O O . ALA B 1 254 ? -19.891 -26.625 -28.75 1 98.38 254 ALA B O 1
ATOM 6645 N N . VAL B 1 255 ? -18.078 -25.688 -27.891 1 98.69 255 VAL B N 1
ATOM 6646 C CA . VAL B 1 255 ? -17.875 -26.766 -26.938 1 98.69 255 VAL B CA 1
ATOM 6647 C C . VAL B 1 255 ? -19.016 -26.781 -25.906 1 98.69 255 VAL B C 1
ATOM 6649 O O . VAL B 1 255 ? -19.516 -27.844 -25.547 1 98.69 255 VAL B O 1
ATOM 6652 N N . ALA B 1 256 ? -19.391 -25.578 -25.469 1 98.44 256 ALA B N 1
ATOM 6653 C CA . ALA B 1 256 ? -20.5 -25.469 -24.531 1 98.44 256 ALA B CA 1
ATOM 6654 C C . ALA B 1 256 ? -21.781 -26.062 -25.125 1 98.44 256 ALA B C 1
ATOM 6656 O O . ALA B 1 256 ? -22.562 -26.703 -24.406 1 98.44 256 ALA B O 1
ATOM 6657 N N . ALA B 1 257 ? -22.031 -25.781 -26.375 1 98.56 257 ALA B N 1
ATOM 6658 C CA . ALA B 1 257 ? -23.219 -26.328 -27.031 1 98.56 257 ALA B CA 1
ATOM 6659 C C . ALA B 1 257 ? -23.203 -27.859 -27.016 1 98.56 257 ALA B C 1
ATOM 6661 O O . ALA B 1 257 ? -24.234 -28.484 -26.781 1 98.56 257 ALA B O 1
ATOM 6662 N N . ILE B 1 258 ? -22.094 -28.453 -27.297 1 98.81 258 ILE B N 1
ATOM 6663 C CA . ILE B 1 258 ? -21.953 -29.906 -27.266 1 98.81 258 ILE B CA 1
ATOM 6664 C C . ILE B 1 258 ? -22.219 -30.422 -25.844 1 98.81 258 ILE B C 1
ATOM 6666 O O . ILE B 1 258 ? -22.953 -31.391 -25.656 1 98.81 258 ILE B O 1
ATOM 6670 N N . ALA B 1 259 ? -21.594 -29.75 -24.875 1 98.81 259 ALA B N 1
ATOM 6671 C CA . ALA B 1 259 ? -21.75 -30.156 -23.484 1 98.81 259 ALA B CA 1
ATOM 6672 C C . ALA B 1 259 ? -23.203 -30.062 -23.047 1 98.81 259 ALA B C 1
ATOM 6674 O O . ALA B 1 259 ? -23.719 -30.969 -22.375 1 98.81 259 ALA B O 1
ATOM 6675 N N . LYS B 1 260 ? -23.875 -29 -23.422 1 98.56 260 LYS B N 1
ATOM 6676 C CA . LYS B 1 260 ? -25.281 -28.828 -23.062 1 98.56 260 LYS B CA 1
ATOM 6677 C C . LYS B 1 260 ? -26.141 -29.953 -23.641 1 98.56 260 LYS B C 1
ATOM 6679 O O . LYS B 1 260 ? -26.984 -30.516 -22.938 1 98.56 260 LYS B O 1
ATOM 6684 N N . ALA B 1 261 ? -25.922 -30.219 -24.859 1 98.56 261 ALA B N 1
ATOM 6685 C CA . ALA B 1 261 ? -26.656 -31.328 -25.5 1 98.56 261 ALA B CA 1
ATOM 6686 C C . ALA B 1 261 ? -26.375 -32.656 -24.781 1 98.56 261 ALA B C 1
ATOM 6688 O O . ALA B 1 261 ? -27.297 -33.438 -24.578 1 98.56 261 ALA B O 1
ATOM 6689 N N . ASP B 1 262 ? -25.188 -32.844 -24.438 1 98.38 262 ASP B N 1
ATOM 6690 C CA . ASP B 1 262 ? -24.812 -34.094 -23.766 1 98.38 262 ASP B CA 1
ATOM 6691 C C . ASP B 1 262 ? -25.422 -34.188 -22.359 1 98.38 262 ASP B C 1
ATOM 6693 O O . ASP B 1 262 ? -25.828 -35.25 -21.922 1 98.38 262 ASP B O 1
ATOM 6697 N N . VAL B 1 263 ? -25.438 -33.062 -21.641 1 98.5 263 VAL B N 1
ATOM 6698 C CA . VAL B 1 263 ? -26.016 -33.031 -20.297 1 98.5 263 VAL B CA 1
ATOM 6699 C C . VAL B 1 263 ? -27.484 -33.469 -20.344 1 98.5 263 VAL B C 1
ATOM 6701 O O . VAL B 1 263 ? -27.969 -34.125 -19.438 1 98.5 263 VAL B O 1
ATOM 6704 N N . THR B 1 264 ? -28.172 -33.094 -21.438 1 98 26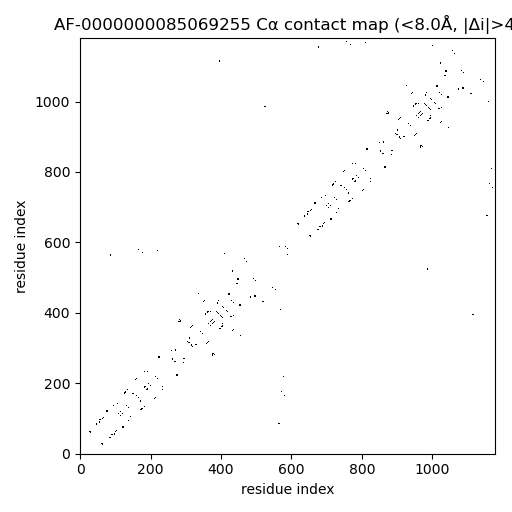4 THR B N 1
ATOM 6705 C CA . THR B 1 264 ? -29.562 -33.5 -21.594 1 98 264 THR B CA 1
ATOM 6706 C C . THR B 1 264 ? -29.672 -35.031 -21.672 1 98 264 THR B C 1
ATOM 6708 O O . THR B 1 264 ? -30.672 -35.594 -21.219 1 98 264 THR B O 1
ATOM 6711 N N . LEU B 1 265 ? -28.672 -35.688 -22.125 1 97.75 265 LEU B N 1
ATOM 6712 C CA . LEU B 1 265 ? -28.703 -37.125 -22.344 1 97.75 265 LEU B CA 1
ATOM 6713 C C . LEU B 1 265 ? -28.109 -37.875 -21.156 1 97.75 265 LEU B C 1
ATOM 6715 O O . LEU B 1 265 ? -28.641 -38.875 -20.719 1 97.75 265 LEU B O 1
ATOM 6719 N N . ARG B 1 266 ? -26.953 -37.344 -20.531 1 97.81 266 ARG B N 1
ATOM 6720 C CA . ARG B 1 266 ? -26.188 -38.188 -19.609 1 97.81 266 ARG B CA 1
ATOM 6721 C C . ARG B 1 266 ? -26.047 -37.5 -18.25 1 97.81 266 ARG B C 1
ATOM 6723 O O . ARG B 1 266 ? -25.438 -38.031 -17.328 1 97.81 266 ARG B O 1
ATOM 6730 N N . GLY B 1 267 ? -26.531 -36.312 -18.125 1 97.56 267 GLY B N 1
ATOM 6731 C CA . GLY B 1 267 ? -26.547 -35.594 -16.844 1 97.56 267 GLY B CA 1
ATOM 6732 C C . GLY B 1 267 ? -25.172 -35.312 -16.297 1 97.56 267 GLY B C 1
ATOM 6733 O O . GLY B 1 267 ? -24.344 -34.719 -17 1 97.56 267 GLY B O 1
ATOM 6734 N N . ASP B 1 268 ? -24.891 -35.75 -15.148 1 97.5 268 ASP B N 1
ATOM 6735 C CA . ASP B 1 268 ? -23.688 -35.375 -14.422 1 97.5 268 ASP B CA 1
ATOM 6736 C C . ASP B 1 268 ? -22.438 -35.969 -15.078 1 97.5 268 ASP B C 1
ATOM 6738 O O . ASP B 1 268 ? -21.375 -35.375 -15.047 1 97.5 268 ASP B O 1
ATOM 6742 N N . ALA B 1 269 ? -22.625 -37.062 -15.703 1 97.62 269 ALA B N 1
ATOM 6743 C CA . ALA B 1 269 ? -21.484 -37.688 -16.391 1 97.62 269 ALA B CA 1
ATOM 6744 C C . ALA B 1 269 ? -20.969 -36.781 -17.5 1 97.62 269 ALA B C 1
ATOM 6746 O O . ALA B 1 269 ? -19.766 -36.688 -17.734 1 97.62 269 ALA B O 1
ATOM 6747 N N . ALA B 1 270 ? -21.953 -36.125 -18.141 1 98.38 270 ALA B N 1
ATOM 6748 C CA . ALA B 1 270 ? -21.594 -35.156 -19.203 1 98.38 270 ALA B CA 1
ATOM 6749 C C . ALA B 1 270 ? -20.906 -33.938 -18.641 1 98.38 270 ALA B C 1
ATOM 6751 O O . ALA B 1 270 ? -19.938 -33.438 -19.219 1 98.38 270 ALA B O 1
ATOM 6752 N N . LYS B 1 271 ? -21.391 -33.5 -17.484 1 98.56 271 LYS B N 1
ATOM 6753 C CA . LYS B 1 271 ? -20.75 -32.375 -16.828 1 98.56 271 LYS B CA 1
ATOM 6754 C C . LYS B 1 271 ? -19.312 -32.688 -16.453 1 98.56 271 LYS B C 1
ATOM 6756 O O . LYS B 1 271 ? -18.406 -31.859 -16.641 1 98.56 271 LYS B O 1
ATOM 6761 N N . ASP B 1 272 ? -19.141 -33.875 -15.961 1 98.06 272 ASP B N 1
ATOM 6762 C CA . ASP B 1 272 ? -17.797 -34.281 -15.57 1 98.06 272 ASP B CA 1
ATOM 6763 C C . ASP B 1 272 ? -16.859 -34.344 -16.766 1 98.06 272 ASP B C 1
ATOM 6765 O O . ASP B 1 272 ? -15.703 -33.906 -16.672 1 98.06 272 ASP B O 1
ATOM 6769 N N . ALA B 1 273 ? -17.328 -34.812 -17.906 1 98.31 273 ALA B N 1
ATOM 6770 C CA . ALA B 1 273 ? -16.5 -34.906 -19.109 1 98.31 273 ALA B CA 1
ATOM 6771 C C . ALA B 1 273 ? -16.078 -33.531 -19.594 1 98.31 273 ALA B C 1
ATOM 6773 O O . ALA B 1 273 ? -14.906 -33.312 -19.906 1 98.31 273 ALA B O 1
ATOM 6774 N N . TYR B 1 274 ? -17.031 -32.625 -19.625 1 98.69 274 TYR B N 1
ATOM 6775 C CA . TYR B 1 274 ? -16.734 -31.25 -20.031 1 98.69 274 TYR B CA 1
ATOM 6776 C C . TYR B 1 274 ? -15.734 -30.609 -19.062 1 98.69 274 TYR B C 1
ATOM 6778 O O . TYR B 1 274 ? -14.766 -29.984 -19.5 1 98.69 274 TYR B O 1
ATOM 6786 N N . THR B 1 275 ? -16 -30.797 -17.766 1 98.75 275 THR B N 1
ATOM 6787 C CA . THR B 1 275 ? -15.18 -30.172 -16.719 1 98.75 275 THR B CA 1
ATOM 6788 C C . THR B 1 275 ? -13.734 -30.656 -16.812 1 98.75 275 THR B C 1
ATOM 6790 O O . THR B 1 275 ? -12.812 -29.844 -16.906 1 98.75 275 THR B O 1
ATOM 6793 N N . ALA B 1 276 ? -13.547 -31.938 -16.859 1 97.94 276 ALA B N 1
ATOM 6794 C CA . ALA B 1 276 ? -12.219 -32.531 -16.844 1 97.94 276 ALA B CA 1
ATOM 6795 C C . ALA B 1 276 ? -11.531 -32.406 -18.188 1 97.94 276 ALA B C 1
ATOM 6797 O O . ALA B 1 276 ? -10.305 -32.281 -18.266 1 97.94 276 ALA B O 1
ATOM 6798 N N . GLY B 1 277 ? -12.328 -32.438 -19.219 1 98.5 277 GLY B N 1
ATOM 6799 C CA . GLY B 1 277 ? -11.742 -32.438 -20.547 1 98.5 277 GLY B CA 1
ATOM 6800 C C . GLY B 1 277 ? -11.406 -31.031 -21.047 1 98.5 277 GLY B C 1
ATOM 6801 O O . GLY B 1 277 ? -10.32 -30.812 -21.594 1 98.5 277 GLY B O 1
ATOM 6802 N N . PHE B 1 278 ? -12.336 -30.109 -20.828 1 98.69 278 PHE B N 1
ATOM 6803 C CA . PHE B 1 278 ? -12.172 -28.812 -21.453 1 98.69 278 PHE B CA 1
ATOM 6804 C C . PHE B 1 278 ? -11.93 -27.734 -20.391 1 98.69 278 PHE B C 1
ATOM 6806 O O . PHE B 1 278 ? -10.891 -27.062 -20.406 1 98.69 278 PHE B O 1
ATOM 6813 N N . HIS B 1 279 ? -12.797 -27.594 -19.422 1 98.56 279 HIS B N 1
ATOM 6814 C CA . HIS B 1 279 ? -12.859 -26.469 -18.5 1 98.56 279 HIS B CA 1
ATOM 6815 C C . HIS B 1 279 ? -11.539 -26.281 -17.766 1 98.56 279 HIS B C 1
ATOM 6817 O O . HIS B 1 279 ? -10.953 -25.188 -17.797 1 98.56 279 HIS B O 1
ATOM 6823 N N . VAL B 1 280 ? -11.008 -27.328 -17.172 1 98.19 280 VAL B N 1
ATOM 6824 C CA . VAL B 1 280 ? -9.805 -27.234 -16.344 1 98.19 280 VAL B CA 1
ATOM 6825 C C . VAL B 1 280 ? -8.578 -27.094 -17.25 1 98.19 280 VAL B C 1
ATOM 6827 O O . VAL B 1 280 ? -7.598 -26.453 -16.875 1 98.19 280 VAL B O 1
ATOM 6830 N N . ASN B 1 281 ? -8.688 -27.609 -18.438 1 98.12 281 ASN B N 1
ATOM 6831 C CA . ASN B 1 281 ? -7.508 -27.625 -19.297 1 98.12 281 ASN B CA 1
ATOM 6832 C C . ASN B 1 281 ? -7.355 -26.297 -20.062 1 98.12 281 ASN B C 1
ATOM 6834 O O . ASN B 1 281 ? -6.316 -26.047 -20.672 1 98.12 281 ASN B O 1
ATOM 6838 N N . VAL B 1 282 ? -8.367 -25.406 -19.984 1 97.25 282 VAL B N 1
ATOM 6839 C CA . VAL B 1 282 ? -8.18 -24.031 -20.438 1 97.25 282 VAL B CA 1
ATOM 6840 C C . VAL B 1 282 ? -7.875 -23.141 -19.234 1 97.25 282 VAL B C 1
ATOM 6842 O O . VAL B 1 282 ? -7.809 -21.922 -19.375 1 97.25 282 VAL B O 1
ATOM 6845 N N . PHE B 1 283 ? -7.773 -23.703 -18.016 1 96.62 283 PHE B N 1
ATOM 6846 C CA . PHE B 1 283 ? -7.488 -23 -16.766 1 96.62 283 PHE B CA 1
ATOM 6847 C C . PHE B 1 283 ? -8.602 -22.031 -16.438 1 96.62 283 PHE B C 1
ATOM 6849 O O . PHE B 1 283 ? -8.344 -20.891 -16.047 1 96.62 283 PHE B O 1
ATOM 6856 N N . ALA B 1 284 ? -9.844 -22.469 -16.578 1 96.25 284 ALA B N 1
ATOM 6857 C CA . ALA B 1 284 ? -10.984 -21.578 -16.422 1 96.25 284 ALA B CA 1
ATOM 6858 C C . ALA B 1 284 ? -11.305 -21.328 -14.953 1 96.25 284 ALA B C 1
ATOM 6860 O O . ALA B 1 284 ? -11.914 -20.312 -14.609 1 96.25 284 ALA B O 1
ATOM 6861 N N . GLY B 1 285 ? -10.945 -22.281 -14.078 1 96.81 285 GLY B N 1
ATOM 6862 C CA . GLY B 1 285 ? -11.008 -22.016 -12.648 1 96.81 285 GLY B CA 1
ATOM 6863 C C . GLY B 1 285 ? -12.375 -22.297 -12.055 1 96.81 285 GLY B C 1
ATOM 6864 O O . GLY B 1 285 ? -13.305 -22.688 -12.766 1 96.81 285 GLY B O 1
ATOM 6865 N N . GLN B 1 286 ? -12.453 -22.062 -10.75 1 97.81 286 GLN B N 1
ATOM 6866 C CA . GLN B 1 286 ? -13.641 -22.391 -9.961 1 97.81 286 GLN B CA 1
ATOM 6867 C C . GLN B 1 286 ? -14.789 -21.438 -10.281 1 97.81 286 GLN B C 1
ATOM 6869 O O . GLN B 1 286 ? -15.922 -21.875 -10.492 1 97.81 286 GLN B O 1
ATOM 6874 N N . GLU B 1 287 ? -14.57 -20.188 -10.328 1 96.62 287 GLU B N 1
ATOM 6875 C CA . GLU B 1 287 ? -15.602 -19.156 -10.484 1 96.62 287 GLU B CA 1
ATOM 6876 C C . GLU B 1 287 ? -16.375 -19.359 -11.781 1 96.62 287 GLU B C 1
ATOM 6878 O O . GLU B 1 287 ? -17.609 -19.344 -11.773 1 96.62 287 GLU B O 1
ATOM 6883 N N . LEU B 1 288 ? -15.656 -19.578 -12.781 1 96.38 288 LEU B N 1
ATOM 6884 C CA . LEU B 1 288 ? -16.312 -19.766 -14.07 1 96.38 288 LEU B CA 1
ATOM 6885 C C . LEU B 1 288 ? -17.125 -21.062 -14.086 1 96.38 288 LEU B C 1
ATOM 6887 O O . LEU B 1 288 ? -18.172 -21.141 -14.734 1 96.38 288 LEU B O 1
ATOM 6891 N N . CYS B 1 289 ? -16.625 -22.078 -13.438 1 98.38 289 CYS B N 1
ATOM 6892 C CA . CYS B 1 289 ? -17.375 -23.312 -13.344 1 98.38 289 CYS B CA 1
ATOM 6893 C C . CYS B 1 289 ? -18.688 -23.109 -12.609 1 98.38 289 CYS B C 1
ATOM 6895 O O . CYS B 1 289 ? -19.734 -23.641 -13 1 98.38 289 CYS B O 1
ATOM 6897 N N . GLU B 1 290 ? -18.641 -22.297 -11.523 1 97.69 290 GLU B N 1
ATOM 6898 C CA . GLU B 1 290 ? -19.844 -21.984 -10.781 1 97.69 290 GLU B CA 1
ATOM 6899 C C . GLU B 1 290 ? -20.844 -21.203 -11.641 1 97.69 290 GLU B C 1
ATOM 6901 O O . GLU B 1 290 ? -22.047 -21.453 -11.586 1 97.69 290 GLU B O 1
ATOM 6906 N N . GLU B 1 291 ? -20.375 -20.328 -12.438 1 96.69 291 GLU B N 1
ATOM 6907 C CA . GLU B 1 291 ? -21.219 -19.531 -13.328 1 96.69 291 GLU B CA 1
ATOM 6908 C C . GLU B 1 291 ? -21.844 -20.406 -14.406 1 96.69 291 GLU B C 1
ATOM 6910 O O . GLU B 1 291 ? -22.953 -20.125 -14.875 1 96.69 291 GLU B O 1
ATOM 6915 N N . ASN B 1 292 ? -21.062 -21.422 -14.812 1 97.56 292 ASN B N 1
ATOM 6916 C CA . ASN B 1 292 ? -21.516 -22.344 -15.844 1 97.56 292 ASN B CA 1
ATOM 6917 C C . ASN B 1 292 ? -21.938 -23.688 -15.258 1 97.56 292 ASN B C 1
ATOM 6919 O O . ASN B 1 292 ? -21.547 -24.734 -15.758 1 97.56 292 ASN B O 1
ATOM 6923 N N . SER B 1 293 ? -22.703 -23.578 -14.188 1 97.5 293 SER B N 1
ATOM 6924 C CA . SER B 1 293 ? -23.047 -24.781 -13.438 1 97.5 293 SER B CA 1
ATOM 6925 C C . SER B 1 293 ? -23.953 -25.703 -14.25 1 97.5 293 SER B C 1
ATOM 6927 O O . SER B 1 293 ? -24.141 -26.875 -13.898 1 97.5 293 SER B O 1
ATOM 6929 N N . ASP B 1 294 ? -24.531 -25.219 -15.336 1 98.06 294 ASP B N 1
ATOM 6930 C CA . ASP B 1 294 ? -25.375 -26.016 -16.203 1 98.06 294 ASP B CA 1
ATOM 6931 C C . ASP B 1 294 ? -24.547 -27.078 -16.938 1 98.06 294 ASP B C 1
ATOM 6933 O O . ASP B 1 294 ? -25.078 -28.125 -17.328 1 98.06 294 ASP B O 1
ATOM 6937 N N . ILE B 1 295 ? -23.203 -26.875 -17.141 1 98.56 295 ILE B N 1
ATOM 6938 C CA . ILE B 1 295 ? -22.406 -27.828 -17.906 1 98.56 295 ILE B CA 1
ATOM 6939 C C . ILE B 1 295 ? -21.141 -28.172 -17.125 1 98.56 295 ILE B C 1
ATOM 6941 O O . ILE B 1 295 ? -20.406 -29.094 -17.5 1 98.56 295 ILE B O 1
ATOM 6945 N N . CYS B 1 296 ? -20.844 -27.5 -16.109 1 98.44 296 CYS B N 1
ATOM 6946 C CA . CYS B 1 296 ? -19.656 -27.719 -15.305 1 98.44 296 CYS B CA 1
ATOM 6947 C C . CYS B 1 296 ? -20.016 -28.172 -13.898 1 98.44 296 CYS B C 1
ATOM 6949 O O . CYS B 1 296 ? -21.031 -27.75 -13.352 1 98.44 296 CYS B O 1
ATOM 6951 N N . ARG B 1 297 ? -19.172 -28.984 -13.281 1 98.06 297 ARG B N 1
ATOM 6952 C CA . ARG B 1 297 ? -19.453 -29.5 -11.945 1 98.06 297 ARG B CA 1
ATOM 6953 C C . ARG B 1 297 ? -18.188 -29.562 -11.102 1 98.06 297 ARG B C 1
ATOM 6955 O O . ARG B 1 297 ? -17.156 -30.047 -11.562 1 98.06 297 ARG B O 1
ATOM 6962 N N . ILE B 1 298 ? -18.281 -29.109 -9.859 1 98.06 298 ILE B N 1
ATOM 6963 C CA . ILE B 1 298 ? -17.172 -29.109 -8.906 1 98.06 298 ILE B CA 1
ATOM 6964 C C . ILE B 1 298 ? -17.344 -30.266 -7.922 1 98.06 298 ILE B C 1
ATOM 6966 O O . ILE B 1 298 ? -18.391 -30.422 -7.301 1 98.06 298 ILE B O 1
ATOM 6970 N N . PRO B 1 299 ? -16.359 -31.125 -7.844 1 96.12 299 PRO B N 1
ATOM 6971 C CA . PRO B 1 299 ? -16.469 -32.219 -6.871 1 96.12 299 PRO B CA 1
ATOM 6972 C C . PRO B 1 299 ? -16.469 -31.719 -5.426 1 96.12 299 PRO B C 1
ATOM 6974 O O . PRO B 1 299 ? -15.914 -30.656 -5.133 1 96.12 299 PRO B O 1
ATOM 6977 N N . GLU B 1 300 ? -17.062 -32.5 -4.562 1 96.06 300 GLU B N 1
ATOM 6978 C CA . GLU B 1 300 ? -17 -32.219 -3.135 1 96.06 300 GLU B CA 1
ATOM 6979 C C . GLU B 1 300 ? -15.602 -32.469 -2.582 1 96.06 300 GLU B C 1
ATOM 6981 O O . GLU B 1 300 ? -14.945 -33.438 -2.951 1 96.06 300 GLU B O 1
ATOM 6986 N N . LEU B 1 301 ? -15.188 -31.594 -1.67 1 96.5 301 LEU B N 1
ATOM 6987 C CA . LEU B 1 301 ? -13.859 -31.703 -1.079 1 96.5 301 LEU B CA 1
ATOM 6988 C C . LEU B 1 301 ? -13.641 -33.062 -0.472 1 96.5 301 LEU B C 1
ATOM 6990 O O . LEU B 1 301 ? -12.617 -33.719 -0.73 1 96.5 301 LEU B O 1
ATOM 6994 N N . LYS B 1 302 ? -14.586 -33.625 0.248 1 96.25 302 LYS B N 1
ATOM 6995 C CA . LYS B 1 302 ? -14.445 -34.906 0.952 1 96.25 302 LYS B CA 1
ATOM 6996 C C . LYS B 1 302 ? -14.352 -36.062 -0.03 1 96.25 302 LYS B C 1
ATOM 6998 O O . LYS B 1 302 ? -13.75 -37.094 0.274 1 96.25 302 LYS B O 1
ATOM 7003 N N . THR B 1 303 ? -14.969 -35.812 -1.163 1 95.5 303 THR B N 1
ATOM 7004 C CA . THR B 1 303 ? -14.891 -36.844 -2.199 1 95.5 303 THR B CA 1
ATOM 7005 C C . THR B 1 303 ? -13.523 -36.844 -2.885 1 95.5 303 THR B C 1
ATOM 7007 O O . THR B 1 303 ? -12.922 -37.875 -3.113 1 95.5 303 THR B O 1
ATOM 7010 N N . ALA B 1 304 ? -13.008 -35.656 -3.131 1 96.06 304 ALA B N 1
ATOM 7011 C CA . ALA B 1 304 ? -11.727 -35.5 -3.816 1 96.06 304 ALA B CA 1
ATOM 7012 C C . ALA B 1 304 ? -10.562 -35.812 -2.883 1 96.06 304 ALA B C 1
ATOM 7014 O O . ALA B 1 304 ? -9.57 -36.406 -3.303 1 96.06 304 ALA B O 1
ATOM 7015 N N . LEU B 1 305 ? -10.703 -35.406 -1.63 1 97.88 305 LEU B N 1
ATOM 7016 C CA . LEU B 1 305 ? -9.672 -35.594 -0.618 1 97.88 305 LEU B CA 1
ATOM 7017 C C . LEU B 1 305 ? -10.258 -36.188 0.658 1 97.88 305 LEU B C 1
ATOM 7019 O O . LEU B 1 305 ? -10.422 -35.469 1.658 1 97.88 305 LEU B O 1
ATOM 7023 N N . PRO B 1 306 ? -10.438 -37.5 0.667 1 97.81 306 PRO B N 1
ATOM 7024 C CA . PRO B 1 306 ? -11.188 -38.125 1.759 1 97.81 306 PRO B CA 1
ATOM 7025 C C . PRO B 1 306 ? -10.336 -38.344 3.01 1 97.81 306 PRO B C 1
ATOM 7027 O O . PRO B 1 306 ? -10.875 -38.625 4.086 1 97.81 306 PRO B O 1
ATOM 7030 N N . ILE B 1 307 ? -9.031 -38.25 2.924 1 98.31 307 ILE B N 1
ATOM 7031 C CA . ILE B 1 307 ? -8.164 -38.594 4.047 1 98.31 307 ILE B CA 1
ATOM 7032 C C . ILE B 1 307 ? -7.609 -37.344 4.684 1 98.31 307 ILE B C 1
ATOM 7034 O O . ILE B 1 307 ? -7.012 -36.5 3.996 1 98.31 307 ILE B O 1
ATOM 7038 N N . GLU B 1 308 ? -7.82 -37.188 5.902 1 97.75 308 GLU B N 1
ATOM 7039 C CA . GLU B 1 308 ? -7.207 -36.156 6.738 1 97.75 308 GLU B CA 1
ATOM 7040 C C . GLU B 1 308 ? -6.301 -36.781 7.797 1 97.75 308 GLU B C 1
ATOM 7042 O O . GLU B 1 308 ? -6.742 -37.625 8.586 1 97.75 308 GLU B O 1
ATOM 7047 N N . HIS B 1 309 ? -5.059 -36.438 7.766 1 98.12 309 HIS B N 1
ATOM 7048 C CA . HIS B 1 309 ? -4.078 -37 8.688 1 98.12 309 HIS B CA 1
ATOM 7049 C C . HIS B 1 309 ? -3.334 -35.906 9.445 1 98.12 309 HIS B C 1
ATOM 7051 O O . HIS B 1 309 ? -2.764 -35 8.828 1 98.12 309 HIS B O 1
ATOM 7057 N N . HIS B 1 310 ? -3.283 -36 10.758 1 97.62 310 HIS B N 1
ATOM 7058 C CA . HIS B 1 310 ? -2.625 -35 11.586 1 97.62 310 HIS B CA 1
ATOM 7059 C C . HIS B 1 310 ? -1.202 -35.406 11.938 1 97.62 310 HIS B C 1
ATOM 7061 O O . HIS B 1 310 ? -0.997 -36.469 12.562 1 97.62 310 HIS B O 1
ATOM 7067 N N . CYS B 1 311 ? -0.288 -34.688 11.406 1 96.88 311 CYS B N 1
ATOM 7068 C CA . CYS B 1 311 ? 1.097 -34.875 11.828 1 96.88 311 CYS B CA 1
ATOM 7069 C C . CYS B 1 311 ? 1.311 -34.375 13.25 1 96.88 311 CYS B C 1
ATOM 7071 O O . CYS B 1 311 ? 2.064 -34.969 14.016 1 96.88 311 CYS B O 1
ATOM 7073 N N . SER B 1 312 ? 0.734 -33.219 13.586 1 95.12 312 SER B N 1
ATOM 7074 C CA . SER B 1 312 ? 0.696 -32.562 14.883 1 95.12 312 SER B CA 1
ATOM 7075 C C . SER B 1 312 ? -0.532 -31.672 15.008 1 95.12 312 SER B C 1
ATOM 7077 O O . SER B 1 312 ? -1.397 -31.672 14.133 1 95.12 312 SER B O 1
ATOM 7079 N N . ASP B 1 313 ? -0.588 -30.938 16.125 1 94.88 313 ASP B N 1
ATOM 7080 C CA . ASP B 1 313 ? -1.683 -29.984 16.312 1 94.88 313 ASP B CA 1
ATOM 7081 C C . ASP B 1 313 ? -1.579 -28.828 15.336 1 94.88 313 ASP B C 1
ATOM 7083 O O . ASP B 1 313 ? -2.586 -28.203 15 1 94.88 313 ASP B O 1
ATOM 7087 N N . SER B 1 314 ? -0.372 -28.594 14.805 1 94.44 314 SER B N 1
ATOM 7088 C CA . SER B 1 314 ? -0.154 -27.406 13.977 1 94.44 314 SER B CA 1
ATOM 7089 C C . SER B 1 314 ? 0.103 -27.797 12.523 1 94.44 314 SER B C 1
ATOM 7091 O O . SER B 1 314 ? 0.533 -26.969 11.719 1 94.44 314 SER B O 1
ATOM 7093 N N . LEU B 1 315 ? -0.109 -29.094 12.195 1 96.44 315 LEU B N 1
ATOM 7094 C CA . LEU B 1 315 ? 0.191 -29.562 10.844 1 96.44 315 LEU B CA 1
ATOM 7095 C C . LEU B 1 315 ? -0.665 -30.781 10.492 1 96.44 315 LEU B C 1
ATOM 7097 O O . LEU B 1 315 ? -0.617 -31.797 11.18 1 96.44 315 LEU B O 1
ATOM 7101 N N . PHE B 1 316 ? -1.466 -30.609 9.414 1 97.69 316 PHE B N 1
ATOM 7102 C CA . PHE B 1 316 ? -2.232 -31.766 8.984 1 97.69 316 PHE B CA 1
ATOM 7103 C C . PHE B 1 316 ? -2.266 -31.859 7.461 1 97.69 316 PHE B C 1
ATOM 7105 O O . PHE B 1 316 ? -2.074 -30.859 6.77 1 97.69 316 PHE B O 1
ATOM 7112 N N . ILE B 1 317 ? -2.504 -33.062 6.91 1 98 317 ILE B N 1
ATOM 7113 C CA . ILE B 1 317 ? -2.457 -33.375 5.484 1 98 317 ILE B CA 1
ATOM 7114 C C . ILE B 1 317 ? -3.84 -33.812 5.004 1 98 317 ILE B C 1
ATOM 7116 O O . ILE B 1 317 ? -4.496 -34.656 5.648 1 98 317 ILE B O 1
ATOM 7120 N N . LEU B 1 318 ? -4.324 -33.188 4.004 1 98.31 318 LEU B N 1
ATOM 7121 C CA . LEU B 1 318 ? -5.434 -33.688 3.193 1 98.31 318 LEU B CA 1
ATOM 7122 C C . LEU B 1 318 ? -4.918 -34.375 1.936 1 98.31 318 LEU B C 1
ATOM 7124 O O . LEU B 1 318 ? -4.074 -33.812 1.224 1 98.31 318 LEU B O 1
ATOM 7128 N N . THR B 1 319 ? -5.379 -35.594 1.7 1 98.12 319 THR B N 1
ATOM 7129 C CA . THR B 1 319 ? -4.84 -36.312 0.551 1 98.12 319 THR B CA 1
ATOM 7130 C C . THR B 1 319 ? -5.875 -37.281 -0.018 1 98.12 319 THR B C 1
ATOM 7132 O O . THR B 1 319 ? -6.895 -37.562 0.619 1 98.12 319 THR B O 1
ATOM 7135 N N . GLN B 1 320 ? -5.594 -37.719 -1.212 1 96.94 320 GLN B N 1
ATOM 7136 C CA . GLN B 1 320 ? -6.504 -38.625 -1.927 1 96.94 320 GLN B CA 1
ATOM 7137 C C . GLN B 1 320 ? -6.328 -40.062 -1.478 1 96.94 320 GLN B C 1
ATOM 7139 O O . GLN B 1 320 ? -7.312 -40.75 -1.205 1 96.94 320 GLN B O 1
ATOM 7144 N N . ASP B 1 321 ? -5.07 -40.531 -1.393 1 96.44 321 ASP B N 1
ATOM 7145 C CA . ASP B 1 321 ? -4.953 -41.969 -1.201 1 96.44 321 ASP B CA 1
ATOM 7146 C C . ASP B 1 321 ? -3.578 -42.344 -0.646 1 96.44 321 ASP B C 1
ATOM 7148 O O . ASP B 1 321 ? -3.098 -43.469 -0.861 1 96.44 321 ASP B O 1
ATOM 7152 N N . LEU B 1 322 ? -2.848 -41.375 -0.046 1 97 322 LEU B N 1
ATOM 7153 C CA . LEU B 1 322 ? -1.615 -41.781 0.626 1 97 322 LEU B CA 1
ATOM 7154 C C . LEU B 1 322 ? -1.896 -42.812 1.715 1 97 322 LEU B C 1
ATOM 7156 O O . LEU B 1 322 ? -2.881 -42.688 2.447 1 97 322 LEU B O 1
ATOM 7160 N N . ASN B 1 323 ? -1.084 -43.844 1.734 1 96.62 323 ASN B N 1
ATOM 7161 C CA . ASN B 1 323 ? -1.26 -44.844 2.789 1 96.62 323 ASN B CA 1
ATOM 7162 C C . ASN B 1 323 ? -0.573 -44.406 4.082 1 96.62 323 ASN B C 1
ATOM 7164 O O . ASN B 1 323 ? 0.06 -43.344 4.133 1 96.62 323 ASN B O 1
ATOM 7168 N N . GLU B 1 324 ? -0.632 -45.188 5.074 1 97.19 324 GLU B N 1
ATOM 7169 C CA . GLU B 1 324 ? -0.148 -44.844 6.406 1 97.19 324 GLU B CA 1
ATOM 7170 C C . GLU B 1 324 ? 1.361 -44.625 6.402 1 97.19 324 GLU B C 1
ATOM 7172 O O . GLU B 1 324 ? 1.856 -43.688 7.047 1 97.19 324 GLU B O 1
ATOM 7177 N N . GLN B 1 325 ? 2.061 -45.469 5.691 1 97.12 325 GLN B N 1
ATOM 7178 C CA . GLN B 1 325 ? 3.512 -45.344 5.625 1 97.12 325 GLN B CA 1
ATOM 7179 C C . GLN B 1 325 ? 3.916 -44.062 4.906 1 97.12 325 GLN B C 1
ATOM 7181 O O . GLN B 1 325 ? 4.828 -43.344 5.344 1 97.12 325 GLN B O 1
ATOM 7186 N N . GLU B 1 326 ? 3.252 -43.781 3.791 1 97 326 GLU B N 1
ATOM 7187 C CA . GLU B 1 326 ? 3.52 -42.562 3.021 1 97 326 GLU B CA 1
ATOM 7188 C C . GLU B 1 326 ? 3.207 -41.312 3.836 1 97 326 GLU B C 1
ATOM 7190 O O . GLU B 1 326 ? 3.939 -40.312 3.768 1 97 326 GLU B O 1
ATOM 7195 N N . LEU B 1 327 ? 2.129 -41.375 4.582 1 97.69 327 LEU B N 1
ATOM 7196 C CA . LEU B 1 327 ? 1.749 -40.281 5.449 1 97.69 327 LEU B CA 1
ATOM 7197 C C . LEU B 1 327 ? 2.797 -40.062 6.535 1 97.69 327 LEU B C 1
ATOM 7199 O O . LEU B 1 327 ? 3.215 -38.906 6.777 1 97.69 327 LEU B O 1
ATOM 7203 N N . ALA B 1 328 ? 3.248 -41.094 7.172 1 96.94 328 ALA B N 1
ATOM 7204 C CA . ALA B 1 328 ? 4.27 -41 8.211 1 96.94 328 ALA B CA 1
ATOM 7205 C C . ALA B 1 328 ? 5.566 -40.438 7.652 1 96.94 328 ALA B C 1
ATOM 7207 O O . ALA B 1 328 ? 6.191 -39.562 8.281 1 96.94 328 ALA B O 1
ATOM 7208 N N . GLU B 1 329 ? 5.898 -40.906 6.461 1 96.5 329 GLU B N 1
ATOM 7209 C CA . GLU B 1 329 ? 7.102 -40.406 5.805 1 96.5 329 GLU B CA 1
ATOM 7210 C C . GLU B 1 329 ? 6.969 -38.938 5.465 1 96.5 329 GLU B C 1
ATOM 7212 O O . GLU B 1 329 ? 7.914 -38.156 5.641 1 96.5 329 GLU B O 1
ATOM 7217 N N . SER B 1 330 ? 5.816 -38.562 4.957 1 96.75 330 SER B N 1
ATOM 7218 C CA . SER B 1 330 ? 5.574 -37.188 4.613 1 96.75 330 SER B CA 1
ATOM 7219 C C . SER B 1 330 ? 5.656 -36.281 5.848 1 96.75 330 SER B C 1
ATOM 7221 O O . SER B 1 330 ? 6.285 -35.219 5.809 1 96.75 330 SER B O 1
ATOM 7223 N N . CYS B 1 331 ? 5.043 -36.75 6.969 1 96.69 331 CYS B N 1
ATOM 7224 C CA . CYS B 1 331 ? 5.098 -36 8.211 1 96.69 331 CYS B CA 1
ATOM 7225 C C . CYS B 1 331 ? 6.531 -35.844 8.703 1 96.69 331 CYS B C 1
ATOM 7227 O O . CYS B 1 331 ? 6.941 -34.75 9.117 1 96.69 331 CYS B O 1
ATOM 7229 N N . LYS B 1 332 ? 7.277 -36.906 8.602 1 96.12 332 LYS B N 1
ATOM 7230 C CA . LYS B 1 332 ? 8.68 -36.875 9.008 1 96.12 332 LYS B CA 1
ATOM 7231 C C . LYS B 1 332 ? 9.477 -35.875 8.148 1 96.12 332 LYS B C 1
ATOM 7233 O O . LYS B 1 332 ? 10.258 -35.094 8.672 1 96.12 332 LYS B O 1
ATOM 7238 N N . LYS B 1 333 ? 9.289 -35.938 6.898 1 94.44 333 LYS B N 1
ATOM 7239 C CA . LYS B 1 333 ? 10.008 -35.062 5.98 1 94.44 333 LYS B CA 1
ATOM 7240 C C . LYS B 1 333 ? 9.664 -33.594 6.23 1 94.44 333 LYS B C 1
ATOM 7242 O O . LYS B 1 333 ? 10.547 -32.719 6.238 1 94.44 333 LYS B O 1
ATOM 7247 N N . LEU B 1 334 ? 8.43 -33.312 6.441 1 93.88 334 LEU B N 1
ATOM 7248 C CA . LEU B 1 334 ? 7.969 -31.969 6.676 1 93.88 334 LEU B CA 1
ATOM 7249 C C . LEU B 1 334 ? 8.617 -31.375 7.922 1 93.88 334 LEU B C 1
ATOM 7251 O O . LEU B 1 334 ? 9.141 -30.25 7.887 1 93.88 334 LEU B O 1
ATOM 7255 N N . THR B 1 335 ? 8.727 -32.094 8.992 1 90.56 335 THR B N 1
ATOM 7256 C CA . THR B 1 335 ? 9.164 -31.531 10.266 1 90.56 335 THR B CA 1
ATOM 7257 C C . THR B 1 335 ? 10.688 -31.609 10.391 1 90.56 335 THR B C 1
ATOM 7259 O O . THR B 1 335 ? 11.273 -30.969 11.258 1 90.56 335 THR B O 1
ATOM 7262 N N . SER B 1 336 ? 11.32 -32.344 9.445 1 90.31 336 SER B N 1
ATOM 7263 C CA . SER B 1 336 ? 12.75 -32.625 9.547 1 90.31 336 SER B CA 1
ATOM 7264 C C . SER B 1 336 ? 13.562 -31.344 9.328 1 90.31 336 SER B C 1
ATOM 7266 O O . SER B 1 336 ? 14.695 -31.234 9.797 1 90.31 336 SER B O 1
ATOM 7268 N N . GLN B 1 337 ? 13.023 -30.375 8.68 1 90.38 337 GLN B N 1
ATOM 7269 C CA . GLN B 1 337 ? 13.812 -29.188 8.336 1 90.38 337 GLN B CA 1
ATOM 7270 C C . GLN B 1 337 ? 13.492 -28.031 9.266 1 90.38 337 GLN B C 1
ATOM 7272 O O . GLN B 1 337 ? 14.125 -26.969 9.195 1 90.38 337 GLN B O 1
ATOM 7277 N N . GLU B 1 338 ? 12.523 -28.125 10.109 1 93.62 338 GLU B N 1
ATOM 7278 C CA . GLU B 1 338 ? 12.039 -27.016 10.922 1 93.62 338 GLU B CA 1
ATOM 7279 C C . GLU B 1 338 ? 13.125 -26.531 11.883 1 93.62 338 GLU B C 1
ATOM 7281 O O . GLU B 1 338 ? 13.352 -25.328 12 1 93.62 338 GLU B O 1
ATOM 7286 N N . SER B 1 339 ? 13.75 -27.484 12.477 1 94.94 339 SER B N 1
ATOM 7287 C CA . SER B 1 339 ? 14.789 -27.109 13.438 1 94.94 339 SER B CA 1
ATOM 7288 C C . SER B 1 339 ? 15.906 -26.312 12.766 1 94.94 339 SER B C 1
ATOM 7290 O O . SER B 1 339 ? 16.359 -25.297 13.305 1 94.94 339 SER B O 1
ATOM 7292 N N . ASN B 1 340 ? 16.344 -26.844 11.609 1 96 340 ASN B N 1
ATOM 7293 C CA . ASN B 1 340 ? 17.391 -26.141 10.875 1 96 340 ASN B CA 1
ATOM 7294 C C . ASN B 1 340 ? 16.938 -24.734 10.477 1 96 340 ASN B C 1
ATOM 7296 O O . ASN B 1 340 ? 17.703 -23.781 10.609 1 96 340 ASN B O 1
ATOM 7300 N N . PHE B 1 341 ? 15.758 -24.578 10 1 97.88 341 PHE B N 1
ATOM 7301 C CA . PHE B 1 341 ? 15.203 -23.297 9.617 1 97.88 341 PHE B CA 1
ATOM 7302 C C . PHE B 1 341 ? 15.289 -22.312 10.781 1 97.88 341 PHE B C 1
ATOM 7304 O O . PHE B 1 341 ? 15.812 -21.203 10.625 1 97.88 341 PHE B O 1
ATOM 7311 N N . HIS B 1 342 ? 14.789 -22.703 11.945 1 97.94 342 HIS B N 1
ATOM 7312 C CA . HIS B 1 342 ? 14.742 -21.828 13.117 1 97.94 342 HIS B CA 1
ATOM 7313 C C . HIS B 1 342 ? 16.141 -21.484 13.602 1 97.94 342 HIS B C 1
ATOM 7315 O O . HIS B 1 342 ? 16.391 -20.375 14.086 1 97.94 342 HIS B O 1
ATOM 7321 N N . SER B 1 343 ? 17.031 -22.391 13.461 1 97.69 343 SER B N 1
ATOM 7322 C CA . SER B 1 343 ? 18.406 -22.156 13.883 1 97.69 343 SER B CA 1
ATOM 7323 C C . SER B 1 343 ? 19.109 -21.172 12.953 1 97.69 343 SER B C 1
ATOM 7325 O O . SER B 1 343 ? 19.75 -20.219 13.414 1 97.69 343 SER B O 1
ATOM 7327 N N . VAL B 1 344 ? 18.984 -21.391 11.633 1 98 344 VAL B N 1
ATOM 7328 C CA . VAL B 1 344 ? 19.641 -20.562 10.625 1 98 344 VAL B CA 1
ATOM 7329 C C . VAL B 1 344 ? 19.156 -19.125 10.734 1 98 344 VAL B C 1
ATOM 7331 O O . VAL B 1 344 ? 19.953 -18.172 10.633 1 98 344 VAL B O 1
ATOM 7334 N N . LEU B 1 345 ? 17.875 -18.906 10.992 1 98.56 345 LEU B N 1
ATOM 7335 C CA . LEU B 1 345 ? 17.297 -17.562 10.953 1 98.56 345 LEU B CA 1
ATOM 7336 C C . LEU B 1 345 ? 17.125 -17.016 12.367 1 98.56 345 LEU B C 1
ATOM 7338 O O . LEU B 1 345 ? 16.766 -15.844 12.539 1 98.56 345 LEU B O 1
ATOM 7342 N N . LYS B 1 346 ? 17.375 -17.844 13.359 1 98 346 LYS B N 1
ATOM 7343 C CA . LYS B 1 346 ? 17.266 -17.453 14.758 1 98 346 LYS B CA 1
ATOM 7344 C C . LYS B 1 346 ? 15.883 -16.875 15.055 1 98 346 LYS B C 1
ATOM 7346 O O . LYS B 1 346 ? 15.773 -15.789 15.641 1 98 346 LYS B O 1
ATOM 7351 N N . THR B 1 347 ? 14.797 -17.594 14.672 1 97.69 347 THR B N 1
ATOM 7352 C CA . THR B 1 347 ? 13.438 -17.062 14.766 1 97.69 347 THR B CA 1
ATOM 7353 C C . THR B 1 347 ? 12.914 -17.172 16.188 1 97.69 347 THR B C 1
ATOM 7355 O O . THR B 1 347 ? 11.891 -16.578 16.531 1 97.69 347 THR B O 1
ATOM 7358 N N . GLN B 1 348 ? 13.609 -17.984 17.109 1 96.5 348 GLN B N 1
ATOM 7359 C CA . GLN B 1 348 ? 13.211 -18.25 18.484 1 96.5 348 GLN B CA 1
ATOM 7360 C C . GLN B 1 348 ? 11.852 -18.938 18.531 1 96.5 348 GLN B C 1
ATOM 7362 O O . GLN B 1 348 ? 11.109 -18.781 19.5 1 96.5 348 GLN B O 1
ATOM 7367 N N . LEU B 1 349 ? 11.453 -19.562 17.422 1 95.88 349 LEU B N 1
ATOM 7368 C CA . LEU B 1 349 ? 10.203 -20.312 17.297 1 95.88 349 LEU B CA 1
ATOM 7369 C C . LEU B 1 349 ? 9 -19.406 17.547 1 95.88 349 LEU B C 1
ATOM 7371 O O . LEU B 1 349 ? 7.961 -19.875 18.016 1 95.88 349 LEU B O 1
ATOM 7375 N N . LYS B 1 350 ? 9.148 -18.125 17.297 1 96.56 350 LYS B N 1
ATOM 7376 C CA . LYS B 1 350 ? 8.062 -17.172 17.484 1 96.56 350 LYS B CA 1
ATOM 7377 C C . LYS B 1 350 ? 7.496 -16.719 16.141 1 96.56 350 LYS B C 1
ATOM 7379 O O . LYS B 1 350 ? 8.242 -16.266 15.266 1 96.56 350 LYS B O 1
ATOM 7384 N N . PRO B 1 351 ? 6.211 -16.812 15.961 1 97.06 351 PRO B N 1
ATOM 7385 C CA . PRO B 1 351 ? 5.609 -16.344 14.711 1 97.06 351 PRO B CA 1
ATOM 7386 C C . PRO B 1 351 ? 5.754 -14.836 14.523 1 97.06 351 PRO B C 1
ATOM 7388 O O . PRO B 1 351 ? 6.035 -14.109 15.492 1 97.06 351 PRO B O 1
ATOM 7391 N N . ALA B 1 352 ? 5.664 -14.414 13.273 1 97.44 352 ALA B N 1
ATOM 7392 C CA . ALA B 1 352 ? 5.594 -12.977 13.008 1 97.44 352 ALA B CA 1
ATOM 7393 C C . ALA B 1 352 ? 4.414 -12.344 13.742 1 97.44 352 ALA B C 1
ATOM 7395 O O . ALA B 1 352 ? 3.367 -12.977 13.906 1 97.44 352 ALA B O 1
ATOM 7396 N N . PRO B 1 353 ? 4.602 -11.102 14.195 1 97.06 353 PRO B N 1
ATOM 7397 C CA . PRO B 1 353 ? 3.506 -10.445 14.906 1 97.06 353 PRO B CA 1
ATOM 7398 C C . PRO B 1 353 ? 2.229 -10.367 14.07 1 97.06 353 PRO B C 1
ATOM 7400 O O . PRO B 1 353 ? 2.291 -10.156 12.859 1 97.06 353 PRO B O 1
ATOM 7403 N N . ASN B 1 354 ? 1.049 -10.586 14.742 1 96.62 354 ASN B N 1
ATOM 7404 C CA . ASN B 1 354 ? -0.29 -10.516 14.164 1 96.62 354 ASN B CA 1
ATOM 7405 C C . ASN B 1 354 ? -0.545 -11.656 13.195 1 96.62 354 ASN B C 1
ATOM 7407 O O . ASN B 1 354 ? -1.433 -11.57 12.344 1 96.62 354 ASN B O 1
ATOM 7411 N N . ASP B 1 355 ? 0.308 -12.719 13.164 1 97.31 355 ASP B N 1
ATOM 7412 C CA . ASP B 1 355 ? -0.002 -13.961 12.469 1 97.31 355 ASP B CA 1
ATOM 7413 C C . ASP B 1 355 ? -0.771 -14.922 13.375 1 97.31 355 ASP B C 1
ATOM 7415 O O . ASP B 1 355 ? -0.212 -15.461 14.328 1 97.31 355 ASP B O 1
ATOM 7419 N N . PHE B 1 356 ? -2.031 -15.188 13.055 1 95.94 356 PHE B N 1
ATOM 7420 C CA . PHE B 1 356 ? -2.889 -15.953 13.953 1 95.94 356 PHE B CA 1
ATOM 7421 C C . PHE B 1 356 ? -3.131 -17.359 13.414 1 95.94 356 PHE B C 1
ATOM 7423 O O . PHE B 1 356 ? -4.039 -18.047 13.867 1 95.94 356 PHE B O 1
ATOM 7430 N N . ASN B 1 357 ? -2.328 -17.75 12.375 1 95.38 357 ASN B N 1
ATOM 7431 C CA . ASN B 1 357 ? -2.406 -19.141 11.922 1 95.38 357 ASN B CA 1
ATOM 7432 C C . ASN B 1 357 ? -2.088 -20.109 13.047 1 95.38 357 ASN B C 1
ATOM 7434 O O . ASN B 1 357 ? -1.125 -19.922 13.797 1 95.38 357 ASN B O 1
ATOM 7438 N N . THR B 1 358 ? -2.936 -21.141 13.164 1 95.38 358 THR B N 1
ATOM 7439 C CA . THR B 1 358 ? -2.715 -22.094 14.234 1 95.38 358 THR B CA 1
ATOM 7440 C C . THR B 1 358 ? -2.201 -23.422 13.672 1 95.38 358 THR B C 1
ATOM 7442 O O . THR B 1 358 ? -1.576 -24.203 14.391 1 95.38 358 THR B O 1
ATOM 7445 N N . ALA B 1 359 ? -2.523 -23.641 12.414 1 96.19 359 ALA B N 1
ATOM 7446 C CA . ALA B 1 359 ? -2.088 -24.891 11.812 1 96.19 359 ALA B CA 1
ATOM 7447 C C . ALA B 1 359 ? -1.929 -24.75 10.305 1 96.19 359 ALA B C 1
ATOM 7449 O O . ALA B 1 359 ? -2.721 -24.062 9.648 1 96.19 359 ALA B O 1
ATOM 7450 N N . LEU B 1 360 ? -0.936 -25.438 9.781 1 97.5 360 LEU B N 1
ATOM 7451 C CA . LEU B 1 360 ? -0.743 -25.547 8.336 1 97.5 360 LEU B CA 1
ATOM 7452 C C . LEU B 1 360 ? -1.522 -26.719 7.766 1 97.5 360 LEU B C 1
ATOM 7454 O O . LEU B 1 360 ? -1.466 -27.828 8.305 1 97.5 360 LEU B O 1
ATOM 7458 N N . ARG B 1 361 ? -2.285 -26.406 6.738 1 97.81 361 ARG B N 1
ATOM 7459 C CA . ARG B 1 361 ? -2.914 -27.453 5.941 1 97.81 361 ARG B CA 1
ATOM 7460 C C . ARG B 1 361 ? -2.059 -27.797 4.73 1 97.81 361 ARG B C 1
ATOM 7462 O O . ARG B 1 361 ? -1.696 -26.922 3.941 1 97.81 361 ARG B O 1
ATOM 7469 N N . VAL B 1 362 ? -1.726 -29.062 4.59 1 98 362 VAL B N 1
ATOM 7470 C CA . VAL B 1 362 ? -1.018 -29.578 3.42 1 98 362 VAL B CA 1
ATOM 7471 C C . VAL B 1 362 ? -1.968 -30.406 2.561 1 98 362 VAL B C 1
ATOM 7473 O O . VAL B 1 362 ? -2.572 -31.359 3.043 1 98 362 VAL B O 1
ATOM 7476 N N . VAL B 1 363 ? -2.131 -29.984 1.34 1 98.19 363 VAL B N 1
ATOM 7477 C CA . VAL B 1 363 ? -2.926 -30.75 0.396 1 98.19 363 VAL B CA 1
ATOM 7478 C C . VAL B 1 363 ? -2.004 -31.484 -0.577 1 98.19 363 VAL B C 1
ATOM 7480 O O . VAL B 1 363 ? -1.304 -30.859 -1.372 1 98.19 363 VAL B O 1
ATOM 7483 N N . ALA B 1 364 ? -1.957 -32.812 -0.463 1 97.62 364 ALA B N 1
ATOM 7484 C CA . ALA B 1 364 ? -1.1 -33.625 -1.308 1 97.62 364 ALA B CA 1
ATOM 7485 C C . ALA B 1 364 ? -1.928 -34.469 -2.277 1 97.62 364 ALA B C 1
ATOM 7487 O O . ALA B 1 364 ? -2.572 -35.438 -1.872 1 97.62 364 ALA B O 1
ATOM 7488 N N . PHE B 1 365 ? -1.841 -34.188 -3.514 1 97.31 365 PHE B N 1
ATOM 7489 C CA . PHE B 1 365 ? -2.607 -34.875 -4.543 1 97.31 365 PHE B CA 1
ATOM 7490 C C . PHE B 1 365 ? -1.854 -36.094 -5.051 1 97.31 365 PHE B C 1
ATOM 7492 O O . PHE B 1 365 ? -0.638 -36.188 -4.879 1 97.31 365 PHE B O 1
ATOM 7499 N N . LYS B 1 366 ? -2.604 -36.938 -5.688 1 95.38 366 LYS B N 1
ATOM 7500 C CA . LYS B 1 366 ? -2.084 -38.219 -6.211 1 95.38 366 LYS B CA 1
ATOM 7501 C C . LYS B 1 366 ? -1.031 -37.969 -7.289 1 95.38 366 LYS B C 1
ATOM 7503 O O . LYS B 1 366 ? -0.043 -38.688 -7.379 1 95.38 366 LYS B O 1
ATOM 7508 N N . ASN B 1 367 ? -1.268 -37.094 -8.141 1 94.75 367 ASN B N 1
ATOM 7509 C CA . ASN B 1 367 ? -0.388 -36.656 -9.227 1 94.75 367 ASN B CA 1
ATOM 7510 C C . ASN B 1 367 ? -0.749 -35.281 -9.734 1 94.75 367 ASN B C 1
ATOM 7512 O O . ASN B 1 367 ? -1.644 -34.625 -9.195 1 94.75 367 ASN B O 1
ATOM 7516 N N . TRP B 1 368 ? -0.012 -34.781 -10.68 1 95.25 368 TRP B N 1
ATOM 7517 C CA . TRP B 1 368 ? -0.231 -33.438 -11.18 1 95.25 368 TRP B CA 1
ATOM 7518 C C . TRP B 1 368 ? -1.625 -33.312 -11.789 1 95.25 368 TRP B C 1
ATOM 7520 O O . TRP B 1 368 ? -2.254 -32.25 -11.68 1 95.25 368 TRP B O 1
ATOM 7530 N N . SER B 1 369 ? -2.158 -34.375 -12.469 1 96.19 369 SER B N 1
ATOM 7531 C CA . SER B 1 369 ? -3.484 -34.312 -13.078 1 96.19 369 SER B CA 1
ATOM 7532 C C . SER B 1 369 ? -4.559 -34 -12.039 1 96.19 369 SER B C 1
ATOM 7534 O O . SER B 1 369 ? -5.441 -33.188 -12.289 1 96.19 369 SER B O 1
ATOM 7536 N N . GLN B 1 370 ? -4.398 -34.625 -10.922 1 96.75 370 GLN B N 1
ATOM 7537 C CA . GLN B 1 370 ? -5.363 -34.438 -9.852 1 96.75 370 GLN B CA 1
ATOM 7538 C C . GLN B 1 370 ? -5.188 -33.062 -9.203 1 96.75 370 GLN B C 1
ATOM 7540 O O . GLN B 1 370 ? -6.168 -32.406 -8.844 1 96.75 370 GLN B O 1
ATOM 7545 N N . TYR B 1 371 ? -3.953 -32.656 -9.062 1 96.81 371 TYR B N 1
ATOM 7546 C CA . TYR B 1 371 ? -3.645 -31.312 -8.617 1 96.81 371 TYR B CA 1
ATOM 7547 C C . TYR B 1 371 ? -4.266 -30.266 -9.547 1 96.81 371 TYR B C 1
ATOM 7549 O O . TYR B 1 371 ? -4.898 -29.312 -9.094 1 96.81 371 TYR B O 1
ATOM 7557 N N . HIS B 1 372 ? -4.113 -30.5 -10.828 1 96.62 372 HIS B N 1
ATOM 7558 C CA . HIS B 1 372 ? -4.609 -29.594 -11.859 1 96.62 372 HIS B CA 1
ATOM 7559 C C . HIS B 1 372 ? -6.133 -29.516 -11.836 1 96.62 372 HIS B C 1
ATOM 7561 O O . HIS B 1 372 ? -6.699 -28.422 -11.891 1 96.62 372 HIS B O 1
ATOM 7567 N N . LEU B 1 373 ? -6.781 -30.641 -11.672 1 97.69 373 LEU B N 1
ATOM 7568 C CA . LEU B 1 373 ? -8.234 -30.734 -11.688 1 97.69 373 LEU B CA 1
ATOM 7569 C C . LEU B 1 373 ? -8.828 -30.141 -10.414 1 97.69 373 LEU B C 1
ATOM 7571 O O . LEU B 1 373 ? -9.57 -29.156 -10.469 1 97.69 373 LEU B O 1
ATOM 7575 N N . ASN B 1 374 ? -8.398 -30.672 -9.32 1 97.81 374 ASN B N 1
ATOM 7576 C CA . ASN B 1 374 ? -9.039 -30.328 -8.055 1 97.81 374 ASN B CA 1
ATOM 7577 C C . ASN B 1 374 ? -8.508 -29 -7.5 1 97.81 374 ASN B C 1
ATOM 7579 O O . ASN B 1 374 ? -9.227 -28.281 -6.809 1 97.81 374 ASN B O 1
ATOM 7583 N N . GLY B 1 375 ? -7.254 -28.703 -7.75 1 97.69 375 GLY B N 1
ATOM 7584 C CA . GLY B 1 375 ? -6.715 -27.422 -7.336 1 97.69 375 GLY B CA 1
ATOM 7585 C C . GLY B 1 375 ? -7.492 -26.234 -7.891 1 97.69 375 GLY B C 1
ATOM 7586 O O . GLY B 1 375 ? -7.801 -25.297 -7.16 1 97.69 375 GLY B O 1
ATOM 7587 N N . GLN B 1 376 ? -7.836 -26.281 -9.172 1 97.56 376 GLN B N 1
ATOM 7588 C CA . GLN B 1 376 ? -8.602 -25.234 -9.812 1 97.56 376 GLN B CA 1
ATOM 7589 C C . GLN B 1 376 ? -10.039 -25.188 -9.297 1 97.56 376 GLN B C 1
ATOM 7591 O O . GLN B 1 376 ? -10.547 -24.125 -8.953 1 97.56 376 GLN B O 1
ATOM 7596 N N . LEU B 1 377 ? -10.648 -26.359 -9.203 1 98.25 377 LEU B N 1
ATOM 7597 C CA . LEU B 1 377 ? -12.094 -26.438 -9.008 1 98.25 377 LEU B CA 1
ATOM 7598 C C . LEU B 1 377 ? -12.461 -26.219 -7.543 1 98.25 377 LEU B C 1
ATOM 7600 O O . LEU B 1 377 ? -13.438 -25.547 -7.234 1 98.25 377 LEU B O 1
ATOM 7604 N N . ILE B 1 378 ? -11.656 -26.844 -6.664 1 97.88 378 ILE B N 1
ATOM 7605 C CA . ILE B 1 378 ? -12.031 -26.844 -5.254 1 97.88 378 ILE B CA 1
ATOM 7606 C C . ILE B 1 378 ? -11.391 -25.641 -4.543 1 97.88 378 ILE B C 1
ATOM 7608 O O . ILE B 1 378 ? -12.031 -24.984 -3.721 1 97.88 378 ILE B O 1
ATOM 7612 N N . PHE B 1 379 ? -10.172 -25.312 -4.926 1 96.94 379 PHE B N 1
ATOM 7613 C CA . PHE B 1 379 ? -9.422 -24.328 -4.148 1 96.94 379 PHE B CA 1
ATOM 7614 C C . PHE B 1 379 ? -9.219 -23.047 -4.945 1 96.94 379 PHE B C 1
ATOM 7616 O O . PHE B 1 379 ? -8.664 -22.078 -4.434 1 96.94 379 PHE B O 1
ATOM 7623 N N . ASP B 1 380 ? -9.609 -23.031 -6.234 1 96.06 380 ASP B N 1
ATOM 7624 C CA . ASP B 1 380 ? -9.547 -21.875 -7.121 1 96.06 380 ASP B CA 1
ATOM 7625 C C . ASP B 1 380 ? -8.125 -21.344 -7.215 1 96.06 380 ASP B C 1
ATOM 7627 O O . ASP B 1 380 ? -7.898 -20.125 -7.09 1 96.06 380 ASP B O 1
ATOM 7631 N N . ILE B 1 381 ? -7.109 -22.188 -7.332 1 95.75 381 ILE B N 1
ATOM 7632 C CA . ILE B 1 381 ? -5.715 -21.781 -7.469 1 95.75 381 ILE B CA 1
ATOM 7633 C C . ILE B 1 381 ? -5.238 -22.047 -8.898 1 95.75 381 ILE B C 1
ATOM 7635 O O . ILE B 1 381 ? -5.801 -22.891 -9.602 1 95.75 381 ILE B O 1
ATOM 7639 N N . ASN B 1 382 ? -4.262 -21.266 -9.352 1 94.06 382 ASN B N 1
ATOM 7640 C CA . ASN B 1 382 ? -3.562 -21.578 -10.594 1 94.06 382 ASN B CA 1
ATOM 7641 C C . ASN B 1 382 ? -2.635 -22.781 -10.438 1 94.06 382 ASN B C 1
ATOM 7643 O O . ASN B 1 382 ? -1.886 -22.859 -9.461 1 94.06 382 ASN B O 1
ATOM 7647 N N . THR B 1 383 ? -2.689 -23.688 -11.336 1 94.94 383 THR B N 1
ATOM 7648 C CA . THR B 1 383 ? -2.023 -24.969 -11.117 1 94.94 383 THR B CA 1
ATOM 7649 C C . THR B 1 383 ? -0.915 -25.172 -12.148 1 94.94 383 THR B C 1
ATOM 7651 O O . THR B 1 383 ? -0.365 -26.266 -12.258 1 94.94 383 THR B O 1
ATOM 7654 N N . ASP B 1 384 ? -0.641 -24.141 -12.945 1 91.12 384 ASP B N 1
ATOM 7655 C CA . ASP B 1 384 ? 0.479 -24.25 -13.875 1 91.12 384 ASP B CA 1
ATOM 7656 C C . ASP B 1 384 ? 1.811 -24.047 -13.156 1 91.12 384 ASP B C 1
ATOM 7658 O O . ASP B 1 384 ? 2.572 -23.141 -13.5 1 91.12 384 ASP B O 1
ATOM 7662 N N . ASN B 1 385 ? 2.076 -24.844 -12.141 1 90.56 385 ASN B N 1
ATOM 7663 C CA . ASN B 1 385 ? 3.268 -24.781 -11.297 1 90.56 385 ASN B CA 1
ATOM 7664 C C . ASN B 1 385 ? 3.51 -26.094 -10.562 1 90.56 385 ASN B C 1
ATOM 7666 O O . ASN B 1 385 ? 2.738 -27.047 -10.703 1 90.56 385 ASN B O 1
ATOM 7670 N N . GLY B 1 386 ? 4.598 -26.219 -9.875 1 90.06 386 GLY B N 1
ATOM 7671 C CA . GLY B 1 386 ? 4.992 -27.438 -9.195 1 90.06 386 GLY B CA 1
ATOM 7672 C C . GLY B 1 386 ? 4.449 -27.547 -7.781 1 90.06 386 GLY B C 1
ATOM 7673 O O . GLY B 1 386 ? 4.859 -28.406 -7.012 1 90.06 386 GLY B O 1
ATOM 7674 N N . GLY B 1 387 ? 3.574 -26.734 -7.418 1 93.31 387 GLY B N 1
ATOM 7675 C CA . GLY B 1 387 ? 3.025 -26.562 -6.082 1 93.31 387 GLY B CA 1
ATOM 7676 C C . GLY B 1 387 ? 2.881 -25.094 -5.676 1 93.31 387 GLY B C 1
ATOM 7677 O O . GLY B 1 387 ? 3.402 -24.203 -6.352 1 93.31 387 GLY B O 1
ATOM 7678 N N . MET B 1 388 ? 2.121 -24.922 -4.629 1 94.44 388 MET B N 1
ATOM 7679 C CA . MET B 1 388 ? 1.86 -23.531 -4.27 1 94.44 388 MET B CA 1
ATOM 7680 C C . MET B 1 388 ? 1.574 -23.406 -2.779 1 94.44 388 MET B C 1
ATOM 7682 O O . MET B 1 388 ? 0.865 -24.234 -2.203 1 94.44 388 MET B O 1
ATOM 7686 N N . TYR B 1 389 ? 2.162 -22.406 -2.193 1 95.69 389 TYR B N 1
ATOM 7687 C CA . TYR B 1 389 ? 1.831 -22.016 -0.827 1 95.69 389 TYR B CA 1
ATOM 7688 C C . TYR B 1 389 ? 0.945 -20.766 -0.812 1 95.69 389 TYR B C 1
ATOM 7690 O O . TYR B 1 389 ? 1.253 -19.781 -1.47 1 95.69 389 TYR B O 1
ATOM 7698 N N . ILE B 1 390 ? -0.165 -20.828 -0.112 1 95.62 390 ILE B N 1
ATOM 7699 C CA . ILE B 1 390 ? -1.089 -19.719 0.08 1 95.62 390 ILE B CA 1
ATOM 7700 C C . ILE B 1 390 ? -1.19 -19.375 1.566 1 95.62 390 ILE B C 1
ATOM 7702 O O . ILE B 1 390 ? -1.804 -20.125 2.336 1 95.62 390 ILE B O 1
ATOM 7706 N N . GLU B 1 391 ? -0.689 -18.266 1.887 1 94.69 391 GLU B N 1
ATOM 7707 C CA . GLU B 1 391 ? -0.644 -17.844 3.281 1 94.69 391 GLU B CA 1
ATOM 7708 C C . GLU B 1 391 ? -2.002 -17.328 3.744 1 94.69 391 GLU B C 1
ATOM 7710 O O . GLU B 1 391 ? -2.361 -17.469 4.914 1 94.69 391 GLU B O 1
ATOM 7715 N N . GLY B 1 392 ? -2.734 -16.734 2.816 1 94.69 392 GLY B N 1
ATOM 7716 C CA . GLY B 1 392 ? -3.939 -16.016 3.182 1 94.69 392 GLY B CA 1
ATOM 7717 C C . GLY B 1 392 ? -3.652 -14.68 3.85 1 94.69 392 GLY B C 1
ATOM 7718 O O . GLY B 1 392 ? -2.768 -13.938 3.414 1 94.69 392 GLY B O 1
ATOM 7719 N N . THR B 1 393 ? -4.543 -14.352 4.812 1 96.06 393 THR B N 1
ATOM 7720 C CA . THR B 1 393 ? -4.383 -13.133 5.598 1 96.06 393 THR B CA 1
ATOM 7721 C C . THR B 1 393 ? -4.023 -13.461 7.043 1 96.06 393 THR B C 1
ATOM 7723 O O . THR B 1 393 ? -4.906 -13.719 7.863 1 96.06 393 THR B O 1
ATOM 7726 N N . PRO B 1 394 ? -2.748 -13.383 7.32 1 96.88 394 PRO B N 1
ATOM 7727 C CA . PRO B 1 394 ? -2.285 -13.844 8.633 1 96.88 394 PRO B CA 1
ATOM 7728 C C . PRO B 1 394 ? -3.004 -13.148 9.789 1 96.88 394 PRO B C 1
ATOM 7730 O O . PRO B 1 394 ? -3.246 -13.766 10.828 1 96.88 394 PRO B O 1
ATOM 7733 N N . SER B 1 395 ? -3.406 -11.914 9.586 1 97 395 SER B N 1
ATOM 7734 C CA . SER B 1 395 ? -4.02 -11.148 10.664 1 97 395 SER B CA 1
ATOM 7735 C C . SER B 1 395 ? -5.504 -11.469 10.797 1 97 395 SER B C 1
ATOM 7737 O O . SER B 1 395 ? -6.156 -11.039 11.75 1 97 395 SER B O 1
ATOM 7739 N N . LYS B 1 396 ? -6.105 -12.203 9.891 1 96.75 396 LYS B N 1
ATOM 7740 C CA . LYS B 1 396 ? -7.508 -12.609 9.953 1 96.75 396 LYS B CA 1
ATOM 7741 C C . LYS B 1 396 ? -7.715 -13.742 10.945 1 96.75 396 LYS B C 1
ATOM 7743 O O . LYS B 1 396 ? -7.086 -14.797 10.836 1 96.75 396 LYS B O 1
ATOM 7748 N N . PRO B 1 397 ? -8.609 -13.484 11.938 1 94.25 397 PRO B N 1
ATOM 7749 C CA . PRO B 1 397 ? -8.945 -14.617 12.805 1 94.25 397 PRO B CA 1
ATOM 7750 C C . PRO B 1 397 ? -9.477 -15.82 12.031 1 94.25 397 PRO B C 1
ATOM 7752 O O . PRO B 1 397 ? -10.352 -15.664 11.18 1 94.25 397 PRO B O 1
ATOM 7755 N N . GLY B 1 398 ? -8.891 -16.938 12.266 1 95.19 398 GLY B N 1
ATOM 7756 C CA . GLY B 1 398 ? -9.32 -18.156 11.594 1 95.19 398 GLY B CA 1
ATOM 7757 C C . GLY B 1 398 ? -8.664 -18.344 10.234 1 95.19 398 GLY B C 1
ATOM 7758 O O . GLY B 1 398 ? -9.086 -19.203 9.461 1 95.19 398 GLY B O 1
ATOM 7759 N N . ASN B 1 399 ? -7.68 -17.594 9.938 1 96.12 399 ASN B N 1
ATOM 7760 C CA . ASN B 1 399 ? -6.926 -17.781 8.703 1 96.12 399 ASN B CA 1
ATOM 7761 C C . ASN B 1 399 ? -6.406 -19.203 8.562 1 96.12 399 ASN B C 1
ATOM 7763 O O . ASN B 1 399 ? -6.023 -19.828 9.555 1 96.12 399 ASN B O 1
ATOM 7767 N N . GLN B 1 400 ? -6.414 -19.766 7.324 1 96 400 GLN B N 1
ATOM 7768 C CA . GLN B 1 400 ? -5.91 -21.109 7.043 1 96 400 GLN B CA 1
ATOM 7769 C C . GLN B 1 400 ? -4.793 -21.078 6.004 1 96 400 GLN B C 1
ATOM 7771 O O . GLN B 1 400 ? -5.059 -21.078 4.801 1 96 400 GLN B O 1
ATOM 7776 N N . ALA B 1 401 ? -3.607 -21.109 6.492 1 97.19 401 ALA B N 1
ATOM 7777 C CA . ALA B 1 401 ? -2.48 -21.281 5.578 1 97.19 401 ALA B CA 1
ATOM 7778 C C . ALA B 1 401 ? -2.5 -22.672 4.953 1 97.19 401 ALA B C 1
ATOM 7780 O O . ALA B 1 401 ? -2.795 -23.672 5.629 1 97.19 401 ALA B O 1
ATOM 7781 N N . THR B 1 402 ? -2.287 -22.703 3.629 1 97.44 402 THR B N 1
ATOM 7782 C CA . THR B 1 402 ? -2.334 -23.969 2.906 1 97.44 402 THR B CA 1
ATOM 7783 C C . THR B 1 402 ? -1.216 -24.047 1.871 1 97.44 402 THR B C 1
ATOM 7785 O O . THR B 1 402 ? -0.941 -23.062 1.176 1 97.44 402 THR B O 1
ATOM 7788 N N . PHE B 1 403 ? -0.538 -25.094 1.809 1 95.38 403 PHE B N 1
ATOM 7789 C CA . PHE B 1 403 ? 0.213 -25.281 0.574 1 95.38 403 PHE B CA 1
ATOM 7790 C C . PHE B 1 403 ? -0.251 -26.547 -0.153 1 95.38 403 PHE B C 1
ATOM 7792 O O . PHE B 1 403 ? -0.83 -27.438 0.459 1 95.38 403 PHE B O 1
ATOM 7799 N N . PHE B 1 404 ? -0.11 -26.562 -1.443 1 97.25 404 PHE B N 1
ATOM 7800 C CA . PHE B 1 404 ? -0.573 -27.578 -2.383 1 97.25 404 PHE B CA 1
ATOM 7801 C C . PHE B 1 404 ? 0.605 -28.25 -3.07 1 97.25 404 PHE B C 1
ATOM 7803 O O . PHE B 1 404 ? 1.529 -27.578 -3.535 1 97.25 404 PHE B O 1
ATOM 7810 N N . ALA B 1 405 ? 0.596 -29.562 -3.006 1 96.81 405 ALA B N 1
ATOM 7811 C CA . ALA B 1 405 ? 1.635 -30.375 -3.629 1 96.81 405 ALA B CA 1
ATOM 7812 C C . ALA B 1 405 ? 1.048 -31.656 -4.219 1 96.81 405 ALA B C 1
ATOM 7814 O O . ALA B 1 405 ? -0.163 -31.891 -4.152 1 96.81 405 ALA B O 1
ATOM 7815 N N . TYR B 1 406 ? 1.857 -32.469 -4.906 1 96.88 406 TYR B N 1
ATOM 7816 C CA . TYR B 1 406 ? 1.445 -33.75 -5.461 1 96.88 406 TYR B CA 1
ATOM 7817 C C . TYR B 1 406 ? 2.609 -34.719 -5.48 1 96.88 406 TYR B C 1
ATOM 7819 O O . TYR B 1 406 ? 3.771 -34.344 -5.41 1 96.88 406 TYR B O 1
ATOM 7827 N N . ARG B 1 407 ? 2.242 -36 -5.559 1 95.44 407 ARG B N 1
ATOM 7828 C CA . ARG B 1 407 ? 3.25 -37.031 -5.625 1 95.44 407 ARG B CA 1
ATOM 7829 C C . ARG B 1 407 ? 4.062 -36.938 -6.91 1 95.44 407 ARG B C 1
ATOM 7831 O O . ARG B 1 407 ? 3.525 -36.594 -7.965 1 95.44 407 ARG B O 1
ATOM 7838 N N . GLN B 1 408 ? 5.316 -37.312 -6.648 1 93.12 408 GLN B N 1
ATOM 7839 C CA . GLN B 1 408 ? 6.199 -37.469 -7.797 1 93.12 408 GLN B CA 1
ATOM 7840 C C . GLN B 1 408 ? 5.926 -38.781 -8.516 1 93.12 408 GLN B C 1
ATOM 7842 O O . GLN B 1 408 ? 6.723 -39.719 -8.43 1 93.12 408 GLN B O 1
ATOM 7847 N N . TRP B 1 409 ? 4.906 -38.875 -9.344 1 88.12 409 TRP B N 1
ATOM 7848 C CA . TRP B 1 409 ? 4.367 -40.094 -9.883 1 88.12 409 TRP B CA 1
ATOM 7849 C C . TRP B 1 409 ? 5.324 -40.719 -10.898 1 88.12 409 TRP B C 1
ATOM 7851 O O . TRP B 1 409 ? 5.273 -41.906 -11.164 1 88.12 409 TRP B O 1
ATOM 7861 N N . TRP B 1 410 ? 6.258 -39.969 -11.422 1 85.5 410 TRP B N 1
ATOM 7862 C CA . TRP B 1 410 ? 7.113 -40.438 -12.5 1 85.5 410 TRP B CA 1
ATOM 7863 C C . TRP B 1 410 ? 8.273 -41.25 -11.938 1 85.5 410 TRP B C 1
ATOM 7865 O O . TRP B 1 410 ? 9.047 -41.844 -12.703 1 85.5 410 TRP B O 1
ATOM 7875 N N . ILE B 1 411 ? 8.414 -41.375 -10.617 1 87.94 411 ILE B N 1
ATOM 7876 C CA . ILE B 1 411 ? 9.508 -42.156 -10.055 1 87.94 411 ILE B CA 1
ATOM 7877 C C . ILE B 1 411 ? 8.953 -43.438 -9.406 1 87.94 411 ILE B C 1
ATOM 7879 O O . ILE B 1 411 ? 9.695 -44.188 -8.766 1 87.94 411 ILE B O 1
ATOM 7883 N N . GLU B 1 412 ? 7.703 -43.688 -9.578 1 85.38 412 GLU B N 1
ATOM 7884 C CA . GLU B 1 412 ? 7.129 -44.906 -9.039 1 85.38 412 GLU B CA 1
ATOM 7885 C C . GLU B 1 412 ? 7.969 -46.125 -9.414 1 85.38 412 GLU B C 1
ATOM 7887 O O . GLU B 1 412 ? 8.531 -46.188 -10.516 1 85.38 412 GLU B O 1
ATOM 7892 N N . PRO B 1 413 ? 8.133 -47.031 -8.477 1 88.56 413 PRO B N 1
ATOM 7893 C CA . PRO B 1 413 ? 7.34 -47.219 -7.262 1 88.56 413 PRO B CA 1
ATOM 7894 C C . PRO B 1 413 ? 7.902 -46.469 -6.062 1 88.56 413 PRO B C 1
ATOM 7896 O O . PRO B 1 413 ? 7.355 -46.562 -4.961 1 88.56 413 PRO B O 1
ATOM 7899 N N . GLU B 1 414 ? 8.961 -45.75 -6.297 1 92.06 414 GLU B N 1
ATOM 7900 C CA . GLU B 1 414 ? 9.469 -44.906 -5.223 1 92.06 414 GLU B CA 1
ATOM 7901 C C . GLU B 1 414 ? 8.469 -43.812 -4.863 1 92.06 414 GLU B C 1
ATOM 7903 O O . GLU B 1 414 ? 7.766 -43.281 -5.734 1 92.06 414 GLU B O 1
ATOM 7908 N N . PHE B 1 415 ? 8.422 -43.562 -3.57 1 94.75 415 PHE B N 1
ATOM 7909 C CA . PHE B 1 415 ? 7.465 -42.562 -3.105 1 94.75 415 PHE B CA 1
ATOM 7910 C C . PHE B 1 415 ? 8.172 -41.281 -2.727 1 94.75 415 PHE B C 1
ATOM 7912 O O . PHE B 1 415 ? 9.164 -41.312 -1.994 1 94.75 415 PHE B O 1
ATOM 7919 N N . LYS B 1 416 ? 7.621 -40.219 -3.244 1 94.75 416 LYS B N 1
ATOM 7920 C CA . LYS B 1 416 ? 8 -38.875 -2.846 1 94.75 416 LYS B CA 1
ATOM 7921 C C . LYS B 1 416 ? 6.898 -37.875 -3.189 1 94.75 416 LYS B C 1
ATOM 7923 O O . LYS B 1 416 ? 6.219 -38.031 -4.207 1 94.75 416 LYS B O 1
ATOM 7928 N N . VAL B 1 417 ? 6.691 -36.969 -2.309 1 94.69 417 VAL B N 1
ATOM 7929 C CA . VAL B 1 417 ? 5.871 -35.812 -2.67 1 94.69 417 VAL B CA 1
ATOM 7930 C C . VAL B 1 417 ? 6.75 -34.719 -3.289 1 94.69 417 VAL B C 1
ATOM 7932 O O . VAL B 1 417 ? 7.746 -34.312 -2.695 1 94.69 417 VAL B O 1
ATOM 7935 N N . TRP B 1 418 ? 6.367 -34.281 -4.461 1 92.56 418 TRP B N 1
ATOM 7936 C CA . TRP B 1 418 ? 7.148 -33.344 -5.246 1 92.56 418 TRP B CA 1
ATOM 7937 C C . TRP B 1 418 ? 7.242 -31.984 -4.535 1 92.56 418 TRP B C 1
ATOM 7939 O O . TRP B 1 418 ? 6.23 -31.438 -4.094 1 92.56 418 TRP B O 1
ATOM 7949 N N . ASN B 1 419 ? 8.422 -31.375 -4.301 1 90.81 419 ASN B N 1
ATOM 7950 C CA . ASN B 1 419 ? 8.727 -30.062 -3.762 1 90.81 419 ASN B CA 1
ATOM 7951 C C . ASN B 1 419 ? 8.195 -29.891 -2.34 1 90.81 419 ASN B C 1
ATOM 7953 O O . ASN B 1 419 ? 7.934 -28.781 -1.894 1 90.81 419 ASN B O 1
ATOM 7957 N N . LEU B 1 420 ? 8.039 -30.984 -1.656 1 94.56 420 LEU B N 1
ATOM 7958 C CA . LEU B 1 420 ? 7.418 -30.984 -0.335 1 94.56 420 LEU B CA 1
ATOM 7959 C C . LEU B 1 420 ? 8.188 -30.078 0.618 1 94.56 420 LEU B C 1
ATOM 7961 O O . LEU B 1 420 ? 7.602 -29.172 1.221 1 94.56 420 LEU B O 1
ATOM 7965 N N . ASN B 1 421 ? 9.453 -30.266 0.724 1 93.5 421 ASN B N 1
ATOM 7966 C CA . ASN B 1 421 ? 10.281 -29.5 1.648 1 93.5 421 ASN B CA 1
ATOM 7967 C C . ASN B 1 421 ? 10.352 -28.031 1.239 1 93.5 421 ASN B C 1
ATOM 7969 O O . ASN B 1 421 ? 10.281 -27.141 2.088 1 93.5 421 ASN B O 1
ATOM 7973 N N . HIS B 1 422 ? 10.484 -27.828 -0.038 1 94.81 422 HIS B N 1
ATOM 7974 C CA . HIS B 1 422 ? 10.547 -26.484 -0.582 1 94.81 422 HIS B CA 1
ATOM 7975 C C . HIS B 1 422 ? 9.297 -25.688 -0.226 1 94.81 422 HIS B C 1
ATOM 7977 O O . HIS B 1 422 ? 9.391 -24.578 0.314 1 94.81 422 HIS B O 1
ATOM 7983 N N . GLU B 1 423 ? 8.109 -26.234 -0.395 1 94.81 423 GLU B N 1
ATOM 7984 C CA . GLU B 1 423 ? 6.84 -25.578 -0.094 1 94.81 423 GLU B CA 1
ATOM 7985 C C . GLU B 1 423 ? 6.688 -25.344 1.404 1 94.81 423 GLU B C 1
ATOM 7987 O O . GLU B 1 423 ? 6.133 -24.312 1.82 1 94.81 423 GLU B O 1
ATOM 7992 N N . TYR B 1 424 ? 7.176 -26.297 2.133 1 96.06 424 TYR B N 1
ATOM 7993 C CA . TYR B 1 424 ? 7.078 -26.141 3.58 1 96.06 424 TYR B CA 1
ATOM 7994 C C . TYR B 1 424 ? 7.879 -24.938 4.066 1 96.06 424 TYR B C 1
ATOM 7996 O O . TYR B 1 424 ? 7.461 -24.25 4.992 1 96.06 424 TYR B O 1
ATOM 8004 N N . VAL B 1 425 ? 8.977 -24.688 3.48 1 96.88 425 VAL B N 1
ATOM 8005 C CA . VAL B 1 425 ? 9.805 -23.547 3.883 1 96.88 425 VAL B CA 1
ATOM 8006 C C . VAL B 1 425 ? 9.078 -22.25 3.582 1 96.88 425 VAL B C 1
ATOM 8008 O O . VAL B 1 425 ? 9.195 -21.281 4.336 1 96.88 425 VAL B O 1
ATOM 8011 N N . HIS B 1 426 ? 8.344 -22.188 2.459 1 97.19 426 HIS B N 1
ATOM 8012 C CA . HIS B 1 426 ? 7.52 -21 2.207 1 97.19 426 HIS B CA 1
ATOM 8013 C C . HIS B 1 426 ? 6.586 -20.719 3.379 1 97.19 426 HIS B C 1
ATOM 8015 O O . HIS B 1 426 ? 6.402 -19.562 3.768 1 97.19 426 HIS B O 1
ATOM 8021 N N . TYR B 1 427 ? 6.047 -21.781 3.955 1 96.75 427 TYR B N 1
ATOM 8022 C CA . TYR B 1 427 ? 5.191 -21.609 5.125 1 96.75 427 TYR B CA 1
ATOM 8023 C C . TYR B 1 427 ? 5.988 -21.094 6.316 1 96.75 427 TYR B C 1
ATOM 8025 O O . TYR B 1 427 ? 5.566 -20.156 6.992 1 96.75 427 TYR B O 1
ATOM 8033 N N . LEU B 1 428 ? 7.102 -21.719 6.594 1 97.31 428 LEU B N 1
ATOM 8034 C CA . LEU B 1 428 ? 7.926 -21.281 7.719 1 97.31 428 LEU B CA 1
ATOM 8035 C C . LEU B 1 428 ? 8.336 -19.828 7.559 1 97.31 428 LEU B C 1
ATOM 8037 O O . LEU B 1 428 ? 8.289 -19.047 8.523 1 97.31 428 LEU B O 1
ATOM 8041 N N . ASP B 1 429 ? 8.734 -19.469 6.367 1 98.06 429 ASP B N 1
ATOM 8042 C CA . ASP B 1 429 ? 9.125 -18.094 6.043 1 98.06 429 ASP B CA 1
ATOM 8043 C C . ASP B 1 429 ? 7.969 -17.125 6.273 1 98.06 429 ASP B C 1
ATOM 8045 O O . ASP B 1 429 ? 8.141 -16.078 6.895 1 98.06 429 ASP B O 1
ATOM 8049 N N . GLY B 1 430 ? 6.75 -17.484 5.824 1 97.44 430 GLY B N 1
ATOM 8050 C CA . GLY B 1 430 ? 5.578 -16.641 5.977 1 97.44 430 GLY B CA 1
ATOM 8051 C C . GLY B 1 430 ? 5.102 -16.531 7.414 1 97.44 430 GLY B C 1
ATOM 8052 O O . GLY B 1 430 ? 4.68 -15.461 7.859 1 97.44 430 GLY B O 1
ATOM 8053 N N . HIS B 1 431 ? 5.258 -17.609 8.148 1 97.19 431 HIS B N 1
ATOM 8054 C CA . HIS B 1 431 ? 4.707 -17.688 9.492 1 97.19 431 HIS B CA 1
ATOM 8055 C C . HIS B 1 431 ? 5.676 -17.109 10.523 1 97.19 431 HIS B C 1
ATOM 8057 O O . HIS B 1 431 ? 5.258 -16.484 11.5 1 97.19 431 HIS B O 1
ATOM 8063 N N . PHE B 1 432 ? 7.016 -17.25 10.289 1 97.75 432 PHE B N 1
ATOM 8064 C CA . PHE B 1 432 ? 7.953 -16.938 11.367 1 97.75 432 PHE B CA 1
ATOM 8065 C C . PHE B 1 432 ? 8.875 -15.797 10.977 1 97.75 432 PHE B C 1
ATOM 8067 O O . PHE B 1 432 ? 9.617 -15.273 11.812 1 97.75 432 PHE B O 1
ATOM 8074 N N . VAL B 1 433 ? 8.883 -15.359 9.688 1 98.19 433 VAL B N 1
ATOM 8075 C CA . VAL B 1 433 ? 9.875 -14.375 9.273 1 98.19 433 VAL B CA 1
ATOM 8076 C C . VAL B 1 433 ? 9.18 -13.164 8.664 1 98.19 433 VAL B C 1
ATOM 8078 O O . VAL B 1 433 ? 9.305 -12.047 9.18 1 98.19 433 VAL B O 1
ATOM 8081 N N . LYS B 1 434 ? 8.383 -13.352 7.648 1 97.94 434 LYS B N 1
ATOM 8082 C CA . LYS B 1 434 ? 7.797 -12.227 6.926 1 97.94 434 LYS B CA 1
ATOM 8083 C C . LYS B 1 434 ? 6.508 -11.758 7.594 1 97.94 434 LYS B C 1
ATOM 8085 O O . LYS B 1 434 ? 5.617 -12.562 7.867 1 97.94 434 LYS B O 1
ATOM 8090 N N . TYR B 1 435 ? 6.488 -10.492 7.832 1 97.56 435 TYR B N 1
ATOM 8091 C CA . TYR B 1 435 ? 5.266 -9.898 8.367 1 97.56 435 TYR B CA 1
ATOM 8092 C C . TYR B 1 435 ? 4.172 -9.867 7.309 1 97.56 435 TYR B C 1
ATOM 8094 O O . TYR B 1 435 ? 4.434 -9.562 6.145 1 97.56 435 TYR B O 1
ATOM 8102 N N . ALA B 1 436 ? 2.941 -10.211 7.738 1 95.25 436 ALA B N 1
ATOM 8103 C CA . ALA B 1 436 ? 1.741 -10.125 6.91 1 95.25 436 ALA B CA 1
ATOM 8104 C C . ALA B 1 436 ? 1.791 -11.141 5.766 1 95.25 436 ALA B C 1
ATOM 8106 O O . ALA B 1 436 ? 2.449 -12.18 5.875 1 95.25 436 ALA B O 1
ATOM 8107 N N . GLY B 1 437 ? 0.949 -10.945 4.727 1 92.5 437 GLY B N 1
ATOM 8108 C CA . GLY B 1 437 ? 0.797 -11.93 3.67 1 92.5 437 GLY B CA 1
ATOM 8109 C C . GLY B 1 437 ? 1.6 -11.602 2.426 1 92.5 437 GLY B C 1
ATOM 8110 O O . GLY B 1 437 ? 2.4 -10.664 2.43 1 92.5 437 GLY B O 1
ATOM 8111 N N . PHE B 1 438 ? 1.477 -12.453 1.479 1 88.88 438 PHE B N 1
ATOM 8112 C CA . PHE B 1 438 ? 2.133 -12.281 0.189 1 88.88 438 PHE B CA 1
ATOM 8113 C C . PHE B 1 438 ? 1.844 -10.898 -0.386 1 88.88 438 PHE B C 1
ATOM 8115 O O . PHE B 1 438 ? 0.707 -10.422 -0.334 1 88.88 438 PHE B O 1
ATOM 8122 N N . GLY B 1 439 ? 2.838 -10.148 -0.859 1 91.44 439 GLY B N 1
ATOM 8123 C CA . GLY B 1 439 ? 2.678 -8.852 -1.503 1 91.44 439 GLY B CA 1
ATOM 8124 C C . GLY B 1 439 ? 2.785 -7.688 -0.536 1 91.44 439 GLY B C 1
ATOM 8125 O O . GLY B 1 439 ? 2.748 -6.527 -0.948 1 91.44 439 GLY B O 1
ATOM 8126 N N . HIS B 1 440 ? 2.92 -8.016 0.682 1 95.5 440 HIS B N 1
ATOM 8127 C CA . HIS B 1 440 ? 3.025 -6.961 1.684 1 95.5 440 HIS B CA 1
ATOM 8128 C C . HIS B 1 440 ? 4.242 -6.078 1.429 1 95.5 440 HIS B C 1
ATOM 8130 O O . HIS B 1 440 ? 4.152 -4.852 1.494 1 95.5 440 HIS B O 1
ATOM 8136 N N . PHE B 1 441 ? 5.371 -6.668 1.251 1 97.06 441 PHE B N 1
ATOM 8137 C CA . PHE B 1 441 ? 6.594 -5.918 0.995 1 97.06 441 PHE B CA 1
ATOM 8138 C C . PHE B 1 441 ? 6.676 -5.5 -0.468 1 97.06 441 PHE B C 1
ATOM 8140 O O . PHE B 1 441 ? 6.285 -6.258 -1.358 1 97.06 441 PHE B O 1
ATOM 8147 N N . PRO B 1 442 ? 7.223 -4.375 -0.814 1 93.19 442 PRO B N 1
ATOM 8148 C CA . PRO B 1 442 ? 7.086 -3.789 -2.15 1 93.19 442 PRO B CA 1
ATOM 8149 C C . PRO B 1 442 ? 7.984 -4.461 -3.186 1 93.19 442 PRO B C 1
ATOM 8151 O O . PRO B 1 442 ? 7.672 -4.457 -4.379 1 93.19 442 PRO B O 1
ATOM 8154 N N . GLU B 1 443 ? 9.172 -4.941 -2.799 1 95.81 443 GLU B N 1
ATOM 8155 C CA . GLU B 1 443 ? 10.125 -5.48 -3.766 1 95.81 443 GLU B CA 1
ATOM 8156 C C . GLU B 1 443 ? 11.195 -6.32 -3.074 1 95.81 443 GLU B C 1
ATOM 8158 O O . GLU B 1 443 ? 11.203 -6.438 -1.847 1 95.81 443 GLU B O 1
ATOM 8163 N N . LYS B 1 444 ? 12.008 -7.082 -3.914 1 97.62 444 LYS B N 1
ATOM 8164 C CA . LYS B 1 444 ? 13.195 -7.816 -3.486 1 97.62 444 LYS B CA 1
ATOM 8165 C C . LYS B 1 444 ? 12.828 -8.969 -2.555 1 97.62 444 LYS B C 1
ATOM 8167 O O . LYS B 1 444 ? 13.484 -9.188 -1.533 1 97.62 444 LYS B O 1
ATOM 8172 N N . MET B 1 445 ? 11.727 -9.641 -2.936 1 98.12 445 MET B N 1
ATOM 8173 C CA . MET B 1 445 ? 11.258 -10.75 -2.107 1 98.12 445 MET B CA 1
ATOM 8174 C C . MET B 1 445 ? 11.484 -12.086 -2.811 1 98.12 445 MET B C 1
ATOM 8176 O O . MET B 1 445 ? 11.594 -13.125 -2.156 1 98.12 445 MET B O 1
ATOM 8180 N N . VAL B 1 446 ? 11.648 -12.078 -4.145 1 98 446 VAL B N 1
ATOM 8181 C CA . VAL B 1 446 ? 11.711 -13.32 -4.902 1 98 446 VAL B CA 1
ATOM 8182 C C . VAL B 1 446 ? 13.008 -14.055 -4.578 1 98 446 VAL B C 1
ATOM 8184 O O . VAL B 1 446 ? 13 -15.258 -4.285 1 98 446 VAL B O 1
ATOM 8187 N N . TRP B 1 447 ? 14.133 -13.359 -4.586 1 98.5 447 TRP B N 1
ATOM 8188 C CA . TRP B 1 447 ? 15.406 -13.992 -4.273 1 98.5 447 TRP B CA 1
ATOM 8189 C C . TRP B 1 447 ? 15.383 -14.594 -2.871 1 98.5 447 TRP B C 1
ATOM 8191 O O . TRP B 1 447 ? 15.906 -15.688 -2.65 1 98.5 447 TRP B O 1
ATOM 8201 N N . TRP B 1 448 ? 14.742 -13.891 -1.923 1 98.69 448 TRP B N 1
ATOM 8202 C CA . TRP B 1 448 ? 14.672 -14.305 -0.527 1 98.69 448 TRP B CA 1
ATOM 8203 C C . TRP B 1 448 ? 13.828 -15.57 -0.38 1 98.69 448 TRP B C 1
ATOM 8205 O O . TRP B 1 448 ? 14.297 -16.578 0.163 1 98.69 448 TRP B O 1
ATOM 8215 N N . SER B 1 449 ? 12.594 -15.5 -0.899 1 98.06 449 SER B N 1
ATOM 8216 C CA . SER B 1 449 ? 11.648 -16.578 -0.701 1 98.06 449 SER B CA 1
ATOM 8217 C C . SER B 1 449 ? 12.102 -17.859 -1.405 1 98.06 449 SER B C 1
ATOM 8219 O O . SER B 1 449 ? 12.148 -18.922 -0.797 1 98.06 449 SER B O 1
ATOM 8221 N N . GLU B 1 450 ? 12.469 -17.672 -2.668 1 97.94 450 GLU B N 1
ATOM 8222 C CA . GLU B 1 450 ? 12.836 -18.844 -3.461 1 97.94 450 GLU B CA 1
ATOM 8223 C C . GLU B 1 450 ? 14.227 -19.344 -3.092 1 97.94 450 GLU B C 1
ATOM 8225 O O . GLU B 1 450 ? 14.453 -20.562 -2.994 1 97.94 450 GLU B O 1
ATOM 8230 N N . GLY B 1 451 ? 15.156 -18.469 -2.885 1 98.38 451 GLY B N 1
ATOM 8231 C CA . GLY B 1 451 ? 16.484 -18.859 -2.453 1 98.38 451 GLY B CA 1
ATOM 8232 C C . GLY B 1 451 ? 16.5 -19.531 -1.095 1 98.38 451 GLY B C 1
ATOM 8233 O O . GLY B 1 451 ? 17.188 -20.531 -0.899 1 98.38 451 GLY B O 1
ATOM 8234 N N . LEU B 1 452 ? 15.727 -18.953 -0.168 1 98.56 452 LEU B N 1
ATOM 8235 C CA . LEU B 1 452 ? 15.641 -19.516 1.176 1 98.56 452 LEU B CA 1
ATOM 8236 C C . LEU B 1 452 ? 15.023 -20.922 1.146 1 98.56 452 LEU B C 1
ATOM 8238 O O . LEU B 1 452 ? 15.516 -21.828 1.808 1 98.56 452 LEU B O 1
ATOM 8242 N N . ALA B 1 453 ? 13.969 -21.031 0.385 1 97.69 453 ALA B N 1
ATOM 8243 C CA . ALA B 1 453 ? 13.32 -22.328 0.27 1 97.69 453 ALA B CA 1
ATOM 8244 C C . ALA B 1 453 ? 14.273 -23.375 -0.303 1 97.69 453 ALA B C 1
ATOM 8246 O O . ALA B 1 453 ? 14.344 -24.5 0.194 1 97.69 453 ALA B O 1
ATOM 8247 N N . GLU B 1 454 ? 15.047 -23 -1.325 1 97.75 454 GLU B N 1
ATOM 8248 C CA . GLU B 1 454 ? 16.016 -23.906 -1.912 1 97.75 454 GLU B CA 1
ATOM 8249 C C . GLU B 1 454 ? 17.109 -24.266 -0.91 1 97.75 454 GLU B C 1
ATOM 8251 O O . GLU B 1 454 ? 17.484 -25.438 -0.775 1 97.75 454 GLU B O 1
ATOM 8256 N N . TYR B 1 455 ? 17.562 -23.344 -0.2 1 98.12 455 TYR B N 1
ATOM 8257 C CA . TYR B 1 455 ? 18.688 -23.547 0.695 1 98.12 455 TYR B CA 1
ATOM 8258 C C . TYR B 1 455 ? 18.297 -24.438 1.873 1 98.12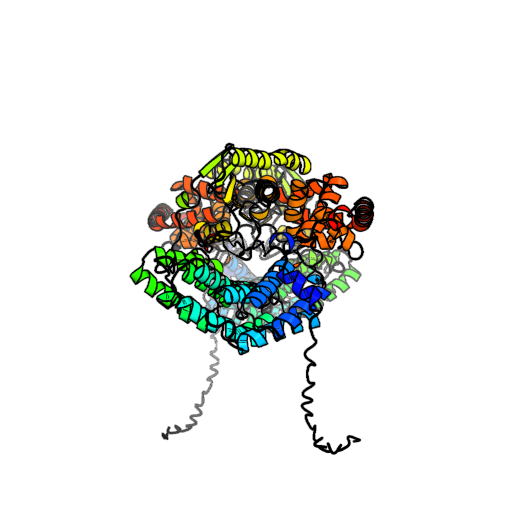 455 TYR B C 1
ATOM 8260 O O . TYR B 1 455 ? 19.016 -25.375 2.215 1 98.12 455 TYR B O 1
ATOM 8268 N N . ILE B 1 456 ? 17.203 -24.125 2.467 1 97.5 456 ILE B N 1
ATOM 8269 C CA . ILE B 1 456 ? 16.766 -24.891 3.637 1 97.5 456 ILE B CA 1
ATOM 8270 C C . ILE B 1 456 ? 16.391 -26.312 3.221 1 97.5 456 ILE B C 1
ATOM 8272 O O . ILE B 1 456 ? 16.688 -27.266 3.93 1 97.5 456 ILE B O 1
ATOM 8276 N N . SER B 1 457 ? 15.758 -26.438 2.104 1 95.5 457 SER B N 1
ATOM 8277 C CA . SER B 1 457 ? 15.281 -27.75 1.651 1 95.5 457 SER B CA 1
ATOM 8278 C C . SER B 1 457 ? 16.438 -28.625 1.174 1 95.5 457 SER B C 1
ATOM 8280 O O . SER B 1 457 ? 16.406 -29.844 1.35 1 95.5 457 SER B O 1
ATOM 8282 N N . LYS B 1 458 ? 17.5 -28 0.597 1 94.75 458 LYS B N 1
ATOM 8283 C CA . LYS B 1 458 ? 18.562 -28.781 -0.029 1 94.75 458 LYS B CA 1
ATOM 8284 C C . LYS B 1 458 ? 19.844 -28.734 0.803 1 94.75 458 LYS B C 1
ATOM 8286 O O . LYS B 1 458 ? 20.75 -29.547 0.596 1 94.75 458 LYS B O 1
ATOM 8291 N N . GLY B 1 459 ? 19.891 -27.828 1.722 1 93.06 459 GLY B N 1
ATOM 8292 C CA . GLY B 1 459 ? 21.125 -27.641 2.467 1 93.06 459 GLY B CA 1
ATOM 8293 C C . GLY B 1 459 ? 22.281 -27.156 1.608 1 93.06 459 GLY B C 1
ATOM 8294 O O . GLY B 1 459 ? 22.078 -26.328 0.718 1 93.06 459 GLY B O 1
ATOM 8295 N N . ASP B 1 460 ? 23.453 -27.641 1.907 1 89.94 460 ASP B N 1
ATOM 8296 C CA . ASP B 1 460 ? 24.625 -27.156 1.171 1 89.94 460 ASP B CA 1
ATOM 8297 C C . ASP B 1 460 ? 25 -28.141 0.056 1 89.94 460 ASP B C 1
ATOM 8299 O O . ASP B 1 460 ? 26.094 -28.047 -0.501 1 89.94 460 ASP B O 1
ATOM 8303 N N . ASP B 1 461 ? 24.125 -29.047 -0.199 1 90.31 461 ASP B N 1
ATOM 8304 C CA . ASP B 1 461 ? 24.312 -30.016 -1.28 1 90.31 461 ASP B CA 1
ATOM 8305 C C . ASP B 1 461 ? 23.188 -29.906 -2.305 1 90.31 461 ASP B C 1
ATOM 8307 O O . ASP B 1 461 ? 22.141 -30.547 -2.146 1 90.31 461 ASP B O 1
ATOM 8311 N N . ASN B 1 462 ? 23.438 -29.203 -3.352 1 94.19 462 ASN B N 1
ATOM 8312 C CA . ASN B 1 462 ? 22.5 -29 -4.449 1 94.19 462 ASN B CA 1
ATOM 8313 C C . ASN B 1 462 ? 23.188 -29.125 -5.805 1 94.19 462 ASN B C 1
ATOM 8315 O O . ASN B 1 462 ? 23.469 -28.109 -6.449 1 94.19 462 ASN B O 1
ATOM 8319 N N . PRO B 1 463 ? 23.422 -30.344 -6.219 1 92.94 463 PRO B N 1
ATOM 8320 C CA . PRO B 1 463 ? 24.141 -30.547 -7.469 1 92.94 463 PRO B CA 1
ATOM 8321 C C . PRO B 1 463 ? 23.484 -29.891 -8.664 1 92.94 463 PRO B C 1
ATOM 8323 O O . PRO B 1 463 ? 24.156 -29.422 -9.586 1 92.94 463 PRO B O 1
ATOM 8326 N N . SER B 1 464 ? 22.188 -29.891 -8.711 1 91.81 464 SER B N 1
ATOM 8327 C CA . SER B 1 464 ? 21.484 -29.25 -9.812 1 91.81 464 SER B CA 1
ATOM 8328 C C . SER B 1 464 ? 21.812 -27.766 -9.906 1 91.81 464 SER B C 1
ATOM 8330 O O . SER B 1 464 ? 22.016 -27.234 -11 1 91.81 464 SER B O 1
ATOM 8332 N N . ALA B 1 465 ? 21.938 -27.109 -8.758 1 95.19 465 ALA B N 1
ATOM 8333 C CA . ALA B 1 465 ? 22.312 -25.703 -8.742 1 95.19 465 ALA B CA 1
ATOM 8334 C C . ALA B 1 465 ? 23.766 -25.516 -9.164 1 95.19 465 ALA B C 1
ATOM 8336 O O . ALA B 1 465 ? 24.078 -24.656 -10 1 95.19 465 ALA B O 1
ATOM 8337 N N . LEU B 1 466 ? 24.609 -26.328 -8.68 1 95.19 466 LEU B N 1
ATOM 8338 C CA . LEU B 1 466 ? 26.031 -26.188 -8.953 1 95.19 466 LEU B CA 1
ATOM 8339 C C . LEU B 1 466 ? 26.328 -26.438 -10.438 1 95.19 466 LEU B C 1
ATOM 8341 O O . LEU B 1 466 ? 27.234 -25.812 -11 1 95.19 466 LEU B O 1
ATOM 8345 N N . ARG B 1 467 ? 25.531 -27.281 -11.07 1 93.38 467 ARG B N 1
ATOM 8346 C CA . ARG B 1 467 ? 25.688 -27.5 -12.5 1 93.38 467 ARG B CA 1
ATOM 8347 C C . ARG B 1 467 ? 25.422 -26.219 -13.289 1 93.38 467 ARG B C 1
ATOM 8349 O O . ARG B 1 467 ? 26.156 -25.875 -14.203 1 93.38 467 ARG B O 1
ATOM 8356 N N . VAL B 1 468 ? 24.391 -25.547 -12.953 1 94.75 468 VAL B N 1
ATOM 8357 C CA . VAL B 1 468 ? 24.016 -24.297 -13.617 1 94.75 468 VAL B CA 1
ATOM 8358 C C . VAL B 1 468 ? 25.078 -23.234 -13.344 1 94.75 468 VAL B C 1
ATOM 8360 O O . VAL B 1 468 ? 25.469 -22.5 -14.25 1 94.75 468 VAL B O 1
ATOM 8363 N N . ILE B 1 469 ? 25.547 -23.156 -12.078 1 96.62 469 ILE B N 1
ATOM 8364 C CA . ILE B 1 469 ? 26.547 -22.172 -11.695 1 96.62 469 ILE B CA 1
ATOM 8365 C C . ILE B 1 469 ? 27.828 -22.406 -12.492 1 96.62 469 ILE B C 1
ATOM 8367 O O . ILE B 1 469 ? 28.422 -21.469 -13.023 1 96.62 469 ILE B O 1
ATOM 8371 N N . LYS B 1 470 ? 28.219 -23.641 -12.57 1 94.44 470 LYS B N 1
ATOM 8372 C CA . LYS B 1 470 ? 29.406 -23.984 -13.328 1 94.44 470 LYS B CA 1
ATOM 8373 C C . LYS B 1 470 ? 29.25 -23.625 -14.805 1 94.44 470 LYS B C 1
ATOM 8375 O O . LYS B 1 470 ? 30.156 -23.047 -15.406 1 94.44 470 LYS B O 1
ATOM 8380 N N . ARG B 1 471 ? 28.125 -23.922 -15.352 1 93.62 471 ARG B N 1
ATOM 8381 C CA . ARG B 1 471 ? 27.828 -23.625 -16.75 1 93.62 471 ARG B CA 1
ATOM 8382 C C . ARG B 1 471 ? 27.906 -22.125 -17.016 1 93.62 471 ARG B C 1
ATOM 8384 O O . ARG B 1 471 ? 28.453 -21.703 -18.031 1 93.62 471 ARG B O 1
ATOM 8391 N N . ASP B 1 472 ? 27.391 -21.328 -16.109 1 96 472 ASP B N 1
ATOM 8392 C CA . ASP B 1 472 ? 27.156 -19.906 -16.391 1 96 472 ASP B CA 1
ATOM 8393 C C . ASP B 1 472 ? 28.094 -19.031 -15.578 1 96 472 ASP B C 1
ATOM 8395 O O . ASP B 1 472 ? 27.828 -17.844 -15.375 1 96 472 ASP B O 1
ATOM 8399 N N . ILE B 1 473 ? 29.188 -19.516 -15.062 1 96.38 473 ILE B N 1
ATOM 8400 C CA . ILE B 1 473 ? 30.078 -18.828 -14.125 1 96.38 473 ILE B CA 1
ATOM 8401 C C . ILE B 1 473 ? 30.641 -17.578 -14.781 1 96.38 473 ILE B C 1
ATOM 8403 O O . ILE B 1 473 ? 30.875 -16.562 -14.102 1 96.38 473 ILE B O 1
ATOM 8407 N N . GLY B 1 474 ? 30.859 -17.578 -16.047 1 95.25 474 GLY B N 1
ATOM 8408 C CA . GLY B 1 474 ? 31.406 -16.453 -16.781 1 95.25 474 GLY B CA 1
ATOM 8409 C C . GLY B 1 474 ? 30.453 -15.273 -16.875 1 95.25 474 GLY B C 1
ATOM 8410 O O . GLY B 1 474 ? 30.875 -14.141 -17.078 1 95.25 474 GLY B O 1
ATOM 8411 N N . GLU B 1 475 ? 29.203 -15.531 -16.797 1 96.25 475 GLU B N 1
ATOM 8412 C CA . GLU B 1 475 ? 28.172 -14.5 -16.875 1 96.25 475 GLU B CA 1
ATOM 8413 C C . GLU B 1 475 ? 27.344 -14.461 -15.594 1 96.25 475 GLU B C 1
ATOM 8415 O O . GLU B 1 475 ? 26.125 -14.211 -15.641 1 96.25 475 GLU B O 1
ATOM 8420 N N . ALA B 1 476 ? 27.984 -14.742 -14.578 1 97.31 476 ALA B N 1
ATOM 8421 C CA . ALA B 1 476 ? 27.297 -14.805 -13.297 1 97.31 476 ALA B CA 1
ATOM 8422 C C . ALA B 1 476 ? 26.656 -13.469 -12.953 1 97.31 476 ALA B C 1
ATOM 8424 O O . ALA B 1 476 ? 27.281 -12.414 -13.086 1 97.31 476 ALA B O 1
ATOM 8425 N N . PRO B 1 477 ? 25.375 -13.391 -12.508 1 98.25 477 PRO B N 1
ATOM 8426 C CA . PRO B 1 477 ? 24.797 -12.148 -12.008 1 98.25 477 PRO B CA 1
ATOM 8427 C C . PRO B 1 477 ? 25.469 -11.648 -10.734 1 98.25 477 PRO B C 1
ATOM 8429 O O . PRO B 1 477 ? 26.016 -12.445 -9.961 1 98.25 477 PRO B O 1
ATOM 8432 N N . THR B 1 478 ? 25.391 -10.359 -10.555 1 98.44 478 THR B N 1
ATOM 8433 C CA . THR B 1 478 ? 25.922 -9.766 -9.328 1 98.44 478 THR B CA 1
ATOM 8434 C C . THR B 1 478 ? 24.953 -9.984 -8.164 1 98.44 478 THR B C 1
ATOM 8436 O O . THR B 1 478 ? 23.797 -10.367 -8.367 1 98.44 478 THR B O 1
ATOM 8439 N N . LEU B 1 479 ? 25.484 -9.773 -6.934 1 98.62 479 LEU B N 1
ATOM 8440 C CA . LEU B 1 479 ? 24.609 -9.812 -5.77 1 98.62 479 LEU B CA 1
ATOM 8441 C C . LEU B 1 479 ? 23.438 -8.852 -5.934 1 98.62 479 LEU B C 1
ATOM 8443 O O . LEU B 1 479 ? 22.297 -9.195 -5.629 1 98.62 479 LEU B O 1
ATOM 8447 N N . GLU B 1 480 ? 23.766 -7.652 -6.422 1 98.38 480 GLU B N 1
ATOM 8448 C CA . GLU B 1 480 ? 22.719 -6.648 -6.633 1 98.38 480 GLU B CA 1
ATOM 8449 C C . GLU B 1 480 ? 21.641 -7.164 -7.586 1 98.38 480 GLU B C 1
ATOM 8451 O O . GLU B 1 480 ? 20.453 -6.988 -7.332 1 98.38 480 GLU B O 1
ATOM 8456 N N . GLU B 1 481 ? 22.078 -7.785 -8.617 1 98.38 481 GLU B N 1
ATOM 8457 C CA . GLU B 1 481 ? 21.141 -8.352 -9.594 1 98.38 481 GLU B CA 1
ATOM 8458 C C . GLU B 1 481 ? 20.328 -9.492 -8.992 1 98.38 481 GLU B C 1
ATOM 8460 O O . GLU B 1 481 ? 19.125 -9.609 -9.242 1 98.38 481 GLU B O 1
ATOM 8465 N N . ILE B 1 482 ? 20.969 -10.344 -8.211 1 98.75 482 ILE B N 1
ATOM 8466 C CA . ILE B 1 482 ? 20.266 -11.461 -7.586 1 98.75 482 ILE B CA 1
ATOM 8467 C C . ILE B 1 482 ? 19.234 -10.945 -6.594 1 98.75 482 ILE B C 1
ATOM 8469 O O . ILE B 1 482 ? 18.094 -11.406 -6.582 1 98.75 482 ILE B O 1
ATOM 8473 N N . PHE B 1 483 ? 19.625 -9.938 -5.809 1 98.69 483 PHE B N 1
ATOM 8474 C CA . PHE B 1 483 ? 18.719 -9.359 -4.828 1 98.69 483 PHE B CA 1
ATOM 8475 C C . PHE B 1 483 ? 17.484 -8.781 -5.516 1 98.69 483 PHE B C 1
ATOM 8477 O O . PHE B 1 483 ? 16.406 -8.719 -4.918 1 98.69 483 PHE B O 1
ATOM 8484 N N . ALA B 1 484 ? 17.609 -8.406 -6.773 1 98.06 484 ALA B N 1
ATOM 8485 C CA . ALA B 1 484 ? 16.531 -7.754 -7.52 1 98.06 484 ALA B CA 1
ATOM 8486 C C . ALA B 1 484 ? 15.742 -8.766 -8.336 1 98.06 484 ALA B C 1
ATOM 8488 O O . ALA B 1 484 ? 14.914 -8.398 -9.172 1 98.06 484 ALA B O 1
ATOM 8489 N N . THR B 1 485 ? 15.992 -10.008 -8.117 1 98.19 485 THR B N 1
ATOM 8490 C CA . THR B 1 485 ? 15.391 -11.07 -8.914 1 98.19 485 THR B CA 1
ATOM 8491 C C . THR B 1 485 ? 13.867 -10.984 -8.867 1 98.19 485 THR B C 1
ATOM 8493 O O . THR B 1 485 ? 13.281 -10.758 -7.809 1 98.19 485 THR B O 1
ATOM 8496 N N . GLU B 1 486 ? 13.297 -11.078 -9.984 1 95.81 486 GLU B N 1
ATOM 8497 C CA . GLU B 1 486 ? 11.867 -11.289 -10.203 1 95.81 486 GLU B CA 1
ATOM 8498 C C . GLU B 1 486 ? 11.609 -12.562 -10.992 1 95.81 486 GLU B C 1
ATOM 8500 O O . GLU B 1 486 ? 12.531 -13.117 -11.602 1 95.81 486 GLU B O 1
ATOM 8505 N N . TYR B 1 487 ? 10.414 -13.016 -10.953 1 92.94 487 TYR B N 1
ATOM 8506 C CA . TYR B 1 487 ? 10.102 -14.266 -11.641 1 92.94 487 TYR B CA 1
ATOM 8507 C C . TYR B 1 487 ? 10.391 -14.164 -13.133 1 92.94 487 TYR B C 1
ATOM 8509 O O . TYR B 1 487 ? 10.789 -15.141 -13.766 1 92.94 487 TYR B O 1
ATOM 8517 N N . LYS B 1 488 ? 10.234 -12.945 -13.703 1 92.25 488 LYS B N 1
ATOM 8518 C CA . LYS B 1 488 ? 10.453 -12.727 -15.133 1 92.25 488 LYS B CA 1
ATOM 8519 C C . LYS B 1 488 ? 11.922 -12.914 -15.5 1 92.25 488 LYS B C 1
ATOM 8521 O O . LYS B 1 488 ? 12.266 -13.031 -16.688 1 92.25 488 LYS B O 1
ATOM 8526 N N . ASP B 1 489 ? 12.758 -13.031 -14.477 1 94.5 489 ASP B N 1
ATOM 8527 C CA . ASP B 1 489 ? 14.195 -13.102 -14.727 1 94.5 489 ASP B CA 1
ATOM 8528 C C . ASP B 1 489 ? 14.633 -14.547 -14.969 1 94.5 489 ASP B C 1
ATOM 8530 O O . ASP B 1 489 ? 15.82 -14.812 -15.148 1 94.5 489 ASP B O 1
ATOM 8534 N N . GLY B 1 490 ? 13.75 -15.453 -14.984 1 93.56 490 GLY B N 1
ATOM 8535 C CA . GLY B 1 490 ? 14.039 -16.828 -15.344 1 93.56 490 GLY B CA 1
ATOM 8536 C C . GLY B 1 490 ? 14.211 -17.75 -14.148 1 93.56 490 GLY B C 1
ATOM 8537 O O . GLY B 1 490 ? 14.523 -17.281 -13.047 1 93.56 490 GLY B O 1
ATOM 8538 N N . GLN B 1 491 ? 14.203 -19 -14.359 1 94.44 491 GLN B N 1
ATOM 8539 C CA . GLN B 1 491 ? 14.203 -20.016 -13.297 1 94.44 491 GLN B CA 1
ATOM 8540 C C . GLN B 1 491 ? 15.578 -20.141 -12.664 1 94.44 491 GLN B C 1
ATOM 8542 O O . GLN B 1 491 ? 15.695 -20.344 -11.453 1 94.44 491 GLN B O 1
ATOM 8547 N N . ASP B 1 492 ? 16.578 -20.078 -13.469 1 97.12 492 ASP B N 1
ATOM 8548 C CA . ASP B 1 492 ? 17.922 -20.25 -12.93 1 97.12 492 ASP B CA 1
ATOM 8549 C C . ASP B 1 492 ? 18.25 -19.141 -11.922 1 97.12 492 ASP B C 1
ATOM 8551 O O . ASP B 1 492 ? 18.766 -19.422 -10.844 1 97.12 492 ASP B O 1
ATOM 8555 N N . ARG B 1 493 ? 17.906 -17.922 -12.273 1 97.56 493 ARG B N 1
ATOM 8556 C CA . ARG B 1 493 ? 18.156 -16.828 -11.344 1 97.56 493 ARG B CA 1
ATOM 8557 C C . ARG B 1 493 ? 17.281 -16.953 -10.102 1 97.56 493 ARG B C 1
ATOM 8559 O O . ARG B 1 493 ? 17.75 -16.766 -8.977 1 97.56 493 ARG B O 1
ATOM 8566 N N . THR B 1 494 ? 16.016 -17.281 -10.281 1 97.56 494 THR B N 1
ATOM 8567 C CA . THR B 1 494 ? 15.008 -17.359 -9.227 1 97.56 494 THR B CA 1
ATOM 8568 C C . THR B 1 494 ? 15.391 -18.406 -8.188 1 97.56 494 THR B C 1
ATOM 8570 O O . THR B 1 494 ? 15.312 -18.156 -6.984 1 97.56 494 THR B O 1
ATOM 8573 N N . TYR B 1 495 ? 15.906 -19.531 -8.672 1 97.25 495 TYR B N 1
ATOM 8574 C CA . TYR B 1 495 ? 16.078 -20.641 -7.738 1 97.25 495 TYR B CA 1
ATOM 8575 C C . TYR B 1 495 ? 17.562 -20.891 -7.465 1 97.25 495 TYR B C 1
ATOM 8577 O O . TYR B 1 495 ? 17.969 -20.969 -6.305 1 97.25 495 TYR B O 1
ATOM 8585 N N . LYS B 1 496 ? 18.375 -20.984 -8.5 1 98.12 496 LYS B N 1
ATOM 8586 C CA . LYS B 1 496 ? 19.734 -21.469 -8.344 1 98.12 496 LYS B CA 1
ATOM 8587 C C . LYS B 1 496 ? 20.672 -20.344 -7.891 1 98.12 496 LYS B C 1
ATOM 8589 O O . LYS B 1 496 ? 21.422 -20.5 -6.922 1 98.12 496 LYS B O 1
ATOM 8594 N N . TRP B 1 497 ? 20.578 -19.219 -8.594 1 98.62 497 TRP B N 1
ATOM 8595 C CA . TRP B 1 497 ? 21.438 -18.109 -8.195 1 98.62 497 TRP B CA 1
ATOM 8596 C C . TRP B 1 497 ? 21 -17.547 -6.848 1 98.62 497 TRP B C 1
ATOM 8598 O O . TRP B 1 497 ? 21.844 -17.172 -6.027 1 98.62 497 TRP B O 1
ATOM 8608 N N . SER B 1 498 ? 19.703 -17.484 -6.625 1 98.75 498 SER B N 1
ATOM 8609 C CA . SER B 1 498 ? 19.203 -17.047 -5.332 1 98.75 498 SER B CA 1
ATOM 8610 C C . SER B 1 498 ? 19.625 -17.984 -4.215 1 98.75 498 SER B C 1
ATOM 8612 O O . SER B 1 498 ? 19.969 -17.547 -3.115 1 98.75 498 SER B O 1
ATOM 8614 N N . TYR B 1 499 ? 19.625 -19.266 -4.496 1 98.56 499 TYR B N 1
ATOM 8615 C CA . TYR B 1 499 ? 20.141 -20.266 -3.566 1 98.56 499 TYR B CA 1
ATOM 8616 C C . TYR B 1 499 ? 21.594 -19.969 -3.201 1 98.56 499 TYR B C 1
ATOM 8618 O O . TYR B 1 499 ? 21.953 -20.016 -2.025 1 98.56 499 TYR B O 1
ATOM 8626 N N . MET B 1 500 ? 22.375 -19.688 -4.172 1 98.69 500 MET B N 1
ATOM 8627 C CA . MET B 1 500 ? 23.797 -19.438 -3.936 1 98.69 500 MET B CA 1
ATOM 8628 C C . MET B 1 500 ? 24 -18.188 -3.107 1 98.69 500 MET B C 1
ATOM 8630 O O . MET B 1 500 ? 24.875 -18.141 -2.229 1 98.69 500 MET B O 1
ATOM 8634 N N . ALA B 1 501 ? 23.219 -17.172 -3.408 1 98.81 501 ALA B N 1
ATOM 8635 C CA . ALA B 1 501 ? 23.344 -15.938 -2.641 1 98.81 501 ALA B CA 1
ATOM 8636 C C . ALA B 1 501 ? 22.969 -16.156 -1.179 1 98.81 501 ALA B C 1
ATOM 8638 O O . ALA B 1 501 ? 23.656 -15.688 -0.274 1 98.81 501 ALA B O 1
ATOM 8639 N N . ILE B 1 502 ? 21.859 -16.906 -0.945 1 98.81 502 ILE B N 1
ATOM 8640 C CA . ILE B 1 502 ? 21.438 -17.234 0.415 1 98.81 502 ILE B CA 1
ATOM 8641 C C . ILE B 1 502 ? 22.547 -18.016 1.125 1 98.81 502 ILE B C 1
ATOM 8643 O O . ILE B 1 502 ? 22.922 -17.672 2.25 1 98.81 502 ILE B O 1
ATOM 8647 N N . ARG B 1 503 ? 23.062 -19.016 0.498 1 98.62 503 ARG B N 1
ATOM 8648 C CA . ARG B 1 503 ? 24.125 -19.828 1.087 1 98.62 503 ARG B CA 1
ATOM 8649 C C . ARG B 1 503 ? 25.344 -19 1.425 1 98.62 503 ARG B C 1
ATOM 8651 O O . ARG B 1 503 ? 25.922 -19.125 2.508 1 98.62 503 ARG B O 1
ATOM 8658 N N . PHE B 1 504 ? 25.781 -18.109 0.472 1 98.56 504 PHE B N 1
ATOM 8659 C CA . PHE B 1 504 ? 26.922 -17.219 0.695 1 98.56 504 PHE B CA 1
ATOM 8660 C C . PHE B 1 504 ? 26.719 -16.375 1.95 1 98.56 504 PHE B C 1
ATOM 8662 O O . PHE B 1 504 ? 27.609 -16.297 2.793 1 98.56 504 PHE B O 1
ATOM 8669 N N . LEU B 1 505 ? 25.5 -15.844 2.096 1 98.81 505 LEU B N 1
ATOM 8670 C CA . LEU B 1 505 ? 25.219 -14.961 3.229 1 98.81 505 LEU B CA 1
ATOM 8671 C C . LEU B 1 505 ? 25.141 -15.758 4.527 1 98.81 505 LEU B C 1
ATOM 8673 O O . LEU B 1 505 ? 25.625 -15.305 5.566 1 98.81 505 LEU B O 1
ATOM 8677 N N . VAL B 1 506 ? 24.531 -16.922 4.52 1 98.56 506 VAL B N 1
ATOM 8678 C CA . VAL B 1 506 ? 24.422 -17.766 5.707 1 98.56 506 VAL B CA 1
ATOM 8679 C C . VAL B 1 506 ? 25.828 -18.172 6.164 1 98.56 506 VAL B C 1
ATOM 8681 O O . VAL B 1 506 ? 26.109 -18.172 7.363 1 98.56 506 VAL B O 1
ATOM 8684 N N . GLU B 1 507 ? 26.719 -18.438 5.211 1 98 507 GLU B N 1
ATOM 8685 C CA . GLU B 1 507 ? 28.031 -18.984 5.531 1 98 507 GLU B CA 1
ATOM 8686 C C . GLU B 1 507 ? 29.031 -17.875 5.883 1 98 507 GLU B C 1
ATOM 8688 O O . GLU B 1 507 ? 29.953 -18.094 6.668 1 98 507 GLU B O 1
ATOM 8693 N N . ASN B 1 508 ? 28.859 -16.688 5.336 1 98.5 508 ASN B N 1
ATOM 8694 C CA . ASN B 1 508 ? 29.906 -15.68 5.465 1 98.5 508 ASN B CA 1
ATOM 8695 C C . ASN B 1 508 ? 29.391 -14.438 6.191 1 98.5 508 ASN B C 1
ATOM 8697 O O . ASN B 1 508 ? 30.188 -13.68 6.75 1 98.5 508 ASN B O 1
ATOM 8701 N N . TYR B 1 509 ? 28.141 -14.188 6.184 1 98.62 509 TYR B N 1
ATOM 8702 C CA . TYR B 1 509 ? 27.547 -12.984 6.762 1 98.62 509 TYR B CA 1
ATOM 8703 C C . TYR B 1 509 ? 26.266 -13.32 7.504 1 98.62 509 TYR B C 1
ATOM 8705 O O . TYR B 1 509 ? 25.234 -12.68 7.289 1 98.62 509 TYR B O 1
ATOM 8713 N N . HIS B 1 510 ? 26.375 -14.273 8.406 1 98.56 510 HIS B N 1
ATOM 8714 C CA . HIS B 1 510 ? 25.219 -14.859 9.07 1 98.56 510 HIS B CA 1
ATOM 8715 C C . HIS B 1 510 ? 24.484 -13.812 9.906 1 98.56 510 HIS B C 1
ATOM 8717 O O . HIS B 1 510 ? 23.25 -13.789 9.93 1 98.56 510 HIS B O 1
ATOM 8723 N N . SER B 1 511 ? 25.203 -12.93 10.633 1 98.56 511 SER B N 1
ATOM 8724 C CA . SER B 1 511 ? 24.562 -11.914 11.461 1 98.56 511 SER B CA 1
ATOM 8725 C C . SER B 1 511 ? 23.703 -10.969 10.625 1 98.56 511 SER B C 1
ATOM 8727 O O . SER B 1 511 ? 22.594 -10.625 11.008 1 98.56 511 SER B O 1
ATOM 8729 N N . GLU B 1 512 ? 24.281 -10.523 9.453 1 98.62 512 GLU B N 1
ATOM 8730 C CA . GLU B 1 512 ? 23.531 -9.656 8.547 1 98.62 512 GLU B CA 1
ATOM 8731 C C . GLU B 1 512 ? 22.328 -10.383 7.953 1 98.62 512 GLU B C 1
ATOM 8733 O O . GLU B 1 512 ? 21.266 -9.789 7.773 1 98.62 512 GLU B O 1
ATOM 8738 N N . PHE B 1 513 ? 22.562 -11.672 7.691 1 98.69 513 PHE B N 1
ATOM 8739 C CA . PHE B 1 513 ? 21.469 -12.477 7.152 1 98.69 513 PHE B CA 1
ATOM 8740 C C . PHE B 1 513 ? 20.328 -12.555 8.148 1 98.69 513 PHE B C 1
ATOM 8742 O O . PHE B 1 513 ? 19.156 -12.367 7.777 1 98.69 513 PHE B O 1
ATOM 8749 N N . VAL B 1 514 ? 20.609 -12.773 9.406 1 98.75 514 VAL B N 1
ATOM 8750 C CA . VAL B 1 514 ? 19.609 -12.828 10.469 1 98.75 514 VAL B CA 1
ATOM 8751 C C . VAL B 1 514 ? 18.953 -11.461 10.625 1 98.75 514 VAL B C 1
ATOM 8753 O O . VAL B 1 514 ? 17.734 -11.375 10.852 1 98.75 514 VAL B O 1
ATOM 8756 N N . GLN B 1 515 ? 19.766 -10.391 10.461 1 98.56 515 GLN B N 1
ATOM 8757 C CA . GLN B 1 515 ? 19.203 -9.047 10.57 1 98.56 515 GLN B CA 1
ATOM 8758 C C . GLN B 1 515 ? 18.203 -8.773 9.461 1 98.56 515 GLN B C 1
ATOM 8760 O O . GLN B 1 515 ? 17.203 -8.07 9.672 1 98.56 515 GLN B O 1
ATOM 8765 N N . LEU B 1 516 ? 18.453 -9.273 8.227 1 98.62 516 LEU B N 1
ATOM 8766 C CA . LEU B 1 516 ? 17.469 -9.172 7.16 1 98.62 516 LEU B CA 1
ATOM 8767 C C . LEU B 1 516 ? 16.141 -9.797 7.582 1 98.62 516 LEU B C 1
ATOM 8769 O O . LEU B 1 516 ? 15.078 -9.195 7.406 1 98.62 516 LEU B O 1
ATOM 8773 N N . SER B 1 517 ? 16.219 -11.023 8.148 1 98.5 517 SER B N 1
ATOM 8774 C CA . SER B 1 517 ? 15.031 -11.719 8.641 1 98.5 517 SER B CA 1
ATOM 8775 C C . SER B 1 517 ? 14.32 -10.906 9.711 1 98.5 517 SER B C 1
ATOM 8777 O O . SER B 1 517 ? 13.086 -10.836 9.734 1 98.5 517 SER B O 1
ATOM 8779 N N . HIS B 1 518 ? 15.055 -10.289 10.57 1 98.12 518 HIS B N 1
ATOM 8780 C CA . HIS B 1 518 ? 14.484 -9.484 11.641 1 98.12 518 HIS B CA 1
ATOM 8781 C C . HIS B 1 518 ? 13.727 -8.281 11.086 1 98.12 518 HIS B C 1
ATOM 8783 O O . HIS B 1 518 ? 12.633 -7.957 11.555 1 98.12 518 HIS B O 1
ATOM 8789 N N . TYR B 1 519 ? 14.32 -7.59 10.062 1 98.31 519 TYR B N 1
ATOM 8790 C CA . TYR B 1 519 ? 13.664 -6.441 9.445 1 98.31 519 TYR B CA 1
ATOM 8791 C C . TYR B 1 519 ? 12.352 -6.848 8.789 1 98.31 519 TYR B C 1
ATOM 8793 O O . TYR B 1 519 ? 11.367 -6.109 8.844 1 98.31 519 TYR B O 1
ATOM 8801 N N . LEU B 1 520 ? 12.328 -8.023 8.18 1 98.31 520 LEU B N 1
ATOM 8802 C CA . LEU B 1 520 ? 11.102 -8.508 7.555 1 98.31 520 LEU B CA 1
ATOM 8803 C C . LEU B 1 520 ? 10.055 -8.852 8.609 1 98.31 520 LEU B C 1
ATOM 8805 O O . LEU B 1 520 ? 8.883 -8.5 8.461 1 98.31 520 LEU B O 1
ATOM 8809 N N . LYS B 1 521 ? 10.469 -9.461 9.695 1 98.06 521 LYS B N 1
ATOM 8810 C CA . LYS B 1 521 ? 9.562 -9.867 10.766 1 98.06 521 LYS B CA 1
ATOM 8811 C C . LYS B 1 521 ? 8.953 -8.664 11.469 1 98.06 521 LYS B C 1
ATOM 8813 O O . LYS B 1 521 ? 7.781 -8.68 11.844 1 98.06 521 LYS B O 1
ATOM 8818 N N . THR B 1 522 ? 9.742 -7.59 11.586 1 97.75 522 THR B N 1
ATOM 8819 C CA . THR B 1 522 ? 9.305 -6.41 12.328 1 97.75 522 THR B CA 1
ATOM 8820 C C . THR B 1 522 ? 8.711 -5.371 11.383 1 97.75 522 THR B C 1
ATOM 8822 O O . THR B 1 522 ? 8.453 -4.234 11.781 1 97.75 522 THR B O 1
ATOM 8825 N N . ASP B 1 523 ? 8.57 -5.742 10.125 1 97.88 523 ASP B N 1
ATOM 8826 C CA . ASP B 1 523 ? 7.902 -4.902 9.133 1 97.88 523 ASP B CA 1
ATOM 8827 C C . ASP B 1 523 ? 8.664 -3.598 8.914 1 97.88 523 ASP B C 1
ATOM 8829 O O . ASP B 1 523 ? 8.07 -2.521 8.883 1 97.88 523 ASP B O 1
ATOM 8833 N N . TYR B 1 524 ? 9.992 -3.654 8.891 1 98 524 TYR B N 1
ATOM 8834 C CA . TYR B 1 524 ? 10.836 -2.49 8.641 1 98 524 TYR B CA 1
ATOM 8835 C C . TYR B 1 524 ? 11.594 -2.635 7.328 1 98 524 TYR B C 1
ATOM 8837 O O . TYR B 1 524 ? 12.797 -2.885 7.324 1 98 524 TYR B O 1
ATOM 8845 N N . PHE B 1 525 ? 10.922 -2.342 6.152 1 97.62 525 PHE B N 1
ATOM 8846 C CA . PHE B 1 525 ? 11.438 -2.582 4.809 1 97.62 525 PHE B CA 1
ATOM 8847 C C . PHE B 1 525 ? 12.617 -1.666 4.512 1 97.62 525 PHE B C 1
ATOM 8849 O O . PHE B 1 525 ? 13.562 -2.064 3.824 1 97.62 525 PHE B O 1
ATOM 8856 N N . GLU B 1 526 ? 12.578 -0.425 5.008 1 97.5 526 GLU B N 1
ATOM 8857 C CA . GLU B 1 526 ? 13.68 0.495 4.77 1 97.5 526 GLU B CA 1
ATOM 8858 C C . GLU B 1 526 ? 15 -0.081 5.285 1 97.5 526 GLU B C 1
ATOM 8860 O O . GLU B 1 526 ? 16.031 -0.007 4.602 1 97.5 526 GLU B O 1
ATOM 8865 N N . GLY B 1 527 ? 14.938 -0.626 6.48 1 98.31 527 GLY B N 1
ATOM 8866 C CA . GLY B 1 527 ? 16.125 -1.277 7.023 1 98.31 527 GLY B CA 1
ATOM 8867 C C . GLY B 1 527 ? 16.578 -2.463 6.195 1 98.31 527 GLY B C 1
ATOM 8868 O O . GLY B 1 527 ? 17.781 -2.639 5.965 1 98.31 527 GLY B O 1
ATOM 8869 N N . TYR B 1 528 ? 15.68 -3.291 5.746 1 98.38 528 TYR B N 1
ATOM 8870 C CA . TYR B 1 528 ? 15.945 -4.426 4.867 1 98.38 528 TYR B CA 1
ATOM 8871 C C . TYR B 1 528 ? 16.641 -3.973 3.586 1 98.38 528 TYR B C 1
ATOM 8873 O O . TYR B 1 528 ? 17.688 -4.496 3.227 1 98.38 528 TYR B O 1
ATOM 8881 N N . ASP B 1 529 ? 16.078 -2.939 2.936 1 98.44 529 ASP B N 1
ATOM 8882 C CA . ASP B 1 529 ? 16.578 -2.422 1.663 1 98.44 529 ASP B CA 1
ATOM 8883 C C . ASP B 1 529 ? 17.984 -1.838 1.812 1 98.44 529 ASP B C 1
ATOM 8885 O O . ASP B 1 529 ? 18.859 -2.102 0.989 1 98.44 529 ASP B O 1
ATOM 8889 N N . GLN B 1 530 ? 18.203 -1.079 2.906 1 98.12 530 GLN B N 1
ATOM 8890 C CA . GLN B 1 530 ? 19.5 -0.463 3.15 1 98.12 530 GLN B CA 1
ATOM 8891 C C . GLN B 1 530 ? 20.562 -1.519 3.434 1 98.12 530 GLN B C 1
ATOM 8893 O O . GLN B 1 530 ? 21.703 -1.4 2.973 1 98.12 530 GLN B O 1
ATOM 8898 N N . LEU B 1 531 ? 20.172 -2.52 4.199 1 98.56 531 LEU B N 1
ATOM 8899 C CA . LEU B 1 531 ? 21.125 -3.574 4.52 1 98.56 531 LEU B CA 1
ATOM 8900 C C . LEU B 1 531 ? 21.484 -4.379 3.275 1 98.56 531 LEU B C 1
ATOM 8902 O O . LEU B 1 531 ? 22.656 -4.738 3.076 1 98.56 531 LEU B O 1
ATOM 8906 N N . MET B 1 532 ? 20.531 -4.664 2.398 1 98.44 532 MET B N 1
ATOM 8907 C CA . MET B 1 532 ? 20.812 -5.34 1.135 1 98.44 532 MET B CA 1
ATOM 8908 C C . MET B 1 532 ? 21.797 -4.531 0.29 1 98.44 532 MET B C 1
ATOM 8910 O O . MET B 1 532 ? 22.734 -5.086 -0.265 1 98.44 532 MET B O 1
ATOM 8914 N N . ALA B 1 533 ? 21.531 -3.254 0.219 1 98.06 533 ALA B N 1
ATOM 8915 C CA . ALA B 1 533 ? 22.453 -2.385 -0.509 1 98.06 533 ALA B CA 1
ATOM 8916 C C . ALA B 1 533 ? 23.859 -2.471 0.07 1 98.06 533 ALA B C 1
ATOM 8918 O O . ALA B 1 533 ? 24.844 -2.559 -0.674 1 98.06 533 ALA B O 1
ATOM 8919 N N . SER B 1 534 ? 23.969 -2.521 1.379 1 98.62 534 SER B N 1
ATOM 8920 C CA . SER B 1 534 ? 25.25 -2.604 2.053 1 98.62 534 SER B CA 1
ATOM 8921 C C . SER B 1 534 ? 25.953 -3.926 1.752 1 98.62 534 SER B C 1
ATOM 8923 O O . SER B 1 534 ? 27.172 -3.965 1.585 1 98.62 534 SER B O 1
ATOM 8925 N N . LEU B 1 535 ? 25.203 -4.977 1.649 1 98.62 535 LEU B N 1
ATOM 8926 C CA . LEU B 1 535 ? 25.75 -6.316 1.446 1 98.62 535 LEU B CA 1
ATOM 8927 C C . LEU B 1 535 ? 26.344 -6.457 0.05 1 98.62 535 LEU B C 1
ATOM 8929 O O . LEU B 1 535 ? 27.156 -7.348 -0.195 1 98.62 535 LEU B O 1
ATOM 8933 N N . THR B 1 536 ? 25.969 -5.586 -0.919 1 98.31 536 THR B N 1
ATOM 8934 C CA . THR B 1 536 ? 26.5 -5.656 -2.275 1 98.31 536 THR B CA 1
ATOM 8935 C C . THR B 1 536 ? 28 -5.316 -2.289 1 98.31 536 THR B C 1
ATOM 8937 O O . THR B 1 536 ? 28.688 -5.602 -3.266 1 98.31 536 THR B O 1
ATOM 8940 N N . GLN B 1 537 ? 28.516 -4.711 -1.236 1 98.19 537 GLN B N 1
ATOM 8941 C CA . GLN B 1 537 ? 29.938 -4.379 -1.142 1 98.19 537 GLN B CA 1
ATOM 8942 C C . GLN B 1 537 ? 30.797 -5.637 -1.142 1 98.19 537 GLN B C 1
ATOM 8944 O O . GLN B 1 537 ? 31.984 -5.578 -1.426 1 98.19 537 GLN B O 1
ATOM 8949 N N . HIS B 1 538 ? 30.141 -6.785 -0.874 1 98.5 538 HIS B N 1
ATOM 8950 C CA . HIS B 1 538 ? 30.891 -8.039 -0.78 1 98.5 538 HIS B CA 1
ATOM 8951 C C . HIS B 1 538 ? 30.859 -8.797 -2.104 1 98.5 538 HIS B C 1
ATOM 8953 O O . HIS B 1 538 ? 31.062 -10.008 -2.135 1 98.5 538 HIS B O 1
ATOM 8959 N N . GLN B 1 539 ? 30.672 -8.148 -3.186 1 98.38 539 GLN B N 1
ATOM 8960 C CA . GLN B 1 539 ? 30.562 -8.742 -4.516 1 98.38 539 GLN B CA 1
ATOM 8961 C C . GLN B 1 539 ? 31.844 -9.492 -4.883 1 98.38 539 GLN B C 1
ATOM 8963 O O . GLN B 1 539 ? 31.781 -10.594 -5.422 1 98.38 539 GLN B O 1
ATOM 8968 N N . ALA B 1 540 ? 32.969 -8.93 -4.633 1 98.25 540 ALA B N 1
ATOM 8969 C CA . ALA B 1 540 ? 34.219 -9.562 -4.988 1 98.25 540 ALA B CA 1
ATOM 8970 C C . ALA B 1 540 ? 34.406 -10.883 -4.246 1 98.25 540 ALA B C 1
ATOM 8972 O O . ALA B 1 540 ? 34.844 -11.875 -4.836 1 98.25 540 ALA B O 1
ATOM 8973 N N . GLN B 1 541 ? 34.031 -10.906 -3.01 1 98.62 541 GLN B N 1
ATOM 8974 C CA . GLN B 1 541 ? 34.125 -12.133 -2.227 1 98.62 541 GLN B CA 1
ATOM 8975 C C . GLN B 1 541 ? 33.156 -13.188 -2.727 1 98.62 541 GLN B C 1
ATOM 8977 O O . GLN B 1 541 ? 33.469 -14.375 -2.764 1 98.62 541 GLN B O 1
ATOM 8982 N N . PHE B 1 542 ? 31.984 -12.773 -3.031 1 98.5 542 PHE B N 1
ATOM 8983 C CA . PHE B 1 542 ? 30.984 -13.68 -3.576 1 98.5 542 PHE B CA 1
ATOM 8984 C C . PHE B 1 542 ? 31.5 -14.367 -4.832 1 98.5 542 PHE B C 1
ATOM 8986 O O . PHE B 1 542 ? 31.375 -15.586 -4.969 1 98.5 542 PHE B O 1
ATOM 8993 N N . SER B 1 543 ? 32.094 -13.633 -5.734 1 98.19 543 SER B N 1
ATOM 8994 C CA . SER B 1 543 ? 32.625 -14.18 -6.977 1 98.19 543 SER B CA 1
ATOM 8995 C C . SER B 1 543 ? 33.719 -15.219 -6.703 1 98.19 543 SER B C 1
ATOM 8997 O O . SER B 1 543 ? 33.719 -16.297 -7.305 1 98.19 543 SER B O 1
ATOM 8999 N N . THR B 1 544 ? 34.562 -14.906 -5.809 1 98.19 544 THR B N 1
ATOM 9000 C CA . THR B 1 544 ? 35.656 -15.836 -5.457 1 98.19 544 THR B CA 1
ATOM 9001 C C . THR B 1 544 ? 35.062 -17.094 -4.82 1 98.19 544 THR B C 1
ATOM 9003 O O . THR B 1 544 ? 35.531 -18.203 -5.105 1 98.19 544 THR B O 1
ATOM 9006 N N . TRP B 1 545 ? 34.125 -16.859 -4.023 1 98.25 545 TRP B N 1
ATOM 9007 C CA . TRP B 1 545 ? 33.469 -17.969 -3.357 1 98.25 545 TRP B CA 1
ATOM 9008 C C . TRP B 1 545 ? 32.781 -18.875 -4.375 1 98.25 545 TRP B C 1
ATOM 9010 O O . TRP B 1 545 ? 32.844 -20.109 -4.273 1 98.25 545 TRP B O 1
ATOM 9020 N N . LEU B 1 546 ? 32.125 -18.328 -5.383 1 98.06 546 LEU B N 1
ATOM 9021 C CA . LEU B 1 546 ? 31.5 -19.109 -6.445 1 98.06 546 LEU B CA 1
ATOM 9022 C C . LEU B 1 546 ? 32.531 -19.938 -7.191 1 98.06 546 LEU B C 1
ATOM 9024 O O . LEU B 1 546 ? 32.281 -21.125 -7.473 1 98.06 546 LEU B O 1
ATOM 9028 N N . ASP B 1 547 ? 33.656 -19.328 -7.453 1 97.12 547 ASP B N 1
ATOM 9029 C CA . ASP B 1 547 ? 34.719 -20.031 -8.156 1 97.12 547 ASP B CA 1
ATOM 9030 C C . ASP B 1 547 ? 35.188 -21.25 -7.371 1 97.12 547 ASP B C 1
ATOM 9032 O O . ASP B 1 547 ? 35.438 -22.312 -7.953 1 97.12 547 ASP B O 1
ATOM 9036 N N . THR B 1 548 ? 35.219 -21.062 -6.172 1 97.06 548 THR B N 1
ATOM 9037 C CA . THR B 1 548 ? 35.656 -22.156 -5.309 1 97.06 548 THR B CA 1
ATOM 9038 C C . THR B 1 548 ? 34.625 -23.281 -5.324 1 97.06 548 THR B C 1
ATOM 9040 O O . THR B 1 548 ? 34.969 -24.453 -5.426 1 97.06 548 THR B O 1
ATOM 9043 N N . GLN B 1 549 ? 33.344 -22.938 -5.219 1 95.81 549 GLN B N 1
ATOM 9044 C CA . GLN B 1 549 ? 32.281 -23.938 -5.238 1 95.81 549 GLN B CA 1
ATOM 9045 C C . GLN B 1 549 ? 32.281 -24.734 -6.535 1 95.81 549 GLN B C 1
ATOM 9047 O O . GLN B 1 549 ? 32.125 -25.953 -6.52 1 95.81 549 GLN B O 1
ATOM 9052 N N . VAL B 1 550 ? 32.469 -24.047 -7.625 1 94.19 550 VAL B N 1
ATOM 9053 C CA . VAL B 1 550 ? 32.469 -24.672 -8.945 1 94.19 550 VAL B CA 1
ATOM 9054 C C . VAL B 1 550 ? 33.688 -25.562 -9.094 1 94.19 550 VAL B C 1
ATOM 9056 O O . VAL B 1 550 ? 33.594 -26.641 -9.68 1 94.19 550 VAL B O 1
ATOM 9059 N N . GLY B 1 551 ? 34.781 -25.094 -8.648 1 93.06 551 GLY B N 1
ATOM 9060 C CA . GLY B 1 551 ? 36 -25.875 -8.719 1 93.06 551 GLY B CA 1
ATOM 9061 C C . GLY B 1 551 ? 35.938 -27.188 -7.965 1 93.06 551 GLY B C 1
ATOM 9062 O O . GLY B 1 551 ? 36.531 -28.172 -8.383 1 93.06 551 GLY B O 1
ATOM 9063 N N . GLU B 1 552 ? 35.188 -27.219 -6.953 1 92.56 552 GLU B N 1
ATOM 9064 C CA . GLU B 1 552 ? 35.094 -28.391 -6.09 1 92.56 552 GLU B CA 1
ATOM 9065 C C . GLU B 1 552 ? 34 -29.328 -6.562 1 92.56 552 GLU B C 1
ATOM 9067 O O . GLU B 1 552 ? 33.938 -30.484 -6.129 1 92.56 552 GLU B O 1
ATOM 9072 N N . PHE B 1 553 ? 33.156 -28.875 -7.426 1 91.56 553 PHE B N 1
ATOM 9073 C CA . PHE B 1 553 ? 32.031 -29.656 -7.875 1 91.56 553 PHE B CA 1
ATOM 9074 C C . PHE B 1 553 ? 32.406 -30.547 -9.047 1 91.56 553 PHE B C 1
ATOM 9076 O O . PHE B 1 553 ? 32.906 -30.078 -10.062 1 91.56 553 PHE B O 1
ATOM 9083 N N . ASP B 1 554 ? 32.156 -31.875 -8.906 1 86.56 554 ASP B N 1
ATOM 9084 C CA . ASP B 1 554 ? 32.406 -32.875 -9.945 1 86.56 554 ASP B CA 1
ATOM 9085 C C . ASP B 1 554 ? 31.094 -33.219 -10.672 1 86.56 554 ASP B C 1
ATOM 9087 O O . ASP B 1 554 ? 30.203 -33.812 -10.094 1 86.56 554 ASP B O 1
ATOM 9091 N N . ASP B 1 555 ? 30.969 -32.875 -11.938 1 78.75 555 ASP B N 1
ATOM 9092 C CA . ASP B 1 555 ? 29.75 -33.031 -12.711 1 78.75 555 ASP B CA 1
ATOM 9093 C C . ASP B 1 555 ? 29.797 -34.344 -13.523 1 78.75 555 ASP B C 1
ATOM 9095 O O . ASP B 1 555 ? 28.953 -34.531 -14.406 1 78.75 555 ASP B O 1
ATOM 9099 N N . ASN B 1 556 ? 30.703 -35.281 -13.484 1 74.38 556 ASN B N 1
ATOM 9100 C CA . ASN B 1 556 ? 30.906 -36.469 -14.328 1 74.38 556 ASN B CA 1
ATOM 9101 C C . ASN B 1 556 ? 29.781 -37.469 -14.148 1 74.38 556 ASN B C 1
ATOM 9103 O O . ASN B 1 556 ? 29.469 -38.219 -15.078 1 74.38 556 ASN B O 1
ATOM 9107 N N . GLU B 1 557 ? 29.141 -37.531 -13.203 1 65.62 557 GLU B N 1
ATOM 9108 C CA . GLU B 1 557 ? 28.125 -38.562 -12.945 1 65.62 557 GLU B CA 1
ATOM 9109 C C . GLU B 1 557 ? 26.922 -38.375 -13.867 1 65.62 557 GLU B C 1
ATOM 9111 O O . GLU B 1 557 ? 26.312 -39.375 -14.297 1 65.62 557 GLU B O 1
ATOM 9116 N N . GLU B 1 558 ? 26.438 -37.344 -14.344 1 63.84 558 GLU B N 1
ATOM 9117 C CA . GLU B 1 558 ? 25.234 -37.125 -15.148 1 63.84 558 GLU B CA 1
ATOM 9118 C C . GLU B 1 558 ? 25.453 -37.625 -16.578 1 63.84 558 GLU B C 1
ATOM 9120 O O . GLU B 1 558 ? 24.5 -38 -17.25 1 63.84 558 GLU B O 1
ATOM 9125 N N . LYS B 1 559 ? 26.625 -37.812 -17.156 1 62.91 559 LYS B N 1
ATOM 9126 C CA . LYS B 1 559 ? 26.969 -38.125 -18.531 1 62.91 559 LYS B CA 1
ATOM 9127 C C . LYS B 1 559 ? 26.797 -39.594 -18.828 1 62.91 559 LYS B C 1
ATOM 9129 O O . LYS B 1 559 ? 26.734 -40 -19.984 1 62.91 559 LYS B O 1
ATOM 9134 N N . THR B 1 560 ? 26.391 -40.438 -17.812 1 63.16 560 THR B N 1
ATOM 9135 C CA . THR B 1 560 ? 26.391 -41.875 -18.031 1 63.16 560 THR B CA 1
ATOM 9136 C C . THR B 1 560 ? 24.984 -42.438 -17.984 1 63.16 560 THR B C 1
ATOM 9138 O O . THR B 1 560 ? 24.766 -43.625 -18.234 1 63.16 560 THR B O 1
ATOM 9141 N N . LYS B 1 561 ? 23.938 -41.812 -17.938 1 69.94 561 LYS B N 1
ATOM 9142 C CA . LYS B 1 561 ? 22.594 -42.344 -17.797 1 69.94 561 LYS B CA 1
ATOM 9143 C C . LYS B 1 561 ? 22.031 -42.781 -19.141 1 69.94 561 LYS B C 1
ATOM 9145 O O . LYS B 1 561 ? 22.281 -42.125 -20.156 1 69.94 561 LYS B O 1
ATOM 9150 N N . PRO B 1 562 ? 21.391 -43.938 -19.062 1 75.44 562 PRO B N 1
ATOM 9151 C CA . PRO B 1 562 ? 20.766 -44.406 -20.312 1 75.44 562 PRO B CA 1
ATOM 9152 C C . PRO B 1 562 ? 19.766 -43.406 -20.875 1 75.44 562 PRO B C 1
ATOM 9154 O O . PRO B 1 562 ? 19.062 -42.719 -20.109 1 75.44 562 PRO B O 1
ATOM 9157 N N . ARG B 1 563 ? 19.797 -43.375 -22.25 1 80.38 563 ARG B N 1
ATOM 9158 C CA . ARG B 1 563 ? 18.891 -42.469 -22.953 1 80.38 563 ARG B CA 1
ATOM 9159 C C . ARG B 1 563 ? 17.438 -42.906 -22.797 1 80.38 563 ARG B C 1
ATOM 9161 O O . ARG B 1 563 ? 17.125 -44.094 -22.938 1 80.38 563 ARG B O 1
ATOM 9168 N N . LEU B 1 564 ? 16.484 -42.25 -22.453 1 85.12 564 LEU B N 1
ATOM 9169 C CA . LEU B 1 564 ? 15.031 -42.406 -22.438 1 85.12 564 LEU B CA 1
ATOM 9170 C C . LEU B 1 564 ? 14.336 -41.062 -22.547 1 85.12 564 LEU B C 1
ATOM 9172 O O . LEU B 1 564 ? 14.398 -40.25 -21.609 1 85.12 564 LEU B O 1
ATOM 9176 N N . HIS B 1 565 ? 13.734 -40.906 -23.719 1 89 565 HIS B N 1
ATOM 9177 C CA . HIS B 1 565 ? 12.977 -39.656 -23.953 1 89 565 HIS B CA 1
ATOM 9178 C C . HIS B 1 565 ? 11.5 -39.875 -23.625 1 89 565 HIS B C 1
ATOM 9180 O O . HIS B 1 565 ? 10.711 -40.219 -24.5 1 89 565 HIS B O 1
ATOM 9186 N N . LYS B 1 566 ? 11.211 -39.531 -22.453 1 86.06 566 LYS B N 1
ATOM 9187 C CA . LYS B 1 566 ? 9.836 -39.719 -22.016 1 86.06 566 LYS B CA 1
ATOM 9188 C C . LYS B 1 566 ? 8.93 -38.625 -22.531 1 86.06 566 LYS B C 1
ATOM 9190 O O . LYS B 1 566 ? 9.391 -37.5 -22.797 1 86.06 566 LYS B O 1
ATOM 9195 N N . GLN B 1 567 ? 7.691 -39.094 -22.703 1 84 567 GLN B N 1
ATOM 9196 C CA . GLN B 1 567 ? 6.699 -38.031 -22.859 1 84 567 GLN B CA 1
ATOM 9197 C C . GLN B 1 567 ? 6.668 -37.125 -21.625 1 84 567 GLN B C 1
ATOM 9199 O O . GLN B 1 567 ? 6.891 -37.594 -20.5 1 84 567 GLN B O 1
ATOM 9204 N N . GLY B 1 568 ? 6.43 -35.906 -21.859 1 79.88 568 GLY B N 1
ATOM 9205 C CA . GLY B 1 568 ? 6.461 -34.969 -20.766 1 79.88 568 GLY B CA 1
ATOM 9206 C C . GLY B 1 568 ? 5.512 -35.312 -19.641 1 79.88 568 GLY B C 1
ATOM 9207 O O . GLY B 1 568 ? 4.418 -35.812 -19.875 1 79.88 568 GLY B O 1
ATOM 9208 N N . ARG B 1 569 ? 5.902 -35.031 -18.438 1 80.12 569 ARG B N 1
ATOM 9209 C CA . ARG B 1 569 ? 5.184 -35.344 -17.203 1 80.12 569 ARG B CA 1
ATOM 9210 C C . ARG B 1 569 ? 3.834 -34.656 -17.156 1 80.12 569 ARG B C 1
ATOM 9212 O O . ARG B 1 569 ? 2.859 -35.188 -16.641 1 80.12 569 ARG B O 1
ATOM 9219 N N . TYR B 1 570 ? 3.756 -33.562 -17.797 1 85.62 570 TYR B N 1
ATOM 9220 C CA . TYR B 1 570 ? 2.576 -32.719 -17.656 1 85.62 570 TYR B CA 1
ATOM 9221 C C . TYR B 1 570 ? 1.776 -32.688 -18.953 1 85.62 570 TYR B C 1
ATOM 9223 O O . TYR B 1 570 ? 0.875 -31.859 -19.109 1 85.62 570 TYR B O 1
ATOM 9231 N N . ASP B 1 571 ? 2.135 -33.625 -19.797 1 89.19 571 ASP B N 1
ATOM 9232 C CA . ASP B 1 571 ? 1.589 -33.531 -21.156 1 89.19 571 ASP B CA 1
ATOM 9233 C C . ASP B 1 571 ? 0.187 -34.125 -21.234 1 89.19 571 ASP B C 1
ATOM 9235 O O . ASP B 1 571 ? -0.626 -33.719 -22.062 1 89.19 571 ASP B O 1
ATOM 9239 N N . TYR B 1 572 ? -0.057 -35.125 -20.453 1 92.5 572 TYR B N 1
ATOM 9240 C CA . TYR B 1 572 ? -1.321 -35.844 -20.516 1 92.5 572 TYR B CA 1
ATOM 9241 C C . TYR B 1 572 ? -1.904 -36.062 -19.125 1 92.5 572 TYR B C 1
ATOM 9243 O O . TYR B 1 572 ? -1.181 -36 -18.125 1 92.5 572 TYR B O 1
ATOM 9251 N N . ARG B 1 573 ? -3.283 -36.281 -19.125 1 93.62 573 ARG B N 1
ATOM 9252 C CA . ARG B 1 573 ? -3.994 -36.375 -17.859 1 93.62 573 ARG B CA 1
ATOM 9253 C C . ARG B 1 573 ? -4.332 -37.812 -17.5 1 93.62 573 ARG B C 1
ATOM 9255 O O . ARG B 1 573 ? -4.695 -38.594 -18.359 1 93.62 573 ARG B O 1
ATOM 9262 N N . ASP B 1 574 ? -4.289 -38.031 -16.25 1 92.31 574 ASP B N 1
ATOM 9263 C CA . ASP B 1 574 ? -4.551 -39.406 -15.812 1 92.31 574 ASP B CA 1
ATOM 9264 C C . ASP B 1 574 ? -6.02 -39.781 -16 1 92.31 574 ASP B C 1
ATOM 9266 O O . ASP B 1 574 ? -6.34 -40.906 -16.328 1 92.31 574 ASP B O 1
ATOM 9270 N N . TYR B 1 575 ? -6.93 -38.781 -15.898 1 93.19 575 TYR B N 1
ATOM 9271 C CA . TYR B 1 575 ? -8.359 -39.062 -15.961 1 93.19 575 TYR B CA 1
ATOM 9272 C C . TYR B 1 575 ? -8.828 -39.156 -17.406 1 93.19 575 TYR B C 1
ATOM 9274 O O . TYR B 1 575 ? -9.992 -39.5 -17.672 1 93.19 575 TYR B O 1
ATOM 9282 N N . LEU B 1 576 ? -7.949 -38.938 -18.328 1 95.69 576 LEU B N 1
ATOM 9283 C CA . LEU B 1 576 ? -8.273 -39.062 -19.75 1 95.69 576 LEU B CA 1
ATOM 9284 C C . LEU B 1 576 ? -7.973 -40.469 -20.25 1 95.69 576 LEU B C 1
ATOM 9286 O O . LEU B 1 576 ? -8.438 -40.875 -21.312 1 95.69 576 LEU B O 1
ATOM 9290 N N . GLN B 1 577 ? -7.172 -41.188 -19.531 1 93.31 577 GLN B N 1
ATOM 9291 C CA . GLN B 1 577 ? -6.75 -42.531 -19.922 1 93.31 577 GLN B CA 1
ATOM 9292 C C . GLN B 1 577 ? -7.828 -43.562 -19.609 1 93.31 577 GLN B C 1
ATOM 9294 O O . GLN B 1 577 ? -8.141 -43.781 -18.438 1 93.31 577 GLN B O 1
ATOM 9299 N N . PRO B 1 578 ? -8.359 -44.219 -20.672 1 94.06 578 PRO B N 1
ATOM 9300 C CA . PRO B 1 578 ? -9.352 -45.25 -20.359 1 94.06 578 PRO B CA 1
ATOM 9301 C C . PRO B 1 578 ? -8.742 -46.469 -19.672 1 94.06 578 PRO B C 1
ATOM 9303 O O . PRO B 1 578 ? -7.645 -46.906 -20.016 1 94.06 578 PRO B O 1
ATOM 9306 N N . GLN B 1 579 ? -9.398 -47.125 -18.812 1 89.12 579 GLN B N 1
ATOM 9307 C CA . GLN B 1 579 ? -8.898 -48.188 -17.953 1 89.12 579 GLN B CA 1
ATOM 9308 C C . GLN B 1 579 ? -8.547 -49.438 -18.75 1 89.12 579 GLN B C 1
ATOM 9310 O O . GLN B 1 579 ? -7.586 -50.125 -18.422 1 89.12 579 GLN B O 1
ATOM 9315 N N . HIS B 1 580 ? -9.312 -49.625 -19.797 1 91.62 580 HIS B N 1
ATOM 9316 C CA . HIS B 1 580 ? -9.141 -50.875 -20.531 1 91.62 580 HIS B CA 1
ATOM 9317 C C . HIS B 1 580 ? -7.98 -50.781 -21.516 1 91.62 580 HIS B C 1
ATOM 9319 O O . HIS B 1 580 ? -7.602 -51.75 -22.141 1 91.62 580 HIS B O 1
ATOM 9325 N N . LEU B 1 581 ? -7.426 -49.562 -21.719 1 91.19 581 LEU B N 1
ATOM 9326 C CA . LEU B 1 581 ? -6.293 -49.375 -22.609 1 91.19 581 LEU B CA 1
ATOM 9327 C C . LEU B 1 581 ? -5.008 -49.156 -21.828 1 91.19 581 LEU B C 1
ATOM 9329 O O . LEU B 1 581 ? -4.422 -48.062 -21.906 1 91.19 581 LEU B O 1
ATOM 9333 N N . ALA B 1 582 ? -4.641 -50.156 -20.984 1 75.19 582 ALA B N 1
ATOM 9334 C CA . ALA B 1 582 ? -3.477 -50.031 -20.109 1 75.19 582 ALA B CA 1
ATOM 9335 C C . ALA B 1 582 ? -2.18 -50.156 -20.891 1 75.19 582 ALA B C 1
ATOM 9337 O O . ALA B 1 582 ? -2.168 -50.75 -21.984 1 75.19 582 ALA B O 1
ATOM 9338 N N . HIS B 1 583 ? -1.146 -49.562 -20.328 1 73.44 583 HIS B N 1
ATOM 9339 C CA . HIS B 1 583 ? 0.203 -49.719 -20.859 1 73.44 583 HIS B CA 1
ATOM 9340 C C . HIS B 1 583 ? 0.607 -51.188 -20.922 1 73.44 583 HIS B C 1
ATOM 9342 O O . HIS B 1 583 ? 0.397 -51.938 -19.969 1 73.44 583 HIS B O 1
ATOM 9348 N N . GLY B 1 584 ? 0.974 -51.594 -22.203 1 72.81 584 GLY B N 1
ATOM 9349 C CA . GLY B 1 584 ? 1.349 -53 -22.312 1 72.81 584 GLY B CA 1
ATOM 9350 C C . GLY B 1 584 ? 2.035 -53.344 -23.625 1 72.81 584 GLY B C 1
ATOM 9351 O O . GLY B 1 584 ? 2.4 -52.438 -24.391 1 72.81 584 GLY B O 1
ATOM 9352 N N . GLU B 1 585 ? 2.227 -54.562 -23.875 1 73.38 585 GLU B N 1
ATOM 9353 C CA . GLU B 1 585 ? 2.918 -55.094 -25.031 1 73.38 585 GLU B CA 1
ATOM 9354 C C . GLU B 1 585 ? 2.332 -54.562 -26.344 1 73.38 585 GLU B C 1
ATOM 9356 O O . GLU B 1 585 ? 1.111 -54.469 -26.484 1 73.38 585 GLU B O 1
ATOM 9361 N N . ASN B 1 586 ? 3.215 -54.031 -27.219 1 71.69 586 ASN B N 1
ATOM 9362 C CA . ASN B 1 586 ? 2.924 -53.562 -28.562 1 71.69 586 ASN B CA 1
ATOM 9363 C C . ASN B 1 586 ? 2.387 -52.125 -28.578 1 71.69 586 ASN B C 1
ATOM 9365 O O . ASN B 1 586 ? 2.096 -51.594 -29.625 1 71.69 586 ASN B O 1
ATOM 9369 N N . HIS B 1 587 ? 2.137 -51.594 -27.344 1 77.44 587 HIS B N 1
ATOM 9370 C CA . HIS B 1 587 ? 1.645 -50.25 -27.219 1 77.44 587 HIS B CA 1
ATOM 9371 C C . HIS B 1 587 ? 2.469 -49.438 -26.203 1 77.44 587 HIS B C 1
ATOM 9373 O O . HIS B 1 587 ? 1.914 -48.75 -25.375 1 77.44 587 HIS B O 1
ATOM 9379 N N . LEU B 1 588 ? 3.738 -49.688 -26.328 1 73.31 588 LEU B N 1
ATOM 9380 C CA . LEU B 1 588 ? 4.629 -49.156 -25.312 1 73.31 588 LEU B CA 1
ATOM 9381 C C . LEU B 1 588 ? 4.727 -47.625 -25.422 1 73.31 588 LEU B C 1
ATOM 9383 O O . LEU B 1 588 ? 4.766 -47.094 -26.531 1 73.31 588 LEU B O 1
ATOM 9387 N N . LYS B 1 589 ? 4.578 -46.969 -24.266 1 78.31 589 LYS B N 1
ATOM 9388 C CA . LYS B 1 589 ? 4.781 -45.531 -24.094 1 78.31 589 LYS B CA 1
ATOM 9389 C C . LYS B 1 589 ? 5.531 -45.219 -22.797 1 78.31 589 LYS B C 1
ATOM 9391 O O . LYS B 1 589 ? 5.438 -45.969 -21.828 1 78.31 589 LYS B O 1
ATOM 9396 N N . PHE B 1 590 ? 6.395 -44.125 -23 1 80.44 590 PHE B N 1
ATOM 9397 C CA . PHE B 1 590 ? 7.148 -43.719 -21.828 1 80.44 590 PHE B CA 1
ATOM 9398 C C . PHE B 1 590 ? 7.02 -42.219 -21.562 1 80.44 590 PHE B C 1
ATOM 9400 O O . PHE B 1 590 ? 6.91 -41.438 -22.516 1 80.44 590 PHE B O 1
#

InterPro domains:
  IPR002169 Peptidase M9A/M9B, collagenase, bacterial [PF01752] (289-545)
  IPR002169 Peptidase M9A/M9B, collagenase, bacterial [PR00931] (360-374)
  IPR002169 Peptidase M9A/M9B, collagenase, bacterial [PR00931] (378-394)
  IPR002169 Peptidase M9A/M9B, collagenase, bacterial [PR00931] (421-439)
  IPR002169 Peptidase M9A/M9B, collagenase, bacterial [PR00931] (443-458)

Radius of gyration: 45.0 Å; Cα contacts (8 Å, |Δi|>4): 1706; chains: 2; bounding box: 76×130×104 Å

Solvent-accessible surface area (backbone atoms only — not comparable to full-atom values): 63339 Å² total; per-residue (Å²): 139,81,74,92,80,83,81,77,81,77,80,76,78,74,80,76,76,78,76,78,71,74,70,75,73,71,80,62,80,40,53,64,68,60,51,49,49,56,65,66,49,48,68,69,52,52,61,32,59,79,29,86,69,49,40,72,66,47,48,47,31,44,22,34,40,45,46,69,56,85,50,66,70,58,46,44,40,48,42,50,46,53,52,28,29,59,32,28,27,65,63,88,73,56,49,71,65,48,54,47,43,39,38,52,16,53,41,43,40,56,74,69,47,68,44,65,93,30,43,70,47,42,21,37,49,22,49,46,45,42,69,68,34,53,40,52,88,37,17,78,61,39,56,79,49,52,62,54,56,54,53,50,49,55,53,44,44,71,47,71,92,44,71,62,43,46,50,18,42,50,32,41,42,45,25,55,28,50,33,30,55,48,19,34,76,36,55,87,33,52,31,27,52,49,50,62,72,65,51,60,58,57,59,42,50,52,43,47,61,34,73,54,19,47,49,95,90,33,51,47,57,25,24,36,34,33,33,25,49,16,27,46,52,58,33,48,82,77,45,92,84,71,50,84,34,72,70,47,50,50,49,52,49,53,53,48,52,42,34,46,57,37,28,76,75,54,39,66,63,29,13,45,34,39,26,69,13,22,44,46,59,59,65,54,39,25,67,52,34,63,75,38,50,86,38,24,64,70,74,53,64,60,74,64,36,63,40,75,47,71,70,49,92,45,32,34,37,37,21,51,74,75,50,72,67,55,46,53,50,50,43,49,55,59,58,66,45,49,63,56,50,35,59,72,48,62,42,80,86,40,60,13,68,51,49,54,58,66,39,42,39,34,37,42,27,69,24,62,49,50,32,41,48,46,34,15,44,69,68,56,42,87,55,96,59,79,53,48,69,44,57,58,48,26,38,37,87,78,32,63,27,34,35,42,32,21,29,39,64,89,53,60,89,53,85,47,59,36,59,50,48,36,47,48,37,49,49,50,42,44,44,37,25,33,35,58,33,89,78,63,68,91,68,60,49,44,15,54,54,39,2,46,15,44,30,66,56,42,52,95,62,48,68,74,39,49,52,51,46,53,73,40,54,91,73,56,76,49,59,63,54,38,48,58,30,42,78,91,64,36,65,57,48,29,38,37,51,11,19,51,51,45,50,50,31,58,73,72,36,39,70,61,46,28,47,40,42,48,22,37,26,37,62,21,61,69,59,33,55,54,50,52,59,57,57,41,75,46,43,70,57,50,53,52,51,49,52,51,55,41,71,71,55,81,74,69,73,75,80,69,63,80,60,68,51,54,57,62,85,83,69,66,52,67,90,53,56,54,80,88,70,61,88,41,91,97,54,76,80,83,137,83,74,83,74,82,79,78,79,84,70,82,73,75,78,76,75,76,75,75,70,76,69,72,73,71,82,62,81,42,55,64,67,60,51,50,49,56,66,67,49,47,70,70,52,51,62,32,59,78,28,86,67,50,40,70,65,48,50,48,31,45,22,32,40,46,46,69,54,86,48,65,69,58,46,43,42,46,41,50,48,51,51,26,29,58,31,27,27,65,63,87,73,56,49,71,66,49,53,47,43,40,38,51,16,52,41,45,40,56,73,69,48,70,44,66,92,30,43,68,46,40,21,39,50,24,50,48,46,42,69,70,36,53,41,52,88,36,18,76,60,39,57,79,49,51,64,54,55,54,52,49,49,56,52,43,45,70,45,71,92,45,71,62,43,46,50,18,42,51,32,40,43,44,25,55,27,48,33,28,54,48,20,35,77,36,57,87,34,52,30,27,51,49,50,63,72,64,49,58,59,57,58,43,51,52,44,47,62,35,73,54,20,47,48,95,91,32,52,50,58,26,23,36,34,32,33,26,50,16,27,44,51,58,33,46,83,74,44,94,84,71,49,84,37,73,69,48,49,51,49,51,51,54,52,49,52,40,35,45,57,38,27,76,76,53,39,66,62,28,14,45,36,37,25,68,12,24,44,46,58,58,66,54,40,25,68,52,33,63,75,39,49,87,38,24,64,69,73,53,64,60,73,64,34,62,39,74,46,71,70,50,92,47,31,34,36,36,22,51,74,73,49,71,68,55,46,52,49,49,43,49,54,59,58,65,45,49,62,57,49,36,60,73,48,62,42,80,86,40,62,14,68,53,48,54,58,66,38,42,38,35,38,41,26,69,23,62,49,50,33,39,48,47,35,14,45,69,67,57,43,88,53,95,59,78,54,48,69,42,58,59,48,26,40,38,86,79,30,63,26,34,36,40,31,22,29,38,62,90,52,60,90,54,86,49,58,35,58,50,49,36,47,49,37,51,49,51,41,44,45,36,25,32,36,57,33,87,76,63,66,91,69,60,50,43,16,52,55,39,2,45,16,45,29,64,55,43,50,94,62,50,69,75,41,49,52,54,47,54,74,40,55,91,70,56,77,50,58,62,55,38,48,59,30,41,78,91,65,36,66,58,48,30,37,38,50,11,18,51,52,45,50,51,31,58,74,74,36,40,70,61,46,28,47,42,42,49,21,37,26,38,61,22,62,68,59,34,54,53,49,52,61,58,57,41,75,47,43,69,57,50,54,54,51,51,52,50,54,40,70,70,54,81,75,70,74,74,80,71,63,80,61,68,52,55,57,61,86,82,69,66,50,67,90,53,57,54,80,89,70,60,88,41,90,96,53,76,80,86

Secondary structure (DSSP, 8-state):
---------------------------PPP-HHHHHHHHH--HHHHS-TT-TT-SHHHHHHHHHHHHH---HHHHHHHHHHHHHHHHHS-GGG--HHHHHHHHHHHHHHHHHTTTTT-HHHHHHHHHHHHHHS-STTTHHHHGGGHHHHHHHHHHHHHSPPSHHHHHHHHHHHHHHHHHHHHHTT-TTSHHHHHHHHTTHHHHHHHHHHSGGGSBTTB-HHHHHHHHHHHHHHHHSPPPTTSPPPHHHHHHHHHHHHHHHHHHHHHTHHHHHHHIIIIIGGGT-HHHHHHHTTTT--PPPHHHH--EEEEEETTEEEEESS--HHHHHHHHHHHHHTHHHHHHHHT-TT-PPTT-----EEEEEESSHHHHHHHHHHHH----SSS-EEE---TTSTT---EEEEEE-GGGTTS--EETHHHHHHHHHHHHHTS-SSTT-S-S--HHHHHHHHHHHHHTT--HHHHHHHHHTGGGPPPHHHHHT--GGG-HIIIIIIHHHHHHHHHHH-HHHHHHHHHHHHTT-HHHHHHHHHHHGGGHHHHHHHHHHHHHH---GGGGGSPP--PPPTTSS-GGGS-TTS-S-TTS---/---------------------------PPP-HHHHHHHHH--HHHHS-TT-TT-SHHHHHHHHHHHHH---HHHHHHHHHHHHHHHHHS-GGG--HHHHHHHHHHHHHHHHHTTTTT-HHHHHHHHHHHHHHSSSTTTHHHHGGGHHHHHHHHHHHHHSPPSHHHHHHHHHHHHHHHHHHHHHTT-TTSHHHHHHHHTTHHHHHHHHHHSGGGSBTTB-HHHHHHHHHHHHHHHHSPPPTTSPPPHHHHHHHHHHHHHHHHHHHHHTHHHHHHHIIIIIGGGT-HHHHHHHTTTT--PPPHHHH--EEEEEETTEEEEESS--HHHHHHHHHHHHHTHHHHHHHHT-TT-PPTT-----EEEEEESSHHHHHHHHHHHH----SSS-EEE---TTSTT---EEEEEB-GGGTTS--BTTHHHHHHHHHHHHHTS-SSTT-S-S--HHHHHHHHHHHHHTT--HHHHHHHHHTGGGPPPHHHHHT--GGG-HIIIIIIHHHHHHHHHHH-HHHHHHHHHHHHTT-HHHHHHHHHHHGGGHHHHHHHHHHHHHH---GGGGGSPP--PPPTTSS-GGGS-TTS-S-TTS---

Sequence (1180 aa):
MNTPSKFAITIIASLLASLSGCASVKQQNANPQLVNQINAASETALFDAQSPLLTTDAFTQASFALASSKDIAVIDKLLYYFRAFSYYGPVDDLSDADIAALAEALEEISDSGLLDVQVRLQEQYAVTLYRYFANNDAAPALAPLLPQLEVQLKQLAASTPNKANDYALLETLKAYGFLLNKSRKEVDGELNKVLLATDLNSALIDFAASAESIRANNDWPRTNAYWALALYRLALPSSEDGEDTEQELALDAAVAAIAKADVTLRGDAAKDAYTAGFHVNVFAGQELCEENSDICRIPELKTALPIEHHCSDSLFILTQDLNEQELAESCKKLTSQESNFHSVLKTQLKPAPNDFNTALRVVAFKNWSQYHLNGQLIFDINTDNGGMYIEGTPSKPGNQATFFAYRQWWIEPEFKVWNLNHEYVHYLDGHFVKYAGFGHFPEKMVWWSEGLAEYISKGDDNPSALRVIKRDIGEAPTLEEIFATEYKDGQDRTYKWSYMAIRFLVENYHSEFVQLSHYLKTDYFEGYDQLMASLTQHQAQFSTWLDTQVGEFDDNEEKTKPRLHKQGRYDYRDYLQPQHLAHGENHLKFMNTPSKFAITIIASLLASLSGCASVKQQNANPQLVNQINAASETALFDAQSPLLTTDAFTQASFALASSKDIAVIDKLLYYFRAFSYYGPVDDLSDADIAALAEALEEISDSGLLDVQVRLQEQYAVTLYRYFANNDAAPALAPLLPQLEVQLKQLAASTPNKANDYALLETLKAYGFLLNKSRKEVDGELNKVLLATDLNSALIDFAASAESIRANNDWPRTNAYWALALYRLALPSSEDGEDTEQELALDAAVAAIAKADVTLRGDAAKDAYTAGFHVNVFAGQELCEENSDICRIPELKTALPIEHHCSDSLFILTQDLNEQELAESCKKLTSQESNFHSVLKTQLKPAPNDFNTALRVVAFKNWSQYHLNGQLIFDINTDNGGMYIEGTPSKPGNQATFFAYRQWWIEPEFKVWNLNHEYVHYLDGHFVKYAGFGHFPEKMVWWSEGLAEYISKGDDNPSALRVIKRDIGEAPTLEEIFATEYKDGQDRTYKWSYMAIRFLVENYHSEFVQLSHYLKTDYFEGYDQLMASLTQHQAQFSTWLDTQVGEFDDNEEKTKPRLHKQGRYDYRDYLQPQHLAHGENHLKF